Protein AF-A0AAD3CU92-F1 (afdb_monomer_lite)

Radius of gyration: 39.39 Å; chains: 1; bounding box: 89×106×114 Å

Organism: NCBI:txid426638

Sequence (1275 aa):
MVRAFITTKISAARTSFDIESFVHPNLTSLEHQRGTRLGIDSWADTNCAGKHAYVEEFVVDKFVTAGGFSASLGTIPDLPIANGLYAYDNDEGKIYIIECNNSIYLGDRMDDSLVNPIQAEESDVRVDVRPKRYYSDPHAQTITFPCGTVLPGEYDGALPFIPIRRPTADEIHSCQRLVLSAKFPWDPSIPGGNFSQPRSVFSTSSSILDLVQDDPVGSSLMSLHLLSAVQSNSILYPYEDSFKSLHAMNSYKSKESISPEEMARLLKIGLKTAQRTLQATTSKFIRTTGALTRRFKTDKAQLRYKQLSRIFGKFYCDYLKVKATSIRGYKGGVVYTTGLGFYKFIQCKHETSETTGPTLRYFLHVIGLPYSLHSDNHGNFKDGLFKRLMRKFGIYQTFTELHSPWQNRAEPAIGEVKKYARKIMISTDTPIRLWCFCYEYTADLLSLLATGRFDLQGRTPYEMIMHYTPDISEYVSFGWFQWCYYFNEDSKSKKICCWLAPAHEVGQSFCHWVLLSNGSFIARSSVIPIPEHELESEDLKHLHDAFDDPIEDDEPQLPYGEEVHKAELENVDDRYLEALDNYINAEVILPEKDGTAVLTKVKGRKRDAEGNPVGKANENPILDTRVYQLQFPDGRVEEYAVNMIAENLFEQADENSWDSGIIEEFLDIRKDDSVAVPKEQGMYFNAAGVERNVVTTKGWEVQVKWRDKSTSWISLKDAKEGDPLGLAELAVALKSNVIRKGKTKFGIQIPGTWKEAVGIDDTNGNRLWQDAIEKEMANAKCALKLLARGDRPPPGYNEILCHLVFDVKLDMTRKARDVAGGHLTDVPANMTYSSVVSRDTVRIGFLVAALNDLDILAGDIQNAFLSAPTEEKIFFYAGDEWGADKDRVVVVVRALYGLKSSALQFRNHLAATLGNKLGFKSCLADPDLWYKACIDADGNEYYAYILVYVDDLLIIDKNPKRFMEKIQGDFTVKKESIGPPDRYLGADIRKVEDDGSKPFWTMSSNSYLDKAIKNLKAKLKESGLEYNKKLSDPNYSPKQPFTTASYKPELDTSEECTDDQVTLFQNLIGIMRWAVELGRIDIGYEVSVLSRYLVSPRTGHLLQAIHMFKFLDIHKDKELAFKPDVPNLAFNYDKIKEQTEYMKKAYPDAVEVLPPNAPTPRGKSLSMYVFVDSDHAGDTVTRRSQTGITGIILYLNSAPIIWYSKRQATVESSTFGSEFVALRVASELIISMRYKLHMMGVPIEGPTHIFCDNEAVYKNSSIAHSTLKKKHNSI

Structure (mmCIF, N/CA/C/O backbone):
data_AF-A0AAD3CU92-F1
#
_entry.id   AF-A0AAD3CU92-F1
#
loop_
_atom_site.group_PDB
_atom_site.id
_atom_site.type_symbol
_atom_site.label_atom_id
_atom_site.label_alt_id
_atom_site.label_comp_id
_atom_site.label_asym_id
_atom_site.label_entity_id
_atom_site.label_seq_id
_atom_site.pdbx_PDB_ins_code
_atom_site.Cartn_x
_atom_site.Cartn_y
_atom_site.Cartn_z
_atom_site.occupancy
_atom_site.B_iso_or_equiv
_atom_site.auth_seq_id
_atom_site.auth_comp_id
_atom_site.auth_asym_id
_atom_site.auth_atom_id
_atom_site.pdbx_PDB_model_num
ATOM 1 N N . MET A 1 1 ? -7.627 -44.357 -1.612 1.00 27.89 1 MET A N 1
ATOM 2 C CA . MET A 1 1 ? -6.721 -43.364 -0.997 1.00 27.89 1 MET A CA 1
ATOM 3 C C . MET A 1 1 ? -7.530 -42.442 -0.109 1.00 27.89 1 MET A C 1
ATOM 5 O O . MET A 1 1 ? -8.157 -41.506 -0.594 1.00 27.89 1 MET A O 1
ATOM 9 N N . VAL A 1 2 ? -7.583 -42.767 1.179 1.00 27.73 2 VAL A N 1
ATOM 10 C CA . VAL A 1 2 ? -8.158 -41.900 2.207 1.00 27.73 2 VAL A CA 1
ATOM 11 C C . VAL A 1 2 ? -7.201 -40.715 2.355 1.00 27.73 2 VAL A C 1
ATOM 13 O O . VAL A 1 2 ? -6.120 -40.869 2.905 1.00 27.73 2 VAL A O 1
ATOM 16 N N . ARG A 1 3 ? -7.548 -39.551 1.790 1.00 30.45 3 ARG A N 1
ATOM 17 C CA . ARG A 1 3 ? -6.869 -38.288 2.118 1.00 30.45 3 ARG A CA 1
ATOM 18 C C . ARG A 1 3 ? -7.320 -37.907 3.524 1.00 30.45 3 ARG A C 1
ATOM 20 O O . ARG A 1 3 ? -8.475 -37.518 3.704 1.00 30.45 3 ARG A O 1
ATOM 27 N N . ALA A 1 4 ? -6.461 -38.109 4.512 1.00 32.16 4 ALA A N 1
ATOM 28 C CA . ALA A 1 4 ? -6.776 -37.852 5.907 1.00 32.16 4 ALA A CA 1
ATOM 29 C C . ALA A 1 4 ? -6.288 -36.444 6.283 1.00 32.16 4 ALA A C 1
ATOM 31 O O . ALA A 1 4 ? -5.093 -36.217 6.406 1.00 32.16 4 ALA A O 1
ATOM 32 N N . PHE A 1 5 ? -7.217 -35.500 6.442 1.00 35.94 5 PHE A N 1
ATOM 33 C CA . PHE A 1 5 ? -6.979 -34.296 7.243 1.00 35.94 5 PHE A CA 1
ATOM 34 C C . PHE A 1 5 ? -7.468 -34.620 8.649 1.00 35.94 5 PHE A C 1
ATOM 36 O O . PHE A 1 5 ? -8.660 -34.519 8.942 1.00 35.94 5 PHE A O 1
ATOM 43 N N . ILE A 1 6 ? -6.563 -35.108 9.487 1.00 43.69 6 ILE A N 1
ATOM 44 C CA . ILE A 1 6 ? -6.894 -35.602 10.817 1.00 43.69 6 ILE A CA 1
ATOM 45 C C . ILE A 1 6 ? -6.916 -34.399 11.763 1.00 43.69 6 ILE A C 1
ATOM 47 O O . ILE A 1 6 ? -5.920 -34.079 12.396 1.00 43.69 6 ILE A O 1
ATOM 51 N N . THR A 1 7 ? -8.071 -33.749 11.931 1.00 39.31 7 THR A N 1
ATOM 52 C CA . THR A 1 7 ? -8.259 -32.839 13.075 1.00 39.31 7 THR A CA 1
ATOM 53 C C . THR A 1 7 ? -8.231 -33.645 14.369 1.00 39.31 7 THR A C 1
ATOM 55 O O . THR A 1 7 ? -9.253 -34.207 14.765 1.00 39.31 7 THR A O 1
ATOM 58 N N . THR A 1 8 ? -7.075 -33.704 15.021 1.00 43.81 8 THR A N 1
ATOM 59 C CA . THR A 1 8 ? -6.883 -34.399 16.292 1.00 43.81 8 THR A CA 1
ATOM 60 C C . THR A 1 8 ? -7.364 -33.572 17.482 1.00 43.81 8 THR A C 1
ATOM 62 O O . THR A 1 8 ? -6.830 -32.509 17.782 1.00 43.81 8 THR A O 1
ATOM 65 N N . LYS A 1 9 ? -8.353 -34.092 18.219 1.00 44.22 9 LYS A N 1
ATOM 66 C CA . LYS A 1 9 ? -8.610 -33.715 19.620 1.00 44.22 9 LYS A CA 1
ATOM 67 C C . LYS A 1 9 ? -8.158 -34.861 20.523 1.00 44.22 9 LYS A C 1
ATOM 69 O O . LYS A 1 9 ? -8.536 -36.007 20.276 1.00 44.22 9 LYS A O 1
ATOM 74 N N . ILE A 1 10 ? -7.370 -34.548 21.551 1.00 46.06 10 ILE A N 1
ATOM 75 C CA . ILE A 1 10 ? -7.034 -35.482 22.633 1.00 46.06 10 ILE A CA 1
ATOM 76 C C . ILE A 1 10 ? -8.208 -35.474 23.616 1.00 46.06 10 ILE A C 1
ATOM 78 O O . ILE A 1 10 ? -8.567 -34.414 24.129 1.00 46.06 10 ILE A O 1
ATOM 82 N N . SER A 1 11 ? -8.822 -36.629 23.875 1.00 41.38 11 SER A N 1
ATOM 83 C CA . SER A 1 11 ? -9.765 -36.779 24.988 1.00 41.38 11 SER A CA 1
ATOM 84 C C . SER A 1 11 ? -9.027 -37.332 26.203 1.00 41.38 11 SER A C 1
ATOM 86 O O . SER A 1 11 ? -8.422 -38.400 26.126 1.00 41.38 11 SER A O 1
ATOM 88 N N . ALA A 1 12 ? -9.098 -36.636 27.336 1.00 40.44 12 ALA A N 1
ATOM 89 C CA . ALA A 1 12 ? -8.699 -37.218 28.609 1.00 40.44 12 ALA A CA 1
ATOM 90 C C . ALA A 1 12 ? -9.769 -38.227 29.064 1.00 40.44 12 ALA A C 1
ATOM 92 O O . ALA A 1 12 ? -10.957 -37.918 29.018 1.00 40.44 12 ALA A O 1
ATOM 93 N N . ALA A 1 13 ? -9.308 -39.380 29.556 1.00 38.03 13 ALA A N 1
ATOM 94 C CA . ALA A 1 13 ? -10.048 -40.444 30.245 1.00 38.03 13 ALA A CA 1
ATOM 95 C C . ALA A 1 13 ? -10.568 -41.624 29.399 1.00 38.03 13 ALA A C 1
ATOM 97 O O . ALA A 1 13 ? -11.724 -41.665 28.991 1.00 38.03 13 ALA A O 1
ATOM 98 N N . ARG A 1 14 ? -9.748 -42.683 29.337 1.00 41.59 14 ARG A N 1
ATOM 99 C CA . ARG A 1 14 ? -10.146 -44.043 29.744 1.00 41.59 14 ARG A CA 1
ATOM 100 C C . ARG A 1 14 ? -8.946 -44.744 30.379 1.00 41.59 14 ARG A C 1
ATOM 102 O O . ARG A 1 14 ? -7.929 -44.951 29.732 1.00 41.59 14 ARG A O 1
ATOM 109 N N . THR A 1 15 ? -9.076 -45.104 31.649 1.00 42.38 15 THR A N 1
ATOM 110 C CA . THR A 1 15 ? -8.205 -46.076 32.309 1.00 42.38 15 THR A CA 1
ATOM 111 C C . THR A 1 15 ? -8.498 -47.459 31.721 1.00 42.38 15 THR A C 1
ATOM 113 O O . THR A 1 15 ? -9.656 -47.863 31.656 1.00 42.38 15 THR A O 1
ATOM 116 N N . SER A 1 16 ? -7.451 -48.178 31.312 1.00 43.00 16 SER A N 1
ATOM 117 C CA . SER A 1 16 ? -7.437 -49.523 30.702 1.00 43.00 16 SER A CA 1
ATOM 118 C C . SER A 1 16 ? -7.755 -49.604 29.198 1.00 43.00 16 SER A C 1
ATOM 120 O O . SER A 1 16 ? -8.862 -49.919 28.771 1.00 43.00 16 SER A O 1
ATOM 122 N N . PHE A 1 17 ? -6.723 -49.396 28.377 1.00 46.34 17 PHE A N 1
ATOM 123 C CA . PHE A 1 17 ? -6.555 -50.226 27.185 1.00 46.34 17 PHE A CA 1
ATOM 124 C C . PHE A 1 17 ? -5.794 -51.467 27.642 1.00 46.34 17 PHE A C 1
ATOM 126 O O . PHE A 1 17 ? -4.715 -51.344 28.223 1.00 46.34 17 PHE A O 1
ATOM 133 N N . ASP A 1 18 ? -6.383 -52.643 27.464 1.00 48.31 18 ASP A N 1
ATOM 134 C CA . ASP A 1 18 ? -5.761 -53.896 27.872 1.00 48.31 18 ASP A CA 1
ATOM 135 C C . ASP A 1 18 ? -4.665 -54.243 26.857 1.00 48.31 18 ASP A C 1
ATOM 137 O O . ASP A 1 18 ? -4.935 -54.841 25.813 1.00 48.31 18 ASP A O 1
ATOM 141 N N . ILE A 1 19 ? -3.437 -53.773 27.113 1.00 51.12 19 ILE A N 1
ATOM 142 C CA . ILE A 1 19 ? -2.257 -53.998 26.258 1.00 51.12 19 ILE A CA 1
ATOM 143 C C . ILE A 1 19 ? -2.047 -55.506 26.019 1.00 51.12 19 ILE A C 1
ATOM 145 O O . ILE A 1 19 ? -1.578 -55.891 24.950 1.00 51.12 19 ILE A O 1
ATOM 149 N N . GLU A 1 20 ? -2.483 -56.362 26.952 1.00 47.62 20 GLU A N 1
ATOM 150 C CA . GLU A 1 20 ? -2.418 -57.825 26.835 1.00 47.62 20 GLU A CA 1
ATOM 151 C C . GLU A 1 20 ? -3.402 -58.412 25.799 1.00 47.62 20 GLU A C 1
ATOM 153 O O . GLU A 1 20 ? -3.230 -59.550 25.365 1.00 47.62 20 GLU A O 1
ATOM 158 N N . SER A 1 21 ? -4.402 -57.645 25.343 1.00 51.72 21 SER A N 1
ATOM 159 C CA . SER A 1 21 ? -5.395 -58.072 24.339 1.00 51.72 21 SER A CA 1
ATOM 160 C C . SER A 1 21 ? -5.028 -57.720 22.891 1.00 51.72 21 SER A C 1
ATOM 162 O O . SER A 1 21 ? -5.742 -58.097 21.955 1.00 51.72 21 SER A O 1
ATOM 164 N N . PHE A 1 22 ? -3.930 -56.989 22.675 1.00 63.09 22 PHE A N 1
ATOM 165 C CA . PHE A 1 22 ? -3.538 -56.553 21.340 1.00 63.09 22 PHE A CA 1
ATOM 166 C C . PHE A 1 22 ? -2.944 -57.705 20.519 1.00 63.09 22 PHE A C 1
ATOM 168 O O . PHE A 1 22 ? -1.905 -58.269 20.856 1.00 63.09 22 PHE A O 1
ATOM 175 N N . VAL A 1 23 ? -3.578 -58.011 19.386 1.00 65.06 23 VAL A N 1
ATOM 176 C CA . VAL A 1 23 ? -3.080 -58.973 18.396 1.00 65.06 23 VAL A CA 1
ATOM 177 C C . VAL A 1 23 ? -2.854 -58.233 17.081 1.00 65.06 23 VAL A C 1
ATOM 179 O O . VAL A 1 23 ? -3.755 -57.548 16.590 1.00 65.06 23 VAL A O 1
ATOM 182 N N . HIS A 1 24 ? -1.659 -58.362 16.493 1.00 76.56 24 HIS A N 1
ATOM 183 C CA . HIS A 1 24 ? -1.393 -57.798 15.169 1.00 76.56 24 HIS A CA 1
ATOM 184 C C . HIS A 1 24 ? -2.391 -58.349 14.139 1.00 76.56 24 HIS A C 1
ATOM 186 O O . HIS A 1 24 ? -2.691 -59.545 14.168 1.00 76.56 24 HIS A O 1
ATOM 192 N N . PRO A 1 25 ? -2.847 -57.533 13.173 1.00 79.50 25 PRO A N 1
ATOM 193 C CA . PRO A 1 25 ? -3.727 -58.014 12.120 1.00 79.50 25 PRO A CA 1
ATOM 194 C C . PRO A 1 25 ? -3.157 -59.231 11.392 1.00 79.50 25 PRO A C 1
ATOM 196 O O . PRO A 1 25 ? -1.985 -59.216 11.003 1.00 79.50 25 PRO A O 1
ATOM 199 N N . ASN A 1 26 ? -3.975 -60.262 11.172 1.00 76.25 26 ASN A N 1
ATOM 200 C CA . ASN A 1 26 ? -3.569 -61.437 10.401 1.00 76.25 26 ASN A CA 1
ATOM 201 C C . ASN A 1 26 ? -3.368 -61.038 8.931 1.00 76.25 26 ASN A C 1
ATOM 203 O O . ASN A 1 26 ? -4.324 -60.694 8.234 1.00 76.25 26 ASN A O 1
ATOM 207 N N . LEU A 1 27 ? -2.120 -61.080 8.466 1.00 77.94 27 LEU A N 1
ATOM 208 C CA . LEU A 1 27 ? -1.781 -60.910 7.055 1.00 77.94 27 LEU A CA 1
ATOM 209 C C . LEU A 1 27 ? -1.840 -62.275 6.365 1.00 77.94 27 LEU A C 1
ATOM 211 O O . LEU A 1 27 ? -1.345 -63.278 6.883 1.00 77.94 27 LEU A O 1
ATOM 215 N N . THR A 1 28 ? -2.434 -62.324 5.180 1.00 77.06 28 THR A N 1
ATOM 216 C CA . THR A 1 28 ? -2.375 -63.500 4.308 1.00 77.06 28 THR A CA 1
ATOM 217 C C . THR A 1 28 ? -0.936 -63.751 3.844 1.00 77.06 28 THR A C 1
ATOM 219 O O . THR A 1 28 ? -0.116 -62.835 3.787 1.00 77.06 28 THR A O 1
ATOM 222 N N . SER A 1 29 ? -0.611 -64.988 3.450 1.00 68.56 29 SER A N 1
ATOM 223 C CA . SER A 1 29 ? 0.724 -65.326 2.923 1.00 68.56 29 SER A CA 1
ATOM 224 C C . SER A 1 29 ? 1.118 -64.473 1.707 1.00 68.56 29 SER A C 1
ATOM 226 O O . SER A 1 29 ? 2.299 -64.208 1.505 1.00 68.56 29 SER A O 1
ATOM 228 N N . LEU A 1 30 ? 0.129 -64.007 0.932 1.00 70.81 30 LEU A N 1
ATOM 229 C CA . LEU A 1 30 ? 0.326 -63.100 -0.198 1.00 70.81 30 LEU A CA 1
ATOM 230 C C . LEU A 1 30 ? 0.649 -61.665 0.259 1.00 70.81 30 LEU A C 1
ATOM 232 O O . LEU A 1 30 ? 1.543 -61.042 -0.303 1.00 70.81 30 LEU A O 1
ATOM 236 N N . GLU A 1 31 ? -0.037 -61.142 1.281 1.00 73.62 31 GLU A N 1
ATOM 237 C CA . GLU A 1 31 ? 0.234 -59.807 1.849 1.00 73.62 31 GLU A CA 1
ATOM 238 C C . GLU A 1 31 ? 1.604 -59.752 2.543 1.00 73.62 31 GLU A C 1
ATOM 240 O O . GLU A 1 31 ? 2.329 -58.769 2.409 1.00 73.62 31 GLU A O 1
ATOM 245 N N . HIS A 1 32 ? 2.010 -60.841 3.206 1.00 70.06 32 HIS A N 1
ATOM 246 C CA . HIS A 1 32 ? 3.349 -60.959 3.787 1.00 70.06 32 HIS A CA 1
ATOM 247 C C . HIS A 1 32 ? 4.471 -60.917 2.737 1.00 70.06 32 HIS A C 1
ATOM 249 O O . HIS A 1 32 ? 5.540 -60.388 3.027 1.00 70.06 32 HIS A O 1
ATOM 255 N N . GLN A 1 33 ? 4.232 -61.460 1.537 1.00 64.00 33 GLN A N 1
ATOM 256 C CA . GLN A 1 33 ? 5.211 -61.479 0.443 1.00 64.00 33 GLN A CA 1
ATOM 257 C C . GLN A 1 33 ? 5.202 -60.204 -0.406 1.00 64.00 33 GLN A C 1
ATOM 259 O O . GLN A 1 33 ? 6.247 -59.805 -0.906 1.00 64.00 33 GLN A O 1
ATOM 264 N N . ARG A 1 34 ? 4.034 -59.583 -0.609 1.00 70.25 34 ARG A N 1
ATOM 265 C CA . ARG A 1 34 ? 3.880 -58.438 -1.518 1.00 70.25 34 ARG A CA 1
ATOM 266 C C . ARG A 1 34 ? 4.260 -57.101 -0.878 1.00 70.25 34 ARG A C 1
ATOM 268 O O . ARG A 1 34 ? 4.662 -56.197 -1.604 1.00 70.25 34 ARG A O 1
ATOM 275 N N . GLY A 1 35 ? 4.115 -56.976 0.442 1.00 71.25 35 GLY A N 1
ATOM 276 C CA . GLY A 1 35 ? 4.260 -55.694 1.126 1.00 71.25 35 GLY A CA 1
ATOM 277 C C . GLY A 1 35 ? 3.175 -54.676 0.742 1.00 71.25 35 GLY A C 1
ATOM 278 O O . GLY A 1 35 ? 2.265 -54.951 -0.042 1.00 71.25 35 GLY A O 1
ATOM 279 N N . THR A 1 36 ? 3.279 -53.490 1.328 1.00 84.06 36 THR A N 1
ATOM 280 C CA . THR A 1 36 ? 2.447 -52.306 1.104 1.00 84.06 36 THR A CA 1
ATOM 281 C C . THR A 1 36 ? 3.337 -51.084 0.856 1.00 84.06 36 THR A C 1
ATOM 283 O O . THR A 1 36 ? 4.536 -51.211 0.606 1.00 84.06 36 THR A O 1
ATOM 286 N N . ARG A 1 37 ? 2.766 -49.882 0.908 1.00 87.44 37 ARG A N 1
ATOM 287 C CA . ARG A 1 37 ? 3.469 -48.627 0.645 1.00 87.44 37 ARG A CA 1
ATOM 288 C C . ARG A 1 37 ? 3.615 -47.794 1.910 1.00 87.44 37 ARG A C 1
ATOM 290 O O . ARG A 1 37 ? 2.684 -47.695 2.706 1.00 87.44 37 ARG A O 1
ATOM 297 N N . LEU A 1 38 ? 4.773 -47.157 2.052 1.00 88.38 38 LEU A N 1
ATOM 298 C CA . LEU A 1 38 ? 5.010 -46.072 2.995 1.00 88.38 38 LEU A CA 1
ATOM 299 C C . LEU A 1 38 ? 5.005 -44.762 2.205 1.00 88.38 38 LEU A C 1
ATOM 301 O O . LEU A 1 38 ? 6.012 -44.388 1.605 1.00 88.38 38 LEU A O 1
ATOM 305 N N . GLY A 1 39 ? 3.840 -44.122 2.119 1.00 86.75 39 GLY A N 1
ATOM 306 C CA . GLY A 1 39 ? 3.636 -42.905 1.337 1.00 86.75 39 GLY A CA 1
ATOM 307 C C . GLY A 1 39 ? 4.205 -41.672 2.030 1.00 86.75 39 GLY A C 1
ATOM 308 O O . GLY A 1 39 ? 4.017 -41.488 3.229 1.00 86.75 39 GLY A O 1
ATOM 309 N N . ILE A 1 40 ? 4.875 -40.813 1.270 1.00 84.69 40 ILE A N 1
ATOM 310 C CA . ILE A 1 40 ? 5.434 -39.550 1.752 1.00 84.69 40 ILE A CA 1
ATOM 311 C C . ILE A 1 40 ? 4.419 -38.444 1.440 1.00 84.69 40 ILE A C 1
ATOM 313 O O . ILE A 1 40 ? 4.217 -38.098 0.274 1.00 84.69 40 ILE A O 1
ATOM 317 N N . ASP A 1 41 ? 3.777 -37.891 2.471 1.00 79.19 41 ASP A N 1
ATOM 318 C CA . ASP A 1 41 ? 2.731 -36.874 2.321 1.00 79.19 41 ASP A CA 1
ATOM 319 C C . ASP A 1 41 ? 3.038 -35.638 3.174 1.00 79.19 41 ASP A C 1
ATOM 321 O O . ASP A 1 41 ? 2.924 -35.652 4.398 1.00 79.19 41 ASP A O 1
ATOM 325 N N . SER A 1 42 ? 3.423 -34.542 2.516 1.00 69.69 42 SER A N 1
ATOM 326 C CA . SER A 1 42 ? 3.711 -33.261 3.174 1.00 69.69 42 SER A CA 1
ATOM 327 C C . SER A 1 42 ? 2.468 -32.539 3.694 1.00 69.69 42 SER A C 1
ATOM 329 O O . SER A 1 42 ? 2.602 -31.523 4.371 1.00 69.69 42 SER A O 1
ATOM 331 N N . TRP A 1 43 ? 1.270 -33.027 3.364 1.00 65.06 43 TRP A N 1
ATOM 332 C CA . TRP A 1 43 ? 0.000 -32.480 3.839 1.00 65.06 43 TRP A CA 1
ATOM 333 C C . TRP A 1 43 ? -0.604 -33.299 4.985 1.00 65.06 43 TRP A C 1
ATOM 335 O O . TRP A 1 43 ? -1.618 -32.883 5.543 1.00 65.06 43 TRP A O 1
ATOM 345 N N . ALA A 1 44 ? -0.008 -34.438 5.348 1.00 67.94 44 ALA A N 1
ATOM 346 C CA . ALA A 1 44 ? -0.414 -35.184 6.530 1.00 67.94 44 ALA A CA 1
ATOM 347 C C . ALA A 1 44 ? 0.031 -34.446 7.801 1.00 67.94 44 ALA A C 1
ATOM 349 O O . ALA A 1 44 ? 1.186 -34.046 7.912 1.00 67.94 44 ALA A O 1
ATOM 350 N N . ASP A 1 45 ? -0.858 -34.314 8.789 1.00 66.31 45 ASP A N 1
ATOM 351 C CA . ASP A 1 45 ? -0.520 -33.681 10.073 1.00 66.31 45 ASP A CA 1
ATOM 352 C C . ASP A 1 45 ? 0.503 -34.515 10.875 1.00 66.31 45 ASP A C 1
ATOM 354 O O . ASP A 1 45 ? 1.300 -33.965 11.636 1.00 66.31 45 ASP A O 1
ATOM 358 N N . THR A 1 46 ? 0.517 -35.844 10.693 1.00 77.06 46 THR A N 1
ATOM 359 C CA . THR A 1 46 ? 1.416 -36.782 11.389 1.00 77.06 46 THR A CA 1
ATOM 360 C C . THR A 1 46 ? 1.552 -38.129 10.668 1.00 77.06 46 THR A C 1
ATOM 362 O O . THR A 1 46 ? 0.766 -38.454 9.773 1.00 77.06 46 THR A O 1
ATOM 365 N N . ASN A 1 47 ? 2.515 -38.943 11.098 1.00 85.94 47 ASN A N 1
ATOM 366 C CA . ASN A 1 47 ? 2.710 -40.322 10.669 1.00 85.94 47 ASN A CA 1
ATOM 367 C C . ASN A 1 47 ? 1.484 -41.188 10.997 1.00 85.94 47 ASN A C 1
ATOM 369 O O . ASN A 1 47 ? 0.945 -41.156 12.107 1.00 85.94 47 ASN A O 1
ATOM 373 N N . CYS A 1 48 ? 1.073 -42.019 10.043 1.00 87.12 48 CYS A N 1
ATOM 374 C CA . CYS A 1 48 ? -0.054 -42.938 10.189 1.00 87.12 48 CYS A CA 1
ATOM 375 C C . CYS A 1 48 ? 0.404 -44.371 9.910 1.00 87.12 48 CYS A C 1
ATOM 377 O O . CYS A 1 48 ? 0.966 -44.659 8.852 1.00 87.12 48 CYS A O 1
ATOM 379 N N . ALA A 1 49 ? 0.148 -45.274 10.855 1.00 88.44 49 ALA A N 1
ATOM 380 C CA . ALA A 1 49 ? 0.532 -46.675 10.773 1.00 88.44 49 ALA A CA 1
ATOM 381 C C . ALA A 1 49 ? -0.657 -47.550 10.357 1.00 88.44 49 ALA A C 1
ATOM 383 O O . ALA A 1 49 ? -1.637 -47.689 11.097 1.00 88.44 49 ALA A O 1
ATOM 384 N N . GLY A 1 50 ? -0.554 -48.141 9.168 1.00 87.00 50 GLY A N 1
ATOM 385 C CA . GLY A 1 50 ? -1.528 -49.080 8.623 1.00 87.00 50 GLY A CA 1
ATOM 386 C C . GLY A 1 50 ? -1.295 -50.533 9.046 1.00 87.00 50 GLY A C 1
ATOM 387 O O . GLY A 1 50 ? -0.453 -50.849 9.892 1.00 87.00 50 GLY A O 1
ATOM 388 N N . LYS A 1 51 ? -2.027 -51.448 8.407 1.00 85.94 51 LYS A N 1
ATOM 389 C CA . LYS A 1 51 ? -2.077 -52.890 8.691 1.00 85.94 51 LYS A CA 1
ATOM 390 C C . LYS A 1 51 ? -0.706 -53.575 8.677 1.00 85.94 51 LYS A C 1
ATOM 392 O O . LYS A 1 51 ? -0.504 -54.548 9.398 1.00 85.94 51 LYS A O 1
ATOM 397 N N . HIS A 1 52 ? 0.249 -53.093 7.883 1.00 86.88 52 HIS A N 1
ATOM 398 C CA . HIS A 1 52 ? 1.566 -53.726 7.721 1.00 86.88 52 HIS A CA 1
ATOM 399 C C . HIS A 1 52 ? 2.606 -53.280 8.759 1.00 86.88 52 HIS A C 1
ATOM 401 O O . HIS A 1 52 ? 3.700 -53.840 8.788 1.00 86.88 52 HIS A O 1
ATOM 407 N N . ALA A 1 53 ? 2.273 -52.329 9.634 1.00 87.75 53 ALA A N 1
ATOM 408 C CA . ALA A 1 53 ? 3.144 -51.941 10.735 1.00 87.75 53 ALA A CA 1
ATOM 409 C C . ALA A 1 53 ? 3.262 -53.075 11.764 1.00 87.75 53 ALA A C 1
ATOM 411 O O . ALA A 1 53 ? 2.257 -53.645 12.201 1.00 87.75 53 ALA A O 1
ATOM 412 N N . TYR A 1 54 ? 4.486 -53.384 12.185 1.00 88.62 54 TYR A N 1
ATOM 413 C CA . TYR A 1 54 ? 4.712 -54.129 13.418 1.00 88.62 54 TYR A CA 1
ATOM 414 C C . TYR A 1 54 ? 4.759 -53.126 14.570 1.00 88.62 54 TYR A C 1
ATOM 416 O O . TYR A 1 54 ? 5.680 -52.321 14.660 1.00 88.62 54 TYR A O 1
ATOM 424 N N . VAL A 1 55 ? 3.739 -53.129 15.422 1.00 87.19 55 VAL A N 1
ATOM 425 C CA . VAL A 1 55 ? 3.698 -52.262 16.605 1.00 87.19 55 VAL A CA 1
ATOM 426 C C . VAL A 1 55 ? 4.640 -52.817 17.672 1.00 87.19 55 VAL A C 1
ATOM 428 O O . VAL A 1 55 ? 4.381 -53.884 18.218 1.00 87.19 55 VAL A O 1
ATOM 431 N N . GLU A 1 56 ? 5.727 -52.102 17.954 1.00 81.88 56 GLU A N 1
ATOM 432 C CA . GLU A 1 56 ? 6.677 -52.470 19.013 1.00 81.88 56 GLU A CA 1
ATOM 433 C C . GLU A 1 56 ? 6.140 -52.072 20.394 1.00 81.88 56 GLU A C 1
ATOM 435 O O . GLU A 1 56 ? 6.223 -52.846 21.343 1.00 81.88 56 GLU A O 1
ATOM 440 N N . GLU A 1 57 ? 5.551 -50.878 20.496 1.00 81.88 57 GLU A N 1
ATOM 441 C CA . GLU A 1 57 ? 5.030 -50.325 21.746 1.00 81.88 57 GLU A CA 1
ATOM 442 C C . GLU A 1 57 ? 3.886 -49.338 21.465 1.00 81.88 57 GLU A C 1
ATOM 444 O O . GLU A 1 57 ? 3.942 -48.563 20.503 1.00 81.88 57 GLU A O 1
ATOM 449 N N . PHE A 1 58 ? 2.858 -49.342 22.317 1.00 81.06 58 PHE A N 1
ATOM 450 C CA . PHE A 1 58 ? 1.838 -48.292 22.350 1.00 81.06 58 PHE A CA 1
ATOM 451 C C . PHE A 1 58 ? 2.244 -47.179 23.310 1.00 81.06 58 PHE A C 1
ATOM 453 O O . PHE A 1 58 ? 2.679 -47.438 24.430 1.00 81.06 58 PHE A O 1
ATOM 460 N N . VAL A 1 59 ? 2.043 -45.930 22.898 1.00 72.19 59 VAL A N 1
ATOM 461 C CA . VAL A 1 59 ? 2.280 -44.774 23.761 1.00 72.19 59 VAL A CA 1
ATOM 462 C C . VAL A 1 59 ? 1.122 -44.672 24.756 1.00 72.19 59 VAL A C 1
ATOM 464 O O . VAL A 1 59 ? -0.008 -44.355 24.384 1.00 72.19 59 VAL A O 1
ATOM 467 N N . VAL A 1 60 ? 1.409 -44.980 26.022 1.00 62.47 60 VAL A N 1
ATOM 468 C CA . VAL A 1 60 ? 0.426 -45.074 27.113 1.00 62.47 60 VAL A CA 1
ATOM 469 C C . VAL A 1 60 ? -0.335 -43.748 27.302 1.00 62.47 60 VAL A C 1
ATOM 471 O O . VAL A 1 60 ? 0.242 -42.666 27.185 1.00 62.47 60 VAL A O 1
ATOM 474 N N . ASP A 1 61 ? -1.639 -43.844 27.587 1.00 60.91 61 ASP A N 1
ATOM 475 C CA . ASP A 1 61 ? -2.557 -42.734 27.903 1.00 60.91 61 ASP A CA 1
ATOM 476 C C . ASP A 1 61 ? -2.763 -41.662 26.809 1.00 60.91 61 ASP A C 1
ATOM 478 O O . ASP A 1 61 ? -3.244 -40.563 27.099 1.00 60.91 61 ASP A O 1
ATOM 482 N N . LYS A 1 62 ? -2.467 -41.963 25.534 1.00 65.25 62 LYS A N 1
ATOM 483 C CA . LYS A 1 62 ? -2.711 -41.039 24.410 1.00 65.25 62 LYS A CA 1
ATOM 484 C C . LYS A 1 62 ? -3.616 -41.629 23.326 1.00 65.25 62 LYS A C 1
ATOM 486 O O . LYS A 1 62 ? -3.209 -42.507 22.567 1.00 65.25 62 LYS A O 1
ATOM 491 N N . PHE A 1 63 ? -4.815 -41.058 23.204 1.00 72.50 63 PHE A N 1
ATOM 492 C CA . PHE A 1 63 ? -5.783 -41.354 22.146 1.00 72.50 63 PHE A CA 1
ATOM 493 C C . PHE A 1 63 ? -6.126 -40.101 21.348 1.00 72.50 63 PHE A C 1
ATOM 495 O O . PHE A 1 63 ? -6.178 -38.995 21.894 1.00 72.50 63 PHE A O 1
ATOM 502 N N . VAL A 1 64 ? -6.384 -40.281 20.055 1.00 72.50 64 VAL A N 1
ATOM 503 C CA . VAL A 1 64 ? -6.721 -39.193 19.139 1.00 72.50 64 VAL A CA 1
ATOM 504 C C . VAL A 1 64 ? -7.980 -39.492 18.339 1.00 72.50 64 VAL A C 1
ATOM 506 O O . VAL A 1 64 ? -8.214 -40.613 17.900 1.00 72.50 64 VAL A O 1
ATOM 509 N N . THR A 1 65 ? -8.795 -38.464 18.117 1.00 72.12 65 THR A N 1
ATOM 510 C CA . THR A 1 65 ? -9.911 -38.535 17.165 1.00 72.12 65 THR A CA 1
ATOM 511 C C . THR A 1 65 ? -9.449 -38.053 15.794 1.00 72.12 65 THR A C 1
ATOM 513 O O . THR A 1 65 ? -8.953 -36.940 15.696 1.00 72.12 65 THR A O 1
ATOM 516 N N . ALA A 1 66 ? -9.622 -38.849 14.739 1.00 68.75 66 ALA A N 1
ATOM 517 C CA . ALA A 1 66 ? -9.271 -38.488 13.366 1.00 68.75 66 ALA A CA 1
ATOM 518 C C . ALA A 1 66 ? -10.491 -38.045 12.549 1.00 68.75 66 ALA A C 1
ATOM 520 O O . ALA A 1 66 ? -11.483 -38.764 12.488 1.00 68.75 66 ALA A O 1
ATOM 521 N N . GLY A 1 67 ? -10.424 -36.887 11.889 1.00 61.06 67 GLY A N 1
ATOM 522 C CA . GLY A 1 67 ? -11.424 -36.452 10.903 1.00 61.06 67 GLY A CA 1
ATOM 523 C C . GLY A 1 67 ? -11.076 -36.884 9.474 1.00 61.06 67 GLY A C 1
ATOM 524 O O . GLY A 1 67 ? -9.906 -37.026 9.129 1.00 61.06 67 GLY A O 1
ATOM 525 N N . GLY A 1 68 ? -12.085 -37.107 8.627 1.00 57.47 68 GLY A N 1
ATOM 526 C CA . GLY A 1 68 ? -11.895 -37.219 7.176 1.00 57.47 68 GLY A CA 1
ATOM 527 C C . GLY A 1 68 ? -11.859 -35.848 6.479 1.00 57.47 68 GLY A C 1
ATOM 528 O O . GLY A 1 68 ? -12.454 -34.889 6.962 1.00 57.47 68 GLY A O 1
ATOM 529 N N . PHE A 1 69 ? -11.210 -35.750 5.308 1.00 53.50 69 PHE A N 1
ATOM 530 C CA . PHE A 1 69 ? -11.071 -34.495 4.535 1.00 53.50 69 PHE A CA 1
ATOM 531 C C . PHE A 1 69 ? -12.398 -33.814 4.155 1.00 53.50 69 PHE A C 1
ATOM 533 O O . PHE A 1 69 ? -12.451 -32.599 3.979 1.00 53.50 69 PHE A O 1
ATOM 540 N N . SER A 1 70 ? -13.479 -34.580 4.025 1.00 49.78 70 SER A N 1
ATOM 541 C CA . SER A 1 70 ? -14.825 -34.048 3.837 1.00 49.78 70 SER A CA 1
ATOM 542 C C . SER A 1 70 ? -15.708 -34.437 5.014 1.00 49.78 70 SER A C 1
ATOM 544 O O . SER A 1 70 ? -15.614 -35.550 5.525 1.00 49.78 70 SER A O 1
ATOM 546 N N . ALA A 1 71 ? -16.641 -33.557 5.387 1.00 52.31 71 ALA A N 1
ATOM 547 C CA . ALA A 1 71 ? -17.618 -33.829 6.447 1.00 52.31 71 ALA A CA 1
ATOM 548 C C . ALA A 1 71 ? -18.433 -35.121 6.205 1.00 52.31 71 ALA A C 1
ATOM 550 O O . ALA A 1 71 ? -18.930 -35.728 7.146 1.00 52.31 71 ALA A O 1
ATOM 551 N N . SER A 1 72 ? -18.529 -35.574 4.948 1.00 45.81 72 SER A N 1
ATOM 552 C CA . SER A 1 72 ? -19.170 -36.834 4.555 1.00 45.81 72 SER A CA 1
ATOM 553 C C . SER A 1 72 ? -18.387 -38.105 4.916 1.00 45.81 72 SER A C 1
ATOM 555 O O . SER A 1 72 ? -18.977 -39.180 4.901 1.00 45.81 72 SER A O 1
ATOM 557 N N . LEU A 1 73 ? -17.085 -38.009 5.215 1.00 55.28 73 LEU A N 1
ATOM 558 C CA . LEU A 1 73 ? -16.224 -39.153 5.554 1.00 55.28 73 LEU A CA 1
ATOM 559 C C . LEU A 1 73 ? -16.233 -39.495 7.056 1.00 55.28 73 LEU A C 1
ATOM 561 O O . LEU A 1 73 ? -15.660 -40.509 7.446 1.00 55.28 73 LEU A O 1
ATOM 565 N N . GLY A 1 74 ? -16.916 -38.692 7.879 1.00 62.78 74 GLY A N 1
ATOM 566 C CA . GLY A 1 74 ? -17.075 -38.926 9.315 1.00 62.78 74 GLY A CA 1
ATOM 567 C C . GLY A 1 74 ? -15.813 -38.662 10.146 1.00 62.78 74 GLY A C 1
ATOM 568 O O . GLY A 1 74 ? -14.776 -38.224 9.642 1.00 62.78 74 GLY A O 1
ATOM 569 N N . THR A 1 75 ? -15.925 -38.910 11.451 1.00 70.50 75 THR A N 1
ATOM 570 C CA . THR A 1 75 ? -14.828 -38.856 12.424 1.00 70.50 75 THR A CA 1
ATOM 571 C C . THR A 1 75 ? -14.632 -40.231 13.057 1.00 70.50 75 THR A C 1
ATOM 573 O O . THR A 1 75 ? -15.593 -40.948 13.334 1.00 70.50 75 THR A O 1
ATOM 576 N N . ILE A 1 76 ? -13.377 -40.604 13.285 1.00 71.44 76 ILE A N 1
ATOM 577 C CA . ILE A 1 76 ? -12.974 -41.849 13.931 1.00 71.44 76 ILE A CA 1
ATOM 578 C C . ILE A 1 76 ? -12.40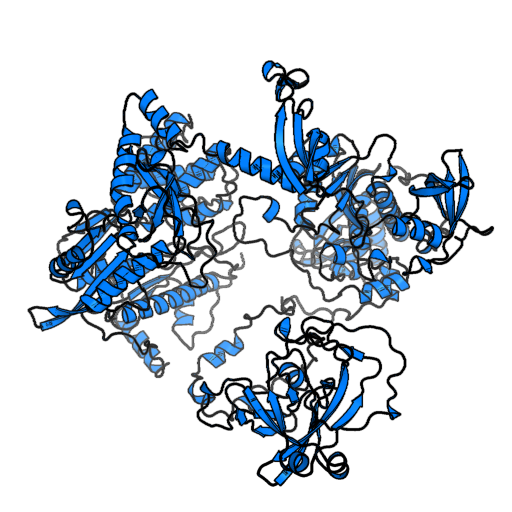5 -41.492 15.309 1.00 71.44 76 ILE A C 1
ATOM 580 O O . ILE A 1 76 ? -11.265 -41.031 15.381 1.00 71.44 76 ILE A O 1
ATOM 584 N N . PRO A 1 77 ? -13.174 -41.651 16.397 1.00 71.62 77 PRO A N 1
ATOM 585 C CA . PRO A 1 77 ? -12.679 -41.405 17.746 1.00 71.62 77 PRO A CA 1
ATOM 586 C C . PRO A 1 77 ? -11.742 -42.522 18.231 1.00 71.62 77 PRO A C 1
ATOM 588 O O . PRO A 1 77 ? -11.723 -43.623 17.674 1.00 71.62 77 PRO A O 1
ATOM 591 N N . ASP A 1 78 ? -10.996 -42.221 19.295 1.00 70.31 78 ASP A N 1
ATOM 592 C CA . ASP A 1 78 ? -10.244 -43.177 20.119 1.00 70.31 78 ASP A CA 1
ATOM 593 C C . ASP A 1 78 ? -9.157 -43.999 19.395 1.00 70.31 78 ASP A C 1
ATOM 595 O O . ASP A 1 78 ? -8.974 -45.187 19.665 1.00 70.31 78 ASP A O 1
ATOM 599 N N . LEU A 1 79 ? -8.403 -43.389 18.476 1.00 78.38 79 LEU A N 1
ATOM 600 C CA . LEU A 1 79 ? -7.256 -44.044 17.839 1.00 78.38 79 LEU A CA 1
ATOM 601 C C . LEU A 1 79 ? -6.016 -43.999 18.748 1.00 78.38 79 LEU A C 1
ATOM 603 O O . LEU A 1 79 ? -5.652 -42.914 19.210 1.00 78.38 79 LEU A O 1
ATOM 607 N N . PRO A 1 80 ? -5.342 -45.136 18.993 1.00 80.19 80 PRO A N 1
ATOM 608 C CA . PRO A 1 80 ? -4.132 -45.175 19.805 1.00 80.19 80 PRO A CA 1
ATOM 609 C C . PRO A 1 80 ? -2.907 -44.671 19.029 1.00 80.19 80 PRO A C 1
ATOM 611 O O . PRO A 1 80 ? -2.830 -44.782 17.802 1.00 80.19 80 PRO A O 1
ATOM 614 N N . ILE A 1 81 ? -1.919 -44.155 19.760 1.00 83.12 81 ILE A N 1
ATOM 615 C CA . ILE A 1 81 ? -0.604 -43.786 19.219 1.00 83.12 81 ILE A CA 1
ATOM 616 C C . ILE A 1 81 ? 0.381 -44.937 19.462 1.00 83.12 81 ILE A C 1
ATOM 618 O O . ILE A 1 81 ? 0.435 -45.490 20.560 1.00 83.12 81 ILE A O 1
ATOM 622 N N . ALA A 1 82 ? 1.170 -45.297 18.450 1.00 85.69 82 ALA A N 1
ATOM 623 C CA . ALA A 1 82 ? 2.091 -46.428 18.496 1.00 85.69 82 ALA A CA 1
ATOM 624 C C . ALA A 1 82 ? 3.442 -46.138 17.828 1.00 85.69 82 ALA A C 1
ATOM 626 O O . ALA A 1 82 ? 3.550 -45.303 16.926 1.00 85.69 82 ALA A O 1
ATOM 627 N N . ASN A 1 83 ? 4.461 -46.892 18.237 1.00 87.62 83 ASN A N 1
ATOM 628 C CA . ASN A 1 83 ? 5.750 -46.971 17.560 1.00 87.62 83 ASN A CA 1
ATOM 629 C C . ASN A 1 83 ? 5.717 -48.153 16.582 1.00 87.62 83 ASN A C 1
ATOM 631 O O . ASN A 1 83 ? 5.620 -49.313 16.991 1.00 87.62 83 ASN A O 1
ATOM 635 N N . GLY A 1 84 ? 5.723 -47.848 15.283 1.00 89.06 84 GLY A N 1
ATOM 636 C CA . GLY A 1 84 ? 5.602 -48.831 14.208 1.00 89.06 84 GLY A CA 1
ATOM 637 C C . GLY A 1 84 ? 6.944 -49.141 13.549 1.00 89.06 84 GLY A C 1
ATOM 638 O O . GLY A 1 84 ? 7.698 -48.231 13.212 1.00 89.06 84 GLY A O 1
ATOM 639 N N . LEU A 1 85 ? 7.210 -50.425 13.320 1.00 91.00 85 LEU A N 1
ATOM 640 C CA . LEU A 1 85 ? 8.366 -50.935 12.589 1.00 91.00 85 LEU A CA 1
ATOM 641 C C . LEU A 1 85 ? 7.946 -51.499 11.228 1.00 91.00 85 LEU A C 1
ATOM 643 O O . LEU A 1 85 ? 6.929 -52.192 11.111 1.00 91.00 85 LEU A O 1
ATOM 647 N N . TYR A 1 86 ? 8.775 -51.255 10.217 1.00 91.94 86 TYR A N 1
ATOM 648 C CA . TYR A 1 86 ? 8.597 -51.734 8.846 1.00 91.94 86 TYR A CA 1
ATOM 649 C C . TYR A 1 86 ? 9.897 -52.347 8.327 1.00 91.94 86 TYR A C 1
ATOM 651 O O . TYR A 1 86 ? 10.967 -51.836 8.633 1.00 91.94 86 TYR A O 1
ATOM 659 N N . ALA A 1 87 ? 9.830 -53.408 7.527 1.00 90.44 87 ALA A N 1
ATOM 660 C CA . ALA A 1 87 ? 10.980 -53.909 6.777 1.00 90.44 87 ALA A CA 1
ATOM 661 C C . ALA A 1 87 ? 11.003 -53.291 5.375 1.00 90.44 87 ALA A C 1
ATOM 663 O O . ALA A 1 87 ? 9.978 -53.265 4.689 1.00 90.44 87 ALA A O 1
ATOM 664 N N . TYR A 1 88 ? 12.178 -52.826 4.966 1.00 90.12 88 TYR A N 1
ATOM 665 C CA . TYR A 1 88 ? 12.503 -52.399 3.612 1.00 90.12 88 TYR A CA 1
ATOM 666 C C . TYR A 1 88 ? 13.551 -53.345 3.031 1.00 90.12 88 TYR A C 1
ATOM 668 O O . TYR A 1 88 ? 14.637 -53.494 3.600 1.00 90.12 88 TYR A O 1
ATOM 676 N N . ASP A 1 89 ? 13.222 -53.968 1.904 1.00 87.75 89 ASP A N 1
ATOM 677 C CA . ASP A 1 89 ? 14.131 -54.833 1.162 1.00 87.75 89 ASP A CA 1
ATOM 678 C C . ASP A 1 89 ? 14.798 -53.999 0.065 1.00 87.75 89 ASP A C 1
ATOM 680 O O . ASP A 1 89 ? 14.127 -53.522 -0.847 1.00 87.75 89 ASP A O 1
ATOM 684 N N . ASN A 1 90 ? 16.112 -53.794 0.163 1.00 81.31 90 ASN A N 1
ATOM 685 C CA . ASN A 1 90 ? 16.867 -53.121 -0.890 1.00 81.31 90 ASN A CA 1
ATOM 686 C C . ASN A 1 90 ? 17.083 -54.066 -2.087 1.00 81.31 90 ASN A C 1
ATOM 688 O O . ASN A 1 90 ? 17.205 -55.280 -1.903 1.00 81.31 90 ASN A O 1
ATOM 692 N N . ASP A 1 91 ? 17.259 -53.509 -3.286 1.00 71.25 91 ASP A N 1
ATOM 693 C CA . ASP A 1 91 ? 17.507 -54.255 -4.531 1.00 71.25 91 ASP A CA 1
ATOM 694 C C . ASP A 1 91 ? 18.776 -55.133 -4.473 1.00 71.25 91 ASP A C 1
ATOM 696 O O . ASP A 1 91 ? 18.906 -56.121 -5.195 1.00 71.25 91 ASP A O 1
ATOM 700 N N . GLU A 1 92 ? 19.704 -54.823 -3.561 1.00 75.00 92 GLU A N 1
ATOM 701 C CA . GLU A 1 92 ? 20.927 -55.596 -3.290 1.00 75.00 92 GLU A CA 1
ATOM 702 C C . GLU A 1 92 ? 20.723 -56.771 -2.305 1.00 75.00 92 GLU A C 1
ATOM 704 O O . GLU A 1 92 ? 21.683 -57.439 -1.919 1.00 75.00 92 GLU A O 1
ATOM 709 N N . GLY A 1 93 ? 19.486 -57.032 -1.865 1.00 75.12 93 GLY A N 1
ATOM 710 C CA . GLY A 1 93 ? 19.139 -58.130 -0.953 1.00 75.12 93 GLY A CA 1
ATOM 711 C C . GLY A 1 93 ? 19.410 -57.852 0.531 1.00 75.12 93 GLY A C 1
ATOM 712 O O . GLY A 1 93 ? 19.358 -58.770 1.351 1.00 75.12 93 GLY A O 1
ATOM 713 N N . LYS A 1 94 ? 19.706 -56.598 0.897 1.00 84.94 94 LYS A N 1
ATOM 714 C CA . LYS A 1 94 ? 19.892 -56.165 2.290 1.00 84.94 94 LYS A CA 1
ATOM 715 C C . LYS A 1 94 ? 18.583 -55.624 2.868 1.00 84.94 94 LYS A C 1
ATOM 717 O O . LYS A 1 94 ? 17.938 -54.781 2.251 1.00 84.94 94 LYS A O 1
ATOM 722 N N . ILE A 1 95 ? 18.236 -56.078 4.070 1.00 89.31 95 ILE A N 1
ATOM 723 C CA . ILE A 1 95 ? 16.982 -55.739 4.752 1.00 89.31 95 ILE A CA 1
ATOM 724 C C . ILE A 1 95 ? 17.255 -54.691 5.835 1.00 89.31 95 ILE A C 1
ATOM 726 O O . ILE A 1 95 ? 18.143 -54.870 6.676 1.00 89.31 95 ILE A O 1
ATOM 730 N N . TYR A 1 96 ? 16.481 -53.610 5.819 1.00 91.19 96 TYR A N 1
ATOM 731 C CA . TYR A 1 96 ? 16.525 -52.531 6.805 1.00 91.19 96 TYR A CA 1
ATOM 732 C C . TYR A 1 96 ? 15.204 -52.443 7.566 1.00 91.19 96 TYR A C 1
ATOM 734 O O . TYR A 1 96 ? 14.138 -52.608 6.980 1.00 91.19 96 TYR A O 1
ATOM 742 N N . ILE A 1 97 ? 15.264 -52.143 8.863 1.00 92.69 97 ILE A N 1
ATOM 743 C CA . ILE A 1 97 ? 14.070 -51.917 9.683 1.00 92.69 97 ILE A CA 1
ATOM 744 C C . ILE A 1 97 ? 13.847 -50.416 9.831 1.00 92.69 97 ILE A C 1
ATOM 746 O O . ILE A 1 97 ? 14.629 -49.746 10.494 1.00 92.69 97 ILE A O 1
ATOM 750 N N . ILE A 1 98 ? 12.789 -49.880 9.234 1.00 91.75 98 ILE A N 1
ATOM 751 C CA . ILE A 1 98 ? 12.391 -48.477 9.362 1.00 91.75 98 ILE A CA 1
ATOM 752 C C . ILE A 1 98 ? 11.524 -48.324 10.613 1.00 91.75 98 ILE A C 1
ATOM 754 O O . ILE A 1 98 ? 10.481 -48.967 10.736 1.00 91.75 98 ILE A O 1
ATOM 758 N N . GLU A 1 99 ? 11.939 -47.453 11.528 1.00 90.94 99 GLU A N 1
ATOM 759 C CA . GLU A 1 99 ? 11.252 -47.188 12.793 1.00 90.94 99 GLU A CA 1
ATOM 760 C C . GLU A 1 99 ? 10.527 -45.834 12.747 1.00 90.94 99 GLU A C 1
ATOM 762 O O . GLU A 1 99 ? 11.157 -44.777 12.686 1.00 90.94 99 GLU A O 1
ATOM 767 N N . CYS A 1 100 ? 9.192 -45.867 12.782 1.00 89.88 100 CYS A N 1
ATOM 768 C CA . CYS A 1 100 ? 8.314 -44.696 12.813 1.00 89.88 100 CYS A CA 1
ATOM 769 C C . CYS A 1 100 ? 7.639 -44.579 14.186 1.00 89.88 100 CYS A C 1
ATOM 771 O O . CYS A 1 100 ? 6.606 -45.197 14.463 1.00 89.88 100 CYS A O 1
ATOM 773 N N . ASN A 1 101 ? 8.219 -43.752 15.045 1.00 86.81 101 ASN A N 1
ATOM 774 C CA . ASN A 1 101 ? 7.719 -43.449 16.378 1.00 86.81 101 ASN A CA 1
ATOM 775 C C . ASN A 1 101 ? 6.571 -42.424 16.363 1.00 86.81 101 ASN A C 1
ATOM 777 O O . ASN A 1 101 ? 6.513 -41.559 15.483 1.00 86.81 101 ASN A O 1
ATOM 781 N N . ASN A 1 102 ? 5.692 -42.505 17.369 1.00 83.31 102 ASN A N 1
ATOM 782 C CA . ASN A 1 102 ? 4.534 -41.620 17.576 1.00 83.31 102 ASN A CA 1
ATOM 783 C C . ASN A 1 102 ? 3.541 -41.553 16.395 1.00 83.31 102 ASN A C 1
ATOM 785 O O . ASN A 1 102 ? 3.034 -40.481 16.064 1.00 83.31 102 ASN A O 1
ATOM 789 N N . SER A 1 103 ? 3.249 -42.691 15.766 1.00 85.12 103 SER A N 1
ATOM 790 C CA . SER A 1 103 ? 2.307 -42.771 14.643 1.00 85.12 103 SER A CA 1
ATOM 791 C C . SER A 1 103 ? 0.881 -43.046 15.123 1.00 85.12 103 SER A C 1
ATOM 793 O O . SER A 1 103 ? 0.677 -43.834 16.047 1.00 85.12 103 SER A O 1
ATOM 795 N N . ILE A 1 104 ? -0.126 -42.462 14.471 1.00 86.94 104 ILE A N 1
ATOM 796 C CA . ILE A 1 104 ? -1.530 -42.837 14.702 1.00 86.94 104 ILE A CA 1
ATOM 797 C C . ILE A 1 104 ? -1.743 -44.244 14.146 1.00 86.94 104 ILE A C 1
ATOM 799 O O . ILE A 1 104 ? -1.560 -44.470 12.949 1.00 86.94 104 ILE A O 1
ATOM 803 N N . TYR A 1 105 ? -2.128 -45.197 14.993 1.00 86.56 105 TYR A N 1
ATOM 804 C CA . TYR A 1 105 ? -2.320 -46.580 14.573 1.00 86.56 105 TYR A CA 1
ATOM 805 C C . TYR A 1 105 ? -3.751 -46.820 14.085 1.00 86.56 105 TYR A C 1
ATOM 807 O O . TYR A 1 105 ? -4.715 -46.756 14.847 1.00 86.56 105 TYR A O 1
ATOM 815 N N . LEU A 1 106 ? -3.879 -47.118 12.792 1.00 83.81 106 LEU A N 1
ATOM 816 C CA . LEU A 1 106 ? -5.150 -47.374 12.112 1.00 83.81 106 LEU A CA 1
ATOM 817 C C . LEU A 1 106 ? -5.393 -48.871 11.857 1.00 83.81 106 LEU A C 1
ATOM 819 O O . LEU A 1 106 ? -6.539 -49.266 11.633 1.00 83.81 106 LEU A O 1
ATOM 823 N N . GLY A 1 107 ? -4.354 -49.713 11.936 1.00 83.00 107 GLY A N 1
ATOM 824 C CA . GLY A 1 107 ? -4.462 -51.170 11.794 1.00 83.00 107 GLY A CA 1
ATOM 825 C C . GLY A 1 107 ? -5.184 -51.587 10.507 1.00 83.00 107 GLY A C 1
ATOM 826 O O . GLY A 1 107 ? -4.892 -51.061 9.438 1.00 83.00 107 GLY A O 1
ATOM 827 N N . ASP A 1 108 ? -6.173 -52.483 10.609 1.00 79.44 108 ASP A N 1
ATOM 828 C CA . ASP A 1 108 ? -6.991 -52.964 9.475 1.00 79.44 108 ASP A CA 1
ATOM 829 C C . ASP A 1 108 ? -7.814 -51.877 8.761 1.00 79.44 108 ASP A C 1
ATOM 831 O O . ASP A 1 108 ? -8.403 -52.129 7.712 1.00 79.44 108 ASP A O 1
ATOM 835 N N . ARG A 1 109 ? -7.891 -50.662 9.317 1.00 78.19 109 ARG A N 1
ATOM 836 C CA . ARG A 1 109 ? -8.626 -49.547 8.700 1.00 78.19 109 ARG A CA 1
ATOM 837 C C . ARG A 1 109 ? -7.823 -48.858 7.595 1.00 78.19 109 ARG A C 1
ATOM 839 O O . ARG A 1 109 ? -8.393 -48.041 6.872 1.00 78.19 109 ARG A O 1
ATOM 846 N N . MET A 1 110 ? -6.523 -49.142 7.477 1.00 81.44 110 MET A N 1
ATOM 847 C CA . MET A 1 110 ? -5.637 -48.507 6.505 1.00 81.44 110 MET A CA 1
ATOM 848 C C . MET A 1 110 ? -4.569 -49.488 6.002 1.00 81.44 110 MET A C 1
ATOM 850 O O . MET A 1 110 ? -3.779 -49.998 6.789 1.00 81.44 110 MET A O 1
ATOM 854 N N . ASP A 1 111 ? -4.529 -49.744 4.693 1.00 78.94 111 ASP A N 1
ATOM 855 C CA . ASP A 1 111 ? -3.579 -50.703 4.103 1.00 78.94 111 ASP A CA 1
ATOM 856 C C . ASP A 1 111 ? -2.167 -50.123 3.911 1.00 78.94 111 ASP A C 1
ATOM 858 O O . ASP A 1 111 ? -1.179 -50.791 4.237 1.00 78.94 111 ASP A O 1
ATOM 862 N N . ASP A 1 112 ? -2.076 -48.893 3.395 1.00 84.81 112 ASP A N 1
ATOM 863 C CA . ASP A 1 112 ? -0.829 -48.134 3.215 1.00 84.81 112 ASP A CA 1
ATOM 864 C C . ASP A 1 112 ? -0.483 -47.376 4.505 1.00 84.81 112 ASP A C 1
ATOM 866 O O . ASP A 1 112 ? -1.375 -46.898 5.198 1.00 84.81 112 ASP A O 1
ATOM 870 N N . SER A 1 113 ? 0.797 -47.210 4.824 1.00 88.44 113 SER A N 1
ATOM 871 C CA . SER A 1 113 ? 1.233 -46.304 5.897 1.00 88.44 113 SER A CA 1
ATOM 872 C C . SER A 1 113 ? 1.634 -44.949 5.312 1.00 88.44 113 SER A C 1
ATOM 874 O O . SER A 1 113 ? 2.025 -44.863 4.149 1.00 88.44 113 SER A O 1
ATOM 876 N N . LEU A 1 114 ? 1.564 -43.882 6.111 1.00 87.94 114 LEU A N 1
ATOM 877 C CA . LEU A 1 114 ? 1.986 -42.538 5.703 1.00 87.94 114 LEU A CA 1
ATOM 878 C C . LEU A 1 114 ? 3.063 -41.986 6.626 1.00 87.94 114 LEU A C 1
ATOM 880 O O . LEU A 1 114 ? 3.011 -42.168 7.843 1.00 87.94 114 LEU A O 1
ATOM 884 N N . VAL A 1 115 ? 3.991 -41.257 6.018 1.00 86.44 115 VAL A N 1
ATOM 885 C CA . VAL A 1 115 ? 5.050 -40.507 6.678 1.00 86.44 115 VAL A CA 1
ATOM 886 C C . VAL A 1 115 ? 4.867 -39.025 6.399 1.00 86.44 115 VAL A C 1
ATOM 888 O O . VAL A 1 115 ? 4.760 -38.611 5.242 1.00 86.44 115 VAL A O 1
ATOM 891 N N . ASN A 1 116 ? 4.898 -38.236 7.468 1.00 84.50 116 ASN A N 1
ATOM 892 C CA . ASN A 1 116 ? 5.044 -36.794 7.409 1.00 84.50 116 ASN A CA 1
ATOM 893 C C . ASN A 1 116 ? 6.549 -36.448 7.296 1.00 84.50 116 ASN A C 1
ATOM 895 O O . ASN A 1 116 ? 7.311 -36.741 8.224 1.00 84.50 116 ASN A O 1
ATOM 899 N N . PRO A 1 117 ? 6.996 -35.799 6.201 1.00 82.25 117 PRO A N 1
ATOM 900 C CA . PRO A 1 117 ? 8.386 -35.374 6.012 1.00 82.25 117 PRO A CA 1
ATOM 901 C C . PRO A 1 117 ? 8.946 -34.521 7.155 1.00 82.25 117 PRO A C 1
ATOM 903 O O . PRO A 1 117 ? 10.118 -34.649 7.488 1.00 82.25 117 PRO A O 1
ATOM 906 N N . ILE A 1 118 ? 8.116 -33.693 7.794 1.00 76.56 118 ILE A N 1
ATOM 907 C CA . ILE A 1 118 ? 8.539 -32.797 8.878 1.00 76.56 118 ILE A CA 1
ATOM 908 C C . ILE A 1 118 ? 8.999 -33.614 10.095 1.00 76.56 118 ILE A C 1
ATOM 910 O O . ILE A 1 118 ? 10.043 -33.328 10.674 1.00 76.56 118 ILE A O 1
ATOM 914 N N . GLN A 1 119 ? 8.274 -34.684 10.443 1.00 76.75 119 GLN A N 1
ATOM 915 C CA . GLN A 1 119 ? 8.660 -35.581 11.543 1.00 76.75 119 GLN A CA 1
ATOM 916 C C . GLN A 1 119 ? 9.934 -36.378 11.241 1.00 76.75 119 GLN A C 1
ATOM 918 O O . GLN A 1 119 ? 10.635 -36.791 12.171 1.00 76.75 119 GLN A O 1
ATOM 923 N N . ALA A 1 120 ? 10.224 -36.605 9.957 1.00 80.88 120 ALA A N 1
ATOM 924 C CA . ALA A 1 120 ? 11.464 -37.233 9.527 1.00 80.88 120 ALA A CA 1
ATOM 925 C C . ALA A 1 120 ? 12.658 -36.275 9.660 1.00 80.88 120 ALA A C 1
ATOM 927 O O . ALA A 1 120 ? 13.682 -36.630 10.248 1.00 80.88 120 ALA A O 1
ATOM 928 N N . GLU A 1 121 ? 12.492 -35.030 9.211 1.00 77.56 121 GLU A N 1
ATOM 929 C CA . GLU A 1 121 ? 13.529 -33.997 9.288 1.00 77.56 121 GLU A CA 1
ATOM 930 C C . GLU A 1 121 ? 13.943 -33.670 10.733 1.00 77.56 121 GLU A C 1
ATOM 932 O O . GLU A 1 121 ? 15.125 -33.449 10.988 1.00 77.56 121 GLU A O 1
ATOM 937 N N . GLU A 1 122 ? 13.033 -33.746 11.714 1.00 72.19 122 GLU A N 1
ATOM 938 C CA . GLU A 1 122 ? 13.378 -33.597 13.143 1.00 72.19 122 GLU A CA 1
ATOM 939 C C . GLU A 1 122 ? 14.331 -34.676 13.683 1.00 72.19 122 GLU A C 1
ATOM 941 O O . GLU A 1 122 ? 14.982 -34.493 14.719 1.00 72.19 122 GLU A O 1
ATOM 946 N N . SER A 1 123 ? 14.407 -35.814 12.994 1.00 72.88 123 SER A N 1
ATOM 947 C CA . SER A 1 123 ? 15.318 -36.914 13.320 1.00 72.88 123 SER A CA 1
ATOM 948 C C . SER A 1 123 ? 16.603 -36.866 12.486 1.00 72.88 123 SER A C 1
ATOM 950 O O . SER A 1 123 ? 17.305 -37.872 12.393 1.00 72.88 123 SER A O 1
ATOM 952 N N . ASP A 1 124 ? 16.900 -35.710 11.877 1.00 76.06 124 ASP A N 1
ATOM 953 C CA . ASP A 1 124 ? 17.979 -35.487 10.907 1.00 76.06 124 ASP A CA 1
ATOM 954 C C . ASP A 1 124 ? 17.871 -36.381 9.651 1.00 76.06 124 ASP A C 1
ATOM 956 O O . ASP A 1 124 ? 18.843 -36.568 8.914 1.00 76.06 124 ASP A O 1
ATOM 960 N N . VAL A 1 125 ? 16.682 -36.930 9.370 1.00 82.12 125 VAL A N 1
ATOM 961 C CA . VAL A 1 125 ? 16.413 -37.719 8.163 1.00 82.12 125 VAL A CA 1
ATOM 962 C C . VAL A 1 125 ? 15.939 -36.783 7.061 1.00 82.12 125 VAL A C 1
ATOM 964 O O . VAL A 1 125 ? 14.905 -36.131 7.175 1.00 82.12 125 VAL A O 1
ATOM 967 N N . ARG A 1 126 ? 16.686 -36.714 5.960 1.00 81.75 126 ARG A N 1
ATOM 968 C CA . ARG A 1 126 ? 16.335 -35.853 4.826 1.00 81.75 126 ARG A CA 1
ATOM 969 C C . ARG A 1 126 ? 15.381 -36.578 3.895 1.00 81.75 126 ARG A C 1
ATOM 971 O O . ARG A 1 126 ? 15.705 -37.662 3.417 1.00 81.75 126 ARG A O 1
ATOM 978 N N . VAL A 1 127 ? 14.245 -35.957 3.598 1.00 82.00 127 VAL A N 1
ATOM 979 C CA . VAL A 1 127 ? 13.226 -36.508 2.701 1.00 82.00 127 VAL A CA 1
ATOM 980 C C . VAL A 1 127 ? 13.080 -35.601 1.488 1.00 82.00 127 VAL A C 1
ATOM 982 O O . VAL A 1 127 ? 12.781 -34.416 1.617 1.00 82.00 127 VAL A O 1
ATOM 985 N N . ASP A 1 128 ? 13.268 -36.142 0.288 1.00 76.94 128 ASP A N 1
ATOM 986 C CA . ASP A 1 128 ? 13.077 -35.361 -0.930 1.00 76.94 128 ASP A CA 1
ATOM 987 C C . ASP A 1 128 ? 11.588 -35.240 -1.288 1.00 76.94 128 ASP A C 1
ATOM 989 O O . ASP A 1 128 ? 10.968 -36.190 -1.752 1.00 76.94 128 ASP A O 1
ATOM 993 N N . VAL A 1 129 ? 10.981 -34.071 -1.077 1.00 71.25 129 VAL A N 1
ATOM 994 C CA . VAL A 1 129 ? 9.535 -33.845 -1.297 1.00 71.25 129 VAL A CA 1
ATOM 995 C C . VAL A 1 129 ? 9.191 -33.285 -2.687 1.00 71.25 129 VAL A C 1
ATOM 997 O O . VAL A 1 129 ? 8.051 -32.878 -2.934 1.00 71.25 129 VAL A O 1
ATOM 1000 N N . ARG A 1 130 ? 10.154 -33.203 -3.616 1.00 69.19 130 ARG A N 1
ATOM 1001 C CA . ARG A 1 130 ? 9.926 -32.571 -4.927 1.00 69.19 130 ARG A CA 1
ATOM 1002 C C . ARG A 1 130 ? 9.027 -33.444 -5.831 1.00 69.19 130 ARG A C 1
ATOM 1004 O O . ARG A 1 130 ? 9.189 -34.664 -5.896 1.00 69.19 130 ARG A O 1
ATOM 1011 N N . PRO A 1 131 ? 8.084 -32.843 -6.590 1.00 65.56 131 PRO A N 1
ATOM 1012 C CA . PRO A 1 131 ? 7.236 -33.597 -7.514 1.00 65.56 131 PRO A CA 1
ATOM 1013 C C . PRO A 1 131 ? 8.023 -34.240 -8.663 1.00 65.56 131 PRO A C 1
ATOM 1015 O O . PRO A 1 131 ? 8.925 -33.611 -9.218 1.00 65.56 131 PRO A O 1
ATOM 1018 N N . LYS A 1 132 ? 7.570 -35.414 -9.131 1.00 63.56 132 LYS A N 1
ATOM 1019 C CA . LYS A 1 132 ? 8.176 -36.183 -10.239 1.00 63.56 132 LYS A CA 1
ATOM 1020 C C . LYS A 1 132 ? 8.543 -35.355 -11.479 1.00 63.56 132 LYS A C 1
ATOM 1022 O O . LYS A 1 132 ? 9.528 -35.652 -12.137 1.00 63.56 132 LYS A O 1
ATOM 1027 N N . ARG A 1 133 ? 7.791 -34.290 -11.799 1.00 65.25 133 ARG A N 1
ATOM 1028 C CA . ARG A 1 133 ? 8.037 -33.428 -12.979 1.00 65.25 133 ARG A CA 1
ATOM 1029 C C . ARG A 1 133 ? 9.426 -32.775 -13.016 1.00 65.25 133 ARG A C 1
ATOM 1031 O O . ARG A 1 133 ? 9.805 -32.254 -14.058 1.00 65.25 133 ARG A O 1
ATOM 1038 N N . TYR A 1 134 ? 10.121 -32.728 -11.881 1.00 64.88 134 TYR A N 1
ATOM 1039 C CA . TYR A 1 134 ? 11.454 -32.145 -11.757 1.00 64.88 134 TYR A CA 1
ATOM 1040 C C . TYR A 1 134 ? 12.586 -33.165 -11.933 1.00 64.88 134 TYR A C 1
ATOM 1042 O O . TYR A 1 134 ? 13.745 -32.759 -11.943 1.00 64.88 134 TYR A O 1
ATOM 1050 N N . TYR A 1 135 ? 12.267 -34.450 -12.124 1.00 64.12 135 TYR A N 1
ATOM 1051 C CA . TYR A 1 135 ? 13.245 -35.512 -12.335 1.00 64.12 135 TYR A CA 1
ATOM 1052 C C . TYR A 1 135 ? 13.032 -36.222 -13.664 1.00 64.12 135 TYR A C 1
ATOM 1054 O O . TYR A 1 135 ? 11.908 -36.522 -14.063 1.00 64.12 135 TYR A O 1
ATOM 1062 N N . SER A 1 136 ? 14.138 -36.523 -14.336 1.00 60.03 136 SER A N 1
ATOM 1063 C CA . SER A 1 136 ? 14.164 -37.420 -15.491 1.00 60.03 136 SER A CA 1
ATOM 1064 C C . SER A 1 136 ? 14.196 -38.898 -15.087 1.00 60.03 136 SER A C 1
ATOM 1066 O O . SER A 1 136 ? 13.773 -39.742 -15.872 1.00 60.03 136 SER A O 1
ATOM 1068 N N . ASP A 1 137 ? 14.685 -39.204 -13.881 1.00 66.56 137 ASP A N 1
ATOM 1069 C CA . ASP A 1 137 ? 14.844 -40.560 -13.347 1.00 66.56 137 ASP A CA 1
ATOM 1070 C C . ASP A 1 137 ? 13.662 -40.934 -12.417 1.00 66.56 137 ASP A C 1
ATOM 1072 O O . ASP A 1 137 ? 13.333 -40.159 -11.512 1.00 66.56 137 ASP A O 1
ATOM 1076 N N . PRO A 1 138 ? 12.988 -42.085 -12.631 1.00 56.16 138 PRO A N 1
ATOM 1077 C CA . PRO A 1 138 ? 11.900 -42.564 -11.776 1.00 56.16 138 PRO A CA 1
ATOM 1078 C C . PRO A 1 138 ? 12.290 -42.887 -10.321 1.00 56.16 138 PRO A C 1
ATOM 1080 O O . PRO A 1 138 ? 11.375 -42.919 -9.500 1.00 56.16 138 PRO A O 1
ATOM 1083 N N . HIS A 1 139 ? 13.578 -43.064 -9.999 1.00 60.12 139 HIS A N 1
ATOM 1084 C CA . HIS A 1 139 ? 14.086 -43.351 -8.643 1.00 60.12 139 HIS A CA 1
ATOM 1085 C C . HIS A 1 139 ? 14.790 -42.155 -7.980 1.00 60.12 139 HIS A C 1
ATOM 1087 O O . HIS A 1 139 ? 15.488 -42.302 -6.981 1.00 60.12 139 HIS A O 1
ATOM 1093 N N . ALA A 1 140 ? 14.632 -40.950 -8.534 1.00 63.19 140 ALA A N 1
ATOM 1094 C CA . ALA A 1 140 ? 15.366 -39.771 -8.077 1.00 63.19 140 ALA A CA 1
ATOM 1095 C C . ALA A 1 140 ? 14.955 -39.252 -6.690 1.00 63.19 140 ALA A C 1
ATOM 1097 O O . ALA A 1 140 ? 15.640 -38.404 -6.118 1.00 63.19 140 ALA A O 1
ATOM 1098 N N . GLN A 1 141 ? 13.826 -39.719 -6.164 1.00 74.25 141 GLN A N 1
ATOM 1099 C CA . GLN A 1 141 ? 13.390 -39.356 -4.831 1.00 74.25 141 GLN A CA 1
ATOM 1100 C C . GLN A 1 141 ? 14.076 -40.246 -3.800 1.00 74.25 141 GLN A C 1
ATOM 1102 O O . GLN A 1 141 ? 14.152 -41.456 -3.987 1.00 74.25 141 GLN A O 1
ATOM 1107 N N . THR A 1 142 ? 14.549 -39.673 -2.697 1.00 83.50 142 THR A N 1
ATOM 1108 C CA . THR A 1 142 ? 15.274 -40.433 -1.679 1.00 83.50 142 THR A CA 1
ATOM 1109 C C . THR A 1 142 ? 14.889 -40.030 -0.258 1.00 83.50 142 THR A C 1
ATOM 1111 O O . THR A 1 142 ? 14.519 -38.882 0.009 1.00 83.50 142 THR A O 1
ATOM 1114 N N . ILE A 1 143 ? 14.985 -40.995 0.662 1.00 86.19 143 ILE A N 1
ATOM 1115 C CA . ILE A 1 143 ? 15.059 -40.755 2.105 1.00 86.19 143 ILE A CA 1
ATOM 1116 C C . ILE A 1 143 ? 16.488 -41.051 2.555 1.00 86.19 143 ILE A C 1
ATOM 1118 O O . ILE A 1 143 ? 16.949 -42.190 2.476 1.00 86.19 143 ILE A O 1
ATOM 1122 N N . THR A 1 144 ? 17.182 -40.031 3.047 1.00 86.88 144 THR A N 1
ATOM 1123 C CA . THR A 1 144 ? 18.586 -40.111 3.457 1.00 86.88 144 THR A CA 1
ATOM 1124 C C . THR A 1 144 ? 18.696 -40.020 4.970 1.00 86.88 144 THR A C 1
ATOM 1126 O O . THR A 1 144 ? 18.353 -39.002 5.571 1.00 86.88 144 THR A O 1
ATOM 1129 N N . PHE A 1 145 ? 19.211 -41.078 5.590 1.00 86.81 145 PHE A N 1
ATOM 1130 C CA . PHE A 1 145 ? 19.400 -41.166 7.035 1.00 86.81 145 PHE A CA 1
ATOM 1131 C C . PHE A 1 145 ? 20.773 -40.618 7.465 1.00 86.81 145 PHE A C 1
ATOM 1133 O O . PHE A 1 145 ? 21.739 -40.730 6.704 1.00 86.81 145 PHE A O 1
ATOM 1140 N N . PRO A 1 146 ? 20.927 -40.136 8.717 1.00 79.94 146 PRO A N 1
ATOM 1141 C CA . PRO A 1 146 ? 22.205 -39.638 9.251 1.00 79.94 146 PRO A CA 1
ATOM 1142 C C . PRO A 1 146 ? 23.376 -40.627 9.168 1.00 79.94 146 PRO A C 1
ATOM 1144 O O . PRO A 1 146 ? 24.534 -40.228 9.122 1.00 79.94 146 PRO A O 1
ATOM 1147 N N . CYS A 1 147 ? 23.087 -41.931 9.136 1.00 78.31 147 CYS A N 1
ATOM 1148 C CA . CYS A 1 147 ? 24.091 -42.984 8.981 1.00 78.31 147 CYS A CA 1
ATOM 1149 C C . CYS A 1 147 ? 24.624 -43.138 7.541 1.00 78.31 147 CYS A C 1
ATOM 1151 O O . CYS A 1 147 ? 25.387 -44.066 7.279 1.00 78.31 147 CYS A O 1
ATOM 1153 N N . GLY A 1 148 ? 24.200 -42.279 6.607 1.00 78.94 148 GLY A N 1
ATOM 1154 C CA . GLY A 1 148 ? 24.587 -42.318 5.195 1.00 78.94 148 GLY A CA 1
ATOM 1155 C C . GLY A 1 148 ? 23.808 -43.330 4.350 1.00 78.94 148 GLY A C 1
ATOM 1156 O O . GLY A 1 148 ? 24.078 -43.461 3.162 1.00 78.94 148 GLY A O 1
ATOM 1157 N N . THR A 1 149 ? 22.840 -44.049 4.933 1.00 84.50 149 THR A N 1
ATOM 1158 C CA . THR A 1 149 ? 21.962 -44.951 4.170 1.00 84.50 149 THR A CA 1
ATOM 1159 C C . THR A 1 149 ? 20.906 -44.138 3.426 1.00 84.50 149 THR A C 1
ATOM 1161 O O . THR A 1 149 ? 20.231 -43.304 4.032 1.00 84.50 149 THR A O 1
ATOM 1164 N N . VAL A 1 150 ? 20.756 -44.403 2.129 1.00 85.12 150 VAL A N 1
ATOM 1165 C CA . VAL A 1 150 ? 19.802 -43.732 1.239 1.00 85.12 150 VAL A CA 1
ATOM 1166 C C . VAL A 1 150 ? 18.798 -44.765 0.745 1.00 85.12 150 VAL A C 1
ATOM 1168 O O . VAL A 1 150 ? 19.197 -45.782 0.183 1.00 85.12 150 VAL A O 1
ATOM 1171 N N . LEU A 1 151 ? 17.508 -44.516 0.965 1.00 86.75 151 LEU A N 1
ATOM 1172 C CA . LEU A 1 151 ? 16.428 -45.364 0.468 1.00 86.75 151 LEU A CA 1
ATOM 1173 C C . LEU A 1 151 ? 15.783 -44.698 -0.757 1.00 86.75 151 LEU A C 1
ATOM 1175 O O . LEU A 1 151 ? 15.262 -43.586 -0.611 1.00 86.75 151 LEU A O 1
ATOM 1179 N N . PRO A 1 152 ? 15.820 -45.323 -1.947 1.00 83.44 152 PRO A N 1
ATOM 1180 C CA . PRO A 1 152 ? 15.159 -44.792 -3.133 1.00 83.44 152 PRO A CA 1
ATOM 1181 C C . PRO A 1 152 ? 13.632 -44.918 -3.024 1.00 83.44 152 PRO A C 1
ATOM 1183 O O . PRO A 1 152 ? 13.099 -45.937 -2.584 1.00 83.44 152 PRO A O 1
ATOM 1186 N N . GLY A 1 153 ? 12.933 -43.859 -3.423 1.00 78.62 153 GLY A N 1
ATOM 1187 C CA . GLY A 1 153 ? 11.479 -43.775 -3.491 1.00 78.62 153 GLY A CA 1
ATOM 1188 C C . GLY A 1 153 ? 10.949 -44.022 -4.901 1.00 78.62 153 GLY A C 1
ATOM 1189 O O . GLY A 1 153 ? 11.595 -43.706 -5.901 1.00 78.62 153 GLY A O 1
ATOM 1190 N N . GLU A 1 154 ? 9.742 -44.570 -4.971 1.00 80.19 154 GLU A N 1
ATOM 1191 C CA . GLU A 1 154 ? 8.962 -44.768 -6.188 1.00 80.19 154 GLU A CA 1
ATOM 1192 C C . GLU A 1 154 ? 7.759 -43.813 -6.228 1.00 80.19 154 GLU A C 1
ATOM 1194 O O . GLU A 1 154 ? 7.355 -43.225 -5.225 1.00 80.19 154 GLU A O 1
ATOM 1199 N N . TYR A 1 155 ? 7.142 -43.664 -7.402 1.00 74.12 155 TYR A N 1
ATOM 1200 C CA . TYR A 1 155 ? 5.961 -42.816 -7.581 1.00 74.12 155 TYR A CA 1
ATOM 1201 C C . TYR A 1 155 ? 4.744 -43.628 -8.012 1.00 74.12 155 TYR A C 1
ATOM 1203 O O . TYR A 1 155 ? 4.788 -44.314 -9.035 1.00 74.12 155 TYR A O 1
ATOM 1211 N N . ASP A 1 156 ? 3.621 -43.434 -7.317 1.00 65.62 156 ASP A N 1
ATOM 1212 C CA . ASP A 1 156 ? 2.293 -43.819 -7.799 1.00 65.62 156 ASP A CA 1
ATOM 1213 C C . ASP A 1 156 ? 1.426 -42.562 -7.977 1.00 65.62 156 ASP A C 1
ATOM 1215 O O . ASP A 1 156 ? 1.019 -41.888 -7.027 1.00 65.62 156 ASP A O 1
ATOM 1219 N N . GLY A 1 157 ? 1.193 -42.187 -9.236 1.00 70.56 157 GLY A N 1
ATOM 1220 C CA . GLY A 1 157 ? 0.570 -40.914 -9.583 1.00 70.56 157 GLY A CA 1
ATOM 1221 C C . GLY A 1 157 ? 1.441 -39.715 -9.185 1.00 70.56 157 GLY A C 1
ATOM 1222 O O . GLY A 1 157 ? 2.541 -39.536 -9.707 1.00 70.56 157 GLY A O 1
ATOM 1223 N N . ALA A 1 158 ? 0.915 -38.857 -8.307 1.00 63.75 158 ALA A N 1
ATOM 1224 C CA . ALA A 1 158 ? 1.604 -37.659 -7.817 1.00 63.75 158 ALA A CA 1
ATOM 1225 C C . ALA A 1 158 ? 2.241 -37.846 -6.432 1.00 63.75 158 ALA A C 1
ATOM 1227 O O . ALA A 1 158 ? 2.971 -36.957 -5.997 1.00 63.75 158 ALA A O 1
ATOM 1228 N N . LEU A 1 159 ? 1.945 -38.960 -5.749 1.00 66.31 159 LEU A N 1
ATOM 1229 C CA . LEU A 1 159 ? 2.429 -39.219 -4.400 1.00 66.31 159 LEU A CA 1
ATOM 1230 C C . LEU A 1 159 ? 3.642 -40.154 -4.442 1.00 66.31 159 LEU A C 1
ATOM 1232 O O . LEU A 1 159 ? 3.577 -41.224 -5.057 1.00 66.31 159 LEU A O 1
ATOM 1236 N N . PRO A 1 160 ? 4.743 -39.750 -3.804 1.00 80.69 160 PRO A N 1
ATOM 1237 C CA . PRO A 1 160 ? 5.884 -40.619 -3.632 1.00 80.69 160 PRO A CA 1
ATOM 1238 C C . PRO A 1 160 ? 5.693 -41.650 -2.512 1.00 80.69 160 PRO A C 1
ATOM 1240 O O . PRO A 1 160 ? 4.999 -41.376 -1.532 1.00 80.69 160 PRO A O 1
ATOM 1243 N N . PHE A 1 161 ? 6.336 -42.813 -2.619 1.00 85.69 161 PHE A N 1
ATOM 1244 C CA . PHE A 1 161 ? 6.312 -43.850 -1.587 1.00 85.69 161 PHE A CA 1
ATOM 1245 C C . PHE A 1 161 ? 7.570 -44.730 -1.597 1.00 85.69 161 PHE A C 1
ATOM 1247 O O . PHE A 1 161 ? 8.294 -44.785 -2.585 1.00 85.69 161 PHE A O 1
ATOM 1254 N N . ILE A 1 162 ? 7.795 -45.469 -0.509 1.00 88.06 162 ILE A N 1
ATOM 1255 C CA . ILE A 1 162 ? 8.782 -46.557 -0.442 1.00 88.06 162 ILE A CA 1
ATOM 1256 C C . ILE A 1 162 ? 8.044 -47.890 -0.223 1.00 88.06 162 ILE A C 1
ATOM 1258 O O . ILE A 1 162 ? 7.121 -47.929 0.602 1.00 88.06 162 ILE A O 1
ATOM 1262 N N . PRO A 1 163 ? 8.389 -48.976 -0.941 1.00 86.88 163 PRO A N 1
ATOM 1263 C CA . PRO A 1 163 ? 7.792 -50.290 -0.708 1.00 86.88 163 PRO A CA 1
ATOM 1264 C C . PRO A 1 163 ? 8.224 -50.844 0.654 1.00 86.88 163 PRO A C 1
ATOM 1266 O O . PRO A 1 163 ? 9.405 -50.890 0.967 1.00 86.88 163 PRO A O 1
ATOM 1269 N N . ILE A 1 164 ? 7.274 -51.272 1.480 1.00 89.75 164 ILE A N 1
ATOM 1270 C CA . ILE A 1 164 ? 7.535 -51.786 2.832 1.00 89.75 164 ILE A CA 1
ATOM 1271 C C . ILE A 1 164 ? 6.777 -53.083 3.081 1.00 89.75 164 ILE A C 1
ATOM 1273 O O . ILE A 1 164 ? 5.711 -53.307 2.522 1.00 89.75 164 ILE A O 1
ATOM 1277 N N . ARG A 1 165 ? 7.252 -53.925 3.994 1.00 90.00 165 ARG A N 1
ATOM 1278 C CA . ARG A 1 165 ? 6.497 -55.088 4.489 1.00 90.00 165 ARG A CA 1
ATOM 1279 C C . ARG A 1 165 ? 6.579 -55.197 6.005 1.00 90.00 165 ARG A C 1
ATOM 1281 O O . ARG A 1 165 ? 7.377 -54.515 6.649 1.00 90.00 165 ARG A O 1
ATOM 1288 N N . ARG A 1 166 ? 5.760 -56.072 6.592 1.00 88.19 166 ARG A N 1
ATOM 1289 C CA . ARG A 1 166 ? 5.843 -56.349 8.030 1.00 88.19 166 ARG A CA 1
ATOM 1290 C C . ARG A 1 166 ? 7.139 -57.126 8.327 1.00 88.19 166 ARG A C 1
ATOM 1292 O O . ARG A 1 166 ? 7.347 -58.166 7.695 1.00 88.19 166 ARG A O 1
ATOM 1299 N N . PRO A 1 167 ? 7.988 -56.660 9.259 1.00 88.38 167 PRO A N 1
ATOM 1300 C CA . PRO A 1 167 ? 9.204 -57.372 9.633 1.00 88.38 167 PRO A CA 1
ATOM 1301 C C . PRO A 1 167 ? 8.891 -58.639 10.440 1.00 88.38 167 PRO A C 1
ATOM 1303 O O . PRO A 1 167 ? 7.890 -58.709 11.157 1.00 88.38 167 PRO A O 1
ATOM 1306 N N . THR A 1 168 ? 9.750 -59.649 10.326 1.00 85.00 168 THR A N 1
ATOM 1307 C CA . THR A 1 168 ? 9.702 -60.867 11.151 1.00 85.00 168 THR A CA 1
ATOM 1308 C C . THR A 1 168 ? 10.426 -60.663 12.483 1.00 85.00 168 THR A C 1
ATOM 1310 O O . THR A 1 168 ? 11.288 -59.794 12.608 1.00 85.00 168 THR A O 1
ATOM 1313 N N . ALA A 1 169 ? 10.101 -61.477 13.494 1.00 80.00 169 ALA A N 1
ATOM 1314 C CA . ALA A 1 169 ? 10.726 -61.377 14.816 1.00 80.00 169 ALA A CA 1
ATOM 1315 C C . ALA A 1 169 ? 12.261 -61.497 14.754 1.00 80.00 169 ALA A C 1
ATOM 1317 O O . ALA A 1 169 ? 12.955 -60.761 15.451 1.00 80.00 169 ALA A O 1
ATOM 1318 N N . ASP A 1 170 ? 12.794 -62.355 13.881 1.00 81.56 170 ASP A N 1
ATOM 1319 C CA . ASP A 1 170 ? 14.240 -62.519 13.705 1.00 81.56 170 ASP A CA 1
ATOM 1320 C C . ASP A 1 170 ? 14.880 -61.289 13.036 1.00 81.56 170 ASP A C 1
ATOM 1322 O O . ASP A 1 170 ? 15.951 -60.842 13.453 1.00 81.56 170 ASP A O 1
ATOM 1326 N N . GLU A 1 171 ? 14.216 -60.676 12.049 1.00 86.31 171 GLU A N 1
ATOM 1327 C CA . GLU A 1 171 ? 14.690 -59.455 11.370 1.00 86.31 171 GLU A CA 1
ATOM 1328 C C . GLU A 1 171 ? 14.718 -58.243 12.313 1.00 86.31 171 GLU A C 1
ATOM 1330 O O . GLU A 1 171 ? 15.669 -57.467 12.286 1.00 86.31 171 GLU A O 1
ATOM 1335 N N . ILE A 1 172 ? 13.729 -58.101 13.204 1.00 85.25 172 ILE A N 1
ATOM 1336 C CA . ILE A 1 172 ? 13.663 -56.996 14.182 1.00 85.25 172 ILE A CA 1
ATOM 1337 C C . ILE A 1 172 ? 14.894 -56.966 15.108 1.00 85.25 172 ILE A C 1
ATOM 1339 O O . ILE A 1 172 ? 15.292 -55.889 15.570 1.00 85.25 172 ILE A O 1
ATOM 1343 N N . HIS A 1 173 ? 15.485 -58.134 15.382 1.00 80.50 173 HIS A N 1
ATOM 1344 C CA . HIS A 1 173 ? 16.656 -58.281 16.250 1.00 80.50 173 HIS A CA 1
ATOM 1345 C C . HIS A 1 173 ? 17.985 -58.325 15.484 1.00 80.50 173 HIS A C 1
ATOM 1347 O O . HIS A 1 173 ? 19.011 -57.941 16.042 1.00 80.50 173 HIS A O 1
ATOM 1353 N N . SER A 1 174 ? 17.991 -58.807 14.237 1.00 80.38 174 SER A N 1
ATOM 1354 C CA . SER A 1 174 ? 19.222 -59.045 13.465 1.00 80.38 174 SER A CA 1
ATOM 1355 C C . SER A 1 174 ? 19.539 -57.971 12.419 1.00 80.38 174 SER A C 1
ATOM 1357 O O . SER A 1 174 ? 20.709 -57.790 12.078 1.00 80.38 174 SER A O 1
ATOM 1359 N N . CYS A 1 175 ? 18.536 -57.245 11.916 1.00 85.94 175 CYS A N 1
ATOM 1360 C CA . CYS A 1 175 ? 18.703 -56.238 10.869 1.00 85.94 175 CYS A CA 1
ATOM 1361 C C . CYS A 1 175 ? 18.957 -54.832 11.437 1.00 85.94 175 CYS A C 1
ATOM 1363 O O . CYS A 1 175 ? 18.566 -54.486 12.552 1.00 85.94 175 CYS A O 1
ATOM 1365 N N . GLN A 1 176 ? 19.613 -53.987 10.637 1.00 87.38 176 GLN A N 1
ATOM 1366 C CA . GLN A 1 176 ? 19.919 -52.608 11.015 1.00 87.38 176 GLN A CA 1
ATOM 1367 C C . GLN A 1 176 ? 18.637 -51.766 11.087 1.00 87.38 176 GLN A C 1
ATOM 1369 O O . GLN A 1 176 ? 17.881 -51.700 10.115 1.00 87.38 176 GLN A O 1
ATOM 1374 N N . ARG A 1 177 ? 18.428 -51.080 12.218 1.00 89.19 177 ARG A N 1
ATOM 1375 C CA . ARG A 1 177 ? 17.312 -50.146 12.416 1.00 89.19 177 ARG A CA 1
ATOM 1376 C C . ARG A 1 177 ? 17.660 -48.741 11.919 1.00 89.19 177 ARG A C 1
ATOM 1378 O O . ARG A 1 177 ? 18.717 -48.202 12.246 1.00 89.19 177 ARG A O 1
ATOM 1385 N N . LEU A 1 178 ? 16.758 -48.157 11.142 1.00 89.69 178 LEU A N 1
ATOM 1386 C CA . LEU A 1 178 ? 16.795 -46.803 10.611 1.00 89.69 178 LEU A CA 1
ATOM 1387 C C . LEU A 1 178 ? 15.664 -46.007 11.268 1.00 89.69 178 LEU A C 1
ATOM 1389 O O . LEU A 1 178 ? 14.488 -46.203 10.963 1.00 89.69 178 LEU A O 1
ATOM 1393 N N . VAL A 1 179 ? 16.024 -45.132 12.205 1.00 88.12 179 VAL A N 1
ATOM 1394 C CA . VAL A 1 179 ? 15.058 -44.309 12.941 1.00 88.12 179 VAL A CA 1
ATOM 1395 C C . VAL A 1 179 ? 14.570 -43.194 12.029 1.00 88.12 179 VAL A C 1
ATOM 1397 O O . VAL A 1 179 ? 15.350 -42.317 11.667 1.00 88.12 179 VAL A O 1
ATOM 1400 N N . LEU A 1 180 ? 13.297 -43.255 11.641 1.00 86.25 180 LEU A N 1
ATOM 1401 C CA . LEU A 1 180 ? 12.673 -42.274 10.761 1.00 86.25 180 LEU A CA 1
ATOM 1402 C C . LEU A 1 180 ? 12.091 -41.110 11.557 1.00 86.25 180 LEU A C 1
ATOM 1404 O O . LEU A 1 180 ? 12.282 -39.975 11.155 1.00 86.25 180 LEU A O 1
ATOM 1408 N N . SER A 1 181 ? 11.430 -41.361 12.690 1.00 84.19 181 SER A N 1
ATOM 1409 C CA . SER A 1 181 ? 10.904 -40.302 13.565 1.00 84.19 181 SER A CA 1
ATOM 1410 C C . SER A 1 181 ? 11.323 -40.491 15.023 1.00 84.19 181 SER A C 1
ATOM 1412 O O . SER A 1 181 ? 11.562 -41.609 15.489 1.00 84.19 181 SER A O 1
ATOM 1414 N N . ALA A 1 182 ? 11.417 -39.391 15.770 1.00 76.81 182 ALA A N 1
ATOM 1415 C CA . ALA A 1 182 ? 11.938 -39.396 17.129 1.00 76.81 182 ALA A CA 1
ATOM 1416 C C . ALA A 1 182 ? 10.928 -39.953 18.151 1.00 76.81 182 ALA A C 1
ATOM 1418 O O . ALA A 1 182 ? 9.716 -39.784 18.016 1.00 76.81 182 ALA A O 1
ATOM 1419 N N . LYS A 1 183 ? 11.437 -40.558 19.235 1.00 71.38 183 LYS A N 1
ATOM 1420 C CA . LYS A 1 183 ? 10.623 -41.078 20.356 1.00 71.38 183 LYS A CA 1
ATOM 1421 C C . LYS A 1 183 ? 10.054 -39.998 21.289 1.00 71.38 183 LYS A C 1
ATOM 1423 O O . LYS A 1 183 ? 9.342 -40.338 22.229 1.00 71.38 183 LYS A O 1
ATOM 1428 N N . PHE A 1 184 ? 10.352 -38.711 21.081 1.00 65.69 184 PHE A N 1
ATOM 1429 C CA . PHE A 1 184 ? 9.829 -37.654 21.959 1.00 65.69 184 PHE A CA 1
ATOM 1430 C C . PHE A 1 184 ? 8.303 -37.564 21.870 1.00 65.69 184 PHE A C 1
ATOM 1432 O O . PHE A 1 184 ? 7.762 -37.763 20.786 1.00 65.69 184 PHE A O 1
ATOM 1439 N N . PRO A 1 185 ? 7.592 -37.247 22.967 1.00 56.81 185 PRO A N 1
ATOM 1440 C CA . PRO A 1 185 ? 6.138 -37.206 22.951 1.00 56.81 185 PRO A CA 1
ATOM 1441 C C . PRO A 1 185 ? 5.635 -36.128 21.981 1.00 56.81 185 PRO A C 1
ATOM 1443 O O . PRO A 1 185 ? 5.741 -34.930 22.248 1.00 56.81 185 PRO A O 1
ATOM 1446 N N . TRP A 1 186 ? 5.043 -36.561 20.871 1.00 60.84 186 TRP A N 1
ATOM 1447 C CA . TRP A 1 186 ? 4.297 -35.676 19.984 1.00 60.84 186 TRP A CA 1
ATOM 1448 C C . TRP A 1 186 ? 2.950 -35.313 20.637 1.00 60.84 186 TRP A C 1
ATOM 1450 O O . TRP A 1 186 ? 2.312 -36.161 21.279 1.00 60.84 186 TRP A O 1
ATOM 1460 N N . ASP A 1 187 ? 2.552 -34.041 20.538 1.00 59.19 187 ASP A N 1
ATOM 1461 C CA . ASP A 1 187 ? 1.256 -33.537 21.004 1.00 59.19 187 ASP A CA 1
ATOM 1462 C C . ASP A 1 187 ? 0.410 -33.062 19.803 1.00 59.19 187 ASP A C 1
ATOM 1464 O O . ASP A 1 187 ? 0.622 -31.956 19.298 1.00 59.19 187 ASP A O 1
ATOM 1468 N N . PRO A 1 188 ? -0.542 -33.892 19.336 1.00 50.97 188 PRO A N 1
ATOM 1469 C CA . PRO A 1 188 ? -1.453 -33.558 18.241 1.00 50.97 188 PRO A CA 1
ATOM 1470 C C . PRO A 1 188 ? -2.404 -32.383 18.506 1.00 50.97 188 PRO A C 1
ATOM 1472 O O . PRO A 1 188 ? -3.086 -31.941 17.582 1.00 50.97 188 PRO A O 1
ATOM 1475 N N . SER A 1 189 ? -2.560 -31.951 19.764 1.00 46.97 189 SER A N 1
ATOM 1476 C CA . SER A 1 189 ? -3.511 -30.892 20.131 1.00 46.97 189 SER A CA 1
ATOM 1477 C C . SER A 1 189 ? -2.987 -29.486 19.828 1.00 46.97 189 SER A C 1
ATOM 1479 O O . SER A 1 189 ? -3.753 -28.519 19.831 1.00 46.97 189 SER A O 1
ATOM 1481 N N . ILE A 1 190 ? -1.693 -29.375 19.524 1.00 52.41 190 ILE A N 1
ATOM 1482 C CA . ILE A 1 190 ? -1.032 -28.133 19.139 1.00 52.41 190 ILE A CA 1
ATOM 1483 C C . ILE A 1 190 ? -1.101 -28.012 17.609 1.00 52.41 190 ILE A C 1
ATOM 1485 O O . ILE A 1 190 ? -0.602 -28.898 16.911 1.00 52.41 190 ILE A O 1
ATOM 1489 N N . PRO A 1 191 ? -1.695 -26.938 17.050 1.00 41.88 191 PRO A N 1
ATOM 1490 C CA . PRO A 1 191 ? -1.685 -26.702 15.609 1.00 41.88 191 PRO A CA 1
ATOM 1491 C C . PRO A 1 191 ? -0.239 -26.615 15.100 1.00 41.88 191 PRO A C 1
ATOM 1493 O O . PRO A 1 191 ? 0.473 -25.670 15.435 1.00 41.88 191 PRO A O 1
ATOM 1496 N N . GLY A 1 192 ? 0.193 -27.607 14.314 1.00 47.31 192 GLY A N 1
ATOM 1497 C CA . GLY A 1 192 ? 1.583 -27.743 13.865 1.00 47.31 192 GLY A CA 1
ATOM 1498 C C . GLY A 1 192 ? 2.497 -28.558 14.791 1.00 47.31 192 GLY A C 1
ATOM 1499 O O . GLY A 1 192 ? 3.706 -28.460 14.634 1.00 47.31 192 GLY A O 1
ATOM 1500 N N . GLY A 1 193 ? 1.957 -29.346 15.732 1.00 50.69 193 GLY A N 1
ATOM 1501 C CA . GLY A 1 193 ? 2.711 -30.216 16.645 1.00 50.69 193 GLY A CA 1
ATOM 1502 C C . GLY A 1 193 ? 3.629 -29.474 17.628 1.00 50.69 193 GLY A C 1
ATOM 1503 O O . GLY A 1 193 ? 3.719 -28.250 17.634 1.00 50.69 193 GLY A O 1
ATOM 1504 N N . ASN A 1 194 ? 4.380 -30.221 18.445 1.00 49.78 194 ASN A N 1
ATOM 1505 C CA . ASN A 1 194 ? 5.486 -29.688 19.266 1.00 49.78 194 ASN A CA 1
ATOM 1506 C C . ASN A 1 194 ? 6.708 -29.234 18.420 1.00 49.78 194 ASN A C 1
ATOM 1508 O O . ASN A 1 194 ? 7.799 -29.063 18.964 1.00 49.78 194 ASN A O 1
ATOM 1512 N N . PHE A 1 195 ? 6.548 -29.033 17.106 1.00 49.72 195 PHE A N 1
ATOM 1513 C CA . PHE A 1 195 ? 7.620 -28.888 16.108 1.00 49.72 195 PHE A CA 1
ATOM 1514 C C . PHE A 1 195 ? 8.313 -27.507 16.112 1.00 49.72 195 PHE A C 1
ATOM 1516 O O . PHE A 1 195 ? 8.843 -27.046 15.104 1.00 49.72 195 PHE A O 1
ATOM 1523 N N . SER A 1 196 ? 8.307 -26.802 17.249 1.00 36.62 196 SER A N 1
ATOM 1524 C CA . SER A 1 196 ? 8.818 -25.430 17.385 1.00 36.62 196 SER A CA 1
ATOM 1525 C C . SER A 1 196 ? 10.023 -25.285 18.323 1.00 36.62 196 SER A C 1
ATOM 1527 O O . SER A 1 196 ? 10.359 -24.165 18.710 1.00 36.62 196 SER A O 1
ATOM 1529 N N . GLN A 1 197 ? 10.698 -26.378 18.697 1.00 32.75 197 GLN A N 1
ATOM 1530 C CA . GLN A 1 197 ? 11.984 -26.302 19.401 1.00 32.75 197 GLN A CA 1
ATOM 1531 C C . GLN A 1 197 ? 13.128 -26.774 18.492 1.00 32.75 197 GLN A C 1
ATOM 1533 O O . GLN A 1 197 ? 13.327 -27.979 18.353 1.00 32.75 197 GLN A O 1
ATOM 1538 N N . PRO A 1 198 ? 13.918 -25.869 17.883 1.00 31.80 198 PRO A N 1
ATOM 1539 C CA . PRO A 1 198 ? 15.120 -26.283 17.174 1.00 31.80 198 PRO A CA 1
ATOM 1540 C C . PRO A 1 198 ? 16.098 -26.924 18.167 1.00 31.80 198 PRO A C 1
ATOM 1542 O O . PRO A 1 198 ? 16.558 -26.280 19.114 1.00 31.80 198 PRO A O 1
ATOM 1545 N N . ARG A 1 199 ? 16.440 -28.199 17.947 1.00 28.91 199 ARG A N 1
ATOM 1546 C CA . ARG A 1 199 ? 17.610 -28.820 18.577 1.00 28.91 199 ARG A CA 1
ATOM 1547 C C . ARG A 1 199 ? 18.838 -27.994 18.205 1.00 28.91 199 ARG A C 1
ATOM 1549 O O . ARG A 1 199 ? 19.120 -27.766 17.033 1.00 28.91 199 ARG A O 1
ATOM 1556 N N . SER A 1 200 ? 19.567 -27.532 19.214 1.00 28.11 200 SER A N 1
ATOM 1557 C CA . SER A 1 200 ? 20.798 -26.768 19.048 1.00 28.11 200 SER A CA 1
ATOM 1558 C C . SER A 1 200 ? 21.894 -27.635 18.417 1.00 28.11 200 SER A C 1
ATOM 1560 O O . SER A 1 200 ? 22.684 -28.256 19.127 1.00 28.11 200 SER A O 1
ATOM 1562 N N . VAL A 1 201 ? 21.982 -27.664 17.090 1.00 27.92 201 VAL A N 1
ATOM 1563 C CA . VAL A 1 201 ? 23.159 -28.181 16.379 1.00 27.92 201 VAL A CA 1
ATOM 1564 C C . VAL A 1 201 ? 24.041 -26.994 15.997 1.00 27.92 201 VAL A C 1
ATOM 1566 O O . VAL A 1 201 ? 24.175 -26.619 14.839 1.00 27.92 201 VAL A O 1
ATOM 1569 N N . PHE A 1 202 ? 24.639 -26.363 17.008 1.00 26.38 202 PHE A N 1
ATOM 1570 C CA . PHE A 1 202 ? 25.800 -25.500 16.812 1.00 26.38 202 PHE A CA 1
ATOM 1571 C C . PHE A 1 202 ? 27.037 -26.259 17.265 1.00 26.38 202 PHE A C 1
ATOM 1573 O O . PHE A 1 202 ? 27.398 -26.258 18.438 1.00 26.38 202 PHE A O 1
ATOM 1580 N N . SER A 1 203 ? 27.694 -26.912 16.313 1.00 27.33 203 SER A N 1
ATOM 1581 C CA . SER A 1 203 ? 29.075 -27.348 16.464 1.00 27.33 203 SER A CA 1
ATOM 1582 C C . SER A 1 203 ? 29.685 -27.587 15.085 1.00 27.33 203 SER A C 1
ATOM 1584 O O . SER A 1 203 ? 29.323 -28.528 14.389 1.00 27.33 203 SER A O 1
ATOM 1586 N N . THR A 1 204 ? 30.667 -26.746 14.759 1.00 28.33 204 THR A N 1
ATOM 1587 C CA . THR A 1 204 ? 31.642 -26.814 13.655 1.00 28.33 204 THR A CA 1
ATOM 1588 C C . THR A 1 204 ? 31.193 -26.372 12.255 1.00 28.33 204 THR A C 1
ATOM 1590 O O . THR A 1 204 ? 30.312 -26.920 11.608 1.00 28.33 204 THR A O 1
ATOM 1593 N N . SER A 1 205 ? 31.883 -25.333 11.788 1.00 30.33 205 SER A N 1
ATOM 1594 C CA . SER A 1 205 ? 31.728 -24.565 10.552 1.00 30.33 205 SER A CA 1
ATOM 1595 C C . SER A 1 205 ? 32.210 -25.285 9.280 1.00 30.33 205 SER A C 1
ATOM 1597 O O . SER A 1 205 ? 32.709 -24.632 8.368 1.00 30.33 205 SER A O 1
ATOM 1599 N N . SER A 1 206 ? 32.113 -26.614 9.214 1.00 29.47 206 SER A N 1
ATOM 1600 C CA . SER A 1 206 ? 32.714 -27.421 8.137 1.00 29.47 206 SER A CA 1
ATOM 1601 C C . SER A 1 206 ? 31.725 -28.232 7.289 1.00 29.47 206 SER A C 1
ATOM 1603 O O . SER A 1 206 ? 32.100 -28.668 6.211 1.00 29.47 206 SER A O 1
ATOM 1605 N N . SER A 1 207 ? 30.456 -28.384 7.679 1.00 36.09 207 SER A N 1
ATOM 1606 C CA . SER A 1 207 ? 29.535 -29.338 7.027 1.00 36.09 207 SER A CA 1
ATOM 1607 C C . SER A 1 207 ? 28.791 -28.836 5.778 1.00 36.09 207 SER A C 1
ATOM 1609 O O . SER A 1 207 ? 28.137 -29.627 5.105 1.00 36.09 207 SER A O 1
ATOM 1611 N N . ILE A 1 208 ? 28.874 -27.547 5.429 1.00 33.09 208 ILE A N 1
ATOM 1612 C CA . ILE A 1 208 ? 28.188 -27.006 4.235 1.00 33.09 208 ILE A CA 1
ATOM 1613 C C . ILE A 1 208 ? 29.010 -27.229 2.955 1.00 33.09 208 ILE A C 1
ATOM 1615 O O . ILE A 1 208 ? 28.430 -27.362 1.882 1.00 33.09 208 ILE A O 1
ATOM 1619 N N . LEU A 1 209 ? 30.344 -27.311 3.052 1.00 33.56 209 LEU A N 1
ATOM 1620 C CA . LEU A 1 209 ? 31.205 -27.543 1.884 1.00 33.56 209 LEU A CA 1
ATOM 1621 C C . LEU A 1 209 ? 31.113 -28.984 1.360 1.00 33.56 209 LEU A C 1
ATOM 1623 O O . LEU A 1 209 ? 31.120 -29.180 0.147 1.00 33.56 209 LEU A O 1
ATOM 1627 N N . ASP A 1 210 ? 30.970 -29.963 2.254 1.00 37.56 210 ASP A N 1
ATOM 1628 C CA . ASP A 1 210 ? 30.912 -31.385 1.884 1.00 37.56 210 ASP A CA 1
ATOM 1629 C C . ASP A 1 210 ? 29.577 -31.763 1.220 1.00 37.56 210 ASP A C 1
ATOM 1631 O O . ASP A 1 210 ? 29.502 -32.719 0.459 1.00 37.56 210 ASP A O 1
ATOM 1635 N N . LEU A 1 211 ? 28.521 -30.970 1.434 1.00 38.03 211 LEU A N 1
ATOM 1636 C CA . LEU A 1 211 ? 27.192 -31.194 0.852 1.00 38.03 211 LEU A CA 1
ATOM 1637 C C . LEU A 1 211 ? 27.052 -30.766 -0.616 1.00 38.03 211 LEU A C 1
ATOM 1639 O O . LEU A 1 211 ? 26.032 -31.061 -1.233 1.00 38.03 211 LEU A O 1
ATOM 1643 N N . VAL A 1 212 ? 28.033 -30.042 -1.162 1.00 37.03 212 VAL A N 1
ATOM 1644 C CA . VAL A 1 212 ? 27.945 -29.404 -2.490 1.00 37.03 212 VAL A CA 1
ATOM 1645 C C . VAL A 1 212 ? 28.895 -30.049 -3.508 1.00 37.03 212 VAL A C 1
ATOM 1647 O O . VAL A 1 212 ? 28.776 -29.794 -4.704 1.00 37.03 212 VAL A O 1
ATOM 1650 N N . GLN A 1 213 ? 29.817 -30.913 -3.072 1.00 37.62 213 GLN A N 1
ATOM 1651 C CA . GLN A 1 213 ? 30.799 -31.540 -3.967 1.00 37.62 213 GLN A CA 1
ATOM 1652 C C . GLN A 1 213 ? 30.242 -32.694 -4.817 1.00 37.62 213 GLN A C 1
ATOM 1654 O O . GLN A 1 213 ? 30.797 -32.954 -5.882 1.00 37.62 213 GLN A O 1
ATOM 1659 N N . ASP A 1 214 ? 29.126 -33.313 -4.421 1.00 38.25 214 ASP A N 1
ATOM 1660 C CA . ASP A 1 214 ? 28.580 -34.505 -5.094 1.00 38.25 214 ASP A CA 1
ATOM 1661 C C . ASP A 1 214 ? 27.405 -34.220 -6.059 1.00 38.25 214 ASP A C 1
ATOM 1663 O O . ASP A 1 214 ? 26.792 -35.154 -6.574 1.00 38.25 214 ASP A O 1
ATOM 1667 N N . ASP A 1 215 ? 27.094 -32.948 -6.354 1.00 39.50 215 ASP A N 1
ATOM 1668 C CA . ASP A 1 215 ? 26.037 -32.548 -7.304 1.00 39.50 215 ASP A CA 1
ATOM 1669 C C . ASP A 1 215 ? 26.625 -31.969 -8.617 1.00 39.50 215 ASP A C 1
ATOM 1671 O O . ASP A 1 215 ? 27.056 -30.806 -8.659 1.00 39.50 215 ASP A O 1
ATOM 1675 N N . PRO A 1 216 ? 26.610 -32.729 -9.733 1.00 36.66 216 PRO A N 1
ATOM 1676 C CA . PRO A 1 216 ? 27.127 -32.271 -11.024 1.00 36.66 216 PRO A CA 1
ATOM 1677 C C . PRO A 1 216 ? 26.328 -31.110 -11.637 1.00 36.66 216 PRO A C 1
ATOM 1679 O O . PRO A 1 216 ? 26.846 -30.387 -12.489 1.00 36.66 216 PRO A O 1
ATOM 1682 N N . VAL A 1 217 ? 25.069 -30.912 -11.232 1.00 37.50 217 VAL A N 1
ATOM 1683 C CA . VAL A 1 217 ? 24.189 -29.863 -11.773 1.00 37.50 217 VAL A CA 1
ATOM 1684 C C . VAL A 1 217 ? 24.286 -28.590 -10.927 1.00 37.50 217 VAL A C 1
ATOM 1686 O O . VAL A 1 217 ? 24.318 -27.485 -11.477 1.00 37.50 217 VAL A O 1
ATOM 1689 N N . GLY A 1 218 ? 24.444 -28.733 -9.607 1.00 38.03 218 GLY A N 1
ATOM 1690 C CA . GLY A 1 218 ? 24.724 -27.633 -8.678 1.00 38.03 218 GLY A CA 1
ATOM 1691 C C . GLY A 1 218 ? 26.037 -26.902 -8.984 1.00 38.03 218 GLY A C 1
ATOM 1692 O O . GLY A 1 218 ? 26.092 -25.671 -8.928 1.00 38.03 218 GLY A O 1
ATOM 1693 N N . SER A 1 219 ? 27.063 -27.635 -9.427 1.00 37.25 219 SER A N 1
ATOM 1694 C CA . SER A 1 219 ? 28.343 -27.065 -9.872 1.00 37.25 219 SER A CA 1
ATOM 1695 C C . SER A 1 219 ? 28.215 -26.148 -11.098 1.00 37.25 219 SER A C 1
ATOM 1697 O O . SER A 1 219 ? 28.965 -25.177 -11.203 1.00 37.25 219 SER A O 1
ATOM 1699 N N . SER A 1 220 ? 27.279 -26.416 -12.016 1.00 35.22 220 SER A N 1
ATOM 1700 C CA . SER A 1 220 ? 27.172 -25.668 -13.277 1.00 35.22 220 SER A CA 1
ATOM 1701 C C . SER A 1 220 ? 26.294 -24.415 -13.178 1.00 35.22 220 SER A C 1
ATOM 1703 O O . SER A 1 220 ? 26.384 -23.544 -14.044 1.00 35.22 220 SER A O 1
ATOM 1705 N N . LEU A 1 221 ? 25.449 -24.307 -12.147 1.00 35.94 221 LEU A N 1
ATOM 1706 C CA . LEU A 1 221 ? 24.572 -23.148 -11.924 1.00 35.94 221 LEU A CA 1
ATOM 1707 C C . LEU A 1 221 ? 25.188 -22.088 -10.995 1.00 35.94 221 LEU A C 1
ATOM 1709 O O . LEU A 1 221 ? 24.693 -20.961 -10.936 1.00 35.94 221 LEU A O 1
ATOM 1713 N N . MET A 1 222 ? 26.286 -22.406 -10.304 1.00 30.83 222 MET A N 1
ATOM 1714 C CA . MET A 1 222 ? 26.965 -21.491 -9.386 1.00 30.83 222 MET A CA 1
ATOM 1715 C C . MET A 1 222 ? 28.192 -20.833 -10.037 1.00 30.83 222 MET A C 1
ATOM 1717 O O . MET A 1 222 ? 29.341 -21.190 -9.796 1.00 30.83 222 MET A O 1
ATOM 1721 N N . SER A 1 223 ? 27.954 -19.806 -10.853 1.00 33.84 223 SER A N 1
ATOM 1722 C CA . SER A 1 223 ? 29.020 -18.859 -11.203 1.00 33.84 223 SER A CA 1
ATOM 1723 C C . SER A 1 223 ? 29.451 -18.053 -9.962 1.00 33.84 223 SER A C 1
ATOM 1725 O O . SER A 1 223 ? 28.633 -17.725 -9.098 1.00 33.84 223 SER A O 1
ATOM 1727 N N . LEU A 1 224 ? 30.746 -17.725 -9.901 1.00 30.80 224 LEU A N 1
ATOM 1728 C CA . LEU A 1 224 ? 31.539 -17.049 -8.854 1.00 30.80 224 LEU A CA 1
ATOM 1729 C C . LEU A 1 224 ? 30.903 -15.898 -8.033 1.00 30.80 224 LEU A C 1
ATOM 1731 O O . LEU A 1 224 ? 31.474 -15.497 -7.021 1.00 30.80 224 LEU A O 1
ATOM 1735 N N . HIS A 1 225 ? 29.744 -15.358 -8.413 1.00 30.61 225 HIS A N 1
ATOM 1736 C CA . HIS A 1 225 ? 29.063 -14.261 -7.711 1.00 30.61 225 HIS A CA 1
ATOM 1737 C C . HIS A 1 225 ? 28.361 -14.664 -6.408 1.00 30.61 225 HIS A C 1
ATOM 1739 O O . HIS A 1 225 ? 28.114 -13.819 -5.547 1.00 30.61 225 HIS A O 1
ATOM 1745 N N . LEU A 1 226 ? 28.039 -15.944 -6.228 1.00 30.77 226 LEU A N 1
ATOM 1746 C CA . LEU A 1 226 ? 27.275 -16.390 -5.061 1.00 30.77 226 LEU A CA 1
ATOM 1747 C C . LEU A 1 226 ? 28.178 -16.700 -3.846 1.00 30.77 226 LEU A C 1
ATOM 1749 O O . LEU A 1 226 ? 27.735 -16.573 -2.708 1.00 30.77 226 LEU A O 1
ATOM 1753 N N . LEU A 1 227 ? 29.477 -16.951 -4.059 1.00 30.97 227 LEU A N 1
ATOM 1754 C CA . LEU A 1 227 ? 30.473 -17.076 -2.982 1.00 30.97 227 LEU A CA 1
ATOM 1755 C C . LEU A 1 227 ? 30.656 -15.769 -2.186 1.00 30.97 227 LEU A C 1
ATOM 1757 O O . LEU A 1 227 ? 30.849 -15.819 -0.973 1.00 30.97 227 LEU A O 1
ATOM 1761 N N . SER A 1 228 ? 30.529 -14.595 -2.823 1.00 31.11 228 SER A N 1
ATOM 1762 C CA . SER A 1 228 ? 30.576 -13.311 -2.101 1.00 31.11 228 SER A CA 1
ATOM 1763 C C . SER A 1 228 ? 29.233 -12.940 -1.463 1.00 31.11 228 SER A C 1
ATOM 1765 O O . SER A 1 228 ? 29.196 -12.221 -0.462 1.00 31.11 228 SER A O 1
ATOM 1767 N N . ALA A 1 229 ? 28.121 -13.440 -2.012 1.00 29.64 229 ALA A N 1
ATOM 1768 C CA . ALA A 1 229 ? 26.781 -13.229 -1.468 1.00 29.64 229 ALA A CA 1
ATOM 1769 C C . ALA A 1 229 ? 26.542 -14.037 -0.178 1.00 29.64 229 ALA A C 1
ATOM 1771 O O . ALA A 1 229 ? 25.894 -13.538 0.742 1.00 29.64 229 ALA A O 1
ATOM 1772 N N . VAL A 1 230 ? 27.132 -15.234 -0.058 1.00 34.00 230 VAL A N 1
ATOM 1773 C CA . VAL A 1 230 ? 27.052 -16.065 1.161 1.00 34.00 230 VAL A CA 1
ATOM 1774 C C . VAL A 1 230 ? 27.794 -15.429 2.345 1.00 34.00 230 VAL A C 1
ATOM 1776 O O . VAL A 1 230 ? 27.388 -15.605 3.488 1.00 34.00 230 VAL A O 1
ATOM 1779 N N . GLN A 1 231 ? 28.814 -14.601 2.097 1.00 31.30 231 GLN A N 1
ATOM 1780 C CA . GLN A 1 231 ? 29.444 -13.802 3.157 1.00 31.30 231 GLN A CA 1
ATOM 1781 C C . GLN A 1 231 ? 28.633 -12.560 3.571 1.00 31.30 231 GLN A C 1
ATOM 1783 O O . GLN A 1 231 ? 28.969 -11.949 4.584 1.00 31.30 231 GLN A O 1
ATOM 1788 N N . SER A 1 232 ? 27.606 -12.148 2.813 1.00 31.52 232 SER A N 1
ATOM 1789 C CA . SER A 1 232 ? 27.026 -10.801 2.952 1.00 31.52 232 SER A CA 1
ATOM 1790 C C . SER A 1 232 ? 25.507 -10.695 3.121 1.00 31.52 232 SER A C 1
ATOM 1792 O O . SER A 1 232 ? 25.053 -9.604 3.454 1.00 31.52 232 SER A O 1
ATOM 1794 N N . ASN A 1 233 ? 24.717 -11.768 3.001 1.00 27.69 233 ASN A N 1
ATOM 1795 C CA . ASN A 1 233 ? 23.269 -11.701 3.243 1.00 27.69 233 ASN A CA 1
ATOM 1796 C C . ASN A 1 233 ? 22.786 -12.723 4.281 1.00 27.69 233 ASN A C 1
ATOM 1798 O O . ASN A 1 233 ? 22.361 -13.829 3.961 1.00 27.69 233 ASN A O 1
ATOM 1802 N N . SER A 1 234 ? 22.736 -12.275 5.535 1.00 29.33 234 SER A N 1
ATOM 1803 C CA . SER A 1 234 ? 21.533 -12.469 6.342 1.00 29.33 234 SER A CA 1
ATOM 1804 C C . SER A 1 234 ? 20.386 -11.652 5.718 1.00 29.33 234 SER A C 1
ATOM 1806 O O . SER A 1 234 ? 20.641 -10.659 5.044 1.00 29.33 234 SER A O 1
ATOM 1808 N N . ILE A 1 235 ? 19.129 -12.028 5.984 1.00 34.75 235 ILE A N 1
ATOM 1809 C CA . ILE A 1 235 ? 17.863 -11.371 5.575 1.00 34.75 235 ILE A CA 1
ATOM 1810 C C . ILE A 1 235 ? 17.149 -12.063 4.399 1.00 34.75 235 ILE A C 1
ATOM 1812 O O . ILE A 1 235 ? 17.146 -11.573 3.273 1.00 34.75 235 ILE A O 1
ATOM 1816 N N . LEU A 1 236 ? 16.449 -13.162 4.712 1.00 24.98 236 LEU A N 1
ATOM 1817 C CA . LEU A 1 236 ? 15.093 -13.466 4.218 1.00 24.98 236 LEU A CA 1
ATOM 1818 C C . LEU A 1 236 ? 14.532 -14.701 4.952 1.00 24.98 236 LEU A C 1
ATOM 1820 O O . LEU A 1 236 ? 14.565 -15.787 4.409 1.00 24.98 236 LEU A O 1
ATOM 1824 N N . TYR A 1 237 ? 14.095 -14.527 6.205 1.00 24.95 237 TYR A N 1
ATOM 1825 C CA . TYR A 1 237 ? 12.943 -15.152 6.896 1.00 24.95 237 TYR A CA 1
ATOM 1826 C C . TYR A 1 237 ? 12.886 -14.541 8.318 1.00 24.95 237 TYR A C 1
ATOM 1828 O O . TYR A 1 237 ? 13.942 -14.251 8.887 1.00 24.95 237 TYR A O 1
ATOM 1836 N N . PRO A 1 238 ? 11.702 -14.244 8.887 1.00 30.25 238 PRO A N 1
ATOM 1837 C CA . PRO A 1 238 ? 11.591 -13.595 10.188 1.00 30.25 238 PRO A CA 1
ATOM 1838 C C . PRO A 1 238 ? 11.748 -14.650 11.291 1.00 30.25 238 PRO A C 1
ATOM 1840 O O . PRO A 1 238 ? 10.785 -15.324 11.636 1.00 30.25 238 PRO A O 1
ATOM 1843 N N . TYR A 1 239 ? 12.962 -14.806 11.817 1.00 27.89 239 TYR A N 1
ATOM 1844 C CA . TYR A 1 239 ? 13.239 -15.606 13.013 1.00 27.89 239 TYR A CA 1
ATOM 1845 C C . TYR A 1 239 ? 14.096 -14.803 14.002 1.00 27.89 239 TYR A C 1
ATOM 1847 O O . TYR A 1 239 ? 14.909 -13.964 13.613 1.00 27.89 239 TYR A O 1
ATOM 1855 N N . GLU A 1 240 ? 13.839 -15.038 15.284 1.00 27.47 240 GLU A N 1
ATOM 1856 C CA . GLU A 1 240 ? 13.993 -14.139 16.437 1.00 27.47 240 GLU A CA 1
ATOM 1857 C C . GLU A 1 240 ? 15.428 -13.843 16.935 1.00 27.47 240 GLU A C 1
ATOM 1859 O O . GLU A 1 240 ? 15.575 -13.213 17.978 1.00 27.47 240 GLU A O 1
ATOM 1864 N N . ASP A 1 241 ? 16.500 -14.207 16.224 1.00 27.22 241 ASP A N 1
ATOM 1865 C CA . ASP A 1 241 ? 17.854 -14.239 16.824 1.00 27.22 241 ASP A CA 1
ATOM 1866 C C . ASP A 1 241 ? 18.816 -13.081 16.479 1.00 27.22 241 ASP A C 1
ATOM 1868 O O . ASP A 1 241 ? 19.950 -13.042 16.959 1.00 27.22 241 ASP A O 1
ATOM 1872 N N . SER A 1 242 ? 18.410 -12.067 15.711 1.00 24.47 242 SER A N 1
ATOM 1873 C CA . SER A 1 242 ? 19.327 -10.990 15.286 1.00 24.47 242 SER A CA 1
ATOM 1874 C C . SER A 1 242 ? 19.221 -9.686 16.094 1.00 24.47 242 SER A C 1
ATOM 1876 O O . SER A 1 242 ? 19.162 -8.604 15.509 1.00 24.47 242 SER A O 1
ATOM 1878 N N . PHE A 1 243 ? 19.227 -9.761 17.431 1.00 24.31 243 PHE A N 1
ATOM 1879 C CA . PHE A 1 243 ? 19.454 -8.589 18.306 1.00 24.31 243 PHE A CA 1
ATOM 1880 C C . PHE A 1 243 ? 20.785 -8.615 19.077 1.00 24.31 243 PHE A C 1
ATOM 1882 O O . PHE A 1 243 ? 21.057 -7.712 19.866 1.00 24.31 243 PHE A O 1
ATOM 1889 N N . LYS A 1 244 ? 21.670 -9.582 18.809 1.00 29.36 244 LYS A N 1
ATOM 1890 C CA . LYS A 1 244 ? 23.012 -9.639 19.411 1.00 29.36 244 LYS A CA 1
ATOM 1891 C C . LYS A 1 244 ? 24.126 -9.397 18.391 1.00 29.36 244 LYS A C 1
ATOM 1893 O O . LYS A 1 244 ? 24.918 -10.288 18.130 1.00 29.36 244 LYS A O 1
ATOM 1898 N N . SER A 1 245 ? 24.236 -8.181 17.854 1.00 25.27 245 SER A N 1
ATOM 1899 C CA . SER A 1 245 ? 25.547 -7.654 17.422 1.00 25.27 245 SER A CA 1
ATOM 1900 C C . SER A 1 245 ? 25.496 -6.156 17.106 1.00 25.27 245 SER A C 1
ATOM 1902 O O . SER A 1 245 ? 25.543 -5.735 15.951 1.00 25.27 245 SER A O 1
ATOM 1904 N N . LEU A 1 246 ? 25.468 -5.335 18.150 1.00 24.20 246 LEU A N 1
ATOM 1905 C CA . LEU A 1 246 ? 26.124 -4.031 18.121 1.00 24.20 246 LEU A CA 1
ATOM 1906 C C . LEU A 1 246 ? 27.362 -4.171 19.005 1.00 24.20 246 LEU A C 1
ATOM 1908 O O . LEU A 1 246 ? 27.252 -4.436 20.198 1.00 24.20 246 LEU A O 1
ATOM 1912 N N . HIS A 1 247 ? 28.543 -4.088 18.392 1.00 24.67 247 HIS A N 1
ATOM 1913 C CA . HIS A 1 247 ? 29.818 -4.083 19.102 1.00 24.67 247 HIS A CA 1
ATOM 1914 C C . HIS A 1 247 ? 29.879 -2.869 20.040 1.00 24.67 247 HIS A C 1
ATOM 1916 O O . HIS A 1 247 ? 30.189 -1.759 19.613 1.00 24.67 247 HIS A O 1
ATOM 1922 N N . ALA A 1 248 ? 29.627 -3.106 21.325 1.00 25.00 248 ALA A N 1
ATOM 1923 C CA . ALA A 1 248 ? 30.155 -2.307 22.416 1.00 25.00 248 ALA A CA 1
ATOM 1924 C C . ALA A 1 248 ? 31.174 -3.173 23.173 1.00 25.00 248 ALA A C 1
ATOM 1926 O O . ALA A 1 248 ? 30.908 -4.324 23.499 1.00 25.00 248 ALA A O 1
ATOM 1927 N N . MET A 1 249 ? 32.365 -2.600 23.337 1.00 23.50 249 MET A N 1
ATOM 1928 C CA . MET A 1 249 ? 33.547 -3.030 24.090 1.00 23.50 249 MET A CA 1
ATOM 1929 C C . MET A 1 249 ? 33.431 -4.279 24.987 1.00 23.50 249 MET A C 1
ATOM 1931 O O . MET A 1 249 ? 32.585 -4.354 25.873 1.00 23.50 249 MET A O 1
ATOM 1935 N N . ASN A 1 250 ? 34.407 -5.186 24.832 1.00 30.28 250 ASN A N 1
ATOM 1936 C CA . ASN A 1 250 ? 34.756 -6.251 25.778 1.00 30.28 250 ASN A CA 1
ATOM 1937 C C . ASN A 1 250 ? 34.637 -5.785 27.243 1.00 30.28 250 ASN A C 1
ATOM 1939 O O . ASN A 1 250 ? 35.536 -5.120 27.754 1.00 30.28 250 ASN A O 1
ATOM 1943 N N . SER A 1 251 ? 33.564 -6.173 27.935 1.00 27.34 251 SER A N 1
ATOM 1944 C CA . SER A 1 251 ? 33.519 -6.215 29.399 1.00 27.34 251 SER A CA 1
ATOM 1945 C C . SER A 1 251 ? 32.377 -7.120 29.878 1.00 27.34 251 SER A C 1
ATOM 1947 O O . SER A 1 251 ? 31.212 -6.825 29.662 1.00 27.34 251 SER A O 1
ATOM 1949 N N . TYR A 1 252 ? 32.778 -8.220 30.524 1.00 29.22 252 TYR A N 1
ATOM 1950 C CA . TYR A 1 252 ? 32.008 -9.195 31.311 1.00 29.22 252 TYR A CA 1
ATOM 1951 C C . TYR A 1 252 ? 30.889 -10.001 30.614 1.00 29.22 252 TYR A C 1
ATOM 1953 O O . TYR A 1 252 ? 29.900 -9.474 30.119 1.00 29.22 252 TYR A O 1
ATOM 1961 N N . LYS A 1 253 ? 31.042 -11.337 30.640 1.00 27.05 253 LYS A N 1
ATOM 1962 C CA . LYS A 1 253 ? 29.996 -12.320 30.303 1.00 27.05 253 LYS A CA 1
ATOM 1963 C C . LYS A 1 253 ? 28.722 -12.006 31.107 1.00 27.05 253 LYS A C 1
ATOM 1965 O O . LYS A 1 253 ? 28.780 -11.983 32.334 1.00 27.05 253 LYS A O 1
ATOM 1970 N N . SER A 1 254 ? 27.589 -11.778 30.440 1.00 34.09 254 SER A N 1
ATOM 1971 C CA . SER A 1 254 ? 26.291 -11.604 31.110 1.00 34.09 254 SER A CA 1
ATOM 1972 C C . SER A 1 254 ? 25.876 -12.899 31.820 1.00 34.09 254 SER A C 1
ATOM 1974 O O . SER A 1 254 ? 26.022 -13.968 31.229 1.00 34.09 254 SER A O 1
ATOM 1976 N N . LYS A 1 255 ? 25.337 -12.811 33.047 1.00 41.25 255 LYS A N 1
ATOM 1977 C CA . LYS A 1 255 ? 24.752 -13.949 33.786 1.00 41.25 255 LYS A CA 1
ATOM 1978 C C . LYS A 1 255 ? 23.695 -14.655 32.919 1.00 41.25 255 LYS A C 1
ATOM 1980 O O . LYS A 1 255 ? 22.650 -14.082 32.624 1.00 41.25 255 LYS A O 1
ATOM 1985 N N . GLU A 1 256 ? 23.962 -15.893 32.521 1.00 47.53 256 GLU A N 1
ATOM 1986 C CA . GLU A 1 256 ? 22.972 -16.789 31.924 1.00 47.53 256 GLU A CA 1
ATOM 1987 C C . GLU A 1 256 ? 22.097 -17.359 33.059 1.00 47.53 256 GLU A C 1
ATOM 1989 O O . GLU A 1 256 ? 22.556 -18.188 33.837 1.00 47.53 256 GLU A O 1
ATOM 1994 N N . SER A 1 257 ? 20.845 -16.889 33.152 1.00 57.62 257 SER A N 1
ATOM 1995 C CA . SER A 1 257 ? 19.762 -17.283 34.086 1.00 57.62 257 SER A CA 1
ATOM 1996 C C . SER A 1 257 ? 19.859 -16.816 35.559 1.00 57.62 257 SER A C 1
ATOM 1998 O O . SER A 1 257 ? 20.854 -17.033 36.243 1.00 57.62 257 SER A O 1
ATOM 2000 N N . ILE A 1 258 ? 18.791 -16.160 36.045 1.00 77.69 258 ILE A N 1
ATOM 2001 C CA . ILE A 1 258 ? 18.559 -15.782 37.456 1.00 77.69 258 ILE A CA 1
ATOM 2002 C C . ILE A 1 258 ? 17.837 -16.928 38.182 1.00 77.69 258 ILE A C 1
ATOM 2004 O O . ILE A 1 258 ? 16.908 -17.514 37.621 1.00 77.69 258 ILE A O 1
ATOM 2008 N N . SER A 1 259 ? 18.230 -17.256 39.418 1.00 84.50 259 SER A N 1
ATOM 2009 C CA . SER A 1 259 ? 17.544 -18.311 40.185 1.00 84.50 259 SER A CA 1
ATOM 2010 C C . SER A 1 259 ? 16.193 -17.823 40.748 1.00 84.50 259 SER A C 1
ATOM 2012 O O . SER A 1 259 ? 16.031 -16.622 40.996 1.00 84.50 259 SER A O 1
ATOM 2014 N N . PRO A 1 260 ? 15.207 -18.709 41.004 1.00 84.38 260 PRO A N 1
ATOM 2015 C CA . PRO A 1 260 ? 13.956 -18.319 41.660 1.00 84.38 260 PRO A CA 1
ATOM 2016 C C . PRO A 1 260 ? 14.161 -17.640 43.024 1.00 84.38 260 PRO A C 1
ATOM 2018 O O . PRO A 1 260 ? 13.419 -16.724 43.374 1.00 84.38 260 PRO A O 1
ATOM 2021 N N . GLU A 1 261 ? 15.179 -18.047 43.787 1.00 84.88 261 GLU A N 1
ATOM 2022 C CA . GLU A 1 261 ? 15.548 -17.455 45.079 1.00 84.88 261 GLU A CA 1
ATOM 2023 C C . GLU A 1 261 ? 16.161 -16.060 44.910 1.00 84.88 261 GLU A C 1
ATOM 2025 O O . GLU A 1 261 ? 15.830 -15.141 45.665 1.00 84.88 261 GLU A O 1
ATOM 2030 N N . GLU A 1 262 ? 17.036 -15.887 43.911 1.00 82.06 262 GLU A N 1
ATOM 2031 C CA . GLU A 1 262 ? 17.603 -14.584 43.554 1.00 82.06 262 GLU A CA 1
ATOM 2032 C C . GLU A 1 262 ? 16.495 -13.616 43.110 1.00 82.06 262 GLU A C 1
ATOM 2034 O O . GLU A 1 262 ? 16.429 -12.491 43.608 1.00 82.06 262 GLU A O 1
ATOM 2039 N N . MET A 1 263 ? 15.566 -14.068 42.259 1.00 85.06 263 MET A N 1
ATOM 2040 C CA . MET A 1 263 ? 14.408 -13.284 41.820 1.00 85.06 263 MET A CA 1
ATOM 2041 C C . MET A 1 263 ? 13.484 -12.917 42.988 1.00 85.06 263 MET A C 1
ATOM 2043 O O . MET A 1 263 ? 13.077 -11.760 43.109 1.00 85.06 263 MET A O 1
ATOM 2047 N N . ALA A 1 264 ? 13.165 -13.873 43.866 1.00 84.75 264 ALA A N 1
ATOM 2048 C CA . ALA A 1 264 ? 12.332 -13.630 45.042 1.00 84.75 264 ALA A CA 1
ATOM 2049 C C . ALA A 1 264 ? 12.941 -12.550 45.952 1.00 84.75 264 ALA A C 1
ATOM 2051 O O . ALA A 1 264 ? 12.235 -11.650 46.419 1.00 84.75 264 ALA A O 1
ATOM 2052 N N . ARG A 1 265 ? 14.268 -12.581 46.144 1.00 82.69 265 ARG A N 1
ATOM 2053 C CA . ARG A 1 265 ? 15.007 -11.588 46.938 1.00 82.69 265 ARG A CA 1
ATOM 2054 C C . ARG A 1 265 ? 15.071 -10.215 46.266 1.00 82.69 265 ARG A C 1
ATOM 2056 O O . ARG A 1 265 ? 14.929 -9.210 46.971 1.00 82.69 265 ARG A O 1
ATOM 2063 N N . LEU A 1 266 ? 15.299 -10.181 44.951 1.00 83.38 266 LEU A N 1
ATOM 2064 C CA . LEU A 1 266 ? 15.449 -8.961 44.152 1.00 83.38 266 LEU A CA 1
ATOM 2065 C C . LEU A 1 266 ? 14.116 -8.219 44.023 1.00 83.38 266 LEU A C 1
ATOM 2067 O O . LEU A 1 266 ? 14.043 -7.027 44.311 1.00 83.38 266 LEU A O 1
ATOM 2071 N N . LEU A 1 267 ? 13.046 -8.935 43.673 1.00 84.06 267 LEU A N 1
ATOM 2072 C CA . LEU A 1 267 ? 11.721 -8.351 43.457 1.00 84.06 267 LEU A CA 1
ATOM 2073 C C . LEU A 1 267 ? 10.880 -8.250 44.737 1.00 84.06 267 LEU A C 1
ATOM 2075 O O . LEU A 1 267 ? 9.870 -7.558 44.717 1.00 84.06 267 LEU A O 1
ATOM 2079 N N . LYS A 1 268 ? 11.287 -8.885 45.849 1.00 82.50 268 LYS A N 1
ATOM 2080 C CA . LYS A 1 268 ? 10.544 -8.967 47.130 1.00 82.50 268 LYS A CA 1
ATOM 2081 C C . LYS A 1 268 ? 9.206 -9.721 47.032 1.00 82.50 268 LYS A C 1
ATOM 2083 O O . LYS A 1 268 ? 8.231 -9.362 47.708 1.00 82.50 268 LYS A O 1
ATOM 2088 N N . ILE A 1 269 ? 9.187 -10.793 46.240 1.00 83.44 269 ILE A N 1
ATOM 2089 C CA . ILE A 1 269 ? 8.029 -11.673 45.989 1.00 83.44 269 ILE A CA 1
ATOM 2090 C C . ILE A 1 269 ? 8.200 -13.052 46.644 1.00 83.44 269 ILE A C 1
ATOM 2092 O O . ILE A 1 269 ? 9.307 -13.437 47.011 1.00 83.44 269 ILE A O 1
ATOM 2096 N N . GLY A 1 270 ? 7.108 -13.809 46.782 1.00 80.00 270 GLY A N 1
ATOM 2097 C CA . GLY A 1 270 ? 7.150 -15.183 47.293 1.00 80.00 270 GLY A CA 1
ATOM 2098 C C . GLY A 1 270 ? 7.858 -16.152 46.337 1.00 80.00 270 GLY A C 1
ATOM 2099 O O . GLY A 1 270 ? 7.753 -16.021 45.115 1.00 80.00 270 GLY A O 1
ATOM 2100 N N . LEU A 1 271 ? 8.536 -17.169 46.884 1.00 82.00 271 LEU A N 1
ATOM 2101 C CA . LEU A 1 271 ? 9.319 -18.140 46.102 1.00 82.00 271 LEU A CA 1
ATOM 2102 C C . LEU A 1 271 ? 8.471 -18.877 45.050 1.00 82.00 271 LEU A C 1
ATOM 2104 O O . LEU A 1 271 ? 8.886 -19.017 43.903 1.00 82.00 271 LEU A O 1
ATOM 2108 N N . LYS A 1 272 ? 7.246 -19.285 45.406 1.00 79.56 272 LYS A N 1
ATOM 2109 C CA . LYS A 1 272 ? 6.314 -19.944 44.470 1.00 79.56 272 LYS A CA 1
ATOM 2110 C C . LYS A 1 272 ? 5.891 -19.028 43.321 1.00 79.56 272 LYS A C 1
ATOM 2112 O O . LYS A 1 272 ? 5.622 -19.499 42.219 1.00 79.56 272 LYS A O 1
ATOM 2117 N N . THR A 1 273 ? 5.778 -17.728 43.575 1.00 82.25 273 THR A N 1
ATOM 2118 C CA . THR A 1 273 ? 5.418 -16.727 42.561 1.00 82.25 273 THR A CA 1
ATOM 2119 C C . THR A 1 273 ? 6.607 -16.449 41.646 1.00 82.25 273 THR A C 1
ATOM 2121 O O . THR A 1 273 ? 6.425 -16.379 40.434 1.00 82.25 273 THR A O 1
ATOM 2124 N N . ALA A 1 274 ? 7.830 -16.409 42.183 1.00 84.88 274 ALA A N 1
ATOM 2125 C CA . ALA A 1 274 ? 9.056 -16.330 41.386 1.00 84.88 274 ALA A CA 1
ATOM 2126 C C . ALA A 1 274 ? 9.225 -17.549 40.458 1.00 84.88 274 ALA A C 1
ATOM 2128 O O . ALA A 1 274 ? 9.465 -17.382 39.266 1.00 84.88 274 ALA A O 1
ATOM 2129 N N . GLN A 1 275 ? 9.011 -18.769 40.971 1.00 84.06 275 GLN A N 1
ATOM 2130 C CA . GLN A 1 275 ? 9.061 -20.003 40.172 1.00 84.06 275 GLN A CA 1
ATOM 2131 C C . GLN A 1 275 ? 8.042 -19.994 39.025 1.00 84.06 275 GLN A C 1
ATOM 2133 O O . GLN A 1 275 ? 8.406 -20.240 37.878 1.00 84.06 275 GLN A O 1
ATOM 2138 N N . ARG A 1 276 ? 6.777 -19.658 39.319 1.00 84.62 276 ARG A N 1
ATOM 2139 C CA . ARG A 1 276 ? 5.718 -19.543 38.301 1.00 84.62 276 ARG A CA 1
ATOM 2140 C C . ARG A 1 276 ? 6.037 -18.463 37.269 1.00 84.62 276 ARG A C 1
ATOM 2142 O O . ARG A 1 276 ? 5.843 -18.675 36.079 1.00 84.62 276 ARG A O 1
ATOM 2149 N N . THR A 1 277 ? 6.568 -17.324 37.710 1.00 87.81 277 THR A N 1
ATOM 2150 C CA . THR A 1 277 ? 6.912 -16.210 36.815 1.00 87.81 277 THR A CA 1
ATOM 2151 C C . THR A 1 277 ? 8.046 -16.595 35.868 1.00 87.81 277 THR A C 1
ATOM 2153 O O . THR A 1 277 ? 7.921 -16.362 34.673 1.00 87.81 277 THR A O 1
ATOM 2156 N N . LEU A 1 278 ? 9.102 -17.261 36.349 1.00 86.38 278 LEU A N 1
ATOM 2157 C CA . LEU A 1 278 ? 10.179 -17.783 35.493 1.00 86.38 278 LEU A CA 1
ATOM 2158 C C . LEU A 1 278 ? 9.700 -18.821 34.467 1.00 86.38 278 LEU A C 1
ATOM 2160 O O . LEU A 1 278 ? 10.272 -18.904 33.387 1.00 86.38 278 LEU A O 1
ATOM 2164 N N . GLN A 1 279 ? 8.658 -19.597 34.781 1.00 84.31 279 GLN A N 1
ATOM 2165 C CA . GLN A 1 279 ? 8.039 -20.530 33.830 1.00 84.31 279 GLN A CA 1
ATOM 2166 C C . GLN A 1 279 ? 7.148 -19.821 32.797 1.00 84.31 279 GLN A C 1
ATOM 2168 O O . GLN A 1 279 ? 7.068 -20.261 31.653 1.00 84.31 279 GLN A O 1
ATOM 2173 N N . ALA A 1 280 ? 6.476 -18.738 33.194 1.00 83.88 280 ALA A N 1
ATOM 2174 C CA . ALA A 1 280 ? 5.509 -18.013 32.369 1.00 83.88 280 ALA A CA 1
ATOM 2175 C C . ALA A 1 280 ? 6.113 -16.851 31.554 1.00 83.88 280 ALA A C 1
ATOM 2177 O O . ALA A 1 280 ? 5.391 -16.218 30.790 1.00 83.88 280 ALA A O 1
ATOM 2178 N N . THR A 1 281 ? 7.400 -16.526 31.718 1.00 86.69 281 THR A N 1
ATOM 2179 C CA . THR A 1 281 ? 8.049 -15.348 31.101 1.00 86.69 281 THR A CA 1
ATOM 2180 C C . THR A 1 281 ? 9.412 -15.687 30.501 1.00 86.69 281 THR A C 1
ATOM 2182 O O . THR A 1 281 ? 10.000 -16.722 30.811 1.00 86.69 281 THR A O 1
ATOM 2185 N N . THR A 1 282 ? 9.941 -14.820 29.633 1.00 80.44 282 THR A N 1
ATOM 2186 C CA . THR A 1 282 ? 11.295 -14.972 29.075 1.00 80.44 282 THR A CA 1
ATOM 2187 C C . THR A 1 282 ? 12.308 -14.045 29.749 1.00 80.44 282 THR A C 1
ATOM 2189 O O . THR A 1 282 ? 11.970 -12.982 30.256 1.00 80.44 282 THR A O 1
ATOM 2192 N N . SER A 1 283 ? 13.580 -14.449 29.756 1.00 66.38 283 SER A N 1
ATOM 2193 C CA . SER A 1 283 ? 14.727 -13.614 30.170 1.00 66.38 283 SER A CA 1
ATOM 2194 C C . SER A 1 283 ? 15.751 -13.500 29.035 1.00 66.38 283 SER A C 1
ATOM 2196 O O . SER A 1 283 ? 16.959 -13.630 29.242 1.00 66.38 283 SER A O 1
ATOM 2198 N N . LYS A 1 284 ? 15.266 -13.377 27.795 1.00 63.00 284 LYS A N 1
ATOM 2199 C CA . LYS A 1 284 ? 16.076 -13.467 26.572 1.00 63.00 284 LYS A CA 1
ATOM 2200 C C . LYS A 1 284 ? 16.599 -12.105 26.107 1.00 63.00 284 LYS A C 1
ATOM 2202 O O . LYS A 1 284 ? 17.273 -12.047 25.081 1.00 63.00 284 LYS A O 1
ATOM 2207 N N . PHE A 1 285 ? 16.332 -11.029 26.852 1.00 62.31 285 PHE A N 1
ATOM 2208 C CA . PHE A 1 285 ? 16.622 -9.650 26.450 1.00 62.31 285 PHE A CA 1
ATOM 2209 C C . PHE A 1 285 ? 15.910 -9.247 25.144 1.00 62.31 285 PHE A C 1
ATOM 2211 O O . PHE A 1 285 ? 16.423 -8.444 24.360 1.00 62.31 285 PHE A O 1
ATOM 2218 N N . ILE A 1 286 ? 14.722 -9.808 24.894 1.00 45.78 286 ILE A N 1
ATOM 2219 C CA . ILE A 1 286 ? 13.934 -9.530 23.690 1.00 45.78 286 ILE A CA 1
ATOM 2220 C C . ILE A 1 286 ? 12.904 -8.456 24.024 1.00 45.78 286 ILE A C 1
ATOM 2222 O O . ILE A 1 286 ? 11.920 -8.706 24.715 1.00 45.78 286 ILE A O 1
ATOM 2226 N N . ARG A 1 287 ? 13.091 -7.246 23.486 1.00 43.19 287 ARG A N 1
ATOM 2227 C CA . ARG A 1 287 ? 12.021 -6.248 23.470 1.00 43.19 287 ARG A CA 1
ATOM 2228 C C . ARG A 1 287 ? 11.165 -6.487 22.236 1.00 43.19 287 ARG A C 1
ATOM 2230 O O . ARG A 1 287 ? 11.580 -6.155 21.126 1.00 43.19 287 ARG A O 1
ATOM 2237 N N . THR A 1 288 ? 9.951 -6.996 22.416 1.00 41.00 288 THR A N 1
ATOM 2238 C CA . THR A 1 288 ? 8.945 -6.970 21.351 1.00 41.00 288 THR A CA 1
ATOM 2239 C C . THR A 1 288 ? 8.563 -5.508 21.139 1.00 41.00 288 THR A C 1
ATOM 2241 O O . THR A 1 288 ? 7.720 -4.960 21.848 1.00 41.00 288 THR A O 1
ATOM 2244 N N . THR A 1 289 ? 9.235 -4.811 20.217 1.00 35.91 289 THR A N 1
ATOM 2245 C CA . THR A 1 289 ? 8.790 -3.480 19.794 1.00 35.91 289 THR A CA 1
ATOM 2246 C C . THR A 1 289 ? 7.332 -3.618 19.376 1.00 35.91 289 THR A C 1
ATOM 2248 O O . THR A 1 289 ? 7.032 -4.462 18.529 1.00 35.91 289 THR A O 1
ATOM 2251 N N . GLY A 1 290 ? 6.442 -2.852 20.016 1.00 38.62 290 GLY A N 1
ATOM 2252 C CA . GLY A 1 290 ? 4.999 -2.919 19.796 1.00 38.62 290 GLY A CA 1
ATOM 2253 C C . GLY A 1 290 ? 4.645 -3.021 18.313 1.00 38.62 290 GLY A C 1
ATOM 2254 O O . GLY A 1 290 ? 5.360 -2.487 17.465 1.00 38.62 290 GLY A O 1
ATOM 2255 N N . ALA A 1 291 ? 3.564 -3.753 18.028 1.00 33.12 291 ALA A N 1
ATOM 2256 C CA . ALA A 1 291 ? 3.127 -4.154 16.692 1.00 33.12 291 ALA A CA 1
ATOM 2257 C C . ALA A 1 291 ? 3.518 -3.155 15.589 1.00 33.12 291 ALA A C 1
ATOM 2259 O O . ALA A 1 291 ? 3.185 -1.970 15.678 1.00 33.12 291 ALA A O 1
ATOM 2260 N N . LEU A 1 292 ? 4.185 -3.660 14.538 1.00 30.50 292 LEU A N 1
ATOM 2261 C CA . LEU A 1 292 ? 4.449 -2.958 13.279 1.00 30.50 292 LEU A CA 1
ATOM 2262 C C . LEU A 1 292 ? 3.257 -2.063 12.933 1.00 30.50 292 LEU A C 1
ATOM 2264 O O . LEU A 1 292 ? 2.189 -2.547 12.548 1.00 30.50 292 LEU A O 1
ATOM 2268 N N . THR A 1 293 ? 3.426 -0.750 13.092 1.00 33.84 293 THR A N 1
ATOM 2269 C CA . THR A 1 293 ? 2.377 0.194 12.715 1.00 33.84 293 THR A CA 1
ATOM 2270 C C . THR A 1 293 ? 2.050 -0.034 11.243 1.00 33.84 293 THR A C 1
ATOM 2272 O O . THR A 1 293 ? 2.925 -0.031 10.369 1.00 33.84 293 THR A O 1
ATOM 2275 N N . ARG A 1 294 ? 0.770 -0.302 10.962 1.00 37.53 294 ARG A N 1
ATOM 2276 C CA . ARG A 1 294 ? 0.271 -0.513 9.600 1.00 37.53 294 ARG A CA 1
ATOM 2277 C C . ARG A 1 294 ? 0.700 0.674 8.732 1.00 37.53 294 ARG A C 1
ATOM 2279 O O . ARG A 1 294 ? 0.331 1.812 9.004 1.00 37.53 294 ARG A O 1
ATOM 2286 N N . ARG A 1 295 ? 1.443 0.402 7.652 1.00 34.25 295 ARG A N 1
ATOM 2287 C CA . ARG A 1 295 ? 1.956 1.407 6.694 1.00 34.25 295 ARG A CA 1
ATOM 2288 C C . ARG A 1 295 ? 0.866 2.056 5.820 1.00 34.25 295 ARG A C 1
ATOM 2290 O O . ARG A 1 295 ? 1.184 2.896 4.982 1.00 34.25 295 ARG A O 1
ATOM 2297 N N . PHE A 1 296 ? -0.404 1.686 6.003 1.00 35.19 296 PHE A N 1
ATOM 2298 C CA . PHE A 1 296 ? -1.532 2.144 5.190 1.00 35.19 296 PHE A CA 1
ATOM 2299 C C . PHE A 1 296 ? -2.493 3.025 5.990 1.00 35.19 296 PHE A C 1
ATOM 2301 O O . PHE A 1 296 ? -2.862 2.717 7.124 1.00 35.19 296 PHE A O 1
ATOM 2308 N N . LYS A 1 297 ? -2.911 4.137 5.375 1.00 35.00 297 LYS A N 1
ATOM 2309 C CA . LYS A 1 297 ? -3.842 5.105 5.957 1.00 35.00 297 LYS A CA 1
ATOM 2310 C C . LYS A 1 297 ? -5.247 4.501 5.967 1.00 35.00 297 LYS A C 1
ATOM 2312 O O . LYS A 1 297 ? -5.805 4.195 4.922 1.00 35.00 297 LYS A O 1
ATOM 2317 N N . THR A 1 298 ? -5.802 4.367 7.161 1.00 44.59 298 THR A N 1
ATOM 2318 C CA . THR A 1 298 ? -7.203 4.030 7.413 1.00 44.59 298 THR A CA 1
ATOM 2319 C C . THR A 1 298 ? -7.926 5.290 7.886 1.00 44.59 298 THR A C 1
ATOM 2321 O O . THR A 1 298 ? -7.416 6.031 8.735 1.00 44.59 298 THR A O 1
ATOM 2324 N N . ASP A 1 299 ? -9.093 5.551 7.310 1.00 50.34 299 ASP A N 1
ATOM 2325 C CA . ASP A 1 299 ? -10.042 6.590 7.724 1.00 50.34 299 ASP A CA 1
ATOM 2326 C C . ASP A 1 299 ? -10.578 6.329 9.143 1.00 50.34 299 ASP A C 1
ATOM 2328 O O . ASP A 1 299 ? -10.771 7.255 9.932 1.00 50.34 299 ASP A O 1
ATOM 2332 N N . LYS A 1 300 ? -10.705 5.054 9.523 1.00 62.28 300 LYS A N 1
ATOM 2333 C CA . LYS A 1 300 ? -11.077 4.628 10.874 1.00 62.28 300 LYS A CA 1
ATOM 2334 C C . LYS A 1 300 ? -9.901 4.805 11.839 1.00 62.28 300 LYS A C 1
ATOM 2336 O O . LYS A 1 300 ? -8.979 3.990 11.855 1.00 62.28 300 LYS A O 1
ATOM 2341 N N . ALA A 1 301 ? -9.955 5.841 12.682 1.00 66.38 301 ALA A N 1
ATOM 2342 C CA . ALA A 1 301 ? -8.930 6.160 13.689 1.00 66.38 301 ALA A CA 1
ATOM 2343 C C . ALA A 1 301 ? -8.620 4.993 14.651 1.00 66.38 301 ALA A C 1
ATOM 2345 O O . ALA A 1 301 ? -7.486 4.848 15.099 1.00 66.38 301 ALA A O 1
ATOM 2346 N N . GLN A 1 302 ? -9.614 4.142 14.905 1.00 71.00 302 GLN A N 1
ATOM 2347 C CA . GLN A 1 302 ? -9.522 2.922 15.710 1.00 71.00 302 GLN A CA 1
ATOM 2348 C C . GLN A 1 302 ? -8.576 1.852 15.134 1.00 71.00 302 GLN A C 1
ATOM 2350 O O . GLN A 1 302 ? -7.907 1.157 15.883 1.00 71.00 302 GLN A O 1
ATOM 2355 N N . LEU A 1 303 ? -8.427 1.760 13.809 1.00 68.50 303 LEU A N 1
ATOM 2356 C CA . LEU A 1 303 ? -7.558 0.759 13.172 1.00 68.50 303 LEU A CA 1
ATOM 2357 C C . LEU A 1 303 ? -6.054 1.102 13.271 1.00 68.50 303 LEU A C 1
ATOM 2359 O O . LEU A 1 303 ? -5.221 0.381 12.723 1.00 68.50 303 LEU A O 1
ATOM 2363 N N . ARG A 1 304 ? -5.705 2.214 13.938 1.00 66.50 304 ARG A N 1
ATOM 2364 C CA . ARG A 1 304 ? -4.318 2.647 14.198 1.00 66.50 304 ARG A CA 1
ATOM 2365 C C . ARG A 1 304 ? -3.717 2.035 15.459 1.00 66.50 304 ARG A C 1
ATOM 2367 O O . ARG A 1 304 ? -2.503 2.081 15.617 1.00 66.50 304 ARG A O 1
ATOM 2374 N N . TYR A 1 305 ? -4.557 1.519 16.346 1.00 73.31 305 TYR A N 1
ATOM 2375 C CA . TYR A 1 305 ? -4.155 0.963 17.629 1.00 73.31 305 TYR A CA 1
ATOM 2376 C C . TYR A 1 305 ? -4.537 -0.514 17.669 1.00 73.31 305 TYR A C 1
ATOM 2378 O O . TYR A 1 305 ? -5.481 -0.937 16.998 1.00 73.31 305 TYR A O 1
ATOM 2386 N N . LYS A 1 306 ? -3.801 -1.303 18.454 1.00 76.75 306 LYS A N 1
ATOM 2387 C CA . LYS A 1 306 ? -4.150 -2.699 18.725 1.00 76.75 306 LYS A CA 1
ATOM 2388 C C . LYS A 1 306 ? -5.540 -2.744 19.359 1.00 76.75 306 LYS A C 1
ATOM 2390 O O . LYS A 1 306 ? -5.773 -2.027 20.324 1.00 76.75 306 LYS A O 1
ATOM 2395 N N . GLN A 1 307 ? -6.458 -3.546 18.827 1.00 82.38 307 GLN A N 1
ATOM 2396 C CA . GLN A 1 307 ? -7.753 -3.764 19.472 1.00 82.38 307 GLN A CA 1
ATOM 2397 C C . GLN A 1 307 ? -7.611 -4.885 20.494 1.00 82.38 307 GLN A C 1
ATOM 2399 O O . GLN A 1 307 ? -7.134 -5.968 20.156 1.00 82.38 307 GLN A O 1
ATOM 2404 N N . LEU A 1 308 ? -7.978 -4.605 21.741 1.00 83.31 308 LEU A N 1
ATOM 2405 C CA . LEU A 1 308 ? -7.966 -5.604 22.802 1.00 83.31 308 LEU A CA 1
ATOM 2406 C C . LEU A 1 308 ? -9.209 -6.492 22.678 1.00 83.31 308 LEU A C 1
ATOM 2408 O O . LEU A 1 308 ? -10.264 -6.041 22.227 1.00 83.31 308 LEU A O 1
ATOM 2412 N N . SER A 1 309 ? -9.071 -7.768 23.040 1.00 74.06 309 SER A N 1
ATOM 2413 C CA . SER A 1 309 ? -10.144 -8.755 22.893 1.00 74.06 309 SER A CA 1
ATOM 2414 C C . SER A 1 309 ? -11.382 -8.367 23.709 1.00 74.06 309 SER A C 1
ATOM 2416 O O . SER A 1 309 ? -11.287 -7.711 24.743 1.00 74.06 309 SER A O 1
ATOM 2418 N N . ARG A 1 310 ? -12.572 -8.802 23.283 1.00 72.31 310 ARG A N 1
ATOM 2419 C CA . ARG A 1 310 ? -13.816 -8.556 24.037 1.00 72.31 310 ARG A CA 1
ATOM 2420 C C . ARG A 1 310 ? -13.809 -9.227 25.419 1.00 72.31 310 ARG A C 1
ATOM 2422 O O . ARG A 1 310 ? -14.440 -8.718 26.337 1.00 72.31 310 ARG A O 1
ATOM 2429 N N . ILE A 1 311 ? -13.080 -10.337 25.553 1.00 70.56 311 ILE A N 1
ATOM 2430 C CA . ILE A 1 311 ? -13.009 -11.155 26.770 1.00 70.56 311 ILE A CA 1
ATOM 2431 C C . ILE A 1 311 ? -12.112 -10.488 27.826 1.00 70.56 311 ILE A C 1
ATOM 2433 O O . ILE A 1 311 ? -12.515 -10.358 28.977 1.00 70.56 311 ILE A O 1
ATOM 2437 N N . PHE A 1 312 ? -10.926 -10.004 27.436 1.00 75.06 312 PHE A N 1
ATOM 2438 C CA . PHE A 1 312 ? -9.929 -9.457 28.373 1.00 75.06 312 PHE A CA 1
ATOM 2439 C C . PHE A 1 312 ? -9.775 -7.928 28.301 1.00 75.06 312 PHE A C 1
ATOM 2441 O O . PHE A 1 312 ? -9.090 -7.324 29.122 1.00 75.06 312 PHE A O 1
ATOM 2448 N N . GLY A 1 313 ? -10.429 -7.278 27.337 1.00 77.69 313 GLY A N 1
ATOM 2449 C CA . GLY A 1 313 ? -10.318 -5.847 27.046 1.00 77.69 313 GLY A CA 1
ATOM 2450 C C . GLY A 1 313 ? -11.283 -4.939 27.811 1.00 77.69 313 GLY A C 1
ATOM 2451 O O . GLY A 1 313 ? -11.443 -3.782 27.414 1.00 77.69 313 GLY A O 1
ATOM 2452 N N . LYS A 1 314 ? -11.942 -5.422 28.874 1.00 88.94 314 LYS A N 1
ATOM 2453 C CA . LYS A 1 314 ? -12.734 -4.582 29.788 1.00 88.94 314 LYS A CA 1
ATOM 2454 C C . LYS A 1 314 ? -11.823 -3.990 30.861 1.00 88.94 314 LYS A C 1
ATOM 2456 O O . LYS A 1 314 ? -11.342 -4.704 31.740 1.00 88.94 314 LYS A O 1
ATOM 2461 N N . PHE A 1 315 ? -11.615 -2.680 30.783 1.00 93.12 315 PHE A N 1
ATOM 2462 C CA . PHE A 1 315 ? -10.764 -1.936 31.703 1.00 93.12 315 PHE A CA 1
ATOM 2463 C C . PHE A 1 315 ? -11.582 -1.106 32.687 1.00 93.12 315 PHE A C 1
ATOM 2465 O O . PHE A 1 315 ? -12.685 -0.653 32.387 1.00 93.12 315 PHE A O 1
ATOM 2472 N N . TYR A 1 316 ? -10.991 -0.875 33.848 1.00 92.62 316 TYR A N 1
ATOM 2473 C CA . TYR A 1 316 ? -11.455 0.004 34.906 1.00 92.62 316 TYR A CA 1
ATOM 2474 C C . TYR A 1 316 ? -10.389 1.072 35.120 1.00 92.62 316 TYR A C 1
ATOM 2476 O O . TYR A 1 316 ? -9.197 0.763 35.040 1.00 92.62 316 TYR A O 1
ATOM 2484 N N . CYS A 1 317 ? -10.783 2.313 35.374 1.00 92.44 317 CYS A N 1
ATOM 2485 C CA . CYS A 1 317 ? -9.834 3.360 35.711 1.00 92.44 317 CYS A CA 1
ATOM 2486 C C . CYS A 1 317 ? -10.319 4.268 36.831 1.00 92.44 317 CYS A C 1
ATOM 2488 O O . CYS A 1 317 ? -11.514 4.533 36.967 1.00 92.44 317 CYS A O 1
ATOM 2490 N N . ASP A 1 318 ? -9.358 4.763 37.603 1.00 91.12 318 ASP A N 1
ATOM 2491 C CA . ASP A 1 318 ? -9.594 5.725 38.671 1.00 91.12 318 ASP A CA 1
ATOM 2492 C C . ASP A 1 318 ? -8.345 6.587 38.921 1.00 91.12 318 ASP A C 1
ATOM 2494 O O . ASP A 1 318 ? -7.227 6.241 38.511 1.00 91.12 318 ASP A O 1
ATOM 2498 N N . TYR A 1 319 ? -8.543 7.749 39.538 1.00 89.38 319 TYR A N 1
ATOM 2499 C CA . TYR A 1 319 ? -7.490 8.705 39.838 1.00 89.38 319 TYR A CA 1
ATOM 2500 C C . TYR A 1 319 ? -6.839 8.406 41.193 1.00 89.38 319 TYR A C 1
ATOM 2502 O O . TYR A 1 319 ? -7.432 8.517 42.262 1.00 89.38 319 TYR A O 1
ATOM 2510 N N . LEU A 1 320 ? -5.545 8.103 41.161 1.00 88.31 320 LEU A N 1
ATOM 2511 C CA . LEU A 1 320 ? -4.715 7.933 42.340 1.00 88.31 320 LEU A CA 1
ATOM 2512 C C . LEU A 1 320 ? -4.107 9.282 42.741 1.00 88.31 320 LEU A C 1
ATOM 2514 O O . LEU A 1 320 ? -3.184 9.790 42.100 1.00 88.31 320 LEU A O 1
ATOM 2518 N N . LYS A 1 321 ? -4.580 9.834 43.861 1.00 85.25 321 LYS A N 1
ATOM 2519 C CA . LYS A 1 321 ? -4.028 11.047 44.482 1.00 85.25 321 LYS A CA 1
ATOM 2520 C C . LYS A 1 321 ? -2.920 10.732 45.490 1.00 85.25 321 LYS A C 1
ATOM 2522 O O . LYS A 1 321 ? -3.065 9.816 46.303 1.00 85.25 321 LYS A O 1
ATOM 2527 N N . VAL A 1 322 ? -1.849 11.531 45.473 1.00 82.31 322 VAL A N 1
ATOM 2528 C CA . VAL A 1 322 ? -0.731 11.461 46.430 1.00 82.31 322 VAL A CA 1
ATOM 2529 C C . VAL A 1 322 ? -0.559 12.818 47.113 1.00 82.31 322 VAL A C 1
ATOM 2531 O O . VAL A 1 322 ? -0.643 13.858 46.462 1.00 82.31 322 VAL A O 1
ATOM 2534 N N . LYS A 1 323 ? -0.352 12.822 48.438 1.00 78.06 323 LYS A N 1
ATOM 2535 C CA . LYS A 1 323 ? -0.199 14.060 49.226 1.00 78.06 323 LYS A CA 1
ATOM 2536 C C . LYS A 1 323 ? 1.109 14.796 48.901 1.00 78.06 323 LYS A C 1
ATOM 2538 O O . LYS A 1 323 ? 1.098 16.014 48.749 1.00 78.06 323 LYS A O 1
ATOM 2543 N N . ALA A 1 324 ? 2.208 14.055 48.756 1.00 78.00 324 ALA A N 1
ATOM 2544 C CA . ALA A 1 324 ? 3.522 14.592 48.413 1.00 78.00 324 ALA A CA 1
ATOM 2545 C C . ALA A 1 324 ? 3.652 14.870 46.906 1.00 78.00 324 ALA A C 1
ATOM 2547 O O . ALA A 1 324 ? 3.253 14.056 46.068 1.00 78.00 324 ALA A O 1
ATOM 2548 N N . THR A 1 325 ? 4.259 16.002 46.544 1.00 83.38 325 THR A N 1
ATOM 2549 C CA . THR A 1 325 ? 4.577 16.303 45.140 1.00 83.38 325 THR A CA 1
ATOM 2550 C C . THR A 1 325 ? 5.830 15.528 44.737 1.00 83.38 325 THR A C 1
ATOM 2552 O O . THR A 1 325 ? 6.842 15.582 45.427 1.00 83.38 325 THR A O 1
ATOM 2555 N N . SER A 1 326 ? 5.759 14.779 43.636 1.00 85.56 326 SER A N 1
ATOM 2556 C CA . SER A 1 326 ? 6.912 14.014 43.140 1.00 85.56 326 SER A CA 1
ATOM 2557 C C . SER A 1 326 ? 8.049 14.914 42.647 1.00 85.56 326 SER A C 1
ATOM 2559 O O . SER A 1 326 ? 7.814 16.060 42.260 1.00 85.56 326 SER A O 1
ATOM 2561 N N . ILE A 1 327 ? 9.253 14.353 42.510 1.00 83.19 327 ILE A N 1
ATOM 2562 C CA . ILE A 1 327 ? 10.412 15.035 41.907 1.00 83.19 327 ILE A CA 1
ATOM 2563 C C . ILE A 1 327 ? 10.162 15.493 40.456 1.00 83.19 327 ILE A C 1
ATOM 2565 O O . ILE A 1 327 ? 10.782 16.433 39.971 1.00 83.19 327 ILE A O 1
ATOM 2569 N N . ARG A 1 328 ? 9.201 14.863 39.762 1.00 84.06 328 ARG A N 1
ATOM 2570 C CA . ARG A 1 328 ? 8.759 15.223 38.402 1.00 84.06 328 ARG A CA 1
ATOM 2571 C C . ARG A 1 328 ? 7.629 16.267 38.380 1.00 84.06 328 ARG A C 1
ATOM 2573 O O . ARG A 1 328 ? 7.106 16.586 37.312 1.00 84.06 328 ARG A O 1
ATOM 2580 N N . GLY A 1 329 ? 7.218 16.788 39.538 1.00 84.31 329 GLY A N 1
ATOM 2581 C CA . GLY A 1 329 ? 6.166 17.802 39.666 1.00 84.31 329 GLY A CA 1
ATOM 2582 C C . GLY A 1 329 ? 4.728 17.274 39.550 1.00 84.31 329 GLY A C 1
ATOM 2583 O O . GLY A 1 329 ? 3.799 18.061 39.375 1.00 84.31 329 GLY A O 1
ATOM 2584 N N . TYR A 1 330 ? 4.516 15.957 39.620 1.00 88.00 330 TYR A N 1
ATOM 2585 C CA . TYR A 1 330 ? 3.182 15.338 39.636 1.00 88.00 330 TYR A CA 1
ATOM 2586 C C . TYR A 1 330 ? 2.592 15.235 41.050 1.00 88.00 330 TYR A C 1
ATOM 2588 O O . TYR A 1 330 ? 3.341 15.057 42.013 1.00 88.00 330 TYR A O 1
ATOM 2596 N N . LYS A 1 331 ? 1.253 15.293 41.155 1.00 86.12 331 LYS A N 1
ATOM 2597 C CA . LYS A 1 331 ? 0.472 15.116 42.403 1.00 86.12 331 LYS A CA 1
ATOM 2598 C C . LYS A 1 331 ? -0.437 13.872 42.394 1.00 86.12 331 LYS A C 1
ATOM 2600 O O . LYS A 1 331 ? -1.210 13.648 43.324 1.00 86.12 331 LYS A O 1
ATOM 2605 N N . GLY A 1 332 ? -0.390 13.079 41.327 1.00 88.81 332 GLY A N 1
ATOM 2606 C CA . GLY A 1 332 ? -1.179 11.859 41.181 1.00 88.81 332 GLY A CA 1
ATOM 2607 C C . GLY A 1 332 ? -1.012 11.217 39.807 1.00 88.81 332 GLY A C 1
ATOM 2608 O O . GLY A 1 332 ? -0.079 11.538 39.069 1.00 88.81 332 GLY A O 1
ATOM 2609 N N . GLY A 1 333 ? -1.914 10.308 39.463 1.00 91.25 333 GLY A N 1
ATOM 2610 C CA . GLY A 1 333 ? -1.949 9.612 38.177 1.00 91.25 333 GLY A CA 1
ATOM 2611 C C . GLY A 1 333 ? -3.229 8.804 38.013 1.00 91.25 333 GLY A C 1
ATOM 2612 O O . GLY A 1 333 ? -3.980 8.643 38.967 1.00 91.25 333 GLY A O 1
ATOM 2613 N N . VAL A 1 334 ? -3.478 8.286 36.816 1.00 92.81 334 VAL A N 1
ATOM 2614 C CA . VAL A 1 334 ? -4.606 7.386 36.545 1.00 92.81 334 VAL A CA 1
ATOM 2615 C C . VAL A 1 334 ? -4.097 5.947 36.547 1.00 92.81 334 VAL A C 1
ATOM 2617 O O . VAL A 1 334 ? -3.107 5.641 35.877 1.00 92.81 334 VAL A O 1
ATOM 2620 N N . VAL A 1 335 ? -4.768 5.070 37.293 1.00 92.75 335 VAL A N 1
ATOM 2621 C CA . VAL A 1 335 ? -4.545 3.618 37.236 1.00 92.75 335 VAL A CA 1
ATOM 2622 C C . VAL A 1 335 ? -5.559 3.015 36.276 1.00 92.75 335 VAL A C 1
ATOM 2624 O O . VAL A 1 335 ? -6.753 3.247 36.425 1.00 92.75 335 VAL A O 1
ATOM 2627 N N . TYR A 1 336 ? -5.086 2.231 35.311 1.00 93.69 336 TYR A N 1
ATOM 2628 C CA . TYR A 1 336 ? -5.900 1.401 34.428 1.00 93.69 336 TYR A CA 1
ATOM 2629 C C . TYR A 1 336 ? -5.718 -0.061 34.828 1.00 93.69 336 TYR A C 1
ATOM 2631 O O . TYR A 1 336 ? -4.586 -0.534 34.925 1.00 93.69 336 TYR A O 1
ATOM 2639 N N . THR A 1 337 ? -6.812 -0.784 35.049 1.00 92.06 337 THR A N 1
ATOM 2640 C CA . THR A 1 337 ? -6.768 -2.183 35.486 1.00 92.06 337 THR A CA 1
ATOM 2641 C C . THR A 1 337 ? -7.831 -3.045 34.816 1.00 92.06 337 THR A C 1
ATOM 2643 O O . THR A 1 337 ? -8.813 -2.526 34.288 1.00 92.06 337 THR A O 1
ATOM 2646 N N . THR A 1 338 ? -7.653 -4.363 34.831 1.00 89.50 338 THR A N 1
ATOM 2647 C CA . THR A 1 338 ? -8.659 -5.337 34.381 1.00 89.50 338 THR A CA 1
ATOM 2648 C C . THR A 1 338 ? -9.084 -6.243 35.531 1.00 89.50 338 THR A C 1
ATOM 2650 O O . THR A 1 338 ? -8.424 -6.326 36.564 1.00 89.50 338 THR A O 1
ATOM 2653 N N . GLY A 1 339 ? -10.174 -6.992 35.339 1.00 79.50 339 GLY A N 1
ATOM 2654 C CA . GLY A 1 339 ? -10.611 -7.995 36.314 1.00 79.50 339 GLY A CA 1
ATOM 2655 C C . GLY A 1 339 ? -9.607 -9.129 36.574 1.00 79.50 339 GLY A C 1
ATOM 2656 O O . GLY A 1 339 ? -9.765 -9.824 37.572 1.00 79.50 339 GLY A O 1
ATOM 2657 N N . LEU A 1 340 ? -8.590 -9.271 35.714 1.00 79.81 340 LEU A N 1
ATOM 2658 C CA . LEU A 1 340 ? -7.558 -10.313 35.748 1.00 79.81 340 LEU A CA 1
ATOM 2659 C C . LEU A 1 340 ? -6.289 -9.915 36.526 1.00 79.81 340 LEU A C 1
ATOM 2661 O O . LEU A 1 340 ? -5.341 -10.692 36.584 1.00 79.81 340 LEU A O 1
ATOM 2665 N N . GLY A 1 341 ? -6.234 -8.704 37.090 1.00 80.44 341 GLY A N 1
ATOM 2666 C CA . GLY A 1 341 ? -5.045 -8.225 37.804 1.00 80.44 341 GLY A CA 1
ATOM 2667 C C . GLY A 1 341 ? -3.944 -7.684 36.887 1.00 80.44 341 GLY A C 1
ATOM 2668 O O . GLY A 1 341 ? -2.763 -7.825 37.179 1.00 80.44 341 GLY A O 1
ATOM 2669 N N . PHE A 1 342 ? -4.311 -7.076 35.757 1.00 90.38 342 PHE A N 1
ATOM 2670 C CA . PHE A 1 342 ? -3.396 -6.208 35.012 1.00 90.38 342 PHE A CA 1
ATOM 2671 C C . PHE A 1 342 ? -3.452 -4.794 35.581 1.00 90.38 342 PHE A C 1
ATOM 2673 O O . PHE A 1 342 ? -4.539 -4.307 35.892 1.00 90.38 342 PHE A O 1
ATOM 2680 N N . TYR A 1 343 ? -2.317 -4.110 35.656 1.00 91.50 343 TYR A N 1
ATOM 2681 C CA . TYR A 1 343 ? -2.187 -2.761 36.195 1.00 91.50 343 TYR A CA 1
ATOM 2682 C C . TYR A 1 343 ? -1.301 -1.910 35.288 1.00 91.50 343 TYR A C 1
ATOM 2684 O O . TYR A 1 343 ? -0.194 -2.292 34.923 1.00 91.50 343 TYR A O 1
ATOM 2692 N N . LYS A 1 344 ? -1.763 -0.704 34.964 1.00 92.81 344 LYS A N 1
ATOM 2693 C CA . LYS A 1 344 ? -0.940 0.318 34.319 1.00 92.81 344 LYS A CA 1
ATOM 2694 C C . LYS A 1 344 ? -1.160 1.651 35.010 1.00 92.81 344 LYS A C 1
ATOM 2696 O O . LYS A 1 344 ? -2.277 2.163 35.020 1.00 92.81 344 LYS A O 1
ATOM 2701 N N . PHE A 1 345 ? -0.102 2.212 35.583 1.00 92.62 345 PHE A N 1
ATOM 2702 C CA . PHE A 1 345 ? -0.136 3.529 36.211 1.00 92.62 345 PHE A CA 1
ATOM 2703 C C . PHE A 1 345 ? 0.450 4.579 35.269 1.00 92.62 345 PHE A C 1
ATOM 2705 O O . PHE A 1 345 ? 1.528 4.381 34.717 1.00 92.62 345 PHE A O 1
ATOM 2712 N N . ILE A 1 346 ? -0.265 5.691 35.076 1.00 91.62 346 ILE A N 1
ATOM 2713 C CA . ILE A 1 346 ? 0.198 6.812 34.252 1.00 91.62 346 ILE A CA 1
ATOM 2714 C C . ILE A 1 346 ? 0.028 8.114 35.036 1.00 91.62 346 ILE A C 1
ATOM 2716 O O . ILE A 1 346 ? -1.078 8.544 35.360 1.00 91.62 346 ILE A O 1
ATOM 2720 N N . GLN A 1 347 ? 1.152 8.751 35.327 1.00 89.19 347 GLN A N 1
ATOM 2721 C CA . GLN A 1 347 ? 1.307 9.965 36.113 1.00 89.19 347 GLN A CA 1
ATOM 2722 C C . GLN A 1 347 ? 0.703 11.212 35.438 1.00 89.19 347 GLN A C 1
ATOM 2724 O O . GLN A 1 347 ? 0.790 11.405 34.225 1.00 89.19 347 GLN A O 1
ATOM 2729 N N . CYS A 1 348 ? 0.112 12.108 36.235 1.00 87.94 348 CYS A N 1
ATOM 2730 C CA . CYS A 1 348 ? -0.428 13.386 35.767 1.00 87.94 348 CYS A CA 1
ATOM 2731 C C . CYS A 1 348 ? -0.336 14.495 36.832 1.00 87.94 348 CYS A C 1
ATOM 2733 O O . CYS A 1 348 ? -0.269 14.249 38.035 1.00 87.94 348 CYS A O 1
ATOM 2735 N N . LYS A 1 349 ? -0.298 15.762 36.392 1.00 83.31 349 LYS A N 1
ATOM 2736 C CA . LYS A 1 349 ? -0.010 16.904 37.285 1.00 83.31 349 LYS A CA 1
ATOM 2737 C C . LYS A 1 349 ? -1.141 17.213 38.269 1.00 83.31 349 LYS A C 1
ATOM 2739 O O . LYS A 1 349 ? -0.872 17.472 39.438 1.00 83.31 349 LYS A O 1
ATOM 2744 N N . HIS A 1 350 ? -2.385 17.174 37.795 1.00 80.56 350 HIS A N 1
ATOM 2745 C CA . HIS A 1 350 ? -3.582 17.514 38.564 1.00 80.56 350 HIS A CA 1
ATOM 2746 C C . HIS A 1 350 ? -4.733 16.559 38.236 1.00 80.56 350 HIS A C 1
ATOM 2748 O O . HIS A 1 350 ? -4.722 15.901 37.196 1.00 80.56 350 HIS A O 1
ATOM 2754 N N . GLU A 1 351 ? -5.744 16.535 39.098 1.00 83.31 351 GLU A N 1
ATOM 2755 C CA . GLU A 1 351 ? -6.984 15.772 38.937 1.00 83.31 351 GLU A CA 1
ATOM 2756 C C . GLU A 1 351 ? -8.000 16.554 38.086 1.00 83.31 351 GLU A C 1
ATOM 2758 O O . GLU A 1 351 ? -9.053 16.971 38.558 1.00 83.31 351 GLU A O 1
ATOM 2763 N N . THR A 1 352 ? -7.659 16.833 36.824 1.00 81.19 352 THR A N 1
ATOM 2764 C CA . THR A 1 352 ? -8.542 17.551 35.889 1.00 81.19 352 THR A CA 1
ATOM 2765 C C . THR A 1 352 ? -8.711 16.783 34.581 1.00 81.19 352 THR A C 1
ATOM 2767 O O . THR A 1 352 ? -7.911 15.917 34.219 1.00 81.19 352 THR A O 1
ATOM 2770 N N . SER A 1 353 ? -9.777 17.075 33.835 1.00 71.81 353 SER A N 1
ATOM 2771 C CA . SER A 1 353 ? -10.063 16.404 32.556 1.00 71.81 353 SER A CA 1
ATOM 2772 C C . SER A 1 353 ? -9.057 16.737 31.443 1.00 71.81 353 SER A C 1
ATOM 2774 O O . SER A 1 353 ? -8.910 15.984 30.474 1.00 71.81 353 SER A O 1
ATOM 2776 N N . GLU A 1 354 ? -8.332 17.851 31.573 1.00 79.00 354 GLU A N 1
ATOM 2777 C CA . GLU A 1 354 ? -7.266 18.258 30.652 1.00 79.00 354 GLU A CA 1
ATOM 2778 C C . GLU A 1 354 ? -5.967 17.482 30.877 1.00 79.00 354 GLU A C 1
ATOM 2780 O O . GLU A 1 354 ? -5.269 17.173 29.915 1.00 79.00 354 GLU A O 1
ATOM 2785 N N . THR A 1 355 ? -5.656 17.127 32.126 1.00 82.81 355 THR A N 1
ATOM 2786 C CA . THR A 1 355 ? -4.427 16.411 32.505 1.00 82.81 355 THR A CA 1
ATOM 2787 C C . THR A 1 355 ? -4.597 14.895 32.539 1.00 82.81 355 THR A C 1
ATOM 2789 O O . THR A 1 355 ? -3.615 14.181 32.343 1.00 82.81 355 THR A O 1
ATOM 2792 N N . THR A 1 356 ? -5.817 14.388 32.733 1.00 86.06 356 THR A N 1
ATOM 2793 C CA . THR A 1 356 ? -6.130 12.950 32.638 1.00 86.06 356 THR A CA 1
ATOM 2794 C C . THR A 1 356 ? -6.297 12.484 31.188 1.00 86.06 356 THR A C 1
ATOM 2796 O O . THR A 1 356 ? -5.901 11.369 30.858 1.00 86.06 356 THR A O 1
ATOM 2799 N N . GLY A 1 357 ? -6.790 13.323 30.270 1.00 86.75 357 GLY A N 1
ATOM 2800 C CA . GLY A 1 357 ? -6.918 12.979 28.843 1.00 86.75 357 GLY A CA 1
ATOM 2801 C C . GLY A 1 357 ? -5.622 12.491 28.160 1.00 86.75 357 GLY A C 1
ATOM 2802 O O . GLY A 1 357 ? -5.667 11.491 27.439 1.00 86.75 357 GLY A O 1
ATOM 2803 N N . PRO A 1 358 ? -4.453 13.126 28.380 1.00 88.81 358 PRO A N 1
ATOM 2804 C CA . PRO A 1 358 ? -3.168 12.643 27.880 1.00 88.81 358 PRO A CA 1
ATOM 2805 C C . PRO A 1 358 ? -2.803 11.250 28.403 1.00 88.81 358 PRO A C 1
ATOM 2807 O O . PRO A 1 358 ? -2.217 10.476 27.651 1.00 88.81 358 PRO A O 1
ATOM 2810 N N . THR A 1 359 ? -3.209 10.898 29.632 1.00 90.81 359 THR A N 1
ATOM 2811 C CA . THR A 1 359 ? -2.973 9.553 30.186 1.00 90.81 359 THR A CA 1
ATOM 2812 C C . THR A 1 359 ? -3.710 8.487 29.378 1.00 90.81 359 THR A C 1
ATOM 2814 O O . THR A 1 359 ? -3.116 7.479 29.013 1.00 90.81 359 THR A O 1
ATOM 2817 N N . LEU A 1 360 ? -4.962 8.744 28.977 1.00 90.81 360 LEU A N 1
ATOM 2818 C CA . LEU A 1 360 ? -5.712 7.827 28.117 1.00 90.81 360 LEU A CA 1
ATOM 2819 C C . LEU A 1 360 ? -5.054 7.713 26.745 1.00 90.81 360 LEU A C 1
ATOM 2821 O O . LEU A 1 360 ? -4.891 6.618 26.222 1.00 90.81 360 LEU A O 1
ATOM 2825 N N . ARG A 1 361 ? -4.628 8.835 26.154 1.00 87.19 361 ARG A N 1
ATOM 2826 C CA . ARG A 1 361 ? -3.924 8.812 24.862 1.00 87.19 361 ARG A CA 1
ATOM 2827 C C . ARG A 1 361 ? -2.660 7.951 24.922 1.00 87.19 361 ARG A C 1
ATOM 2829 O O . ARG A 1 361 ? -2.385 7.233 23.963 1.00 87.19 361 ARG A O 1
ATOM 2836 N N . TYR A 1 362 ? -1.920 8.037 26.024 1.00 86.94 362 TYR A N 1
ATOM 2837 C CA . TYR A 1 362 ? -0.742 7.218 26.269 1.00 86.94 362 TYR A CA 1
ATOM 2838 C C . TYR A 1 362 ? -1.104 5.737 26.422 1.00 86.94 362 TYR A C 1
ATOM 2840 O O . TYR A 1 362 ? -0.555 4.897 25.713 1.00 86.94 362 TYR A O 1
ATOM 2848 N N . PHE A 1 363 ? -2.101 5.430 27.255 1.00 90.38 363 PHE A N 1
ATOM 2849 C CA . PHE A 1 363 ? -2.622 4.077 27.440 1.00 90.38 363 PHE A CA 1
ATOM 2850 C C . PHE A 1 363 ? -3.017 3.424 26.105 1.00 90.38 363 PHE A C 1
ATOM 2852 O O . PHE A 1 363 ? -2.595 2.307 25.806 1.00 90.38 363 PHE A O 1
ATOM 2859 N N . LEU A 1 364 ? -3.740 4.156 25.250 1.00 88.44 364 LEU A N 1
ATOM 2860 C CA . LEU A 1 364 ? -4.138 3.682 23.923 1.00 88.44 364 LEU A CA 1
ATOM 2861 C C . LEU A 1 364 ? -2.945 3.383 23.012 1.00 88.44 364 LEU A C 1
ATOM 2863 O O . LEU A 1 364 ? -3.016 2.464 22.200 1.00 88.44 364 LEU A O 1
ATOM 2867 N N . HIS A 1 365 ? -1.867 4.162 23.123 1.00 82.38 365 HIS A N 1
ATOM 2868 C CA . HIS A 1 365 ? -0.672 3.993 22.303 1.00 82.38 365 HIS A CA 1
ATOM 2869 C C . HIS A 1 365 ? 0.166 2.784 22.725 1.00 82.38 365 HIS A C 1
ATOM 2871 O O . HIS A 1 365 ? 0.641 2.058 21.855 1.00 82.38 365 HIS A O 1
ATOM 2877 N N . VAL A 1 366 ? 0.333 2.580 24.034 1.00 78.75 366 VAL A N 1
ATOM 2878 C CA . VAL A 1 366 ? 1.214 1.540 24.584 1.00 78.75 366 VAL A CA 1
ATOM 2879 C C . VAL A 1 366 ? 0.509 0.188 24.694 1.00 78.75 366 VAL A C 1
ATOM 2881 O O . VAL A 1 366 ? 1.088 -0.827 24.319 1.00 78.75 366 VAL A O 1
ATOM 2884 N N . ILE A 1 367 ? -0.734 0.165 25.183 1.00 85.50 367 ILE A N 1
ATOM 2885 C CA . ILE A 1 367 ? -1.482 -1.077 25.435 1.00 85.50 367 ILE A CA 1
ATOM 2886 C C . ILE A 1 367 ? -2.427 -1.392 24.272 1.00 85.50 367 ILE A C 1
ATOM 2888 O O . ILE A 1 367 ? -2.401 -2.493 23.720 1.00 85.50 367 ILE A O 1
ATOM 2892 N N . GLY A 1 368 ? -3.236 -0.415 23.860 1.00 85.06 368 GLY A N 1
ATOM 2893 C CA . GLY A 1 368 ? -4.217 -0.569 22.786 1.00 85.06 368 GLY A CA 1
ATOM 2894 C C . GLY A 1 368 ? -5.598 -0.030 23.149 1.00 85.06 368 GLY A C 1
ATOM 2895 O O . GLY A 1 368 ? -5.809 0.548 24.213 1.00 85.06 368 GLY A O 1
ATOM 2896 N N . LEU A 1 369 ? -6.552 -0.205 22.238 1.00 88.25 369 LEU A N 1
ATOM 2897 C CA . LEU A 1 369 ? -7.949 0.183 22.405 1.00 88.25 369 LEU A CA 1
ATOM 2898 C C . LEU A 1 369 ? -8.696 -0.835 23.272 1.00 88.25 369 LEU A C 1
ATOM 2900 O O . LEU A 1 369 ? -8.867 -1.973 22.824 1.00 88.25 369 LEU A O 1
ATOM 2904 N N . PRO A 1 370 ? -9.171 -0.443 24.470 1.00 89.81 370 PRO A N 1
ATOM 2905 C CA . PRO A 1 370 ? -10.008 -1.304 25.287 1.00 89.81 370 PRO A CA 1
ATOM 2906 C C . PRO A 1 370 ? -11.389 -1.464 24.644 1.00 89.81 370 PRO A C 1
ATOM 2908 O O . PRO A 1 370 ? -11.886 -0.557 23.974 1.00 89.81 370 PRO A O 1
ATOM 2911 N N . TYR A 1 371 ? -12.019 -2.613 24.882 1.00 86.25 371 TYR A N 1
ATOM 2912 C CA . TYR A 1 371 ? -13.393 -2.880 24.459 1.00 86.25 371 TYR A CA 1
ATOM 2913 C C . TYR A 1 371 ? -14.376 -1.954 25.188 1.00 86.25 371 TYR A C 1
ATOM 2915 O O . TYR A 1 371 ? -15.248 -1.333 24.579 1.00 86.25 371 TYR A O 1
ATOM 2923 N N . SER A 1 372 ? -14.188 -1.807 26.499 1.00 90.19 372 SER A N 1
ATOM 2924 C CA . SER A 1 372 ? -14.943 -0.871 27.328 1.00 90.19 372 SER A CA 1
ATOM 2925 C C . SER A 1 372 ? -14.086 -0.349 28.472 1.00 90.19 372 SER A C 1
ATOM 2927 O O . SER A 1 372 ? -13.242 -1.085 28.988 1.00 90.19 372 SER A O 1
ATOM 2929 N N . LEU A 1 373 ? -14.346 0.884 28.899 1.00 92.19 373 LEU A N 1
ATOM 2930 C CA . LEU A 1 373 ? -13.692 1.512 30.043 1.00 92.19 373 LEU A CA 1
ATOM 2931 C C . LEU A 1 373 ? -14.739 1.910 31.088 1.00 92.19 373 LEU A C 1
ATOM 2933 O O . LEU A 1 373 ? -15.677 2.649 30.789 1.00 92.19 373 LEU A O 1
ATOM 2937 N N . HIS A 1 374 ? -14.582 1.424 32.311 1.00 90.50 374 HIS A N 1
ATOM 2938 C CA . HIS A 1 374 ? -15.413 1.792 33.449 1.00 90.50 374 HIS A CA 1
ATOM 2939 C C . HIS A 1 374 ? -14.663 2.789 34.334 1.00 90.50 374 HIS A C 1
ATOM 2941 O O . HIS A 1 374 ? -13.514 2.541 34.687 1.00 90.50 374 HIS A O 1
ATOM 2947 N N . SER A 1 375 ? -15.284 3.915 34.670 1.00 89.88 375 SER A N 1
ATOM 2948 C CA . SER A 1 375 ? -14.699 4.934 35.550 1.00 89.88 375 SER A CA 1
ATOM 2949 C C . SER A 1 375 ? -15.715 5.398 36.585 1.00 89.88 375 SER A C 1
ATOM 2951 O O . SER A 1 375 ? -16.912 5.151 36.438 1.00 89.88 375 SER A O 1
ATOM 2953 N N . ASP A 1 376 ? -15.272 6.134 37.596 1.00 83.69 376 ASP A N 1
ATOM 2954 C CA . ASP A 1 376 ? -16.200 6.853 38.462 1.00 83.69 376 ASP A CA 1
ATOM 2955 C C . ASP A 1 376 ? -16.914 7.990 37.691 1.00 83.69 376 ASP A C 1
ATOM 2957 O O . ASP A 1 376 ? -16.558 8.357 36.563 1.00 83.69 376 ASP A O 1
ATOM 2961 N N . ASN A 1 377 ? -17.976 8.543 38.282 1.00 81.44 377 ASN A N 1
ATOM 2962 C CA . ASN A 1 377 ? -18.771 9.621 37.677 1.00 81.44 377 ASN A CA 1
ATOM 2963 C C . ASN A 1 377 ? -18.143 11.016 37.904 1.00 81.44 377 ASN A C 1
ATOM 2965 O O . ASN A 1 377 ? -18.852 12.028 37.877 1.00 81.44 377 ASN A O 1
ATOM 2969 N N . HIS A 1 378 ? -16.831 11.085 38.155 1.00 81.56 378 HIS A N 1
ATOM 2970 C CA . HIS A 1 378 ? -16.126 12.325 38.457 1.00 81.56 378 HIS A CA 1
ATOM 2971 C C . HIS A 1 378 ? -15.781 13.124 37.181 1.00 81.56 378 HIS A C 1
ATOM 2973 O O . HIS A 1 378 ? -15.663 12.601 36.066 1.00 81.56 378 HIS A O 1
ATOM 2979 N N . GLY A 1 379 ? -15.669 14.452 37.315 1.00 75.31 379 GLY A N 1
ATOM 2980 C CA . GLY A 1 379 ? -15.567 15.385 36.179 1.00 75.31 379 GLY A CA 1
ATOM 2981 C C . GLY A 1 379 ? -14.302 15.225 35.320 1.00 75.31 379 GLY A C 1
ATOM 2982 O O . GLY A 1 379 ? -14.292 15.589 34.143 1.00 75.31 379 GLY A O 1
ATOM 2983 N N . ASN A 1 380 ? -13.240 14.643 35.880 1.00 82.50 380 ASN A N 1
ATOM 2984 C CA . ASN A 1 380 ? -11.986 14.321 35.189 1.00 82.50 380 ASN A CA 1
ATOM 2985 C C . ASN A 1 380 ? -12.175 13.283 34.062 1.00 82.50 380 ASN A C 1
ATOM 2987 O O . ASN A 1 380 ? -11.608 13.466 32.986 1.00 82.50 380 ASN A O 1
ATOM 2991 N N . PHE A 1 381 ? -13.015 12.263 34.251 1.00 85.75 381 PHE A N 1
ATOM 2992 C CA . PHE A 1 381 ? -13.293 11.240 33.229 1.00 85.75 381 PHE A CA 1
ATOM 2993 C C . PHE A 1 381 ? -14.556 11.525 32.411 1.00 85.75 381 PHE A C 1
ATOM 2995 O O . PHE A 1 381 ? -14.739 10.977 31.318 1.00 85.75 381 PHE A O 1
ATOM 3002 N N . LYS A 1 382 ? -15.430 12.399 32.924 1.00 80.62 382 LYS A N 1
ATOM 3003 C CA . LYS A 1 382 ? -16.724 12.723 32.317 1.00 80.62 382 LYS A CA 1
ATOM 3004 C C . LYS A 1 382 ? -16.667 13.809 31.250 1.00 80.62 382 LYS A C 1
ATOM 3006 O O . LYS A 1 382 ? -17.590 13.858 30.438 1.00 80.62 382 LYS A O 1
ATOM 3011 N N . ASP A 1 383 ? -15.634 14.651 31.214 1.00 78.56 383 ASP A N 1
ATOM 3012 C CA . ASP A 1 383 ? -15.570 15.831 30.338 1.00 78.56 383 ASP A CA 1
ATOM 3013 C C . ASP A 1 383 ? -14.191 16.030 29.667 1.00 78.56 383 ASP A C 1
ATOM 3015 O O . ASP A 1 383 ? -13.323 15.156 29.680 1.00 78.56 383 ASP A O 1
ATOM 3019 N N . GLY A 1 384 ? -14.007 17.161 28.975 1.00 82.88 384 GLY A N 1
ATOM 3020 C CA . GLY A 1 384 ? -12.705 17.615 28.472 1.00 82.88 384 GLY A CA 1
ATOM 3021 C C . GLY A 1 384 ? -12.073 16.764 27.362 1.00 82.88 384 GLY A C 1
ATOM 3022 O O . GLY A 1 384 ? -12.706 16.402 26.365 1.00 82.88 384 GLY A O 1
ATOM 3023 N N . LEU A 1 385 ? -10.761 16.526 27.466 1.00 83.25 385 LEU A N 1
ATOM 3024 C CA . LEU A 1 385 ? -9.999 15.757 26.475 1.00 83.25 385 LEU A CA 1
ATOM 3025 C C . LEU A 1 385 ? -10.292 14.251 26.568 1.00 83.25 385 LEU A C 1
ATOM 3027 O O . LEU A 1 385 ? -10.384 13.598 25.529 1.00 83.25 385 LEU A O 1
ATOM 3031 N N . PHE A 1 386 ? -10.510 13.726 27.776 1.00 87.19 386 PHE A N 1
ATOM 3032 C CA . PHE A 1 386 ? -10.755 12.303 28.024 1.00 87.19 386 PHE A CA 1
ATOM 3033 C C . PHE A 1 386 ? -11.972 11.787 27.238 1.00 87.19 386 PHE A C 1
ATOM 3035 O O . PHE A 1 386 ? -11.853 10.907 26.385 1.00 87.19 386 PHE A O 1
ATOM 3042 N N . LYS A 1 387 ? -13.130 12.440 27.392 1.00 86.00 387 LYS A N 1
ATOM 3043 C CA . LYS A 1 387 ? -14.364 12.091 26.664 1.00 86.00 387 LYS A CA 1
ATOM 3044 C C . LYS A 1 387 ? -14.270 12.280 25.153 1.00 86.00 387 LYS A C 1
ATOM 3046 O O . LYS A 1 387 ? -14.877 11.524 24.393 1.00 86.00 387 LYS A O 1
ATOM 3051 N N . ARG A 1 388 ? -13.518 13.287 24.691 1.00 86.19 388 ARG A N 1
ATOM 3052 C CA . ARG A 1 388 ? -13.262 13.483 23.254 1.00 86.19 388 ARG A CA 1
ATOM 3053 C C . ARG A 1 388 ? -12.485 12.303 22.672 1.00 86.19 388 ARG A C 1
ATOM 3055 O O . ARG A 1 388 ? -12.837 11.848 21.588 1.00 86.19 388 ARG A O 1
ATOM 3062 N N . LEU A 1 389 ? -11.483 11.790 23.390 1.00 86.69 389 LEU A N 1
ATOM 3063 C CA . LEU A 1 389 ? -10.718 10.609 22.976 1.00 86.69 389 LEU A CA 1
ATOM 3064 C C . LEU A 1 389 ? -11.588 9.344 22.976 1.00 86.69 389 LEU A C 1
ATOM 3066 O O . LEU A 1 389 ? -11.590 8.634 21.973 1.00 86.69 389 LEU A O 1
ATOM 3070 N N . MET A 1 390 ? -12.398 9.128 24.017 1.00 87.44 390 MET A N 1
ATOM 3071 C CA . MET A 1 390 ? -13.344 8.002 24.087 1.00 87.44 390 MET A CA 1
ATOM 3072 C C . MET A 1 390 ? -14.297 7.975 22.883 1.00 87.44 390 MET A C 1
ATOM 3074 O O . MET A 1 390 ? -14.409 6.961 22.196 1.00 87.44 390 MET A O 1
ATOM 3078 N N . ARG A 1 391 ? -14.908 9.122 22.543 1.00 85.81 391 ARG A N 1
ATOM 3079 C CA . ARG A 1 391 ? -15.787 9.249 21.363 1.00 85.81 391 ARG A CA 1
ATOM 3080 C C . ARG A 1 391 ? -15.045 9.063 20.046 1.00 85.81 391 ARG A C 1
ATOM 3082 O O . ARG A 1 391 ? -15.554 8.393 19.155 1.00 85.81 391 ARG A O 1
ATOM 3089 N N . LYS A 1 392 ? -13.858 9.666 19.909 1.00 83.69 392 LYS A N 1
ATOM 3090 C CA . LYS A 1 392 ? -13.052 9.605 18.680 1.00 83.69 392 LYS A CA 1
ATOM 3091 C C . LYS A 1 392 ? -12.685 8.170 18.310 1.00 83.69 392 LYS A C 1
ATOM 3093 O O . LYS A 1 392 ? -12.615 7.850 17.126 1.00 83.69 392 LYS A O 1
ATOM 3098 N N . PHE A 1 393 ? -12.432 7.334 19.312 1.00 84.50 393 PHE A N 1
ATOM 3099 C CA . PHE A 1 393 ? -12.028 5.949 19.113 1.00 84.50 393 PHE A CA 1
ATOM 3100 C C . PHE A 1 393 ? -13.152 4.926 19.299 1.00 84.50 393 PHE A C 1
ATOM 3102 O O . PHE A 1 393 ? -12.902 3.742 19.108 1.00 84.50 393 PHE A O 1
ATOM 3109 N N . GLY A 1 394 ? -14.377 5.366 19.606 1.00 84.56 394 GLY A N 1
ATOM 3110 C CA . GLY A 1 394 ? -15.532 4.479 19.756 1.00 84.56 394 GLY A CA 1
ATOM 3111 C C . GLY A 1 394 ? -15.463 3.570 20.985 1.00 84.56 394 GLY A C 1
ATOM 3112 O O . GLY A 1 394 ? -16.045 2.493 20.965 1.00 84.56 394 GLY A O 1
ATOM 3113 N N . ILE A 1 395 ? -14.752 3.981 22.039 1.00 88.44 395 ILE A N 1
ATOM 3114 C CA . ILE A 1 395 ? -14.613 3.185 23.262 1.00 88.44 395 ILE A CA 1
ATOM 3115 C C . ILE A 1 395 ? -15.881 3.353 24.101 1.00 88.44 395 ILE A C 1
ATOM 3117 O O . ILE A 1 395 ? -16.267 4.479 24.434 1.00 88.44 395 ILE A O 1
ATOM 3121 N N . TYR A 1 396 ? -16.521 2.240 24.458 1.00 87.69 396 TYR A N 1
ATOM 3122 C CA . TYR A 1 396 ? -17.714 2.251 25.300 1.00 87.69 396 TYR A CA 1
ATOM 3123 C C . TYR A 1 396 ? -17.343 2.609 26.747 1.00 87.69 396 TYR A C 1
ATOM 3125 O O . TYR A 1 396 ? -16.552 1.905 27.375 1.00 87.69 396 TYR A O 1
ATOM 3133 N N . GLN A 1 397 ? -17.884 3.717 27.264 1.00 89.25 397 GLN A N 1
ATOM 3134 C CA . GLN A 1 397 ? -17.645 4.173 28.635 1.00 89.25 397 GLN A CA 1
ATOM 3135 C C . GLN A 1 397 ? -18.858 3.879 29.516 1.00 89.25 397 GLN A C 1
ATOM 3137 O O . GLN A 1 397 ? -19.976 4.264 29.176 1.00 89.25 397 GLN A O 1
ATOM 3142 N N . THR A 1 398 ? -18.614 3.260 30.665 1.00 88.19 398 THR A N 1
ATOM 3143 C CA . THR A 1 398 ? -19.609 3.055 31.730 1.00 88.19 398 THR A CA 1
ATOM 3144 C C . THR A 1 398 ? -19.172 3.786 32.991 1.00 88.19 398 THR A C 1
ATOM 3146 O O . THR A 1 398 ? -17.973 3.965 33.199 1.00 88.19 398 THR A O 1
ATOM 3149 N N . PHE A 1 399 ? -20.130 4.192 33.819 1.00 88.44 399 PHE A N 1
ATOM 3150 C CA . PHE A 1 399 ? -19.862 4.910 35.062 1.00 88.44 399 PHE A CA 1
ATOM 3151 C C . PHE A 1 399 ? -20.353 4.113 36.265 1.00 88.44 399 PHE A C 1
ATOM 3153 O O . PHE A 1 399 ? -21.372 3.433 36.156 1.00 88.44 399 PHE A O 1
ATOM 3160 N N . THR A 1 400 ? -19.657 4.235 37.392 1.00 84.62 400 THR A N 1
ATOM 3161 C CA . THR A 1 400 ? -20.127 3.732 38.688 1.00 84.62 400 THR A CA 1
ATOM 3162 C C . THR A 1 400 ? -21.465 4.380 39.055 1.00 84.62 400 THR A C 1
ATOM 3164 O O . THR A 1 400 ? -21.605 5.609 38.995 1.00 84.62 400 THR A O 1
ATOM 3167 N N . GLU A 1 401 ? -22.448 3.572 39.444 1.00 75.94 401 GLU A N 1
ATOM 3168 C CA . GLU A 1 401 ? -23.741 4.057 39.934 1.00 75.94 401 GLU A CA 1
ATOM 3169 C C . GLU A 1 401 ? -23.617 4.717 41.316 1.00 75.94 401 GLU A C 1
ATOM 3171 O O . GLU A 1 401 ? -22.728 4.395 42.112 1.00 75.94 401 GLU A O 1
ATOM 3176 N N . LEU A 1 402 ? -24.519 5.658 41.626 1.00 62.97 402 LEU A N 1
ATOM 3177 C CA . LEU A 1 402 ? -24.558 6.255 42.963 1.00 62.97 402 LEU A CA 1
ATOM 3178 C C . LEU A 1 402 ? -24.811 5.162 44.014 1.00 62.97 402 LEU A C 1
ATOM 3180 O O . LEU A 1 402 ? -25.725 4.361 43.859 1.00 62.97 402 LEU A O 1
ATOM 3184 N N . HIS A 1 403 ? -24.027 5.186 45.097 1.00 64.38 403 HIS A N 1
ATOM 3185 C CA . HIS A 1 403 ? -24.056 4.227 46.214 1.00 64.38 403 HIS A CA 1
ATOM 3186 C C . HIS A 1 403 ? -23.523 2.809 45.921 1.00 64.38 403 HIS A C 1
ATOM 3188 O O . HIS A 1 403 ? -23.601 1.963 46.811 1.00 64.38 403 HIS A O 1
ATOM 3194 N N . SER A 1 404 ? -22.887 2.578 44.761 1.00 73.25 404 SER A N 1
ATOM 3195 C CA . SER A 1 404 ? -22.309 1.274 44.377 1.00 73.25 404 SER A CA 1
ATOM 3196 C C . SER A 1 404 ? -20.796 1.310 44.060 1.00 73.25 404 SER A C 1
ATOM 3198 O O . SER A 1 404 ? -20.389 0.876 42.980 1.00 73.25 404 SER A O 1
ATOM 3200 N N . PRO A 1 405 ? -19.921 1.806 44.965 1.00 62.84 405 PRO A N 1
ATOM 3201 C CA . PRO A 1 405 ? -18.493 2.021 44.679 1.00 62.84 405 PRO A CA 1
ATOM 3202 C C . PRO A 1 405 ? -17.727 0.743 44.292 1.00 62.84 405 PRO A C 1
ATOM 3204 O O . PRO A 1 405 ? -16.813 0.798 43.472 1.00 62.84 405 PRO A O 1
ATOM 3207 N N . TRP A 1 406 ? -18.163 -0.426 44.775 1.00 66.25 406 TRP A N 1
ATOM 3208 C CA . TRP A 1 406 ? -17.556 -1.730 44.464 1.00 66.25 406 TRP A CA 1
ATOM 3209 C C . TRP A 1 406 ? -17.609 -2.117 42.974 1.00 66.25 406 TRP A C 1
ATOM 3211 O O . TRP A 1 406 ? -16.903 -3.036 42.559 1.00 66.25 406 TRP A O 1
ATOM 3221 N N . GLN A 1 407 ? -18.428 -1.444 42.150 1.00 75.19 407 GLN A N 1
ATOM 3222 C CA . GLN A 1 407 ? -18.461 -1.663 40.697 1.00 75.19 407 GLN A CA 1
ATOM 3223 C C . GLN A 1 407 ? -17.135 -1.263 40.023 1.00 75.19 407 GLN A C 1
ATOM 3225 O O . GLN A 1 407 ? -16.766 -1.855 39.002 1.00 75.19 407 GLN A O 1
ATOM 3230 N N . ASN A 1 408 ? -16.390 -0.302 40.594 1.00 82.75 408 ASN A N 1
ATOM 3231 C CA . ASN A 1 408 ? -15.115 0.139 40.042 1.00 82.75 408 ASN A CA 1
ATOM 3232 C C . ASN A 1 408 ? -13.938 -0.662 40.614 1.00 82.75 408 ASN A C 1
ATOM 3234 O O . ASN A 1 408 ? -13.411 -0.368 41.685 1.00 82.75 408 ASN A O 1
ATOM 3238 N N . ARG A 1 409 ? -13.453 -1.644 39.846 1.00 82.50 409 ARG A N 1
ATOM 3239 C CA . ARG A 1 409 ? -12.302 -2.476 40.242 1.00 82.50 409 ARG A CA 1
ATOM 3240 C C . ARG A 1 409 ? -10.971 -1.712 40.321 1.00 82.50 409 ARG A C 1
ATOM 3242 O O . ARG A 1 409 ? -9.995 -2.261 40.826 1.00 82.50 409 ARG A O 1
ATOM 3249 N N . ALA A 1 410 ? -10.916 -0.465 39.848 1.00 85.00 410 ALA A N 1
ATOM 3250 C CA . ALA A 1 410 ? -9.717 0.364 39.934 1.00 85.00 410 ALA A CA 1
ATOM 3251 C C . ALA A 1 410 ? -9.373 0.806 41.366 1.00 85.00 410 ALA A C 1
ATOM 3253 O O . ALA A 1 410 ? -8.194 0.964 41.673 1.00 85.00 410 ALA A O 1
ATOM 3254 N N . GLU A 1 411 ? -10.354 0.940 42.261 1.00 80.81 411 GLU A N 1
ATOM 3255 C CA . GLU A 1 411 ? -10.109 1.349 43.650 1.00 80.81 411 GLU A CA 1
ATOM 3256 C C . GLU A 1 411 ? -9.341 0.269 44.455 1.00 80.81 411 GLU A C 1
ATOM 3258 O O . GLU A 1 411 ? -8.276 0.584 45.002 1.00 80.81 411 GLU A O 1
ATOM 3263 N N . PRO A 1 412 ? -9.752 -1.020 44.453 1.00 79.31 412 PRO A N 1
ATOM 3264 C CA . PRO A 1 412 ? -8.944 -2.104 45.023 1.00 79.31 412 PRO A CA 1
ATOM 3265 C C . PRO A 1 412 ? -7.546 -2.211 44.398 1.00 79.31 412 PRO A C 1
ATOM 3267 O O . PRO A 1 412 ? -6.554 -2.364 45.111 1.00 79.31 412 PRO A O 1
ATOM 3270 N N . ALA A 1 413 ? -7.449 -2.053 43.074 1.00 82.81 413 ALA A N 1
ATOM 3271 C CA . ALA A 1 413 ? -6.184 -2.084 42.343 1.00 82.81 413 ALA A CA 1
ATOM 3272 C C . ALA A 1 413 ? -5.213 -0.973 42.785 1.00 82.81 413 ALA A C 1
ATOM 3274 O O . ALA A 1 413 ? -4.018 -1.214 42.965 1.00 82.81 413 ALA A O 1
ATOM 3275 N N . ILE A 1 414 ? -5.721 0.242 43.021 1.00 83.88 414 ILE A N 1
ATOM 3276 C CA . ILE A 1 414 ? -4.944 1.346 43.600 1.00 83.88 414 ILE A CA 1
ATOM 3277 C C . ILE A 1 414 ? -4.402 0.957 44.982 1.00 83.88 414 ILE A C 1
ATOM 3279 O O . ILE A 1 414 ? -3.249 1.268 45.299 1.00 83.88 414 ILE A O 1
ATOM 3283 N N . GLY A 1 415 ? -5.210 0.279 45.801 1.00 80.75 415 GLY A N 1
ATOM 3284 C CA . GLY A 1 415 ? -4.796 -0.239 47.106 1.00 80.75 415 GLY A CA 1
ATOM 3285 C C . GLY A 1 415 ? -3.613 -1.207 47.013 1.00 80.75 415 GLY A C 1
ATOM 3286 O O . GLY A 1 415 ? -2.645 -1.071 47.765 1.00 80.75 415 GLY A O 1
ATOM 3287 N N . GLU A 1 416 ? -3.645 -2.135 46.056 1.00 80.00 416 GLU A N 1
ATOM 3288 C CA . GLU A 1 416 ? -2.580 -3.124 45.843 1.00 80.00 416 GLU A CA 1
ATOM 3289 C C . GLU A 1 416 ? -1.267 -2.490 45.374 1.00 80.00 416 GLU A C 1
ATOM 3291 O O . GLU A 1 416 ? -0.220 -2.718 45.989 1.00 80.00 416 GLU A O 1
ATOM 3296 N N . VAL A 1 417 ? -1.324 -1.630 44.350 1.00 83.56 417 VAL A N 1
ATOM 3297 C CA . VAL A 1 417 ? -0.149 -0.902 43.837 1.00 83.56 417 VAL A CA 1
ATOM 3298 C C . VAL A 1 417 ? 0.498 -0.079 44.955 1.00 83.56 417 VAL A C 1
ATOM 3300 O O . VAL A 1 417 ? 1.720 -0.108 45.123 1.00 83.56 417 VAL A O 1
ATOM 3303 N N . LYS A 1 418 ? -0.314 0.598 45.784 1.00 83.88 418 LYS A N 1
ATOM 3304 C CA . LYS A 1 418 ? 0.164 1.358 46.951 1.00 83.88 418 LYS A CA 1
ATOM 3305 C C . LYS A 1 418 ? 0.811 0.467 48.005 1.00 83.88 418 LYS A C 1
ATOM 3307 O O . LYS A 1 418 ? 1.862 0.834 48.531 1.00 83.88 418 LYS A O 1
ATOM 3312 N N . LYS A 1 419 ? 0.200 -0.674 48.339 1.00 82.44 419 LYS A N 1
ATOM 3313 C CA . LYS A 1 419 ? 0.720 -1.610 49.349 1.00 82.44 419 LYS A CA 1
ATOM 3314 C C . LYS A 1 419 ? 2.075 -2.174 48.926 1.00 82.44 419 LYS A C 1
ATOM 3316 O O . LYS A 1 419 ? 3.007 -2.190 49.729 1.00 82.44 419 LYS A O 1
ATOM 3321 N N . TYR A 1 420 ? 2.198 -2.581 47.665 1.00 83.00 420 TYR A N 1
ATOM 3322 C CA . TYR A 1 420 ? 3.433 -3.153 47.138 1.00 83.00 420 TYR A CA 1
ATOM 3323 C C . TYR A 1 420 ? 4.555 -2.112 47.023 1.00 83.00 420 TYR A C 1
ATOM 3325 O O . TYR A 1 420 ? 5.671 -2.346 47.482 1.00 83.00 420 TYR A O 1
ATOM 3333 N N . ALA A 1 421 ? 4.245 -0.919 46.509 1.00 84.81 421 ALA A N 1
ATOM 3334 C CA . ALA A 1 421 ? 5.202 0.185 46.461 1.00 84.81 421 ALA A CA 1
ATOM 3335 C C . ALA A 1 421 ? 5.670 0.613 47.856 1.00 84.81 421 ALA A C 1
ATOM 3337 O O . ALA A 1 421 ? 6.860 0.834 48.056 1.00 84.81 421 ALA A O 1
ATOM 3338 N N . ARG A 1 422 ? 4.769 0.644 48.849 1.00 80.88 422 ARG A N 1
ATOM 3339 C CA . ARG A 1 422 ? 5.135 0.912 50.247 1.00 80.88 422 ARG A CA 1
ATOM 3340 C C . ARG A 1 422 ? 6.136 -0.119 50.771 1.00 80.88 422 ARG A C 1
ATOM 3342 O O . ARG A 1 422 ? 7.128 0.265 51.380 1.00 80.88 422 ARG A O 1
ATOM 3349 N N . LYS A 1 423 ? 5.890 -1.411 50.519 1.00 81.69 423 LYS A N 1
ATOM 3350 C CA . LYS A 1 423 ? 6.789 -2.501 50.929 1.00 81.69 423 LYS A CA 1
ATOM 3351 C C . LYS A 1 423 ? 8.195 -2.296 50.367 1.00 81.69 423 LYS A C 1
ATOM 3353 O O . LYS A 1 423 ? 9.162 -2.402 51.114 1.00 81.69 423 LYS A O 1
ATOM 3358 N N . ILE A 1 424 ? 8.296 -1.989 49.074 1.00 82.06 424 ILE A N 1
ATOM 3359 C CA . ILE A 1 424 ? 9.584 -1.798 48.409 1.00 82.06 424 ILE A CA 1
ATOM 3360 C C . ILE A 1 424 ? 10.285 -0.536 48.925 1.00 82.06 424 ILE A C 1
ATOM 3362 O O . ILE A 1 424 ? 11.406 -0.657 49.406 1.00 82.06 424 ILE A O 1
ATOM 3366 N N . MET A 1 425 ? 9.616 0.624 48.926 1.00 82.31 425 MET A N 1
ATOM 3367 C CA . MET A 1 425 ? 10.223 1.900 49.339 1.00 82.31 425 MET A CA 1
ATOM 3368 C C . MET A 1 425 ? 10.731 1.884 50.786 1.00 82.31 425 MET A C 1
ATOM 3370 O O . MET A 1 425 ? 11.807 2.410 51.038 1.00 82.31 425 MET A O 1
ATOM 3374 N N . ILE A 1 426 ? 10.002 1.252 51.719 1.00 78.88 426 ILE A N 1
ATOM 3375 C CA . ILE A 1 426 ? 10.454 1.098 53.115 1.00 78.88 426 ILE A CA 1
ATOM 3376 C C . ILE A 1 426 ? 11.653 0.147 53.199 1.00 78.88 426 ILE A C 1
ATOM 3378 O O . ILE A 1 426 ? 12.557 0.360 53.998 1.00 78.88 426 ILE A O 1
ATOM 3382 N N . SER A 1 427 ? 11.668 -0.922 52.398 1.00 76.44 427 SER A N 1
ATOM 3383 C CA . SER A 1 427 ? 12.758 -1.904 52.439 1.00 76.44 427 SER A CA 1
ATOM 3384 C C . SER A 1 427 ? 14.082 -1.384 51.876 1.00 76.44 427 SER A C 1
ATOM 3386 O O . SER A 1 427 ? 15.127 -1.935 52.209 1.00 76.44 427 SER A O 1
ATOM 3388 N N . THR A 1 428 ? 14.031 -0.358 51.025 1.00 78.06 428 THR A N 1
ATOM 3389 C CA . THR A 1 428 ? 15.186 0.244 50.342 1.00 78.06 428 THR A CA 1
ATOM 3390 C C . THR A 1 428 ? 15.470 1.674 50.795 1.00 78.06 428 THR A C 1
ATOM 3392 O O . THR A 1 428 ? 16.224 2.364 50.119 1.00 78.06 428 THR A O 1
ATOM 3395 N N . ASP A 1 429 ? 14.827 2.121 51.878 1.00 75.44 429 ASP A N 1
ATOM 3396 C CA . ASP A 1 429 ? 14.947 3.467 52.454 1.00 75.44 429 ASP A CA 1
ATOM 3397 C C . ASP A 1 429 ? 14.873 4.598 51.408 1.00 75.44 429 ASP A C 1
ATOM 3399 O O . ASP A 1 429 ? 15.703 5.497 51.330 1.00 75.44 429 ASP A O 1
ATOM 3403 N N . THR A 1 430 ? 13.899 4.499 50.497 1.00 80.12 430 THR A N 1
ATOM 3404 C CA . THR A 1 430 ? 13.803 5.404 49.344 1.00 80.12 430 THR A CA 1
ATOM 3405 C C . THR A 1 430 ? 13.060 6.703 49.694 1.00 80.12 430 THR A C 1
ATOM 3407 O O . THR A 1 430 ? 11.934 6.621 50.198 1.00 80.12 430 THR A O 1
ATOM 3410 N N . PRO A 1 431 ? 13.577 7.890 49.307 1.00 79.56 431 PRO A N 1
ATOM 3411 C CA . PRO A 1 431 ? 12.909 9.172 49.536 1.00 79.56 431 PRO A CA 1
ATOM 3412 C C . PRO A 1 431 ? 11.500 9.263 48.942 1.00 79.56 431 PRO A C 1
ATOM 3414 O O . PRO A 1 431 ? 11.226 8.799 47.825 1.00 79.56 431 PRO A O 1
ATOM 3417 N N . ILE A 1 432 ? 10.590 9.941 49.648 1.00 79.31 432 ILE A N 1
ATOM 3418 C CA . ILE A 1 432 ? 9.163 9.903 49.308 1.00 79.31 432 ILE A CA 1
ATOM 3419 C C . ILE A 1 432 ? 8.850 10.583 47.974 1.00 79.31 432 ILE A C 1
ATOM 3421 O O . ILE A 1 432 ? 7.946 10.159 47.250 1.00 79.31 432 ILE A O 1
ATOM 3425 N N . ARG A 1 433 ? 9.628 11.604 47.591 1.00 82.06 433 ARG A N 1
ATOM 3426 C CA . ARG A 1 433 ? 9.470 12.348 46.328 1.00 82.06 433 ARG A CA 1
ATOM 3427 C C . ARG A 1 433 ? 9.660 11.478 45.077 1.00 82.06 433 ARG A C 1
ATOM 3429 O O . ARG A 1 433 ? 9.222 11.875 43.992 1.00 82.06 433 ARG A O 1
ATOM 3436 N N . LEU A 1 434 ? 10.245 10.285 45.205 1.00 85.88 434 LEU A N 1
ATOM 3437 C CA . LEU A 1 434 ? 10.431 9.322 44.112 1.00 85.88 434 LEU A CA 1
ATOM 3438 C C . LEU A 1 434 ? 9.214 8.410 43.876 1.00 85.88 434 LEU A C 1
ATOM 3440 O O . LEU A 1 434 ? 9.244 7.585 42.959 1.00 85.88 434 LEU A O 1
ATOM 3444 N N . TRP A 1 435 ? 8.114 8.593 44.621 1.00 86.94 435 TRP A N 1
ATOM 3445 C CA . TRP A 1 435 ? 6.910 7.753 44.537 1.00 86.94 435 TRP A CA 1
ATOM 3446 C C . TRP A 1 435 ? 6.386 7.544 43.107 1.00 86.94 435 TRP A C 1
ATOM 3448 O O . TRP A 1 435 ? 5.867 6.475 42.795 1.00 86.94 435 TRP A O 1
ATOM 3458 N N . CYS A 1 436 ? 6.526 8.540 42.221 1.00 87.50 436 CYS A N 1
ATOM 3459 C CA . CYS A 1 436 ? 6.004 8.462 40.854 1.00 87.50 436 CYS A CA 1
ATOM 3460 C C . CYS A 1 436 ? 6.696 7.386 40.006 1.00 87.50 436 CYS A C 1
ATOM 3462 O O . CYS A 1 436 ? 6.014 6.695 39.256 1.00 87.50 436 CYS A O 1
ATOM 3464 N N . PHE A 1 437 ? 8.010 7.203 40.172 1.00 89.56 437 PHE A N 1
ATOM 3465 C CA . PHE A 1 437 ? 8.754 6.121 39.528 1.00 89.56 437 PHE A CA 1
ATOM 3466 C C . PHE A 1 437 ? 8.407 4.774 40.161 1.00 89.56 437 PHE A C 1
ATOM 3468 O O . PHE A 1 437 ? 8.293 3.778 39.455 1.00 89.56 437 PHE A O 1
ATOM 3475 N N . CYS A 1 438 ? 8.187 4.752 41.481 1.00 89.12 438 CYS A N 1
ATOM 3476 C CA . CYS A 1 438 ? 7.866 3.519 42.191 1.00 89.12 438 CYS A CA 1
ATOM 3477 C C . CYS A 1 438 ? 6.501 2.978 41.770 1.00 89.12 438 CYS A C 1
ATOM 3479 O O . CYS A 1 438 ? 6.390 1.800 41.472 1.00 89.12 438 CYS A O 1
ATOM 3481 N N . TYR A 1 439 ? 5.473 3.825 41.666 1.00 91.00 439 TYR A N 1
ATOM 3482 C CA . TYR A 1 439 ? 4.143 3.388 41.224 1.00 91.00 439 TYR A CA 1
ATOM 3483 C C . TYR A 1 439 ? 4.109 2.941 39.761 1.00 91.00 439 TYR A C 1
ATOM 3485 O O . TYR A 1 439 ? 3.360 2.027 39.428 1.00 91.00 439 TYR A O 1
ATOM 3493 N N . GLU A 1 440 ? 4.918 3.557 38.896 1.00 90.12 440 GLU A N 1
ATOM 3494 C CA . GLU A 1 440 ? 5.096 3.110 37.509 1.00 90.12 440 GLU A CA 1
ATOM 3495 C C . GLU A 1 440 ? 5.752 1.720 37.475 1.00 90.12 440 GLU A C 1
ATOM 3497 O O . GLU A 1 440 ? 5.199 0.789 36.889 1.00 90.12 440 GLU A O 1
ATOM 3502 N N . TYR A 1 441 ? 6.857 1.552 38.211 1.00 90.56 441 TYR A N 1
ATOM 3503 C CA . TYR A 1 441 ? 7.566 0.281 38.352 1.00 90.56 441 TYR A CA 1
ATOM 3504 C C . TYR A 1 441 ? 6.682 -0.828 38.937 1.00 90.56 441 TYR A C 1
ATOM 3506 O O . TYR A 1 441 ? 6.644 -1.929 38.394 1.00 90.56 441 TYR A O 1
ATOM 3514 N N . THR A 1 442 ? 5.945 -0.562 40.019 1.00 89.12 442 THR A N 1
ATOM 3515 C CA . THR A 1 442 ? 5.143 -1.591 40.691 1.00 89.12 442 THR A CA 1
ATOM 3516 C C . THR A 1 442 ? 3.900 -1.984 39.913 1.00 89.12 442 THR A C 1
ATOM 3518 O O . THR A 1 442 ? 3.567 -3.166 39.902 1.00 89.12 442 THR A O 1
ATOM 3521 N N . ALA A 1 443 ? 3.224 -1.046 39.244 1.00 90.81 443 ALA A N 1
ATOM 3522 C CA . ALA A 1 443 ? 2.080 -1.376 38.397 1.00 90.81 443 ALA A CA 1
ATOM 3523 C C . ALA A 1 443 ? 2.498 -2.283 37.228 1.00 90.81 443 ALA A C 1
ATOM 3525 O O . ALA A 1 443 ? 1.861 -3.310 36.979 1.00 90.81 443 ALA A O 1
ATOM 3526 N N . ASP A 1 444 ? 3.603 -1.948 36.558 1.00 89.44 444 ASP A N 1
ATOM 3527 C CA . ASP A 1 444 ? 4.109 -2.769 35.460 1.00 89.44 444 ASP A CA 1
ATOM 3528 C C . ASP A 1 444 ? 4.612 -4.128 35.962 1.00 89.44 444 ASP A C 1
ATOM 3530 O O . ASP A 1 444 ? 4.249 -5.158 35.395 1.00 89.44 444 ASP A O 1
ATOM 3534 N N . LEU A 1 445 ? 5.356 -4.155 37.074 1.00 89.00 445 LEU A N 1
ATOM 3535 C CA . LEU A 1 445 ? 5.853 -5.395 37.666 1.00 89.00 445 LEU A CA 1
ATOM 3536 C C . LEU A 1 445 ? 4.710 -6.342 38.050 1.00 89.00 445 LEU A C 1
ATOM 3538 O O . LEU A 1 445 ? 4.750 -7.507 37.674 1.00 89.00 445 LEU A O 1
ATOM 3542 N N . LEU A 1 446 ? 3.671 -5.863 38.744 1.00 88.94 446 LEU A N 1
ATOM 3543 C CA . LEU A 1 446 ? 2.531 -6.700 39.145 1.00 88.94 446 LEU A CA 1
ATOM 3544 C C . LEU A 1 446 ? 1.825 -7.342 37.942 1.00 88.94 446 LEU A C 1
ATOM 3546 O O . LEU A 1 446 ? 1.371 -8.479 38.041 1.00 88.94 446 LEU A O 1
ATOM 3550 N N . SER A 1 447 ? 1.790 -6.657 36.798 1.00 90.50 447 SER A N 1
ATOM 3551 C CA . SER A 1 447 ? 1.229 -7.204 35.555 1.00 90.50 447 SER A CA 1
ATOM 3552 C C . SER A 1 447 ? 2.081 -8.319 34.942 1.00 90.50 447 SER A C 1
ATOM 3554 O O . SER A 1 447 ? 1.557 -9.140 34.188 1.00 90.50 447 SER A O 1
ATOM 3556 N N . LEU A 1 448 ? 3.381 -8.340 35.240 1.00 89.69 448 LEU A N 1
ATOM 3557 C CA . LEU A 1 448 ? 4.356 -9.313 34.741 1.00 89.69 448 LEU A CA 1
ATOM 3558 C C . LEU A 1 448 ? 4.514 -10.530 35.666 1.00 89.69 448 LEU A C 1
ATOM 3560 O O . LEU A 1 448 ? 5.110 -11.523 35.259 1.00 89.69 448 LEU A O 1
ATOM 3564 N N . LEU A 1 449 ? 3.994 -10.482 36.897 1.00 88.69 449 LEU A N 1
ATOM 3565 C CA . LEU A 1 449 ? 4.095 -11.584 37.854 1.00 88.69 449 LEU A CA 1
ATOM 3566 C C . LEU A 1 449 ? 2.999 -12.635 37.632 1.00 88.69 449 LEU A C 1
ATOM 3568 O O . LEU A 1 449 ? 1.813 -12.322 37.530 1.00 88.69 449 LEU A O 1
ATOM 3572 N N . ALA A 1 450 ? 3.384 -13.912 37.655 1.00 86.38 450 ALA A N 1
ATOM 3573 C CA . ALA A 1 450 ? 2.448 -15.033 37.648 1.00 86.38 450 ALA A CA 1
ATOM 3574 C C . ALA A 1 450 ? 2.011 -15.364 39.087 1.00 86.38 450 ALA A C 1
ATOM 3576 O O . ALA A 1 450 ? 2.528 -16.282 39.729 1.00 86.38 450 ALA A O 1
ATOM 3577 N N . THR A 1 451 ? 1.033 -14.614 39.605 1.00 71.38 451 THR A N 1
ATOM 3578 C CA . THR A 1 451 ? 0.472 -14.776 40.967 1.00 71.38 451 THR A CA 1
ATOM 3579 C C . THR A 1 451 ? -0.331 -16.076 41.146 1.00 71.38 451 THR A C 1
ATOM 3581 O O . THR A 1 451 ? -0.714 -16.437 42.256 1.00 71.38 451 THR A O 1
ATOM 3584 N N . GLY A 1 452 ? -0.533 -16.823 40.052 1.00 64.38 452 GLY A N 1
ATOM 3585 C CA . GLY A 1 452 ? -1.225 -18.111 39.985 1.00 64.38 452 GLY A CA 1
ATOM 3586 C C . GLY A 1 452 ? -2.673 -18.057 40.441 1.00 64.38 452 GLY A C 1
ATOM 3587 O O . GLY A 1 452 ? -3.175 -18.998 41.054 1.00 64.38 452 GLY A O 1
ATOM 3588 N N . ARG A 1 453 ? -3.332 -16.950 40.104 1.00 68.44 453 ARG A N 1
ATOM 3589 C CA . ARG A 1 453 ? -4.784 -16.884 40.073 1.00 68.44 453 ARG A CA 1
ATOM 3590 C C . ARG A 1 453 ? -5.320 -17.886 39.047 1.00 68.44 453 ARG A C 1
ATOM 3592 O O . ARG A 1 453 ? -4.713 -18.094 37.994 1.00 68.44 453 ARG A O 1
ATOM 3599 N N . PHE A 1 454 ? -6.449 -18.506 39.370 1.00 66.75 454 PHE A N 1
ATOM 3600 C CA . PHE A 1 454 ? -7.036 -19.569 38.554 1.00 66.75 454 PHE A CA 1
ATOM 3601 C C . PHE A 1 454 ? -7.472 -19.073 37.164 1.00 66.75 454 PHE A C 1
ATOM 3603 O O . PHE A 1 454 ? -7.223 -19.735 36.162 1.00 66.75 454 PHE A O 1
ATOM 3610 N N . ASP A 1 455 ? -8.023 -17.859 37.098 1.00 69.31 455 ASP A N 1
ATOM 3611 C CA . ASP A 1 455 ? -8.436 -17.155 35.875 1.00 69.31 455 ASP A CA 1
ATOM 3612 C C . ASP A 1 455 ? -7.288 -16.896 34.884 1.00 69.31 455 ASP A C 1
ATOM 3614 O O . ASP A 1 455 ? -7.543 -16.668 33.702 1.00 69.31 455 ASP A O 1
ATOM 3618 N N . LEU A 1 456 ? -6.032 -16.966 35.334 1.00 76.81 456 LEU A N 1
ATOM 3619 C CA . LEU A 1 456 ? -4.849 -16.804 34.487 1.00 76.81 456 LEU A CA 1
ATOM 3620 C C . LEU A 1 456 ? -4.256 -18.134 33.999 1.00 76.81 456 LEU A C 1
ATOM 3622 O O . LEU A 1 456 ? -3.338 -18.109 33.186 1.00 76.81 456 LEU A O 1
ATOM 3626 N N . GLN A 1 457 ? -4.717 -19.286 34.506 1.00 78.69 457 GLN A N 1
ATOM 3627 C CA . GLN A 1 457 ? -4.193 -20.619 34.151 1.00 78.69 457 GLN A CA 1
ATOM 3628 C C . GLN A 1 457 ? -2.652 -20.722 34.232 1.00 78.69 457 GLN A C 1
ATOM 3630 O O . GLN A 1 457 ? -1.999 -21.351 33.402 1.00 78.69 457 GLN A O 1
ATOM 3635 N N . GLY A 1 458 ? -2.046 -20.059 35.224 1.00 77.62 458 GLY A N 1
ATOM 3636 C CA . GLY A 1 458 ? -0.588 -20.033 35.411 1.00 77.62 458 GLY A CA 1
ATOM 3637 C C . GLY A 1 458 ? 0.179 -19.052 34.511 1.00 77.62 458 GLY A C 1
ATOM 3638 O O . GLY A 1 458 ? 1.400 -18.981 34.622 1.00 77.62 458 GLY A O 1
ATOM 3639 N N . ARG A 1 459 ? -0.507 -18.273 33.666 1.00 85.25 459 ARG A N 1
ATOM 3640 C CA . ARG A 1 459 ? 0.072 -17.204 32.831 1.00 85.25 459 ARG A CA 1
ATOM 3641 C C . ARG A 1 459 ? 0.122 -15.860 33.561 1.00 85.25 459 ARG A C 1
ATOM 3643 O O . ARG A 1 459 ? -0.418 -15.704 34.658 1.00 85.25 459 ARG A O 1
ATOM 3650 N N . THR A 1 460 ? 0.783 -14.874 32.957 1.00 89.12 460 THR A N 1
ATOM 3651 C CA . THR A 1 460 ? 0.824 -13.501 33.496 1.00 89.12 460 THR A CA 1
ATOM 3652 C C . THR A 1 460 ? -0.385 -12.679 33.020 1.00 89.12 460 THR A C 1
ATOM 3654 O O . THR A 1 460 ? -0.852 -12.875 31.892 1.00 89.12 460 THR A O 1
ATOM 3657 N N . PRO A 1 461 ? -0.891 -11.712 33.813 1.00 88.62 461 PRO A N 1
ATOM 3658 C CA . PRO A 1 461 ? -1.935 -10.788 33.357 1.00 88.62 461 PRO A CA 1
ATOM 3659 C C . PRO A 1 461 ? -1.562 -10.047 32.065 1.00 88.62 461 PRO A C 1
ATOM 3661 O O . PRO A 1 461 ? -2.410 -9.812 31.200 1.00 88.62 461 PRO A O 1
ATOM 3664 N N . TYR A 1 462 ? -0.280 -9.697 31.919 1.00 88.38 462 TYR A N 1
ATOM 3665 C CA . TYR A 1 462 ? 0.251 -9.049 30.727 1.00 88.38 462 TYR A CA 1
ATOM 3666 C C . TYR A 1 462 ? 0.128 -9.940 29.484 1.00 88.38 462 TYR A C 1
ATOM 3668 O O . TYR A 1 462 ? -0.353 -9.474 28.452 1.00 88.38 462 TYR A O 1
ATOM 3676 N N . GLU A 1 463 ? 0.488 -11.223 29.580 1.00 86.56 463 GLU A N 1
ATOM 3677 C CA . GLU A 1 463 ? 0.362 -12.199 28.488 1.00 86.56 463 GLU A CA 1
ATOM 3678 C C . GLU A 1 463 ? -1.094 -12.388 28.049 1.00 86.56 463 GLU A C 1
ATOM 3680 O O . GLU A 1 463 ? -1.378 -12.405 26.852 1.00 86.56 463 GLU A O 1
ATOM 3685 N N . MET A 1 464 ? -2.036 -12.433 28.996 1.00 85.06 464 MET A N 1
ATOM 3686 C CA . MET A 1 464 ? -3.465 -12.608 28.699 1.00 85.06 464 MET A CA 1
ATOM 3687 C C . MET A 1 464 ? -4.058 -11.447 27.889 1.00 85.06 464 MET A C 1
ATOM 3689 O O . MET A 1 464 ? -4.895 -11.657 27.010 1.00 85.06 464 MET A O 1
ATOM 3693 N N . ILE A 1 465 ? -3.617 -10.216 28.157 1.00 84.38 465 ILE A N 1
ATOM 3694 C CA . ILE A 1 465 ? -4.082 -9.017 27.439 1.00 84.38 465 ILE A CA 1
ATOM 3695 C C . ILE A 1 465 ? -3.302 -8.811 26.143 1.00 84.38 465 ILE A C 1
ATOM 3697 O O . ILE A 1 465 ? -3.859 -8.371 25.132 1.00 84.38 465 ILE A O 1
ATOM 3701 N N . MET A 1 466 ? -1.999 -9.093 26.165 1.00 80.50 466 MET A N 1
ATOM 3702 C CA . MET A 1 466 ? -1.118 -8.791 25.049 1.00 80.50 466 MET A CA 1
ATOM 3703 C C . MET A 1 466 ? -0.981 -9.935 24.038 1.00 80.50 466 MET A C 1
ATOM 3705 O O . MET A 1 466 ? -0.600 -9.659 22.898 1.00 80.50 466 MET A O 1
ATOM 3709 N N . HIS A 1 467 ? -1.387 -11.154 24.388 1.00 78.44 467 HIS A N 1
ATOM 3710 C CA . HIS A 1 467 ? -1.303 -12.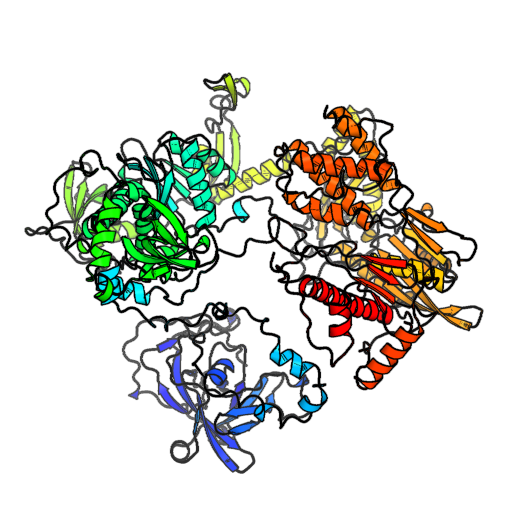363 23.562 1.00 78.44 467 HIS A CA 1
ATOM 3711 C C . HIS A 1 467 ? 0.125 -12.705 23.100 1.00 78.44 467 HIS A C 1
ATOM 3713 O O . HIS A 1 467 ? 0.314 -13.281 22.032 1.00 78.44 467 HIS A O 1
ATOM 3719 N N . TYR A 1 468 ? 1.133 -12.330 23.888 1.00 80.25 468 TYR A N 1
ATOM 3720 C CA . TYR A 1 468 ? 2.514 -12.784 23.734 1.00 80.25 468 TYR A CA 1
ATOM 3721 C C . TYR A 1 468 ? 3.170 -12.913 25.107 1.00 80.25 468 TYR A C 1
ATOM 3723 O O . TYR A 1 468 ? 2.826 -12.176 26.034 1.00 80.25 468 TYR A O 1
ATOM 3731 N N . THR A 1 469 ? 4.123 -13.833 25.224 1.00 80.12 469 THR A N 1
ATOM 3732 C CA . THR A 1 469 ? 4.884 -14.066 26.453 1.00 80.12 469 THR A CA 1
ATOM 3733 C C . THR A 1 469 ? 5.795 -12.864 26.742 1.00 80.12 469 THR A C 1
ATOM 3735 O O . THR A 1 469 ? 6.590 -12.495 25.874 1.00 80.12 469 THR A O 1
ATOM 3738 N N . PRO A 1 470 ? 5.675 -12.201 27.907 1.00 81.44 470 PRO A N 1
ATOM 3739 C CA . PRO A 1 470 ? 6.487 -11.033 28.214 1.00 81.44 470 PRO A CA 1
ATOM 3740 C C . PRO A 1 470 ? 7.919 -11.413 28.604 1.00 81.44 470 PRO A C 1
ATOM 3742 O O . PRO A 1 470 ? 8.160 -12.462 29.205 1.00 81.44 470 PRO A O 1
ATOM 3745 N N . ASP A 1 471 ? 8.854 -10.510 28.306 1.00 81.69 471 ASP A N 1
ATOM 3746 C CA . ASP A 1 471 ? 10.249 -10.612 28.723 1.00 81.69 471 ASP A CA 1
ATOM 3747 C C . ASP A 1 471 ? 10.500 -9.734 29.954 1.00 81.69 471 ASP A C 1
ATOM 3749 O O . ASP A 1 471 ? 10.148 -8.552 29.972 1.00 81.69 471 ASP A O 1
ATOM 3753 N N . ILE A 1 472 ? 11.093 -10.316 30.994 1.00 86.12 472 ILE A N 1
ATOM 3754 C CA . ILE A 1 472 ? 11.318 -9.658 32.285 1.00 86.12 472 ILE A CA 1
ATOM 3755 C C . ILE A 1 472 ? 12.768 -9.204 32.485 1.00 86.12 472 ILE A C 1
ATOM 3757 O O . ILE A 1 472 ? 13.084 -8.695 33.562 1.00 86.12 472 ILE A O 1
ATOM 3761 N N . SER A 1 473 ? 13.650 -9.329 31.478 1.00 82.19 473 SER A N 1
ATOM 3762 C CA . SER A 1 473 ? 15.074 -8.968 31.589 1.00 82.19 473 SER A CA 1
ATOM 3763 C C . SER A 1 473 ? 15.285 -7.543 32.120 1.00 82.19 473 SER A C 1
ATOM 3765 O O . SER A 1 473 ? 16.167 -7.334 32.950 1.00 82.19 473 SER A O 1
ATOM 3767 N N . GLU A 1 474 ? 14.456 -6.572 31.717 1.00 79.69 474 GLU A N 1
ATOM 3768 C CA . GLU A 1 474 ? 14.537 -5.171 32.181 1.00 79.69 474 GLU A CA 1
ATOM 3769 C C . GLU A 1 474 ? 14.241 -5.003 33.687 1.00 79.69 474 GLU A C 1
ATOM 3771 O O . GLU A 1 474 ? 14.769 -4.087 34.315 1.00 79.69 474 GLU A O 1
ATOM 3776 N N . TYR A 1 475 ? 13.437 -5.895 34.276 1.00 85.50 475 TYR A N 1
ATOM 3777 C CA . TYR A 1 475 ? 13.012 -5.837 35.682 1.00 85.50 475 TYR A CA 1
ATOM 3778 C C . TYR A 1 475 ? 13.861 -6.717 36.604 1.00 85.50 475 TYR A C 1
ATOM 3780 O O . TYR A 1 475 ? 13.906 -6.472 37.804 1.00 85.50 475 TYR A O 1
ATOM 3788 N N . VAL A 1 476 ? 14.537 -7.739 36.067 1.00 85.06 476 VAL A N 1
ATOM 3789 C CA . VAL A 1 476 ? 15.413 -8.632 36.851 1.00 85.06 476 VAL A CA 1
ATOM 3790 C C . VAL A 1 476 ? 16.890 -8.248 36.788 1.00 85.06 476 VAL A C 1
ATOM 3792 O O . VAL A 1 476 ? 17.691 -8.801 37.536 1.00 85.06 476 VAL A O 1
ATOM 3795 N N . SER A 1 477 ? 17.263 -7.313 35.906 1.00 80.00 477 SER A N 1
ATOM 3796 C CA . SER A 1 477 ? 18.651 -6.842 35.782 1.00 80.00 477 SER A CA 1
ATOM 3797 C C . SER A 1 477 ? 19.104 -6.018 36.990 1.00 80.00 477 SER A C 1
ATOM 3799 O O . SER A 1 477 ? 20.280 -6.063 37.350 1.00 80.00 477 SER A O 1
ATOM 3801 N N . PHE A 1 478 ? 18.181 -5.279 37.612 1.00 85.25 478 PHE A N 1
ATOM 3802 C CA . PHE A 1 478 ? 18.454 -4.377 38.729 1.00 85.25 478 PHE A CA 1
ATOM 3803 C C . PHE A 1 478 ? 17.326 -4.452 39.761 1.00 85.25 478 PHE A C 1
ATOM 3805 O O . PHE A 1 478 ? 16.156 -4.571 39.406 1.00 85.25 478 PHE A O 1
ATOM 3812 N N . GLY A 1 479 ? 17.671 -4.360 41.042 1.00 84.12 479 GLY A N 1
ATOM 3813 C CA . GLY A 1 479 ? 16.707 -4.142 42.114 1.00 84.12 479 GLY A CA 1
ATOM 3814 C C . GLY A 1 479 ? 16.238 -2.687 42.165 1.00 84.12 479 GLY A C 1
ATOM 3815 O O . GLY A 1 479 ? 16.955 -1.769 41.760 1.00 84.12 479 GLY A O 1
ATOM 3816 N N . TRP A 1 480 ? 15.040 -2.463 42.711 1.00 87.31 480 TRP A N 1
ATOM 3817 C CA . TRP A 1 480 ? 14.551 -1.110 42.982 1.00 87.31 480 TRP A CA 1
ATOM 3818 C C . TRP A 1 480 ? 15.540 -0.344 43.872 1.00 87.31 480 TRP A C 1
ATOM 3820 O O . TRP A 1 480 ? 15.966 -0.864 44.902 1.00 87.31 480 TRP A O 1
ATOM 3830 N N . PHE A 1 481 ? 15.877 0.889 43.479 1.00 86.25 481 PHE A N 1
ATOM 3831 C CA . PHE A 1 481 ? 16.806 1.770 44.197 1.00 86.25 481 PHE A CA 1
ATOM 3832 C C . PHE A 1 481 ? 18.204 1.158 44.422 1.00 86.25 481 PHE A C 1
ATOM 3834 O O . PHE A 1 481 ? 18.868 1.436 45.415 1.00 86.25 481 PHE A O 1
ATOM 3841 N N . GLN A 1 482 ? 18.668 0.313 43.493 1.00 85.75 482 GLN A N 1
ATOM 3842 C CA . GLN A 1 482 ? 19.996 -0.301 43.558 1.00 85.75 482 GLN A CA 1
ATOM 3843 C C . GLN A 1 482 ? 21.099 0.652 43.071 1.00 85.75 482 GLN A C 1
ATOM 3845 O O . GLN A 1 482 ? 20.990 1.277 42.012 1.00 85.75 482 GLN A O 1
ATOM 3850 N N . TRP A 1 483 ? 22.212 0.690 43.802 1.00 84.50 483 TRP A N 1
ATOM 3851 C CA . TRP A 1 483 ? 23.411 1.444 43.440 1.00 84.50 483 TRP A CA 1
ATOM 3852 C C . TRP A 1 483 ? 24.113 0.866 42.207 1.00 84.50 483 TRP A C 1
ATOM 3854 O O . TRP A 1 483 ? 24.427 -0.327 42.136 1.00 84.50 483 TRP A O 1
ATOM 3864 N N . CYS A 1 484 ? 24.364 1.729 41.225 1.00 87.25 484 CYS A N 1
ATOM 3865 C CA . CYS A 1 484 ? 24.926 1.376 39.927 1.00 87.25 484 CYS A CA 1
ATOM 3866 C C . CYS A 1 484 ? 25.962 2.410 39.463 1.00 87.25 484 CYS A C 1
ATOM 3868 O O . CYS A 1 484 ? 25.888 3.594 39.794 1.00 87.25 484 CYS A O 1
ATOM 3870 N N . TYR A 1 485 ? 26.887 1.994 38.605 1.00 85.31 485 TYR A N 1
ATOM 3871 C CA . TYR A 1 485 ? 27.667 2.906 37.777 1.00 85.31 485 TYR A CA 1
ATOM 3872 C C . TYR A 1 485 ? 26.928 3.197 36.473 1.00 85.31 485 TYR A C 1
ATOM 3874 O O . TYR A 1 485 ? 26.454 2.277 35.807 1.00 85.31 485 TYR A O 1
ATOM 3882 N N . TYR A 1 486 ? 26.913 4.457 36.048 1.00 87.12 486 TYR A N 1
ATOM 3883 C CA . TYR A 1 486 ? 26.576 4.831 34.678 1.00 87.12 486 TYR A CA 1
ATOM 3884 C C . TYR A 1 486 ? 27.775 5.484 33.993 1.00 87.12 486 TYR A C 1
ATOM 3886 O O . TYR A 1 486 ? 28.623 6.122 34.625 1.00 87.12 486 TYR A O 1
ATOM 3894 N N . PHE A 1 487 ? 27.859 5.319 32.676 1.00 80.44 487 PHE A N 1
ATOM 3895 C CA . PHE A 1 487 ? 28.891 5.972 31.880 1.00 80.44 487 PHE A CA 1
ATOM 3896 C C . PHE A 1 487 ? 28.453 7.391 31.502 1.00 80.44 487 PHE A C 1
ATOM 3898 O O . PHE A 1 487 ? 27.420 7.577 30.853 1.00 80.44 487 PHE A O 1
ATOM 3905 N N . ASN A 1 488 ? 29.228 8.398 31.910 1.00 77.31 488 ASN A N 1
ATOM 3906 C CA . ASN A 1 488 ? 28.998 9.778 31.500 1.00 77.31 488 ASN A CA 1
ATOM 3907 C C . ASN A 1 488 ? 29.766 10.074 30.206 1.00 77.31 488 ASN A C 1
ATOM 3909 O O . ASN A 1 488 ? 30.997 10.089 30.210 1.00 77.31 488 ASN A O 1
ATOM 3913 N N . GLU A 1 489 ? 29.046 10.331 29.115 1.00 68.56 489 GLU A N 1
ATOM 3914 C CA . GLU A 1 489 ? 29.635 10.586 27.794 1.00 68.56 489 GLU A CA 1
ATOM 3915 C C . GLU A 1 489 ? 30.491 11.861 27.771 1.00 68.56 489 GLU A C 1
ATOM 3917 O O . GLU A 1 489 ? 31.567 11.859 27.172 1.00 68.56 489 GLU A O 1
ATOM 3922 N N . ASP A 1 490 ? 30.082 12.903 28.505 1.00 68.25 490 ASP A N 1
ATOM 3923 C CA . ASP A 1 490 ? 30.771 14.200 28.522 1.00 68.25 490 ASP A CA 1
ATOM 3924 C C . ASP A 1 490 ? 32.145 14.129 29.204 1.00 68.25 490 ASP A C 1
ATOM 3926 O O . ASP A 1 490 ? 33.109 14.748 28.756 1.00 68.25 490 ASP A O 1
ATOM 3930 N N . SER A 1 491 ? 32.255 13.356 30.291 1.00 66.62 491 SER A N 1
ATOM 3931 C CA . SER A 1 491 ? 33.508 13.193 31.044 1.00 66.62 491 SER A CA 1
ATOM 3932 C C . SER A 1 491 ? 34.271 11.913 30.703 1.00 66.62 491 SER A C 1
ATOM 3934 O O . SER A 1 491 ? 35.361 11.707 31.231 1.00 66.62 491 SER A O 1
ATOM 3936 N N . LYS A 1 492 ? 33.703 11.044 29.853 1.00 70.56 492 LYS A N 1
ATOM 3937 C CA . LYS A 1 492 ? 34.216 9.703 29.513 1.00 70.56 492 LYS A CA 1
ATOM 3938 C C . LYS A 1 492 ? 34.611 8.870 30.740 1.00 70.56 492 LYS A C 1
ATOM 3940 O O . LYS A 1 492 ? 35.580 8.114 30.701 1.00 70.56 492 LYS A O 1
ATOM 3945 N N . SER A 1 493 ? 33.873 9.013 31.839 1.00 76.56 493 SER A N 1
ATOM 3946 C CA . SER A 1 493 ? 34.161 8.353 33.116 1.00 76.56 493 SER A CA 1
ATOM 3947 C C . SER A 1 493 ? 32.915 7.691 33.702 1.00 76.56 493 SER A C 1
ATOM 3949 O O . SER A 1 493 ? 31.784 8.104 33.429 1.00 76.56 493 SER A O 1
ATOM 3951 N N . LYS A 1 494 ? 33.126 6.639 34.502 1.00 80.19 494 LYS A N 1
ATOM 3952 C CA . LYS A 1 494 ? 32.061 5.995 35.280 1.00 80.19 494 LYS A CA 1
ATOM 3953 C C . LYS A 1 494 ? 31.709 6.885 36.472 1.00 80.19 494 LYS A C 1
ATOM 3955 O O . LYS A 1 494 ? 32.607 7.349 37.171 1.00 80.19 494 LYS A O 1
ATOM 3960 N N . LYS A 1 495 ? 30.419 7.122 36.694 1.00 82.62 495 LYS A N 1
ATOM 3961 C CA . LYS A 1 495 ? 29.884 7.861 37.845 1.00 82.62 495 LYS A CA 1
ATOM 3962 C C . LYS A 1 495 ? 28.826 7.020 38.552 1.00 82.62 495 LYS A C 1
ATOM 3964 O O . LYS A 1 495 ? 28.194 6.179 37.919 1.00 82.62 495 LYS A O 1
ATOM 3969 N N . ILE A 1 496 ? 28.643 7.248 39.847 1.00 84.44 496 ILE A N 1
ATOM 3970 C CA . ILE A 1 496 ? 27.650 6.540 40.666 1.00 84.44 496 ILE A CA 1
ATOM 3971 C C . ILE A 1 496 ? 26.256 7.126 40.420 1.00 84.44 496 ILE A C 1
ATOM 3973 O O . ILE A 1 496 ? 26.101 8.329 40.191 1.00 84.44 496 ILE A O 1
ATOM 3977 N N . CYS A 1 497 ? 25.251 6.259 40.451 1.00 87.31 497 CYS A N 1
ATOM 3978 C CA . CYS A 1 497 ? 23.834 6.586 40.381 1.00 87.31 497 CYS A CA 1
ATOM 3979 C C . CYS A 1 497 ? 22.993 5.527 41.111 1.00 87.31 497 CYS A C 1
ATOM 3981 O O . CYS A 1 497 ? 23.476 4.422 41.363 1.00 87.31 497 CYS A O 1
ATOM 3983 N N . CYS A 1 498 ? 21.723 5.834 41.375 1.00 86.75 498 CYS A N 1
ATOM 3984 C CA . CYS A 1 498 ? 20.738 4.843 41.823 1.00 86.75 498 CYS A CA 1
ATOM 3985 C C . CYS A 1 498 ? 19.789 4.491 40.678 1.00 86.75 498 CYS A C 1
ATOM 3987 O O . CYS A 1 498 ? 19.254 5.379 40.011 1.00 86.75 498 CYS A O 1
ATOM 3989 N N . TRP A 1 499 ? 19.558 3.202 40.449 1.00 90.62 499 TRP A N 1
ATOM 3990 C CA . TRP A 1 499 ? 18.598 2.728 39.457 1.00 90.62 499 TRP A CA 1
ATOM 3991 C C . TRP A 1 499 ? 17.161 2.893 39.966 1.00 90.62 499 TRP A C 1
ATOM 3993 O O . TRP A 1 499 ? 16.858 2.524 41.100 1.00 90.62 499 TRP A O 1
ATOM 4003 N N . LEU A 1 500 ? 16.269 3.448 39.139 1.00 88.50 500 LEU A N 1
ATOM 4004 C CA . LEU A 1 500 ? 14.869 3.690 39.504 1.00 88.50 500 LEU A CA 1
ATOM 4005 C C . LEU A 1 500 ? 13.913 2.744 38.773 1.00 88.50 500 LEU A C 1
ATOM 4007 O O . LEU A 1 500 ? 13.231 1.951 39.408 1.00 88.50 500 LEU A O 1
ATOM 4011 N N . ALA A 1 501 ? 13.819 2.844 37.448 1.00 87.00 501 ALA A N 1
ATOM 4012 C CA . ALA A 1 501 ? 12.859 2.074 36.658 1.00 87.00 501 ALA A CA 1
ATOM 4013 C C . ALA A 1 501 ? 13.292 1.979 35.185 1.00 87.00 501 ALA A C 1
ATOM 4015 O O . ALA A 1 501 ? 14.070 2.823 34.724 1.00 87.00 501 ALA A O 1
ATOM 4016 N N . PRO A 1 502 ? 12.759 1.024 34.402 1.00 85.88 502 PRO A N 1
ATOM 4017 C CA . PRO A 1 502 ? 12.918 1.021 32.950 1.00 85.88 502 PRO A CA 1
ATOM 4018 C C . PRO A 1 502 ? 12.374 2.313 32.313 1.00 85.88 502 PRO A C 1
ATOM 4020 O O . PRO A 1 502 ? 11.331 2.832 32.706 1.00 85.88 502 PRO A O 1
ATOM 4023 N N . ALA A 1 503 ? 13.078 2.850 31.316 1.00 83.44 503 ALA A N 1
ATOM 4024 C CA . ALA A 1 503 ? 12.695 4.058 30.585 1.00 83.44 503 ALA A CA 1
ATOM 4025 C C . ALA A 1 503 ? 12.216 3.692 29.174 1.00 83.44 503 ALA A C 1
ATOM 4027 O O . ALA A 1 503 ? 12.920 3.883 28.183 1.00 83.44 503 ALA A O 1
ATOM 4028 N N . HIS A 1 504 ? 10.990 3.174 29.066 1.00 72.50 504 HIS A N 1
ATOM 4029 C CA . HIS A 1 504 ? 10.463 2.638 27.807 1.00 72.50 504 HIS A CA 1
ATOM 4030 C C . HIS A 1 504 ? 10.340 3.664 26.655 1.00 72.50 504 HIS A C 1
ATOM 4032 O O . HIS A 1 504 ? 10.226 3.253 25.497 1.00 72.50 504 HIS A O 1
ATOM 4038 N N . GLU A 1 505 ? 10.364 4.970 26.935 1.00 61.66 505 GLU A N 1
ATOM 4039 C CA . GLU A 1 505 ? 10.085 6.047 25.966 1.00 61.66 505 GLU A CA 1
ATOM 4040 C C . GLU A 1 505 ? 11.312 6.810 25.454 1.00 61.66 505 GLU A C 1
ATOM 4042 O O . GLU A 1 505 ? 11.190 7.608 24.524 1.00 61.66 505 GLU A O 1
ATOM 4047 N N . VAL A 1 506 ? 12.485 6.617 26.060 1.00 62.44 506 VAL A N 1
ATOM 4048 C CA . VAL A 1 506 ? 13.654 7.470 25.818 1.00 62.44 506 VAL A CA 1
ATOM 4049 C C . VAL A 1 506 ? 14.810 6.628 25.298 1.00 62.44 506 VAL A C 1
ATOM 4051 O O . VAL A 1 506 ? 15.242 5.709 25.977 1.00 62.44 506 VAL A O 1
ATOM 4054 N N . GLY A 1 507 ? 15.354 6.982 24.131 1.00 55.06 507 GLY A N 1
ATOM 4055 C CA . GLY A 1 507 ? 16.603 6.411 23.618 1.00 55.06 507 GLY A CA 1
ATOM 4056 C C . GLY A 1 507 ? 16.461 5.072 22.882 1.00 55.06 507 GLY A C 1
ATOM 4057 O O . GLY A 1 507 ? 15.470 4.818 22.197 1.00 55.06 507 GLY A O 1
ATOM 4058 N N . GLN A 1 508 ? 17.520 4.261 22.951 1.00 53.31 508 GLN A N 1
ATOM 4059 C CA . GLN A 1 508 ? 17.603 2.924 22.350 1.00 53.31 508 GLN A CA 1
ATOM 4060 C C . GLN A 1 508 ? 16.910 1.878 23.250 1.00 53.31 508 GLN A C 1
ATOM 4062 O O . GLN A 1 508 ? 16.460 2.184 24.352 1.00 53.31 508 GLN A O 1
ATOM 4067 N N . SER A 1 509 ? 16.795 0.630 22.791 1.00 54.09 509 SER A N 1
ATOM 4068 C CA . SER A 1 509 ? 16.346 -0.482 23.647 1.00 54.09 509 SER A CA 1
ATOM 4069 C C . SER A 1 509 ? 17.238 -0.596 24.900 1.00 54.09 509 SER A C 1
ATOM 4071 O O . SER A 1 509 ? 18.442 -0.382 24.784 1.00 54.09 509 SER A O 1
ATOM 4073 N N . PHE A 1 510 ? 16.664 -0.930 26.068 1.00 67.69 510 PHE A N 1
ATOM 4074 C CA . PHE A 1 510 ? 17.352 -0.989 27.377 1.00 67.69 510 PHE A CA 1
ATOM 4075 C C . PHE A 1 510 ? 17.839 0.354 27.953 1.00 67.69 510 PHE A C 1
ATOM 4077 O O . PHE A 1 510 ? 18.927 0.445 28.520 1.00 67.69 510 PHE A O 1
ATOM 4084 N N . CYS A 1 511 ? 17.040 1.416 27.847 1.00 80.44 511 CYS A N 1
ATOM 4085 C CA . CYS A 1 511 ? 17.265 2.629 28.636 1.00 80.44 511 CYS A CA 1
ATOM 4086 C C . CYS A 1 511 ? 16.593 2.537 30.014 1.00 80.44 511 CYS A C 1
ATOM 4088 O O . CYS A 1 511 ? 15.485 2.023 30.143 1.00 80.44 511 CYS A O 1
ATOM 4090 N N . HIS A 1 512 ? 17.247 3.091 31.034 1.00 85.81 512 HIS A N 1
ATOM 4091 C CA . HIS A 1 512 ? 16.793 3.086 32.425 1.00 85.81 512 HIS A CA 1
ATOM 4092 C C . HIS A 1 512 ? 16.808 4.502 32.997 1.00 85.81 512 HIS A C 1
ATOM 4094 O O . HIS A 1 512 ? 17.688 5.301 32.665 1.00 85.81 512 HIS A O 1
ATOM 4100 N N . TRP A 1 513 ? 15.856 4.805 33.875 1.00 89.38 513 TRP A N 1
ATOM 4101 C CA . TRP A 1 513 ? 15.880 6.000 34.709 1.00 89.38 513 TRP A CA 1
ATOM 4102 C C . TRP A 1 513 ? 16.874 5.804 35.849 1.00 89.38 513 TRP A C 1
ATOM 4104 O O . TRP A 1 513 ? 16.738 4.869 36.639 1.00 89.38 513 TRP A O 1
ATOM 4114 N N . VAL A 1 514 ? 17.854 6.701 35.940 1.00 89.50 514 VAL A N 1
ATOM 4115 C CA . VAL A 1 514 ? 18.855 6.711 37.010 1.00 89.50 514 VAL A CA 1
ATOM 4116 C C . VAL A 1 514 ? 18.868 8.057 37.731 1.00 89.50 514 VAL A C 1
ATOM 4118 O O . VAL A 1 514 ? 18.732 9.109 37.099 1.00 89.50 514 VAL A O 1
ATOM 4121 N N . LEU A 1 515 ? 19.024 8.017 39.053 1.00 87.62 515 LEU A N 1
ATOM 4122 C CA . LEU A 1 515 ? 19.162 9.174 39.936 1.00 87.62 515 LEU A CA 1
ATOM 4123 C C . LEU A 1 515 ? 20.642 9.517 40.126 1.00 87.62 515 LEU A C 1
ATOM 4125 O O . LEU A 1 515 ? 21.455 8.636 40.402 1.00 87.62 515 LEU A O 1
ATOM 4129 N N . LEU A 1 516 ? 20.989 10.791 39.986 1.00 85.81 516 LEU A N 1
ATOM 4130 C CA . LEU A 1 516 ? 22.339 11.317 40.165 1.00 85.81 516 LEU A CA 1
ATOM 4131 C C . LEU A 1 516 ? 22.535 11.890 41.572 1.00 85.81 516 LEU A C 1
ATOM 4133 O O . LEU A 1 516 ? 21.573 12.282 42.226 1.00 85.81 516 LEU A O 1
ATOM 4137 N N . SER A 1 517 ? 23.796 12.033 41.986 1.00 74.31 517 SER A N 1
ATOM 4138 C CA . SER A 1 517 ? 24.178 12.547 43.313 1.00 74.31 517 SER A CA 1
ATOM 4139 C C . SER A 1 517 ? 23.723 13.978 43.600 1.00 74.31 517 SER A C 1
ATOM 4141 O O . SER A 1 517 ? 23.691 14.401 44.741 1.00 74.31 517 SER A O 1
ATOM 4143 N N . ASN A 1 518 ? 23.359 14.747 42.573 1.00 73.88 518 ASN A N 1
ATOM 4144 C CA . ASN A 1 518 ? 22.817 16.099 42.717 1.00 73.88 518 ASN A CA 1
ATOM 4145 C C . ASN A 1 518 ? 21.277 16.129 42.830 1.00 73.88 518 ASN A C 1
ATOM 4147 O O . ASN A 1 518 ? 20.682 17.192 42.666 1.00 73.88 518 ASN A O 1
ATOM 4151 N N . GLY A 1 519 ? 20.622 14.972 42.986 1.00 71.62 519 GLY A N 1
ATOM 4152 C CA . GLY A 1 519 ? 19.162 14.841 43.044 1.00 71.62 519 GLY A CA 1
ATOM 4153 C C . GLY A 1 519 ? 18.444 14.925 41.689 1.00 71.62 519 GLY A C 1
ATOM 4154 O O . GLY A 1 519 ? 17.223 14.797 41.632 1.00 71.62 519 GLY A O 1
ATOM 4155 N N . SER A 1 520 ? 19.154 15.116 40.571 1.00 80.75 520 SER A N 1
ATOM 4156 C CA . SER A 1 520 ? 18.551 15.084 39.227 1.00 80.75 520 SER A CA 1
ATOM 4157 C C . SER A 1 520 ? 18.477 13.659 38.666 1.00 80.75 520 SER A C 1
ATOM 4159 O O . SER A 1 520 ? 19.245 12.787 39.062 1.00 80.75 520 SER A O 1
ATOM 4161 N N . PHE A 1 521 ? 17.563 13.401 37.729 1.00 86.44 521 PHE A N 1
ATOM 4162 C CA . PHE A 1 521 ? 17.398 12.087 37.099 1.00 86.44 521 PHE A CA 1
ATOM 4163 C C . PHE A 1 521 ? 17.595 12.170 35.581 1.00 86.44 521 PHE A C 1
ATOM 4165 O O . PHE A 1 521 ? 17.208 13.149 34.940 1.00 86.44 521 PHE A O 1
ATOM 4172 N N . ILE A 1 522 ? 18.185 11.128 34.996 1.00 88.00 522 ILE A N 1
ATOM 4173 C CA . ILE A 1 522 ? 18.479 11.029 33.559 1.00 88.00 522 ILE A CA 1
ATOM 4174 C C . ILE A 1 522 ? 18.151 9.625 33.035 1.00 88.00 522 ILE A C 1
ATOM 4176 O O . ILE A 1 522 ? 18.129 8.664 33.798 1.00 88.00 522 ILE A O 1
ATOM 4180 N N . ALA A 1 523 ? 17.916 9.493 31.727 1.00 86.81 523 ALA A N 1
ATOM 4181 C CA . ALA A 1 523 ? 17.773 8.190 31.072 1.00 86.81 523 ALA A CA 1
ATOM 4182 C C . ALA A 1 523 ? 19.122 7.727 30.491 1.00 86.81 523 ALA A C 1
ATOM 4184 O O . ALA A 1 523 ? 19.770 8.487 29.758 1.00 86.81 523 ALA A O 1
ATOM 4185 N N . ARG A 1 524 ? 19.566 6.503 30.807 1.00 83.81 524 ARG A N 1
ATOM 4186 C CA . ARG A 1 524 ? 20.841 5.930 30.330 1.00 83.81 524 ARG A CA 1
ATOM 4187 C C . ARG A 1 524 ? 20.713 4.451 29.966 1.00 83.81 524 ARG A C 1
ATOM 4189 O O . ARG A 1 524 ? 20.021 3.699 30.643 1.00 83.81 524 ARG A O 1
ATOM 4196 N N . SER A 1 525 ? 21.392 4.042 28.895 1.00 79.31 525 SER A N 1
ATOM 4197 C CA . SER A 1 525 ? 21.492 2.638 28.462 1.00 79.31 525 SER A CA 1
ATOM 4198 C C . SER A 1 525 ? 22.662 1.896 29.114 1.00 79.31 525 SER A C 1
ATOM 4200 O O . SER A 1 525 ? 22.534 0.731 29.471 1.00 79.31 525 SER A O 1
ATOM 4202 N N . SER A 1 526 ? 23.791 2.575 29.326 1.00 81.88 526 SER A N 1
ATOM 4203 C CA . SER A 1 526 ? 25.008 1.986 29.901 1.00 81.88 526 SER A CA 1
ATOM 4204 C C . SER A 1 526 ? 25.021 2.093 31.429 1.00 81.88 526 SER A C 1
ATOM 4206 O O . SER A 1 526 ? 25.646 3.006 31.978 1.00 81.88 526 SER A O 1
ATOM 4208 N N . VAL A 1 527 ? 24.321 1.174 32.100 1.00 81.06 527 VAL A N 1
ATOM 4209 C CA . VAL A 1 527 ? 24.239 1.068 33.569 1.00 81.06 527 VAL A CA 1
ATOM 4210 C C . VAL A 1 527 ? 24.776 -0.296 34.017 1.00 81.06 527 VAL A C 1
ATOM 4212 O O . VAL A 1 527 ? 24.469 -1.310 33.396 1.00 81.06 527 VAL A O 1
ATOM 4215 N N . ILE A 1 528 ? 25.600 -0.326 35.066 1.00 81.88 528 ILE A N 1
ATOM 4216 C CA . ILE A 1 528 ? 26.260 -1.535 35.588 1.00 81.88 528 ILE A CA 1
ATOM 4217 C C . ILE A 1 528 ? 26.060 -1.582 37.111 1.00 81.88 528 ILE A C 1
ATOM 4219 O O . ILE A 1 528 ? 26.346 -0.575 37.759 1.00 81.88 528 ILE A O 1
ATOM 4223 N N . PRO A 1 529 ? 25.608 -2.700 37.708 1.00 80.56 529 PRO A N 1
ATOM 4224 C CA . PRO A 1 529 ? 25.453 -2.794 39.159 1.00 80.56 529 PRO A CA 1
ATOM 4225 C C . PRO A 1 529 ? 26.816 -2.734 39.866 1.00 80.56 529 PRO A C 1
ATOM 4227 O O . PRO A 1 529 ? 27.806 -3.262 39.353 1.00 80.56 529 PRO A O 1
ATOM 4230 N N . ILE A 1 530 ? 26.873 -2.100 41.040 1.00 81.94 530 ILE A N 1
ATOM 4231 C CA . ILE A 1 530 ? 28.088 -2.083 41.869 1.00 81.94 530 ILE A CA 1
ATOM 4232 C C . ILE A 1 530 ? 28.205 -3.434 42.606 1.00 81.94 530 ILE A C 1
ATOM 4234 O O . ILE A 1 530 ? 27.221 -3.868 43.211 1.00 81.94 530 ILE A O 1
ATOM 4238 N N . PRO A 1 531 ? 29.358 -4.131 42.558 1.00 75.69 531 PRO A N 1
ATOM 4239 C CA . PRO A 1 531 ? 29.563 -5.374 43.303 1.00 75.69 531 PRO A CA 1
ATOM 4240 C C . PRO A 1 531 ? 29.452 -5.182 44.825 1.00 75.69 531 PRO A C 1
ATOM 4242 O O . PRO A 1 531 ? 29.939 -4.190 45.360 1.00 75.69 531 PRO A O 1
ATOM 4245 N N . GLU A 1 532 ? 28.899 -6.170 45.540 1.00 67.19 532 GLU A N 1
ATOM 4246 C CA . GLU A 1 532 ? 28.719 -6.120 47.008 1.00 67.19 532 GLU A CA 1
ATOM 4247 C C . GLU A 1 532 ? 30.021 -5.837 47.780 1.00 67.19 532 GLU A C 1
ATOM 4249 O O . GLU A 1 532 ? 30.001 -5.091 48.749 1.00 67.19 532 GLU A O 1
ATOM 4254 N N . HIS A 1 533 ? 31.169 -6.341 47.316 1.00 67.50 533 HIS A N 1
ATOM 4255 C CA . HIS A 1 533 ? 32.462 -6.091 47.966 1.00 67.50 533 HIS A CA 1
ATOM 4256 C C . HIS A 1 533 ? 33.000 -4.661 47.760 1.00 67.50 533 HIS A C 1
ATOM 4258 O O . HIS A 1 533 ? 33.820 -4.205 48.552 1.00 67.50 533 HIS A O 1
ATOM 4264 N N . GLU A 1 534 ? 32.569 -3.945 46.711 1.00 67.19 534 GLU A N 1
ATOM 4265 C CA . GLU A 1 534 ? 32.923 -2.529 46.515 1.00 67.19 534 GLU A CA 1
ATOM 4266 C C . GLU A 1 534 ? 32.063 -1.623 47.408 1.00 67.19 534 GLU A C 1
ATOM 4268 O O . GLU A 1 534 ? 32.566 -0.629 47.932 1.00 67.19 534 GLU A O 1
ATOM 4273 N N . LEU A 1 535 ? 30.800 -1.995 47.649 1.00 63.31 535 LEU A N 1
ATOM 4274 C CA . LEU A 1 535 ? 29.854 -1.257 48.501 1.00 63.31 535 LEU A CA 1
ATOM 4275 C C . LEU A 1 535 ? 30.327 -1.102 49.960 1.00 63.31 535 LEU A C 1
ATOM 4277 O O . LEU A 1 535 ? 29.886 -0.186 50.649 1.00 63.31 535 LEU A O 1
ATOM 4281 N N . GLU A 1 536 ? 31.243 -1.953 50.431 1.00 60.41 536 GLU A N 1
ATOM 4282 C CA . GLU A 1 536 ? 31.792 -1.892 51.793 1.00 60.41 536 GLU A CA 1
ATOM 4283 C C . GLU A 1 536 ? 32.992 -0.931 51.947 1.00 60.41 536 GLU A C 1
ATOM 4285 O O . GLU A 1 536 ? 33.406 -0.651 53.079 1.00 60.41 536 GLU A O 1
ATOM 4290 N N . SER A 1 537 ? 33.535 -0.400 50.840 1.00 69.25 537 SER A N 1
ATOM 4291 C CA . SER A 1 537 ? 34.694 0.510 50.843 1.00 69.25 537 SER A CA 1
ATOM 4292 C C . SER A 1 537 ? 34.402 1.871 51.501 1.00 69.25 537 SER A C 1
ATOM 4294 O O . SER A 1 537 ? 33.315 2.432 51.360 1.00 69.25 537 SER A O 1
ATOM 4296 N N . GLU A 1 538 ? 35.383 2.429 52.226 1.00 57.25 538 GLU A N 1
ATOM 4297 C CA . GLU A 1 538 ? 35.245 3.726 52.923 1.00 57.25 538 GLU A CA 1
ATOM 4298 C C . GLU A 1 538 ? 34.993 4.901 51.959 1.00 57.25 538 GLU A C 1
ATOM 4300 O O . GLU A 1 538 ? 34.218 5.801 52.279 1.00 57.25 538 GLU A O 1
ATOM 4305 N N . ASP A 1 539 ? 35.546 4.850 50.742 1.00 56.31 539 ASP A N 1
ATOM 4306 C CA . ASP A 1 539 ? 35.348 5.874 49.707 1.00 56.31 539 ASP A CA 1
ATOM 4307 C C . ASP A 1 539 ? 33.890 5.949 49.214 1.00 56.31 539 ASP A C 1
ATOM 4309 O O . ASP A 1 539 ? 33.378 7.035 48.934 1.00 56.31 539 ASP A O 1
ATOM 4313 N N . LEU A 1 540 ? 33.191 4.807 49.135 1.00 58.16 540 LEU A N 1
ATOM 4314 C CA . LEU A 1 540 ? 31.783 4.744 48.727 1.00 58.16 540 LEU A CA 1
ATOM 4315 C C . LEU A 1 540 ? 30.826 5.148 49.854 1.00 58.16 540 LEU A C 1
ATOM 4317 O O . LEU A 1 540 ? 29.778 5.726 49.567 1.00 58.16 540 LEU A O 1
ATOM 4321 N N . LYS A 1 541 ? 31.207 4.943 51.123 1.00 60.34 541 LYS A N 1
ATOM 4322 C CA . LYS A 1 541 ? 30.442 5.432 52.286 1.00 60.34 541 LYS A CA 1
ATOM 4323 C C . LYS A 1 541 ? 30.358 6.962 52.316 1.00 60.34 541 LYS A C 1
ATOM 4325 O O . LYS A 1 541 ? 29.283 7.493 52.549 1.00 60.34 541 LYS A O 1
ATOM 4330 N N . HIS A 1 542 ? 31.432 7.676 51.971 1.00 57.12 542 HIS A N 1
ATOM 4331 C CA . HIS A 1 542 ? 31.412 9.145 51.867 1.00 57.12 542 HIS A CA 1
ATOM 4332 C C . HIS A 1 542 ? 30.561 9.684 50.702 1.00 57.12 542 HIS A C 1
ATOM 4334 O O . HIS A 1 542 ? 30.074 10.811 50.755 1.00 57.12 542 HIS A O 1
ATOM 4340 N N . LEU A 1 543 ? 30.381 8.895 49.639 1.00 55.75 543 LEU A N 1
ATOM 4341 C CA . LEU A 1 543 ? 29.494 9.222 48.516 1.00 55.75 543 LEU A CA 1
ATOM 4342 C C . LEU A 1 543 ? 28.026 8.876 48.808 1.00 55.75 543 LEU A C 1
ATOM 4344 O O . LEU A 1 543 ? 27.152 9.420 48.136 1.00 55.75 543 LEU A O 1
ATOM 4348 N N . HIS A 1 544 ? 27.766 8.017 49.798 1.00 55.94 544 HIS A N 1
ATOM 4349 C CA . HIS A 1 544 ? 26.432 7.643 50.269 1.00 55.94 544 HIS A CA 1
ATOM 4350 C C . HIS A 1 544 ? 25.732 8.834 50.945 1.00 55.94 544 HIS A C 1
ATOM 4352 O O . HIS A 1 544 ? 24.623 9.186 50.554 1.00 55.94 544 HIS A O 1
ATOM 4358 N N . ASP A 1 545 ? 26.434 9.538 51.840 1.00 56.00 545 ASP A N 1
ATOM 4359 C CA . ASP A 1 545 ? 25.905 10.707 52.567 1.00 56.00 545 ASP A CA 1
ATOM 4360 C C . ASP A 1 545 ? 25.543 11.886 51.630 1.00 56.00 545 ASP A C 1
ATOM 4362 O O . ASP A 1 545 ? 24.658 12.686 51.923 1.00 56.00 545 ASP A O 1
ATOM 4366 N N . ALA A 1 546 ? 26.174 11.980 50.451 1.00 54.38 546 ALA A N 1
ATOM 4367 C CA . ALA A 1 546 ? 25.935 13.052 49.478 1.00 54.38 546 ALA A CA 1
ATOM 4368 C C . ALA A 1 546 ? 24.616 12.917 48.683 1.00 54.38 546 ALA A C 1
ATOM 4370 O O . ALA A 1 546 ? 24.215 13.871 48.014 1.00 54.38 546 ALA A O 1
ATOM 4371 N N . PHE A 1 547 ? 23.960 11.748 48.706 1.00 58.06 547 PHE A N 1
ATOM 4372 C CA . PHE A 1 547 ? 22.655 11.531 48.059 1.00 58.06 547 PHE A CA 1
ATOM 4373 C C . PHE A 1 547 ? 21.464 11.878 48.967 1.00 58.06 547 PHE A C 1
ATOM 4375 O O . PHE A 1 547 ? 20.369 12.089 48.437 1.00 58.06 547 PHE A O 1
ATOM 4382 N N . ASP A 1 548 ? 21.684 11.991 50.280 1.00 52.69 548 ASP A N 1
ATOM 4383 C CA . ASP A 1 548 ? 20.647 12.325 51.264 1.00 52.69 548 ASP A CA 1
ATOM 4384 C C . ASP A 1 548 ? 20.453 13.849 51.422 1.00 52.69 548 ASP A C 1
ATOM 4386 O O . ASP A 1 548 ? 19.328 14.314 51.603 1.00 52.69 548 ASP A O 1
ATOM 4390 N N . ASP A 1 549 ? 21.509 14.651 51.236 1.00 52.78 549 ASP A N 1
ATOM 4391 C CA . ASP A 1 549 ? 21.478 16.123 51.361 1.00 52.78 549 ASP A CA 1
ATOM 4392 C C . ASP A 1 549 ? 20.526 16.880 50.390 1.00 52.78 549 ASP A C 1
ATOM 4394 O O . ASP A 1 549 ? 19.895 17.854 50.806 1.00 52.78 549 ASP A O 1
ATOM 4398 N N . PRO A 1 550 ? 20.382 16.527 49.091 1.00 51.88 550 PRO A N 1
ATOM 4399 C CA . PRO A 1 550 ? 19.587 17.326 48.146 1.00 51.88 550 PRO A CA 1
ATOM 4400 C C . PRO A 1 550 ? 18.071 17.045 48.165 1.00 51.88 550 PRO A C 1
ATOM 4402 O O . PRO A 1 550 ? 17.333 17.644 47.373 1.00 51.88 550 PRO A O 1
ATOM 4405 N N . ILE A 1 551 ? 17.583 16.143 49.024 1.00 55.16 551 ILE A N 1
ATOM 4406 C CA . ILE A 1 551 ? 16.167 15.751 49.105 1.00 55.16 551 ILE A CA 1
ATOM 4407 C C . ILE A 1 551 ? 15.641 16.039 50.522 1.00 55.16 551 ILE A C 1
ATOM 4409 O O . ILE A 1 551 ? 15.289 15.131 51.262 1.00 55.16 551 ILE A O 1
ATOM 4413 N N . GLU A 1 552 ? 15.572 17.320 50.906 1.00 50.31 552 GLU A N 1
ATOM 4414 C CA . GLU A 1 552 ? 14.900 17.736 52.149 1.00 50.31 552 GLU A CA 1
ATOM 4415 C C . GLU A 1 552 ? 13.407 17.340 52.113 1.00 50.31 552 GLU A C 1
ATOM 4417 O O . GLU A 1 552 ? 12.610 17.854 51.308 1.00 50.31 552 GLU A O 1
ATOM 4422 N N . ASP A 1 553 ? 13.030 16.413 52.995 1.00 51.38 553 ASP A N 1
ATOM 4423 C CA . ASP A 1 553 ? 11.646 16.065 53.308 1.00 51.38 553 ASP A CA 1
ATOM 4424 C C . ASP A 1 553 ? 11.219 16.822 54.584 1.00 51.38 553 ASP A C 1
ATOM 4426 O O . ASP A 1 553 ? 11.688 16.535 55.685 1.00 51.38 553 ASP A O 1
ATOM 4430 N N . ASP A 1 554 ? 10.312 17.798 54.441 1.00 42.28 554 ASP A N 1
ATOM 4431 C CA . ASP A 1 554 ? 9.566 18.380 55.565 1.00 42.28 554 ASP A CA 1
ATOM 4432 C C . ASP A 1 554 ? 8.732 17.262 56.215 1.00 42.28 554 ASP A C 1
ATOM 4434 O O . ASP A 1 554 ? 7.768 16.816 55.599 1.00 42.28 554 ASP A O 1
ATOM 4438 N N . GLU A 1 555 ? 9.129 16.816 57.414 1.00 42.66 555 GLU A N 1
ATOM 4439 C CA . GLU A 1 555 ? 8.532 15.769 58.268 1.00 42.66 555 GLU A CA 1
ATOM 4440 C C . GLU A 1 555 ? 7.971 14.507 57.558 1.00 42.66 555 GLU A C 1
ATOM 4442 O O . GLU A 1 555 ? 7.009 14.576 56.790 1.00 42.66 555 GLU A O 1
ATOM 4447 N N . PRO A 1 556 ? 8.436 13.288 57.902 1.00 42.78 556 PRO A N 1
ATOM 4448 C CA . PRO A 1 556 ? 7.918 12.054 57.321 1.00 42.78 556 PRO A CA 1
ATOM 4449 C C . PRO A 1 556 ? 6.518 11.722 57.866 1.00 42.78 556 PRO A C 1
ATOM 4451 O O . PRO A 1 556 ? 6.327 10.779 58.631 1.00 42.78 556 PRO A O 1
ATOM 4454 N N . GLN A 1 557 ? 5.486 12.445 57.436 1.00 43.06 557 GLN A N 1
ATOM 4455 C CA . GLN A 1 557 ? 4.135 11.903 57.453 1.00 43.06 557 GLN A CA 1
ATOM 4456 C C . GLN A 1 557 ? 4.005 10.953 56.267 1.00 43.06 557 GLN A C 1
ATOM 4458 O O . GLN A 1 557 ? 3.690 11.354 55.142 1.00 43.06 557 GLN A O 1
ATOM 4463 N N . LEU A 1 558 ? 4.246 9.664 56.532 1.00 48.59 558 LEU A N 1
ATOM 4464 C CA . LEU A 1 558 ? 3.868 8.578 55.627 1.00 48.59 558 LEU A CA 1
ATOM 4465 C C . LEU A 1 558 ? 2.453 8.871 55.075 1.00 48.59 558 LEU A C 1
ATOM 4467 O O . LEU A 1 558 ? 1.553 9.180 55.860 1.00 48.59 558 LEU A O 1
ATOM 4471 N N . PRO A 1 559 ? 2.181 8.799 53.755 1.00 42.97 559 PRO A N 1
ATOM 4472 C CA . PRO A 1 559 ? 0.968 9.390 53.184 1.00 42.97 559 PRO A CA 1
ATOM 4473 C C . PRO A 1 559 ? -0.311 8.599 53.478 1.00 42.97 559 PRO A C 1
ATOM 4475 O O . PRO A 1 559 ? -1.333 8.834 52.831 1.00 42.97 559 PRO A O 1
ATOM 4478 N N . TYR A 1 560 ? -0.281 7.643 54.404 1.00 48.47 560 TYR A N 1
ATOM 4479 C CA . TYR A 1 560 ? -1.301 6.618 54.545 1.00 48.47 560 TYR A CA 1
ATOM 4480 C C . TYR A 1 560 ? -1.486 6.239 56.016 1.00 48.47 560 TYR A C 1
ATOM 4482 O O . TYR A 1 560 ? -0.508 5.973 56.704 1.00 48.47 560 TYR A O 1
ATOM 4490 N N . GLY A 1 561 ? -2.741 6.247 56.472 1.00 39.66 561 GLY A N 1
ATOM 4491 C CA . GLY A 1 561 ? -3.120 5.988 57.860 1.00 39.66 561 GLY A CA 1
ATOM 4492 C C . GLY A 1 561 ? -2.773 4.586 58.375 1.00 39.66 561 GLY A C 1
ATOM 4493 O O . GLY A 1 561 ? -2.664 3.642 57.591 1.00 39.66 561 GLY A O 1
ATOM 4494 N N . GLU A 1 562 ? -2.648 4.559 59.705 1.00 35.09 562 GLU A N 1
ATOM 4495 C CA . GLU A 1 562 ? -2.442 3.471 60.676 1.00 35.09 562 GLU A CA 1
ATOM 4496 C C . GLU A 1 562 ? -1.173 2.602 60.558 1.00 35.09 562 GLU A C 1
ATOM 4498 O O . GLU A 1 562 ? -0.770 2.131 59.493 1.00 35.09 562 GLU A O 1
ATOM 4503 N N . GLU A 1 563 ? -0.527 2.437 61.719 1.00 37.53 563 GLU A N 1
ATOM 4504 C CA . GLU A 1 563 ? 0.702 1.683 61.961 1.00 37.53 563 GLU A CA 1
ATOM 4505 C C . GLU A 1 563 ? 0.503 0.201 61.624 1.00 37.53 563 GLU A C 1
ATOM 4507 O O . GLU A 1 563 ? -0.254 -0.509 62.278 1.00 37.53 563 GLU A O 1
ATOM 4512 N N . VAL A 1 564 ? 1.212 -0.282 60.605 1.00 40.28 564 VAL A N 1
ATOM 4513 C CA . VAL A 1 564 ? 1.270 -1.710 60.267 1.00 40.28 564 VAL A CA 1
ATOM 4514 C C . VAL A 1 564 ? 2.561 -2.269 60.858 1.00 40.28 564 VAL A C 1
ATOM 4516 O O . VAL A 1 564 ? 3.656 -1.846 60.477 1.00 40.28 564 VAL A O 1
ATOM 4519 N N . HIS A 1 565 ? 2.448 -3.211 61.797 1.00 40.06 565 HIS A N 1
ATOM 4520 C CA . HIS A 1 565 ? 3.601 -3.866 62.416 1.00 40.06 565 HIS A CA 1
ATOM 4521 C C . HIS A 1 565 ? 4.439 -4.618 61.368 1.00 40.06 565 HIS A C 1
ATOM 4523 O O . HIS A 1 565 ? 3.912 -5.307 60.497 1.00 40.06 565 HIS A O 1
ATOM 4529 N N . LYS A 1 566 ? 5.773 -4.556 61.501 1.00 37.91 566 LYS A N 1
ATOM 4530 C CA . LYS A 1 566 ? 6.764 -5.200 60.608 1.00 37.91 566 LYS A CA 1
ATOM 4531 C C . LYS A 1 566 ? 6.534 -6.715 60.402 1.00 37.91 566 LYS A C 1
ATOM 4533 O O . LYS A 1 566 ? 6.985 -7.255 59.400 1.00 37.91 566 LYS A O 1
ATOM 4538 N N . ALA A 1 567 ? 5.802 -7.369 61.310 1.00 37.84 567 ALA A N 1
ATOM 4539 C CA . ALA A 1 567 ? 5.427 -8.785 61.256 1.00 37.84 567 ALA A CA 1
ATOM 4540 C C . ALA A 1 567 ? 4.216 -9.100 60.343 1.00 37.84 567 ALA A C 1
ATOM 4542 O O . ALA A 1 567 ? 4.067 -10.232 59.898 1.00 37.84 567 ALA A O 1
ATOM 4543 N N . GLU A 1 568 ? 3.364 -8.125 59.999 1.00 41.19 568 GLU A N 1
ATOM 4544 C CA . GLU A 1 568 ? 2.179 -8.351 59.142 1.00 41.19 568 GLU A CA 1
ATOM 4545 C C . GLU A 1 568 ? 2.505 -8.410 57.634 1.00 41.19 568 GLU A C 1
ATOM 4547 O O . GLU A 1 568 ? 1.635 -8.660 56.797 1.00 41.19 568 GLU A O 1
ATOM 4552 N N . LEU A 1 569 ? 3.769 -8.184 57.263 1.00 41.03 569 LEU A N 1
ATOM 4553 C CA . LEU A 1 569 ? 4.232 -8.100 55.874 1.00 41.03 569 LEU A CA 1
ATOM 4554 C C . LEU A 1 569 ? 4.646 -9.455 55.266 1.00 41.03 569 LEU A C 1
ATOM 4556 O O . LEU A 1 569 ? 4.904 -9.510 54.060 1.00 41.03 569 LEU A O 1
ATOM 4560 N N . GLU A 1 570 ? 4.681 -10.534 56.057 1.00 39.50 570 GLU A N 1
ATOM 4561 C CA . GLU A 1 570 ? 5.171 -11.856 55.627 1.00 39.50 570 GLU A CA 1
ATOM 4562 C C . GLU A 1 570 ? 4.097 -12.772 55.005 1.00 39.50 570 GLU A C 1
ATOM 4564 O O . GLU A 1 570 ? 4.449 -13.661 54.239 1.00 39.50 570 GLU A O 1
ATOM 4569 N N . ASN A 1 571 ? 2.797 -12.510 55.202 1.00 41.72 571 ASN A N 1
ATOM 4570 C CA . ASN A 1 571 ? 1.701 -13.370 54.710 1.00 41.72 571 ASN A CA 1
ATOM 4571 C C . ASN A 1 571 ? 0.684 -12.614 53.833 1.00 41.72 571 ASN A C 1
ATOM 4573 O O . ASN A 1 571 ? -0.510 -12.560 54.124 1.00 41.72 571 ASN A O 1
ATOM 4577 N N . VAL A 1 572 ? 1.150 -11.983 52.749 1.00 41.97 572 VAL A N 1
ATOM 4578 C CA . VAL A 1 572 ? 0.261 -11.269 51.806 1.00 41.97 572 VAL A CA 1
ATOM 4579 C C . VAL A 1 572 ? -0.354 -12.200 50.745 1.00 41.97 572 VAL A C 1
ATOM 4581 O O . VAL A 1 572 ? -1.392 -11.847 50.189 1.00 41.97 572 VAL A O 1
ATOM 4584 N N . ASP A 1 573 ? 0.216 -13.389 50.511 1.00 44.75 573 ASP A N 1
ATOM 4585 C CA . ASP A 1 573 ? -0.231 -14.308 49.445 1.00 44.75 573 ASP A CA 1
ATOM 4586 C C . ASP A 1 573 ? -1.627 -14.924 49.706 1.00 44.75 573 ASP A C 1
ATOM 4588 O O . ASP A 1 573 ? -2.394 -15.091 48.760 1.00 44.75 573 ASP A O 1
ATOM 4592 N N . ASP A 1 574 ? -2.028 -15.177 50.961 1.00 41.22 574 ASP A N 1
ATOM 4593 C CA . ASP A 1 574 ? -3.284 -15.906 51.250 1.00 41.22 574 ASP A CA 1
ATOM 4594 C C . ASP A 1 574 ? -4.538 -15.014 51.374 1.00 41.22 574 ASP A C 1
ATOM 4596 O O . ASP A 1 574 ? -5.659 -15.489 51.191 1.00 41.22 574 ASP A O 1
ATOM 4600 N N . ARG A 1 575 ? -4.394 -13.695 51.595 1.00 41.84 575 ARG A N 1
ATOM 4601 C CA . ARG A 1 575 ? -5.531 -12.738 51.553 1.00 41.84 575 ARG A CA 1
ATOM 4602 C C . ARG A 1 575 ? -5.914 -12.309 50.126 1.00 41.84 575 ARG A C 1
ATOM 4604 O O . ARG A 1 575 ? -6.906 -11.608 49.946 1.00 41.84 575 ARG A O 1
ATOM 4611 N N . TYR A 1 576 ? -5.145 -12.726 49.118 1.00 42.31 576 TYR A N 1
ATOM 4612 C CA . TYR A 1 576 ? -5.269 -12.332 47.708 1.00 42.31 576 TYR A CA 1
ATOM 4613 C C . TYR A 1 576 ? -6.509 -12.930 46.995 1.00 42.31 576 TYR A C 1
ATOM 4615 O O . TYR A 1 576 ? -6.893 -12.469 45.924 1.00 42.31 576 TYR A O 1
ATOM 4623 N N . LEU A 1 577 ? -7.168 -13.940 47.587 1.00 42.50 577 LEU A N 1
ATOM 4624 C CA . LEU A 1 577 ? -8.210 -14.757 46.938 1.00 42.50 577 LEU A CA 1
ATOM 4625 C C . LEU A 1 577 ? -9.671 -14.349 47.219 1.00 42.50 577 LEU A C 1
ATOM 4627 O O . LEU A 1 577 ? -10.563 -14.802 46.509 1.00 42.50 577 LEU A O 1
ATOM 4631 N N . GLU A 1 578 ? -9.958 -13.514 48.222 1.00 41.81 578 GLU A N 1
ATOM 4632 C CA . GLU A 1 578 ? -11.347 -13.298 48.685 1.00 41.81 578 GLU A CA 1
ATOM 4633 C C . GLU A 1 578 ? -12.061 -12.094 48.045 1.00 41.81 578 GLU A C 1
ATOM 4635 O O . GLU A 1 578 ? -13.286 -12.086 47.958 1.00 41.81 578 GLU A O 1
ATOM 4640 N N . ALA A 1 579 ? -11.327 -11.096 47.541 1.00 41.31 579 ALA A N 1
ATOM 4641 C CA . ALA A 1 579 ? -11.913 -9.895 46.925 1.00 41.31 579 ALA A CA 1
ATOM 4642 C C . ALA A 1 579 ? -12.459 -10.121 45.495 1.00 41.31 579 ALA A C 1
ATOM 4644 O O . ALA A 1 579 ? -13.021 -9.207 44.892 1.00 41.31 579 ALA A O 1
ATOM 4645 N N . LEU A 1 580 ? -12.272 -11.323 44.940 1.00 41.41 580 LEU A N 1
ATOM 4646 C CA . LEU A 1 580 ? -12.577 -11.695 43.551 1.00 41.41 580 LEU A CA 1
ATOM 4647 C C . LEU A 1 580 ? -13.470 -12.938 43.452 1.00 41.41 580 LEU A C 1
ATOM 4649 O O . LEU A 1 580 ? -13.571 -13.551 42.392 1.00 41.41 580 LEU A O 1
ATOM 4653 N N . ASP A 1 581 ? -14.107 -13.321 44.555 1.00 56.78 581 ASP A N 1
ATOM 4654 C CA . ASP A 1 581 ? -15.007 -14.463 44.598 1.00 56.78 581 ASP A CA 1
ATOM 4655 C C . ASP A 1 581 ? -16.297 -14.173 43.810 1.00 56.78 581 ASP A C 1
ATOM 4657 O O . ASP A 1 581 ? -17.084 -13.301 44.182 1.00 56.78 581 ASP A O 1
ATOM 4661 N N . ASN A 1 582 ? -16.500 -14.907 42.711 1.00 56.19 582 ASN A N 1
ATOM 4662 C CA . ASN A 1 582 ? -17.580 -14.687 41.741 1.00 56.19 582 ASN A CA 1
ATOM 4663 C C . ASN A 1 582 ? -18.996 -14.776 42.338 1.00 56.19 582 ASN A C 1
ATOM 4665 O O . ASN A 1 582 ? -19.928 -14.258 41.728 1.00 56.19 582 ASN A O 1
ATOM 4669 N N . TYR A 1 583 ? -19.166 -15.422 43.496 1.00 62.81 583 TYR A N 1
ATOM 4670 C CA . TYR A 1 583 ? -20.479 -15.599 44.118 1.00 62.81 583 TYR A CA 1
ATOM 4671 C C . TYR A 1 583 ? -20.834 -14.497 45.117 1.00 62.81 583 TYR A C 1
ATOM 4673 O O . TYR A 1 583 ? -22.009 -14.315 45.407 1.00 62.81 583 TYR A O 1
ATOM 4681 N N . ILE A 1 584 ? -19.871 -13.736 45.650 1.00 60.38 584 ILE A N 1
ATOM 4682 C CA . ILE A 1 584 ? -20.159 -12.712 46.667 1.00 60.38 584 ILE A CA 1
ATOM 4683 C C . ILE A 1 584 ? -20.897 -11.533 46.010 1.00 60.38 584 ILE A C 1
ATOM 4685 O O . ILE A 1 584 ? -20.391 -10.911 45.080 1.00 60.38 584 ILE A O 1
ATOM 4689 N N . ASN A 1 585 ? -22.081 -11.198 46.535 1.00 53.56 585 ASN A N 1
ATOM 4690 C CA . ASN A 1 585 ? -23.089 -10.278 45.987 1.00 53.56 585 ASN A CA 1
ATOM 4691 C C . ASN A 1 585 ? -23.899 -10.778 44.779 1.00 53.56 585 ASN A C 1
ATOM 4693 O O . ASN A 1 585 ? -24.677 -9.986 44.248 1.00 53.56 585 ASN A O 1
ATOM 4697 N N . ALA A 1 586 ? -23.768 -12.041 44.360 1.00 57.22 586 ALA A N 1
ATOM 4698 C CA . ALA A 1 586 ? -24.648 -12.608 43.339 1.00 57.22 586 ALA A CA 1
ATOM 4699 C C . ALA A 1 586 ? -26.101 -12.671 43.845 1.00 57.22 586 ALA A C 1
ATOM 4701 O O . ALA A 1 586 ? -26.340 -12.975 45.020 1.00 57.22 586 ALA A O 1
ATOM 4702 N N . GLU A 1 587 ? -27.053 -12.377 42.958 1.00 65.81 587 GLU A N 1
ATOM 4703 C CA . GLU A 1 587 ? -28.489 -12.516 43.203 1.00 65.81 587 GLU A CA 1
ATOM 4704 C C . GLU A 1 587 ? -28.968 -13.813 42.544 1.00 65.81 587 GLU A C 1
ATOM 4706 O O . GLU A 1 587 ? -28.786 -14.003 41.344 1.00 65.81 587 GLU A O 1
ATOM 4711 N N . VAL A 1 588 ? -29.514 -14.731 43.339 1.00 67.25 588 VAL A N 1
ATOM 4712 C CA . VAL A 1 588 ? -29.892 -16.084 42.911 1.00 67.25 588 VAL A CA 1
ATOM 4713 C C . VAL A 1 588 ? -31.322 -16.357 43.346 1.00 67.25 588 VAL A C 1
ATOM 4715 O O . VAL A 1 588 ? -31.697 -16.069 44.485 1.00 67.25 588 VAL A O 1
ATOM 4718 N N . ILE A 1 589 ? -32.133 -16.901 42.443 1.00 69.75 589 ILE A N 1
ATOM 4719 C CA . ILE A 1 589 ? -33.508 -17.295 42.748 1.00 69.75 589 ILE A CA 1
ATOM 4720 C C . ILE A 1 589 ? -33.471 -18.672 43.413 1.00 69.75 589 ILE A C 1
ATOM 4722 O O . ILE A 1 589 ? -33.057 -19.643 42.784 1.00 69.75 589 ILE A O 1
ATOM 4726 N N . LEU A 1 590 ? -33.894 -18.747 44.676 1.00 72.06 590 LEU A N 1
ATOM 4727 C CA . LEU A 1 590 ? -33.955 -19.986 45.453 1.00 72.06 590 LEU A CA 1
ATOM 4728 C C . LEU A 1 590 ? -35.398 -20.285 45.892 1.00 72.06 590 LEU A C 1
ATOM 4730 O O . LEU A 1 590 ? -36.140 -19.354 46.218 1.00 72.06 590 LEU A O 1
ATOM 4734 N N . PRO A 1 591 ? -35.816 -21.562 45.920 1.00 65.81 591 PRO A N 1
ATOM 4735 C CA . PRO A 1 591 ? -37.125 -21.950 46.430 1.00 65.81 591 PRO A CA 1
ATOM 4736 C C . PRO A 1 591 ? -37.182 -21.822 47.960 1.00 65.81 591 PRO A C 1
ATOM 4738 O O . PRO A 1 591 ? -36.331 -22.339 48.682 1.00 65.81 591 PRO A O 1
ATOM 4741 N N . GLU A 1 592 ? -38.206 -21.141 48.469 1.00 66.69 592 GLU A N 1
ATOM 4742 C CA . GLU A 1 592 ? -38.507 -21.065 49.899 1.00 66.69 592 GLU A CA 1
ATOM 4743 C C . GLU A 1 592 ? -39.212 -22.349 50.388 1.00 66.69 592 GLU A C 1
ATOM 4745 O O . GLU A 1 592 ? -39.702 -23.147 49.587 1.00 66.69 592 GLU A O 1
ATOM 4750 N N . LYS A 1 593 ? -39.298 -22.564 51.711 1.00 60.16 593 LYS A N 1
ATOM 4751 C CA . LYS A 1 593 ? -39.942 -23.752 52.322 1.00 60.16 593 LYS A CA 1
ATOM 4752 C C . LYS A 1 593 ? -41.406 -23.954 51.900 1.00 60.16 593 LYS A C 1
ATOM 4754 O O . LYS A 1 593 ? -41.901 -25.076 51.984 1.00 60.16 593 LYS A O 1
ATOM 4759 N N . ASP A 1 594 ? -42.045 -22.898 51.406 1.00 52.16 594 ASP A N 1
ATOM 4760 C CA . ASP A 1 594 ? -43.435 -22.884 50.947 1.00 52.16 594 ASP A CA 1
ATOM 4761 C C . ASP A 1 594 ? -43.563 -23.114 49.421 1.00 52.16 594 ASP A C 1
ATOM 4763 O O . ASP A 1 594 ? -44.668 -23.117 48.879 1.00 52.16 594 ASP A O 1
ATOM 4767 N N . GLY A 1 595 ? -42.444 -23.332 48.713 1.00 53.81 595 GLY A N 1
ATOM 4768 C CA . GLY A 1 595 ? -42.390 -23.624 47.274 1.00 53.81 595 GLY A CA 1
ATOM 4769 C C . GLY A 1 595 ? -42.343 -22.397 46.355 1.00 53.81 595 GLY A C 1
ATOM 4770 O O . GLY A 1 595 ? -42.284 -22.548 45.136 1.00 53.81 595 GLY A O 1
ATOM 4771 N N . THR A 1 596 ? -42.353 -21.181 46.904 1.00 59.69 596 THR A N 1
ATOM 4772 C CA . THR A 1 596 ? -42.206 -19.928 46.149 1.00 59.69 596 THR A CA 1
ATOM 4773 C C . THR A 1 596 ? -40.742 -19.628 45.838 1.00 59.69 596 THR A C 1
ATOM 4775 O O . THR A 1 596 ? -39.895 -19.656 46.725 1.00 59.69 596 THR A O 1
ATOM 4778 N N . ALA A 1 597 ? -40.439 -19.322 44.576 1.00 67.56 597 ALA A N 1
ATOM 4779 C CA . ALA A 1 597 ? -39.104 -18.934 44.131 1.00 67.56 597 ALA A CA 1
ATOM 4780 C C . ALA A 1 597 ? -38.834 -17.459 44.479 1.00 67.56 597 ALA A C 1
ATOM 4782 O O . ALA A 1 597 ? -39.584 -16.574 44.061 1.00 67.56 597 ALA A O 1
ATOM 4783 N N . VAL A 1 598 ? -37.785 -17.190 45.260 1.00 70.38 598 VAL A N 1
ATOM 4784 C CA . VAL A 1 598 ? -37.477 -15.861 45.807 1.00 70.38 598 VAL A CA 1
ATOM 4785 C C . VAL A 1 598 ? -36.049 -15.457 45.447 1.00 70.38 598 VAL A C 1
ATOM 4787 O O . VAL A 1 598 ? -35.128 -16.267 45.513 1.00 70.38 598 VAL A O 1
ATOM 4790 N N . LEU A 1 599 ? -35.852 -14.190 45.074 1.00 65.12 599 LEU A N 1
ATOM 4791 C CA . LEU A 1 599 ? -34.535 -13.624 44.779 1.00 65.12 599 LEU A CA 1
ATOM 4792 C C . LEU A 1 599 ? -33.743 -13.408 46.081 1.00 65.12 599 LEU A C 1
ATOM 4794 O O . LEU A 1 599 ? -34.175 -12.668 46.963 1.00 65.12 599 LEU A O 1
ATOM 4798 N N . THR A 1 600 ? -32.579 -14.041 46.201 1.00 72.19 600 THR A N 1
ATOM 4799 C CA . THR A 1 600 ? -31.722 -14.036 47.399 1.00 72.19 600 THR A CA 1
ATOM 4800 C C . THR A 1 600 ? -30.321 -13.537 47.070 1.00 72.19 600 THR A C 1
ATOM 4802 O O . THR A 1 600 ? -29.855 -13.706 45.947 1.00 72.19 600 THR A O 1
ATOM 4805 N N . LYS A 1 601 ? -29.627 -12.918 48.034 1.00 73.12 601 LYS A N 1
ATOM 4806 C CA . LYS A 1 601 ? -28.310 -12.301 47.805 1.00 73.12 601 LYS A CA 1
ATOM 4807 C C . LYS A 1 601 ? -27.207 -12.966 48.617 1.00 73.12 601 LYS A C 1
ATOM 4809 O O . LYS A 1 601 ? -27.302 -13.066 49.835 1.00 73.12 601 LYS A O 1
ATOM 4814 N N . VAL A 1 602 ? -26.103 -13.339 47.980 1.00 74.31 602 VAL A N 1
ATOM 4815 C CA . VAL A 1 602 ? -24.939 -13.915 48.672 1.00 74.31 602 VAL A CA 1
ATOM 4816 C C . VAL A 1 602 ? -24.147 -12.820 49.407 1.00 74.31 602 VAL A C 1
ATOM 4818 O O . VAL A 1 602 ? -23.627 -11.895 48.788 1.00 74.31 602 VAL A O 1
ATOM 4821 N N . LYS A 1 603 ? -24.019 -12.919 50.734 1.00 75.00 603 LYS A N 1
ATOM 4822 C CA . LYS A 1 603 ? -23.407 -11.907 51.617 1.00 75.00 603 LYS A CA 1
ATOM 4823 C C . LYS A 1 603 ? -21.904 -12.105 51.841 1.00 75.00 603 LYS A C 1
ATOM 4825 O O . LYS A 1 603 ? -21.177 -11.126 51.990 1.00 75.00 603 LYS A O 1
ATOM 4830 N N . GLY A 1 604 ? -21.426 -13.348 51.888 1.00 74.94 604 GLY A N 1
ATOM 4831 C CA . GLY A 1 604 ? -20.009 -13.641 52.124 1.00 74.94 604 GLY A CA 1
ATOM 4832 C C . GLY A 1 604 ? -19.715 -15.121 52.361 1.00 74.94 604 GLY A C 1
ATOM 4833 O O . GLY A 1 604 ? -20.630 -15.936 52.466 1.00 74.94 604 GLY A O 1
ATOM 4834 N N . ARG A 1 605 ? -18.427 -15.472 52.441 1.00 76.44 605 ARG A N 1
ATOM 4835 C CA . ARG A 1 605 ? -17.962 -16.850 52.665 1.00 76.44 605 ARG A CA 1
ATOM 4836 C C . ARG A 1 605 ? -17.960 -17.198 54.156 1.00 76.44 605 ARG A C 1
ATOM 4838 O O . ARG A 1 605 ? -17.543 -16.383 54.981 1.00 76.44 605 ARG A O 1
ATOM 4845 N N . LYS A 1 606 ? -18.402 -18.410 54.504 1.00 81.12 606 LYS A N 1
ATOM 4846 C CA . LYS A 1 606 ? -18.400 -18.899 55.891 1.00 81.12 606 LYS A CA 1
ATOM 4847 C C . LYS A 1 606 ? -16.965 -19.129 56.379 1.00 81.12 606 LYS A C 1
ATOM 4849 O O . LYS A 1 606 ? -16.140 -19.659 55.634 1.00 81.12 606 LYS A O 1
ATOM 4854 N N . ARG A 1 607 ? -16.688 -18.769 57.636 1.00 77.69 607 ARG A N 1
ATOM 4855 C CA . ARG A 1 607 ? -15.400 -18.989 58.314 1.00 77.69 607 ARG A CA 1
ATOM 4856 C C . ARG A 1 607 ? -15.559 -19.866 59.554 1.00 77.69 607 ARG A C 1
ATOM 4858 O O . ARG A 1 607 ? -16.637 -19.882 60.150 1.00 77.69 607 ARG A O 1
ATOM 4865 N N . ASP A 1 608 ? -14.504 -20.594 59.902 1.00 74.69 608 ASP A N 1
ATOM 4866 C CA . ASP A 1 608 ? -14.383 -21.323 61.166 1.00 74.69 608 ASP A CA 1
ATOM 4867 C C . ASP A 1 608 ? -14.009 -20.388 62.336 1.00 74.69 608 ASP A C 1
ATOM 4869 O O . ASP A 1 608 ? -13.892 -19.168 62.169 1.00 74.69 608 ASP A O 1
ATOM 4873 N N . ALA A 1 609 ? -13.884 -20.948 63.544 1.00 60.66 609 ALA A N 1
ATOM 4874 C CA . ALA A 1 609 ? -13.594 -20.193 64.766 1.00 60.66 609 ALA A CA 1
ATOM 4875 C C . ALA A 1 609 ? -12.188 -19.560 64.754 1.00 60.66 609 ALA A C 1
ATOM 4877 O O . ALA A 1 609 ? -11.942 -18.577 65.451 1.00 60.66 609 ALA A O 1
ATOM 4878 N N . GLU A 1 610 ? -11.292 -20.091 63.925 1.00 55.34 610 GLU A N 1
ATOM 4879 C CA . GLU A 1 610 ? -9.918 -19.647 63.716 1.00 55.34 610 GLU A CA 1
ATOM 4880 C C . GLU A 1 610 ? -9.792 -18.610 62.579 1.00 55.34 610 GLU A C 1
ATOM 4882 O O . GLU A 1 610 ? -8.702 -18.096 62.324 1.00 55.34 610 GLU A O 1
ATOM 4887 N N . GLY A 1 611 ? -10.901 -18.258 61.917 1.00 55.66 611 GLY A N 1
ATOM 4888 C CA . GLY A 1 611 ? -10.963 -17.238 60.868 1.00 55.66 611 GLY A CA 1
ATOM 4889 C C . GLY A 1 611 ? -10.633 -17.738 59.456 1.00 55.66 611 GLY A C 1
ATOM 4890 O O . GLY A 1 611 ? -10.603 -16.933 58.515 1.00 55.66 611 GLY A O 1
ATOM 4891 N N . ASN A 1 612 ? -10.440 -19.044 59.267 1.00 64.50 612 ASN A N 1
ATOM 4892 C CA . ASN A 1 612 ? -10.184 -19.647 57.963 1.00 64.50 612 ASN A CA 1
ATOM 4893 C C . ASN A 1 612 ? -11.503 -19.925 57.221 1.00 64.50 612 ASN A C 1
ATOM 4895 O O . ASN A 1 612 ? -12.518 -20.257 57.837 1.00 64.50 612 ASN A O 1
ATOM 4899 N N . PRO A 1 613 ? -11.538 -19.784 55.886 1.00 69.62 613 PRO A N 1
ATOM 4900 C CA . PRO A 1 613 ? -12.735 -20.062 55.104 1.00 69.62 613 PRO A CA 1
ATOM 4901 C C . PRO A 1 613 ? -13.072 -21.562 55.067 1.00 69.62 613 PRO A C 1
ATOM 4903 O O . PRO A 1 613 ? -12.206 -22.406 54.843 1.00 69.62 613 PRO A O 1
ATOM 4906 N N . VAL A 1 614 ? -14.357 -21.890 55.207 1.00 75.25 614 VAL A N 1
ATOM 4907 C CA . VAL A 1 614 ? -14.858 -23.272 55.212 1.00 75.25 614 VAL A CA 1
ATOM 4908 C C . VAL A 1 614 ? -15.020 -23.793 53.774 1.00 75.25 614 VAL A C 1
ATOM 4910 O O . VAL A 1 614 ? -15.640 -23.140 52.927 1.00 75.25 614 VAL A O 1
ATOM 4913 N N . GLY A 1 615 ? -14.470 -24.982 53.503 1.00 72.75 615 GLY A N 1
ATOM 4914 C CA . GLY A 1 615 ? -14.578 -25.687 52.217 1.00 72.75 615 GLY A CA 1
ATOM 4915 C C . GLY A 1 615 ? -13.488 -25.347 51.190 1.00 72.75 615 GLY A C 1
ATOM 4916 O O . GLY A 1 615 ? -12.848 -24.296 51.257 1.00 72.75 615 GLY A O 1
ATOM 4917 N N . LYS A 1 616 ? -13.273 -26.241 50.216 1.00 65.94 616 LYS A N 1
ATOM 4918 C CA . LYS A 1 616 ? -12.277 -26.113 49.134 1.00 65.94 616 LYS A CA 1
ATOM 4919 C C . LYS A 1 616 ? -12.957 -25.936 47.773 1.00 65.94 616 LYS A C 1
ATOM 4921 O O . LYS A 1 616 ? -13.924 -26.635 47.476 1.00 65.94 616 LYS A O 1
ATOM 4926 N N . ALA A 1 617 ? -12.418 -25.023 46.964 1.00 58.47 617 ALA A N 1
ATOM 4927 C CA . ALA A 1 617 ? -12.868 -24.783 45.593 1.00 58.47 617 ALA A CA 1
ATOM 4928 C C . ALA A 1 617 ? -12.525 -25.973 44.678 1.00 58.47 617 ALA A C 1
ATOM 4930 O O . ALA A 1 617 ? -11.478 -26.600 44.856 1.00 58.47 617 ALA A O 1
ATOM 4931 N N . ASN A 1 618 ? -13.387 -26.251 43.699 1.00 65.31 618 ASN A N 1
ATOM 4932 C CA . ASN A 1 618 ? -13.195 -27.280 42.674 1.00 65.31 618 ASN A CA 1
ATOM 4933 C C . ASN A 1 618 ? -13.565 -26.706 41.294 1.00 65.31 618 ASN A C 1
ATOM 4935 O O . ASN A 1 618 ? -14.430 -25.837 41.210 1.00 65.31 618 ASN A O 1
ATOM 4939 N N . GLU A 1 619 ? -12.917 -27.174 40.223 1.00 46.59 619 GLU A N 1
ATOM 4940 C CA . GLU A 1 619 ? -13.252 -26.780 38.845 1.00 46.59 619 GLU A CA 1
ATOM 4941 C C . GLU A 1 619 ? -14.655 -27.237 38.431 1.00 46.59 619 GLU A C 1
ATOM 4943 O O . GLU A 1 619 ? -15.312 -26.563 37.642 1.00 46.59 619 GLU A O 1
ATOM 4948 N N . ASN A 1 620 ? -15.133 -28.358 38.980 1.00 52.22 620 ASN A N 1
ATOM 4949 C CA . ASN A 1 620 ? -16.505 -28.808 38.799 1.00 52.22 620 ASN A CA 1
ATOM 4950 C C . ASN A 1 620 ? -17.402 -28.177 39.886 1.00 52.22 620 ASN A C 1
ATOM 4952 O O . ASN A 1 620 ? -17.221 -28.516 41.061 1.00 52.22 620 ASN A O 1
ATOM 4956 N N . PRO A 1 621 ? -18.387 -27.323 39.529 1.00 57.66 621 PRO A N 1
ATOM 4957 C CA . PRO A 1 621 ? -19.264 -26.648 40.492 1.00 57.66 621 PRO A CA 1
ATOM 4958 C C . PRO A 1 621 ? -20.026 -27.606 41.416 1.00 57.66 621 PRO A C 1
ATOM 4960 O O . PRO A 1 621 ? -20.312 -27.263 42.559 1.00 57.66 621 PRO A O 1
ATOM 4963 N N . ILE A 1 622 ? -20.302 -28.826 40.946 1.00 56.72 622 ILE A N 1
ATOM 4964 C CA . ILE A 1 622 ? -20.992 -29.876 41.711 1.00 56.72 622 ILE A CA 1
ATOM 4965 C C . ILE A 1 622 ? -20.087 -30.439 42.822 1.00 56.72 622 ILE A C 1
ATOM 4967 O O . ILE A 1 622 ? -20.562 -30.848 43.879 1.00 56.72 622 ILE A O 1
ATOM 4971 N N . LEU A 1 623 ? -18.770 -30.441 42.600 1.00 60.03 623 LEU A N 1
ATOM 4972 C CA . LEU A 1 623 ? -17.760 -30.926 43.547 1.00 60.03 623 LEU A CA 1
ATOM 4973 C C . LEU A 1 623 ? -17.170 -29.797 44.408 1.00 60.03 623 LEU A C 1
ATOM 4975 O O . LEU A 1 623 ? -16.228 -30.028 45.172 1.00 60.03 623 LEU A O 1
ATOM 4979 N N . ASP A 1 624 ? -17.686 -28.574 44.271 1.00 70.75 624 ASP A N 1
ATOM 4980 C CA . ASP A 1 624 ? -17.253 -27.427 45.056 1.00 70.75 624 ASP A CA 1
ATOM 4981 C C . ASP A 1 624 ? -17.846 -27.496 46.469 1.00 70.75 624 ASP A C 1
ATOM 4983 O O . ASP A 1 624 ? -19.060 -27.512 46.667 1.00 70.75 624 ASP A O 1
ATOM 4987 N N . THR A 1 625 ? -16.964 -27.539 47.470 1.00 78.06 625 THR A N 1
ATOM 4988 C CA . THR A 1 625 ? -17.346 -27.706 48.883 1.00 78.06 625 THR A CA 1
ATOM 4989 C C . THR A 1 625 ? -17.375 -26.388 49.654 1.00 78.06 625 THR A C 1
ATOM 4991 O O . THR A 1 625 ? -17.521 -26.397 50.878 1.00 78.06 625 THR A O 1
ATOM 4994 N N . ARG A 1 626 ? -17.198 -25.243 48.981 1.00 83.06 626 ARG A N 1
ATOM 4995 C CA . ARG A 1 626 ? -17.262 -23.920 49.618 1.00 83.06 626 ARG A CA 1
ATOM 4996 C C . ARG A 1 626 ? -18.670 -23.627 50.144 1.00 83.06 626 ARG A C 1
ATOM 4998 O O . ARG A 1 626 ? -19.669 -23.984 49.523 1.00 83.06 626 ARG A O 1
ATOM 5005 N N . VAL A 1 627 ? -18.738 -22.931 51.279 1.00 84.81 627 VAL A N 1
ATOM 5006 C CA . VAL A 1 627 ? -20.001 -22.563 51.942 1.00 84.81 627 VAL A CA 1
ATOM 5007 C C . VAL A 1 627 ? -20.135 -21.044 52.037 1.00 84.81 627 VAL A C 1
ATOM 5009 O O . VAL A 1 627 ? -19.201 -20.354 52.460 1.00 84.81 627 VAL A O 1
ATOM 5012 N N . TYR A 1 628 ? -21.311 -20.529 51.675 1.00 85.00 628 TYR A N 1
ATOM 5013 C CA . TYR A 1 628 ? -21.643 -19.104 51.658 1.00 85.00 628 TYR A CA 1
ATOM 5014 C C . TYR A 1 628 ? -22.840 -18.794 52.553 1.00 85.00 628 TYR A C 1
ATOM 5016 O O . TYR A 1 628 ? -23.688 -19.642 52.815 1.00 85.00 628 TYR A O 1
ATOM 5024 N N . GLN A 1 629 ? -22.900 -17.548 53.012 1.00 85.19 629 GLN A N 1
ATOM 5025 C CA . GLN A 1 629 ? -24.028 -16.977 53.737 1.00 85.19 629 GLN A CA 1
ATOM 5026 C C . GLN A 1 629 ? -24.893 -16.173 52.763 1.00 85.19 629 GLN A C 1
ATOM 5028 O O . GLN A 1 629 ? -24.392 -15.230 52.151 1.00 85.19 629 GLN A O 1
ATOM 5033 N N . LEU A 1 630 ? -26.169 -16.524 52.614 1.00 83.25 630 LEU A N 1
ATOM 5034 C CA . LEU A 1 630 ? -27.141 -15.854 51.748 1.00 83.25 630 LEU A CA 1
ATOM 5035 C C . LEU A 1 630 ? -28.156 -15.099 52.590 1.00 83.25 630 LEU A C 1
ATOM 5037 O O . LEU A 1 630 ? -28.618 -15.608 53.603 1.00 83.25 630 LEU A O 1
ATOM 5041 N N . GLN A 1 631 ? -28.507 -13.896 52.159 1.00 81.06 631 GLN A N 1
ATOM 5042 C CA . GLN A 1 631 ? -29.527 -13.055 52.755 1.00 81.06 631 GLN A CA 1
ATOM 5043 C C . GLN A 1 631 ? -30.806 -13.114 51.915 1.00 81.06 631 GLN A C 1
ATOM 5045 O O . GLN A 1 631 ? -30.795 -12.790 50.724 1.00 81.06 631 GLN A O 1
ATOM 5050 N N . PHE A 1 632 ? -31.903 -13.508 52.550 1.00 80.56 632 PHE A N 1
ATOM 5051 C CA . PHE A 1 632 ? -33.242 -13.506 51.971 1.00 80.56 632 PHE A CA 1
ATOM 5052 C C . PHE A 1 632 ? -33.883 -12.106 52.086 1.00 80.56 632 PHE A C 1
ATOM 5054 O O . PHE A 1 632 ? -33.436 -11.292 52.905 1.00 80.56 632 PHE A O 1
ATOM 5061 N N . PRO A 1 633 ? -34.924 -11.788 51.292 1.00 66.62 633 PRO A N 1
ATOM 5062 C CA . PRO A 1 633 ? -35.603 -10.485 51.342 1.00 66.62 633 PRO A CA 1
ATOM 5063 C C . PRO A 1 633 ? -36.243 -10.144 52.695 1.00 66.62 633 PRO A C 1
ATOM 5065 O O . PRO A 1 633 ? -36.435 -8.970 53.001 1.00 66.62 633 PRO A O 1
ATOM 5068 N N . ASP A 1 634 ? -36.537 -11.152 53.519 1.00 68.50 634 ASP A N 1
ATOM 5069 C CA . ASP A 1 634 ? -37.014 -11.015 54.903 1.00 68.50 634 ASP A CA 1
ATOM 5070 C C . ASP A 1 634 ? -35.899 -10.595 55.892 1.00 68.50 634 ASP A C 1
ATOM 5072 O O . ASP A 1 634 ? -36.162 -10.324 57.064 1.00 68.50 634 ASP A O 1
ATOM 5076 N N . GLY A 1 635 ? -34.648 -10.518 55.423 1.00 69.50 635 GLY A N 1
ATOM 5077 C CA . GLY A 1 635 ? -33.466 -10.187 56.211 1.00 69.50 635 GLY A CA 1
ATOM 5078 C C . GLY A 1 635 ? -32.801 -11.386 56.893 1.00 69.50 635 GLY A C 1
ATOM 5079 O O . GLY A 1 635 ? -31.755 -11.199 57.525 1.00 69.50 635 GLY A O 1
ATOM 5080 N N . ARG A 1 636 ? -33.346 -12.603 56.756 1.00 80.56 636 ARG A N 1
ATOM 5081 C CA . ARG A 1 636 ? -32.759 -13.837 57.294 1.00 80.56 636 ARG A CA 1
ATOM 5082 C C . ARG A 1 636 ? -31.473 -14.177 56.550 1.00 80.56 636 ARG A C 1
ATOM 5084 O O . ARG A 1 636 ? -31.398 -14.029 55.333 1.00 80.56 636 ARG A O 1
ATOM 5091 N N . VAL A 1 637 ? -30.462 -14.641 57.284 1.00 83.06 637 VAL A N 1
ATOM 5092 C CA . VAL A 1 637 ? -29.208 -15.133 56.703 1.00 83.06 637 VAL A CA 1
ATOM 5093 C C . VAL A 1 637 ? -29.122 -16.642 56.901 1.00 83.06 637 VAL A C 1
ATOM 5095 O O . VAL A 1 637 ? -29.172 -17.109 58.036 1.00 83.06 637 VAL A O 1
ATOM 5098 N N . GLU A 1 638 ? -28.988 -17.392 55.812 1.00 82.12 638 GLU A N 1
ATOM 5099 C CA . GLU A 1 638 ? -28.845 -18.850 55.820 1.00 82.12 638 GLU A CA 1
ATOM 5100 C C . GLU A 1 638 ? -27.577 -19.301 55.103 1.00 82.12 638 GLU A C 1
ATOM 5102 O O . GLU A 1 638 ? -26.986 -18.564 54.316 1.00 82.12 638 GLU A O 1
ATOM 5107 N N . GLU A 1 639 ? -27.143 -20.523 55.391 1.00 86.44 639 GLU A N 1
ATOM 5108 C CA . GLU A 1 639 ? -25.916 -21.093 54.849 1.00 86.44 639 GLU A CA 1
ATOM 5109 C C . GLU A 1 639 ? -26.239 -22.050 53.703 1.00 86.44 639 GLU A C 1
ATOM 5111 O O . GLU A 1 639 ? -26.971 -23.018 53.897 1.00 86.44 639 GLU A O 1
ATOM 5116 N N . TYR A 1 640 ? -25.659 -21.801 52.530 1.00 82.88 640 TYR A N 1
ATOM 5117 C CA . TYR A 1 640 ? -25.774 -22.685 51.372 1.00 82.88 640 TYR A CA 1
ATOM 5118 C C . TYR A 1 640 ? -24.385 -23.074 50.868 1.00 82.88 640 TYR A C 1
ATOM 5120 O O . TYR A 1 640 ? -23.446 -22.271 50.867 1.00 82.88 640 TYR A O 1
ATOM 5128 N N . ALA A 1 641 ? -24.252 -24.328 50.445 1.00 80.56 641 ALA A N 1
ATOM 5129 C CA . ALA A 1 641 ? -23.071 -24.807 49.740 1.00 80.56 641 ALA A CA 1
ATOM 5130 C C . ALA A 1 641 ? -23.120 -24.379 48.261 1.00 80.56 641 ALA A C 1
ATOM 5132 O O . ALA A 1 641 ? -24.201 -24.212 47.693 1.00 80.56 641 ALA A O 1
ATOM 5133 N N . VAL A 1 642 ? -21.954 -24.176 47.636 1.00 78.38 642 VAL A N 1
ATOM 5134 C CA . VAL A 1 642 ? -21.855 -23.686 46.243 1.00 78.38 642 VAL A CA 1
ATOM 5135 C C . VAL A 1 642 ? -22.566 -24.585 45.252 1.00 78.38 642 VAL A C 1
ATOM 5137 O O . VAL A 1 642 ? -23.201 -24.070 44.340 1.00 78.38 642 VAL A O 1
ATOM 5140 N N . ASN A 1 643 ? -22.483 -25.899 45.429 1.00 75.38 643 ASN A N 1
ATOM 5141 C CA . ASN A 1 643 ? -23.140 -26.862 44.554 1.00 75.38 643 ASN A CA 1
ATOM 5142 C C . ASN A 1 643 ? -24.654 -26.607 44.436 1.00 75.38 643 ASN A C 1
ATOM 5144 O O . ASN A 1 643 ? -25.162 -26.564 43.324 1.00 75.38 643 ASN A O 1
ATOM 5148 N N . MET A 1 644 ? -25.349 -26.308 45.540 1.00 72.62 644 MET A N 1
ATOM 5149 C CA . MET A 1 644 ? -26.783 -25.981 45.516 1.00 72.62 644 MET A CA 1
ATOM 5150 C C . MET A 1 644 ? -27.082 -24.656 44.803 1.00 72.62 644 MET A C 1
ATOM 5152 O O . MET A 1 644 ? -28.105 -24.515 44.135 1.00 72.62 644 MET A O 1
ATOM 5156 N N . ILE A 1 645 ? -26.198 -23.670 44.957 1.00 71.75 645 ILE A N 1
ATOM 5157 C CA . ILE A 1 645 ? -26.325 -22.362 44.301 1.00 71.75 645 ILE A CA 1
ATOM 5158 C C . ILE A 1 645 ? -26.100 -22.520 42.790 1.00 71.75 645 ILE A C 1
ATOM 5160 O O . ILE A 1 645 ? -26.855 -21.974 41.991 1.00 71.75 645 ILE A O 1
ATOM 5164 N N . ALA A 1 646 ? -25.086 -23.298 42.405 1.00 65.44 646 ALA A N 1
ATOM 5165 C CA . ALA A 1 646 ? -24.749 -23.587 41.019 1.00 65.44 646 ALA A CA 1
ATOM 5166 C C . ALA A 1 646 ? -25.836 -24.420 40.326 1.00 65.44 646 ALA A C 1
ATOM 5168 O O . ALA A 1 646 ? -26.213 -24.076 39.214 1.00 65.44 646 ALA A O 1
ATOM 5169 N N . GLU A 1 647 ? -26.382 -25.455 40.973 1.00 68.12 647 GLU A N 1
ATOM 5170 C CA . GLU A 1 647 ? -27.484 -26.266 40.427 1.00 68.12 647 GLU A CA 1
ATOM 5171 C C . GLU A 1 647 ? -28.707 -25.406 40.074 1.00 68.12 647 GLU A C 1
ATOM 5173 O O . GLU A 1 647 ? -29.189 -25.479 38.947 1.00 68.12 647 GLU A O 1
ATOM 5178 N N . ASN A 1 648 ? -29.136 -24.502 40.964 1.00 65.62 648 ASN A N 1
ATOM 5179 C CA . ASN A 1 648 ? -30.260 -23.594 40.683 1.00 65.62 648 ASN A CA 1
ATOM 5180 C C . ASN A 1 648 ? -29.962 -22.596 39.547 1.00 65.62 648 ASN A C 1
ATOM 5182 O O . ASN A 1 648 ? -30.859 -22.244 38.785 1.00 65.62 648 ASN A O 1
ATOM 5186 N N . LEU A 1 649 ? -28.710 -22.140 39.416 1.00 58.66 649 LEU A N 1
ATOM 5187 C CA . LEU A 1 649 ? -28.265 -21.288 38.304 1.00 58.66 649 LEU A CA 1
ATOM 5188 C C . LEU A 1 649 ? -28.232 -22.047 36.967 1.00 58.66 649 LEU A C 1
ATOM 5190 O O . LEU A 1 649 ? -28.572 -21.476 35.934 1.00 58.66 649 LEU A O 1
ATOM 5194 N N . PHE A 1 650 ? -27.832 -23.321 36.980 1.00 57.22 650 PHE A N 1
ATOM 5195 C CA . PHE A 1 650 ? -27.774 -24.174 35.790 1.00 57.22 650 PHE A CA 1
ATOM 5196 C C . PHE A 1 650 ? -29.160 -24.621 35.314 1.00 57.22 650 PHE A C 1
ATOM 5198 O O . PHE A 1 650 ? -29.377 -24.699 34.110 1.00 57.22 650 PHE A O 1
ATOM 5205 N N . GLU A 1 651 ? -30.110 -24.862 36.221 1.00 58.44 651 GLU A N 1
ATOM 5206 C CA . GLU A 1 651 ? -31.496 -25.209 35.866 1.00 58.44 651 GLU A CA 1
ATOM 5207 C C . GLU A 1 651 ? -32.250 -24.074 35.147 1.00 58.44 651 GLU A C 1
ATOM 5209 O O . GLU A 1 651 ? -33.268 -24.321 34.502 1.00 58.44 651 GLU A O 1
ATOM 5214 N N . GLN A 1 652 ? -31.748 -22.838 35.226 1.00 50.84 652 GLN A N 1
ATOM 5215 C CA . GLN A 1 652 ? -32.358 -21.643 34.632 1.00 50.84 652 GLN A CA 1
ATOM 5216 C C . GLN A 1 652 ? -31.729 -21.234 33.286 1.00 50.84 652 GLN A C 1
ATOM 5218 O O . GLN A 1 652 ? -32.181 -20.268 32.676 1.00 50.84 652 GLN A O 1
ATOM 5223 N N . ALA A 1 653 ? -30.709 -21.951 32.800 1.00 44.03 653 ALA A N 1
ATOM 5224 C CA . ALA A 1 653 ? -29.975 -21.625 31.576 1.00 44.03 653 ALA A CA 1
ATOM 5225 C C . ALA A 1 653 ? -30.166 -22.701 30.486 1.00 44.03 653 ALA A C 1
ATOM 5227 O O . ALA A 1 653 ? -30.150 -23.895 30.778 1.00 44.03 653 ALA A O 1
ATOM 5228 N N . ASP A 1 654 ? -30.330 -22.302 29.217 1.00 46.34 654 ASP A N 1
ATOM 5229 C CA . ASP A 1 654 ? -30.415 -23.248 28.090 1.00 46.34 654 ASP A CA 1
ATOM 5230 C C . ASP A 1 654 ? -29.037 -23.793 27.641 1.00 46.34 654 ASP A C 1
ATOM 5232 O O . ASP A 1 654 ? -27.991 -23.398 28.162 1.00 46.34 654 ASP A O 1
ATOM 5236 N N . GLU A 1 655 ? -29.011 -24.696 26.645 1.00 40.19 655 GLU A N 1
ATOM 5237 C CA . GLU A 1 655 ? -27.786 -25.332 26.104 1.00 40.19 655 GLU A CA 1
ATOM 5238 C C . GLU A 1 655 ? -26.716 -24.331 25.612 1.00 40.19 655 GLU A C 1
ATOM 5240 O O . GLU A 1 655 ? -25.563 -24.715 25.413 1.00 40.19 655 GLU A O 1
ATOM 5245 N N . ASN A 1 656 ? -27.066 -23.049 25.441 1.00 38.84 656 ASN A N 1
ATOM 5246 C CA . ASN A 1 656 ? -26.148 -21.978 25.050 1.00 38.84 656 ASN A CA 1
ATOM 5247 C C . ASN A 1 656 ? -25.956 -20.905 26.137 1.00 38.84 656 ASN A C 1
ATOM 5249 O O . ASN A 1 656 ? -25.324 -19.882 25.867 1.00 38.84 656 ASN A O 1
ATOM 5253 N N . SER A 1 657 ? -26.445 -21.146 27.357 1.00 41.25 657 SER A N 1
ATOM 5254 C CA . SER A 1 657 ? -26.310 -20.269 28.526 1.00 41.25 657 SER A CA 1
ATOM 5255 C C . SER A 1 657 ? -27.022 -18.909 28.416 1.00 41.25 657 SER A C 1
ATOM 5257 O O . SER A 1 657 ? -26.512 -17.916 28.942 1.00 41.25 657 SER A O 1
ATOM 5259 N N . TRP A 1 658 ? -28.190 -18.841 27.761 1.00 35.56 658 TRP A N 1
ATOM 5260 C CA . TRP A 1 658 ? -29.020 -17.625 27.698 1.00 35.56 658 TRP A CA 1
ATOM 5261 C C . TRP A 1 658 ? -30.410 -17.817 28.317 1.00 35.56 658 TRP A C 1
ATOM 5263 O O . TRP A 1 658 ? -30.970 -18.911 28.310 1.00 35.56 658 TRP A O 1
ATOM 5273 N N . ASP A 1 659 ? -30.965 -16.711 28.817 1.00 41.41 659 ASP A N 1
ATOM 5274 C CA . ASP A 1 659 ? -32.336 -16.604 29.322 1.00 41.41 659 ASP A CA 1
ATOM 5275 C C . ASP A 1 659 ? -33.320 -16.545 28.130 1.00 41.41 659 ASP A C 1
ATOM 5277 O O . ASP A 1 659 ? -33.092 -15.824 27.150 1.00 41.41 659 ASP A O 1
ATOM 5281 N N . SER A 1 660 ? -34.398 -17.332 28.147 1.00 33.97 660 SER A N 1
ATOM 5282 C CA . SER A 1 660 ? -35.253 -17.534 26.969 1.00 33.97 660 SER A CA 1
ATOM 5283 C C . SER A 1 660 ? -36.162 -16.330 26.669 1.00 33.97 660 SER A C 1
ATOM 5285 O O . SER A 1 660 ? -37.177 -16.123 27.331 1.00 33.97 660 SER A O 1
ATOM 5287 N N . GLY A 1 661 ? -35.853 -15.586 25.601 1.00 47.31 661 GLY A N 1
ATOM 5288 C CA . GLY A 1 661 ? -36.720 -14.544 25.035 1.00 47.31 661 GLY A CA 1
ATOM 5289 C C . GLY A 1 661 ? -36.196 -14.023 23.696 1.00 47.31 661 GLY A C 1
ATOM 5290 O O . GLY A 1 661 ? -35.621 -12.942 23.628 1.00 47.31 661 GLY A O 1
ATOM 5291 N N . ILE A 1 662 ? -36.327 -14.809 22.621 1.00 55.12 662 ILE A N 1
ATOM 5292 C CA . ILE A 1 662 ? -35.600 -14.544 21.371 1.00 55.12 662 ILE A CA 1
ATOM 5293 C C . ILE A 1 662 ? -36.475 -13.806 20.344 1.00 55.12 662 ILE A C 1
ATOM 5295 O O . ILE A 1 662 ? -37.427 -14.360 19.787 1.00 55.12 662 ILE A O 1
ATOM 5299 N N . ILE A 1 663 ? -36.105 -12.553 20.086 1.00 60.03 663 ILE A N 1
ATOM 5300 C CA . ILE A 1 663 ? -36.546 -11.712 18.965 1.00 60.03 663 ILE A CA 1
ATOM 5301 C C . ILE A 1 663 ? -36.159 -12.388 17.633 1.00 60.03 663 ILE A C 1
ATOM 5303 O O . ILE A 1 663 ? -35.036 -12.870 17.495 1.00 60.03 663 ILE A O 1
ATOM 5307 N N . GLU A 1 664 ? -37.080 -12.465 16.667 1.00 66.06 664 GLU A N 1
ATOM 5308 C CA . GLU A 1 664 ? -36.826 -13.008 15.319 1.00 66.06 664 GLU A CA 1
ATOM 5309 C C . GLU A 1 664 ? -36.354 -11.908 14.358 1.00 66.06 664 GLU A C 1
ATOM 5311 O O . GLU A 1 664 ? -35.312 -12.059 13.728 1.00 66.06 664 GLU A O 1
ATOM 5316 N N . GLU A 1 665 ? -37.099 -10.800 14.259 1.00 72.19 665 GLU A N 1
ATOM 5317 C CA . GLU A 1 665 ? -36.774 -9.666 13.378 1.00 72.19 665 GLU A CA 1
ATOM 5318 C C . GLU A 1 665 ? -37.471 -8.360 13.816 1.00 72.19 665 GLU A C 1
ATOM 5320 O O . GLU A 1 665 ? -38.553 -8.377 14.415 1.00 72.19 665 GLU A O 1
ATOM 5325 N N . PHE A 1 666 ? -36.864 -7.212 13.488 1.00 78.56 666 PHE A N 1
ATOM 5326 C CA . PHE A 1 666 ? -37.488 -5.890 13.614 1.00 78.56 666 PHE A CA 1
ATOM 5327 C C . PHE A 1 666 ? -38.179 -5.510 12.304 1.00 78.56 666 PHE A C 1
ATOM 5329 O O . PHE A 1 666 ? -37.542 -5.481 11.253 1.00 78.56 666 PHE A O 1
ATOM 5336 N N . LEU A 1 667 ? -39.472 -5.194 12.374 1.00 74.62 667 LEU A N 1
ATOM 5337 C CA . LEU A 1 667 ? -40.311 -4.983 11.193 1.00 74.62 667 LEU A CA 1
ATOM 5338 C C . LEU A 1 667 ? -40.496 -3.502 10.840 1.00 74.62 667 LEU A C 1
ATOM 5340 O O . LEU A 1 667 ? -40.393 -3.142 9.670 1.00 74.62 667 LEU A O 1
ATOM 5344 N N . ASP A 1 668 ? -40.783 -2.647 11.828 1.00 73.50 668 ASP A N 1
ATOM 5345 C CA . ASP A 1 668 ? -41.155 -1.247 11.579 1.00 73.50 668 ASP A CA 1
ATOM 5346 C C . ASP A 1 668 ? -40.874 -0.328 12.784 1.00 73.50 668 ASP A C 1
ATOM 5348 O O . ASP A 1 668 ? -40.648 -0.800 13.899 1.00 73.50 668 ASP A O 1
ATOM 5352 N N . ILE A 1 669 ? -40.894 0.992 12.579 1.00 82.12 669 ILE A N 1
ATOM 5353 C CA . ILE A 1 669 ? -40.744 2.016 13.621 1.00 82.12 669 ILE A CA 1
ATOM 5354 C C . ILE A 1 669 ? -41.877 3.044 13.539 1.00 82.12 669 ILE A C 1
ATOM 5356 O O . ILE A 1 669 ? -42.153 3.607 12.482 1.00 82.12 669 ILE A O 1
ATOM 5360 N N . ARG A 1 670 ? -42.505 3.353 14.677 1.00 77.56 670 ARG A N 1
ATOM 5361 C CA . ARG A 1 670 ? -43.555 4.375 14.770 1.00 77.56 670 ARG A CA 1
ATOM 5362 C C . ARG A 1 670 ? -43.247 5.408 15.841 1.00 77.56 670 ARG A C 1
ATOM 5364 O O . ARG A 1 670 ? -42.533 5.152 16.812 1.00 77.56 670 ARG A O 1
ATOM 5371 N N . LYS A 1 671 ? -43.814 6.592 15.644 1.00 81.12 671 LYS A N 1
ATOM 5372 C CA . LYS A 1 671 ? -43.693 7.736 16.539 1.00 81.12 671 LYS A CA 1
ATOM 5373 C C . LYS A 1 671 ? -45.075 8.074 17.086 1.00 81.12 671 LYS A C 1
ATOM 5375 O O . LYS A 1 671 ? -46.002 8.277 16.308 1.00 81.12 671 LYS A O 1
ATOM 5380 N N . ASP A 1 672 ? -45.192 8.152 18.403 1.00 78.38 672 ASP A N 1
ATOM 5381 C CA . ASP A 1 672 ? -46.365 8.693 19.079 1.00 78.38 672 ASP A CA 1
ATOM 5382 C C . ASP A 1 672 ? -46.191 10.206 19.251 1.00 78.38 672 ASP A C 1
ATOM 5384 O O . ASP A 1 672 ? -45.409 10.675 20.083 1.00 78.38 672 ASP A O 1
ATOM 5388 N N . ASP A 1 673 ? -46.912 10.979 18.440 1.00 68.62 673 ASP A N 1
ATOM 5389 C CA . ASP A 1 673 ? -46.831 12.442 18.417 1.00 68.62 673 ASP A CA 1
ATOM 5390 C C . ASP A 1 673 ? -47.344 13.117 19.701 1.00 68.62 673 ASP A C 1
ATOM 5392 O O . ASP A 1 673 ? -47.053 14.292 19.918 1.00 68.62 673 ASP A O 1
ATOM 5396 N N . SER A 1 674 ? -48.062 12.396 20.571 1.00 67.81 674 SER A N 1
ATOM 5397 C CA . SER A 1 674 ? -48.541 12.932 21.852 1.00 67.81 674 SER A CA 1
ATOM 5398 C C . SER A 1 674 ? -47.471 12.924 22.955 1.00 67.81 674 SER A C 1
ATOM 5400 O O . SER A 1 674 ? -47.522 13.743 23.873 1.00 67.81 674 SER A O 1
ATOM 5402 N N . VAL A 1 675 ? -46.478 12.030 22.848 1.00 71.50 675 VAL A N 1
ATOM 5403 C CA . VAL A 1 675 ? -45.404 11.829 23.844 1.00 71.50 675 VAL A CA 1
ATOM 5404 C C . VAL A 1 675 ? -44.032 12.237 23.299 1.00 71.50 675 VAL A C 1
ATOM 5406 O O . VAL A 1 675 ? -43.148 12.650 24.055 1.00 71.50 675 VAL A O 1
ATOM 5409 N N . ALA A 1 676 ? -43.821 12.111 21.989 1.00 71.06 676 ALA A N 1
ATOM 5410 C CA . ALA A 1 676 ? -42.552 12.422 21.354 1.00 71.06 676 ALA A CA 1
ATOM 5411 C C . ALA A 1 676 ? -42.298 13.934 21.314 1.00 71.06 676 ALA A C 1
ATOM 5413 O O . ALA A 1 676 ? -43.128 14.715 20.854 1.00 71.06 676 ALA A O 1
ATOM 5414 N N . VAL A 1 677 ? -41.100 14.346 21.736 1.00 70.75 677 VAL A N 1
ATOM 5415 C CA . VAL A 1 677 ? -40.716 15.764 21.785 1.00 70.75 677 VAL A CA 1
ATOM 5416 C C . VAL A 1 677 ? -40.752 16.378 20.371 1.00 70.75 677 VAL A C 1
ATOM 5418 O O . VAL A 1 677 ? -40.044 15.885 19.482 1.00 70.75 677 VAL A O 1
ATOM 5421 N N . PRO A 1 678 ? -41.547 17.442 20.133 1.00 64.19 678 PRO A N 1
ATOM 5422 C CA . PRO A 1 678 ? -41.602 18.133 18.848 1.00 64.19 678 PRO A CA 1
ATOM 5423 C C . PRO A 1 678 ? -40.252 18.753 18.485 1.00 64.19 678 PRO A C 1
ATOM 5425 O O . PRO A 1 678 ? -39.507 19.208 19.352 1.00 64.19 678 PRO A O 1
ATOM 5428 N N . LYS A 1 679 ? -39.948 18.837 17.185 1.00 61.53 679 LYS A N 1
ATOM 5429 C CA . LYS A 1 679 ? -38.664 19.363 16.687 1.00 61.53 679 LYS A CA 1
ATOM 5430 C C . LYS A 1 679 ? -38.392 20.804 17.145 1.00 61.53 679 LYS A C 1
ATOM 5432 O O . LYS A 1 679 ? -37.239 21.165 17.347 1.00 61.53 679 LYS A O 1
ATOM 5437 N N . GLU A 1 680 ? -39.447 21.584 17.368 1.00 60.94 680 GLU A N 1
ATOM 5438 C CA . GLU A 1 680 ? -39.402 22.961 17.883 1.00 60.94 680 GLU A CA 1
ATOM 5439 C C . GLU A 1 680 ? -38.937 23.054 19.348 1.00 60.94 680 GLU A C 1
ATOM 5441 O O . GLU A 1 680 ? -38.355 24.057 19.742 1.00 60.94 680 GLU A O 1
ATOM 5446 N N . GLN A 1 681 ? -39.142 21.997 20.143 1.00 59.78 681 GLN A N 1
ATOM 5447 C CA . GLN A 1 681 ? -38.665 21.866 21.531 1.00 59.78 681 GLN A CA 1
ATOM 5448 C C . GLN A 1 681 ? -37.399 20.997 21.626 1.00 59.78 681 GLN A C 1
ATOM 5450 O O . GLN A 1 681 ? -36.902 20.699 22.711 1.00 59.78 681 GLN A O 1
ATOM 5455 N N . GLY A 1 682 ? -36.870 20.575 20.475 1.00 58.25 682 GLY A N 1
ATOM 5456 C CA . GLY A 1 682 ? -35.706 19.709 20.355 1.00 58.25 682 GLY A CA 1
ATOM 5457 C C . GLY A 1 682 ? -34.377 20.424 20.572 1.00 58.25 682 GLY A C 1
ATOM 5458 O O . GLY A 1 682 ? -33.351 19.795 20.355 1.00 58.25 682 GLY A O 1
ATOM 5459 N N . MET A 1 683 ? -34.375 21.693 20.982 1.00 60.44 683 MET A N 1
ATOM 5460 C CA . MET A 1 683 ? -33.180 22.504 21.213 1.00 60.44 683 MET A CA 1
ATOM 5461 C C . MET A 1 683 ? -33.163 22.985 22.663 1.00 60.44 683 MET A C 1
ATOM 5463 O O . MET A 1 683 ? -34.147 23.536 23.151 1.00 60.44 683 MET A O 1
ATOM 5467 N N . TYR A 1 684 ? -32.040 22.809 23.353 1.00 67.56 684 TYR A N 1
ATOM 5468 C CA . TYR A 1 684 ? -31.797 23.464 24.634 1.00 67.56 684 TYR A CA 1
ATOM 5469 C C . TYR A 1 684 ? -30.455 24.186 24.608 1.00 67.56 684 TYR A C 1
ATOM 5471 O O . TYR A 1 684 ? -29.489 23.733 23.986 1.00 67.56 684 TYR A O 1
ATOM 5479 N N . PHE A 1 685 ? -30.391 25.312 25.309 1.00 60.28 685 PHE A N 1
ATOM 5480 C CA . PHE A 1 685 ? -29.149 26.034 25.534 1.00 60.28 685 PHE A CA 1
ATOM 5481 C C . PHE A 1 685 ? -28.476 25.454 26.771 1.00 60.28 685 PHE A C 1
ATOM 5483 O O . PHE A 1 685 ? -29.087 25.331 27.834 1.00 60.28 685 PHE A O 1
ATOM 5490 N N . ASN A 1 686 ? -27.210 25.067 26.643 1.00 53.44 686 ASN A N 1
ATOM 5491 C CA . ASN A 1 686 ? -26.423 24.756 27.829 1.00 53.44 686 ASN A CA 1
ATOM 5492 C C . ASN A 1 686 ? -26.087 26.052 28.596 1.00 53.44 686 ASN A C 1
ATOM 5494 O O . ASN A 1 686 ? -26.258 27.156 28.083 1.00 53.44 686 ASN A O 1
ATOM 5498 N N . ALA A 1 687 ? -25.542 25.929 29.808 1.00 48.72 687 ALA A N 1
ATOM 5499 C CA . ALA A 1 687 ? -25.139 27.080 30.627 1.00 48.72 687 ALA A CA 1
ATOM 5500 C C . ALA A 1 687 ? -24.098 28.014 29.959 1.00 48.72 687 ALA A C 1
ATOM 5502 O O . ALA A 1 687 ? -23.841 29.098 30.467 1.00 48.72 687 ALA A O 1
ATOM 5503 N N . ALA A 1 688 ? -23.513 27.609 28.824 1.00 50.06 688 ALA A N 1
ATOM 5504 C CA . ALA A 1 688 ? -22.577 28.391 28.019 1.00 50.06 688 ALA A CA 1
ATOM 5505 C C . ALA A 1 688 ? -23.233 29.054 26.785 1.00 50.06 688 ALA A C 1
ATOM 5507 O O . ALA A 1 688 ? -22.522 29.555 25.918 1.00 50.06 688 ALA A O 1
ATOM 5508 N N . GLY A 1 689 ? -24.568 29.030 26.669 1.00 45.75 689 GLY A N 1
ATOM 5509 C CA . GLY A 1 689 ? -25.315 29.660 25.574 1.00 45.75 689 GLY A CA 1
ATOM 5510 C C . GLY A 1 689 ? -25.221 28.935 24.227 1.00 45.75 689 GLY A C 1
ATOM 5511 O O . GLY A 1 689 ? -25.645 29.479 23.212 1.00 45.75 689 GLY A O 1
ATOM 5512 N N . VAL A 1 690 ? -24.675 27.715 24.195 1.00 52.50 690 VAL A N 1
ATOM 5513 C CA . VAL A 1 690 ? -24.539 26.924 22.965 1.00 52.50 690 VAL A CA 1
ATOM 5514 C C . VAL A 1 690 ? -25.777 26.057 22.775 1.00 52.50 690 VAL A C 1
ATOM 5516 O O . VAL A 1 690 ? -26.124 25.252 23.644 1.00 52.50 690 VAL A O 1
ATOM 5519 N N . GLU A 1 691 ? -26.404 26.207 21.614 1.00 60.16 691 GLU A N 1
ATOM 5520 C CA . GLU A 1 691 ? -27.600 25.474 21.210 1.00 60.16 691 GLU A CA 1
ATOM 5521 C C . GLU A 1 691 ? -27.271 23.995 20.931 1.00 60.16 691 GLU A C 1
ATOM 5523 O O . GLU A 1 691 ? -26.327 23.674 20.198 1.00 60.16 691 GLU A O 1
ATOM 5528 N N . ARG A 1 692 ? -28.008 23.064 21.553 1.00 57.44 692 ARG A N 1
ATOM 5529 C CA . ARG A 1 692 ? -27.851 21.617 21.337 1.00 57.44 692 ARG A CA 1
ATOM 5530 C C . ARG A 1 692 ? -29.178 20.896 21.178 1.00 57.44 692 ARG A C 1
ATOM 5532 O O . ARG A 1 692 ? -30.139 21.176 21.887 1.00 57.44 692 ARG A O 1
ATOM 5539 N N . ASN A 1 693 ? -29.156 19.868 20.330 1.00 60.53 693 ASN A N 1
ATOM 5540 C CA . ASN A 1 693 ? -30.295 18.984 20.124 1.00 60.53 693 ASN A CA 1
ATOM 5541 C C . ASN A 1 693 ? -30.547 18.086 21.350 1.00 60.53 693 ASN A C 1
ATOM 5543 O O . ASN A 1 693 ? -29.632 17.410 21.832 1.00 60.53 693 ASN A O 1
ATOM 5547 N N . VAL A 1 694 ? -31.794 18.021 21.808 1.00 61.50 694 VAL A N 1
ATOM 5548 C CA . VAL A 1 694 ? -32.279 17.056 22.800 1.00 61.50 694 VAL A CA 1
ATOM 5549 C C . VAL A 1 694 ? -32.454 15.706 22.099 1.00 61.50 694 VAL A C 1
ATOM 5551 O O . VAL A 1 694 ? -33.345 15.533 21.270 1.00 61.50 694 VAL A O 1
ATOM 5554 N N . VAL A 1 695 ? -31.593 14.733 22.406 1.00 59.19 695 VAL A N 1
ATOM 5555 C CA . VAL A 1 695 ? -31.713 13.361 21.884 1.00 59.19 695 VAL A CA 1
ATOM 5556 C C . VAL A 1 695 ? -32.569 12.547 22.850 1.00 59.19 695 VAL A C 1
ATOM 5558 O O . VAL A 1 695 ? -32.161 12.297 23.981 1.00 59.19 695 VAL A O 1
ATOM 5561 N N . THR A 1 696 ? -33.755 12.135 22.408 1.00 68.12 696 THR A N 1
ATOM 5562 C CA . THR A 1 696 ? -34.737 11.408 23.222 1.00 68.12 696 THR A CA 1
ATOM 5563 C C . THR A 1 696 ? -35.307 10.230 22.438 1.00 68.12 696 THR A C 1
ATOM 5565 O O . THR A 1 696 ? -35.640 10.366 21.265 1.00 68.12 696 THR A O 1
ATOM 5568 N N . THR A 1 697 ? -35.425 9.078 23.103 1.00 68.94 697 THR A N 1
ATOM 5569 C CA . THR A 1 697 ? -36.134 7.884 22.611 1.00 68.94 697 THR A CA 1
ATOM 5570 C C . THR A 1 697 ? -37.574 7.806 23.132 1.00 68.94 697 THR A C 1
ATOM 5572 O O . THR A 1 697 ? -38.289 6.863 22.810 1.00 68.94 697 THR A O 1
ATOM 5575 N N . LYS A 1 698 ? -38.019 8.785 23.937 1.00 70.50 698 LYS A N 1
ATOM 5576 C CA . LYS A 1 698 ? -39.389 8.843 24.467 1.00 70.50 698 LYS A CA 1
ATOM 5577 C C . LYS A 1 698 ? -40.383 9.135 23.339 1.00 70.50 698 LYS A C 1
ATOM 5579 O O . LYS A 1 698 ? -40.149 10.053 22.552 1.00 70.50 698 LYS A O 1
ATOM 5584 N N . GLY A 1 699 ? -41.469 8.362 23.289 1.00 72.62 699 GLY A N 1
ATOM 5585 C CA . GLY A 1 699 ? -42.504 8.440 22.250 1.00 72.62 699 GLY A CA 1
ATOM 5586 C C . GLY A 1 699 ? -42.166 7.699 20.950 1.00 72.62 699 GLY A C 1
ATOM 5587 O O . GLY A 1 699 ? -42.852 7.895 19.954 1.00 72.62 699 GLY A O 1
ATOM 5588 N N . TRP A 1 700 ? -41.114 6.875 20.933 1.00 79.00 700 TRP A N 1
ATOM 5589 C CA . TRP A 1 700 ? -40.748 6.045 19.781 1.00 79.00 700 TRP A CA 1
ATOM 5590 C C . TRP A 1 700 ? -40.880 4.563 20.121 1.00 79.00 700 TRP A C 1
ATOM 5592 O O . TRP A 1 700 ? -40.370 4.114 21.150 1.00 79.00 700 TRP A O 1
ATOM 5602 N N . GLU A 1 701 ? -41.519 3.807 19.234 1.00 83.75 701 GLU A N 1
ATOM 5603 C CA . GLU A 1 701 ? -41.751 2.369 19.376 1.00 83.75 701 GLU A CA 1
ATOM 5604 C C . GLU A 1 701 ? -41.308 1.622 18.117 1.00 83.75 701 GLU A C 1
ATOM 5606 O O . GLU A 1 701 ? -41.374 2.156 17.010 1.00 83.75 701 GLU A O 1
ATOM 5611 N N . VAL A 1 702 ? -40.864 0.380 18.290 1.00 82.19 702 VAL A N 1
ATOM 5612 C CA . VAL A 1 702 ? -40.398 -0.506 17.222 1.00 82.19 702 VAL A CA 1
ATOM 5613 C C . VAL A 1 702 ? -41.244 -1.771 17.241 1.00 82.19 702 VAL A C 1
ATOM 5615 O O . VAL A 1 702 ? -41.492 -2.341 18.304 1.00 82.19 702 VAL A O 1
ATOM 5618 N N . GLN A 1 703 ? -41.709 -2.197 16.072 1.00 83.31 703 GLN A N 1
ATOM 5619 C CA . GLN A 1 703 ? -42.449 -3.436 15.913 1.00 83.31 703 GLN A CA 1
ATOM 5620 C C . GLN A 1 703 ? -41.472 -4.602 15.833 1.00 83.31 703 GLN A C 1
ATOM 5622 O O . GLN A 1 703 ? -40.596 -4.638 14.967 1.00 83.31 703 GLN A O 1
ATOM 5627 N N . VAL A 1 704 ? -41.654 -5.562 16.727 1.00 80.25 704 VAL A N 1
ATOM 5628 C CA . VAL A 1 704 ? -40.831 -6.760 16.847 1.00 80.25 704 VAL A CA 1
ATOM 5629 C C . VAL A 1 704 ? -41.668 -7.973 16.513 1.00 80.25 704 VAL A C 1
ATOM 5631 O O . VAL A 1 704 ? -42.807 -8.087 16.970 1.00 80.25 704 VAL A O 1
ATOM 5634 N N . LYS A 1 705 ? -41.091 -8.884 15.737 1.00 75.44 705 LYS A N 1
ATOM 5635 C CA . LYS A 1 705 ? -41.601 -10.234 15.556 1.00 75.44 705 LYS A CA 1
ATOM 5636 C C . LYS A 1 705 ? -40.807 -11.181 16.442 1.00 75.44 705 LYS A C 1
ATOM 5638 O O . LYS A 1 705 ? -39.576 -11.188 16.414 1.00 75.44 705 LYS A O 1
ATOM 5643 N N . TRP A 1 706 ? -41.513 -11.961 17.240 1.00 75.44 706 TRP A N 1
ATOM 5644 C CA . TRP A 1 706 ? -40.939 -12.950 18.144 1.00 75.44 706 TRP A CA 1
ATOM 5645 C C . TRP A 1 706 ? -40.835 -14.302 17.439 1.00 75.44 706 TRP A C 1
ATOM 5647 O O . TRP A 1 706 ? -41.570 -14.559 16.488 1.00 75.44 706 TRP A O 1
ATOM 5657 N N . ARG A 1 707 ? -39.968 -15.204 17.918 1.00 64.38 707 ARG A N 1
ATOM 5658 C CA . ARG A 1 707 ? -39.825 -16.552 17.326 1.00 64.38 707 ARG A CA 1
ATOM 5659 C C . ARG A 1 707 ? -41.098 -17.410 17.362 1.00 64.38 707 ARG A C 1
ATOM 5661 O O . ARG A 1 707 ? -41.201 -18.369 16.600 1.00 64.38 707 ARG A O 1
ATOM 5668 N N . ASP A 1 708 ? -42.073 -17.077 18.209 1.00 61.69 708 ASP A N 1
ATOM 5669 C CA . ASP A 1 708 ? -43.410 -17.694 18.205 1.00 61.69 708 ASP A CA 1
ATOM 5670 C C . ASP A 1 708 ? -44.329 -17.149 17.087 1.00 61.69 708 ASP A C 1
ATOM 5672 O O . ASP A 1 708 ? -45.488 -17.552 16.973 1.00 61.69 708 ASP A O 1
ATOM 5676 N N . LYS A 1 709 ? -43.792 -16.265 16.232 1.00 63.06 709 LYS A N 1
ATOM 5677 C CA . LYS A 1 709 ? -44.445 -15.543 15.132 1.00 63.06 709 LYS A CA 1
ATOM 5678 C C . LYS A 1 709 ? -45.469 -14.495 15.561 1.00 63.06 709 LYS A C 1
ATOM 5680 O O . LYS A 1 709 ? -46.147 -13.933 14.698 1.00 63.06 709 LYS A O 1
ATOM 5685 N N . SER A 1 710 ? -45.584 -14.197 16.851 1.00 62.69 710 SER A N 1
ATOM 5686 C CA . SER A 1 710 ? -46.361 -13.052 17.313 1.00 62.69 710 SER A CA 1
ATOM 5687 C C . SER A 1 710 ? -45.616 -11.745 17.020 1.00 62.69 710 SER A C 1
ATOM 5689 O O . SER A 1 710 ? -44.390 -11.717 16.887 1.00 62.69 710 SER A O 1
ATOM 5691 N N . THR A 1 711 ? -46.355 -10.641 16.893 1.00 77.31 711 THR A N 1
ATOM 5692 C CA . THR A 1 711 ? -45.765 -9.306 16.727 1.00 77.31 711 THR A CA 1
ATOM 5693 C C . THR A 1 711 ? -46.251 -8.372 17.817 1.00 77.31 711 THR A C 1
ATOM 5695 O O . THR A 1 711 ? -47.461 -8.277 18.035 1.00 77.31 711 THR A O 1
ATOM 5698 N N . SER A 1 712 ? -45.347 -7.624 18.442 1.00 75.06 712 SER A N 1
ATOM 5699 C CA . SER A 1 712 ? -45.707 -6.573 19.396 1.00 75.06 712 SER A CA 1
ATOM 5700 C C . SER A 1 712 ? -44.884 -5.307 19.178 1.00 75.06 712 SER A C 1
ATOM 5702 O O . SER A 1 712 ? -43.798 -5.333 18.600 1.00 75.06 712 SER A O 1
ATOM 5704 N N . 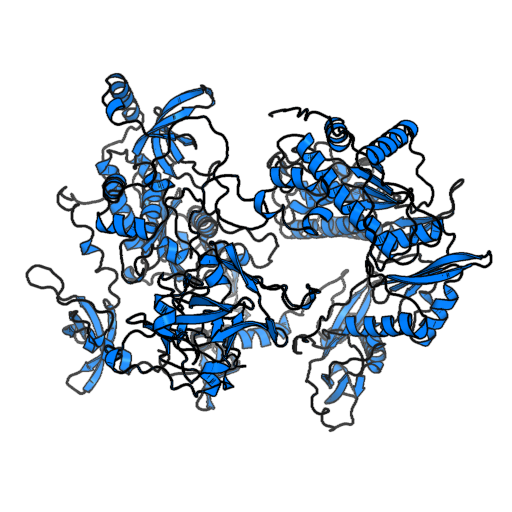TRP A 1 713 ? -45.437 -4.174 19.605 1.00 78.31 713 TRP A N 1
ATOM 5705 C CA . TRP A 1 713 ? -44.719 -2.904 19.636 1.00 78.31 713 TRP A CA 1
ATOM 5706 C C . TRP A 1 713 ? -44.033 -2.773 20.986 1.00 78.31 713 TRP A C 1
ATOM 5708 O O . TRP A 1 713 ? -44.687 -2.888 22.022 1.00 78.31 713 TRP A O 1
ATOM 5718 N N . ILE A 1 714 ? -42.728 -2.536 20.964 1.00 79.69 714 ILE A N 1
ATOM 5719 C CA . ILE A 1 714 ? -41.937 -2.285 22.166 1.00 79.69 714 ILE A CA 1
ATOM 5720 C C . ILE A 1 714 ? -41.294 -0.908 22.080 1.00 79.69 714 ILE A C 1
ATOM 5722 O O . ILE A 1 714 ? -41.078 -0.369 20.991 1.00 79.69 714 ILE A O 1
ATOM 5726 N N . SER A 1 715 ? -40.977 -0.314 23.225 1.00 76.56 715 SER A N 1
ATOM 5727 C CA . SER A 1 715 ? -40.349 1.002 23.230 1.00 76.56 715 SER A CA 1
ATOM 5728 C C . SER A 1 715 ? -38.953 0.934 22.596 1.00 76.56 715 SER A C 1
ATOM 5730 O O . SER A 1 715 ? -38.197 -0.019 22.799 1.00 76.56 715 SER A O 1
ATOM 5732 N N . LEU A 1 716 ? -38.568 1.974 21.850 1.00 76.12 716 LEU A N 1
ATOM 5733 C CA . LEU A 1 716 ? -37.236 2.067 21.238 1.00 76.12 716 LEU A CA 1
ATOM 5734 C C . LEU A 1 716 ? -36.114 2.033 22.293 1.00 76.12 716 LEU A C 1
ATOM 5736 O O . LEU A 1 716 ? -34.978 1.676 21.983 1.00 76.12 716 LEU A O 1
ATOM 5740 N N . LYS A 1 717 ? -36.420 2.422 23.539 1.00 74.62 717 LYS A N 1
ATOM 5741 C CA . LYS A 1 717 ? -35.485 2.333 24.663 1.00 74.62 717 LYS A CA 1
ATOM 5742 C C . LYS A 1 717 ? -35.132 0.872 24.959 1.00 74.62 717 LYS A C 1
ATOM 5744 O O . LYS A 1 717 ? -33.950 0.575 25.072 1.00 74.62 717 LYS A O 1
ATOM 5749 N N . ASP A 1 718 ? -36.133 0.000 25.016 1.00 69.00 718 ASP A N 1
ATOM 5750 C CA . ASP A 1 718 ? -35.965 -1.403 25.406 1.00 69.00 718 ASP A CA 1
ATOM 5751 C C . ASP A 1 718 ? -35.431 -2.239 24.226 1.00 69.00 718 ASP A C 1
ATOM 5753 O O . ASP A 1 718 ? -34.511 -3.039 24.384 1.00 69.00 718 ASP A O 1
ATOM 5757 N N . ALA A 1 719 ? -35.901 -1.962 23.001 1.00 68.69 719 ALA A N 1
ATOM 5758 C CA . ALA A 1 719 ? -35.423 -2.610 21.771 1.00 68.69 719 ALA A CA 1
ATOM 5759 C C . ALA A 1 719 ? -33.914 -2.420 21.530 1.00 68.69 719 ALA A C 1
ATOM 5761 O O . ALA A 1 719 ? -33.227 -3.313 21.036 1.00 68.69 719 ALA A O 1
ATOM 5762 N N . LYS A 1 720 ? -33.392 -1.242 21.889 1.00 61.38 720 LYS A N 1
ATOM 5763 C CA . LYS A 1 720 ? -31.979 -0.881 21.727 1.00 61.38 720 LYS A CA 1
ATOM 5764 C C . LYS A 1 720 ? -31.045 -1.700 22.625 1.00 61.38 720 LYS A C 1
ATOM 5766 O O . LYS A 1 720 ? -29.866 -1.819 22.297 1.00 61.38 720 LYS A O 1
ATOM 5771 N N . GLU A 1 721 ? -31.542 -2.212 23.747 1.00 56.34 721 GLU A N 1
ATOM 5772 C CA . GLU A 1 721 ? -30.755 -3.024 24.681 1.00 56.34 721 GLU A CA 1
ATOM 5773 C C . GLU A 1 721 ? -30.833 -4.522 24.350 1.00 56.34 721 GLU A C 1
ATOM 5775 O O . GLU A 1 721 ? -29.840 -5.219 24.546 1.00 56.34 721 GLU A O 1
ATOM 5780 N N . GLY A 1 722 ? -31.951 -4.992 23.780 1.00 55.41 722 GLY A N 1
ATOM 5781 C CA . GLY A 1 722 ? -32.174 -6.406 23.444 1.00 55.41 722 GLY A CA 1
ATOM 5782 C C . GLY A 1 722 ? -31.448 -6.911 22.188 1.00 55.41 722 GLY A C 1
ATOM 5783 O O . GLY A 1 722 ? -30.770 -7.932 22.248 1.00 55.41 722 GLY A O 1
ATOM 5784 N N . ASP A 1 723 ? -31.550 -6.205 21.055 1.00 61.84 723 ASP A N 1
ATOM 5785 C CA . ASP A 1 723 ? -30.825 -6.553 19.818 1.00 61.84 723 ASP A CA 1
ATOM 5786 C C . ASP A 1 723 ? -30.369 -5.286 19.063 1.00 61.84 723 ASP A C 1
ATOM 5788 O O . ASP A 1 723 ? -31.007 -4.814 18.115 1.00 61.84 723 ASP A O 1
ATOM 5792 N N . PRO A 1 724 ? -29.237 -4.692 19.478 1.00 60.00 724 PRO A N 1
ATOM 5793 C CA . PRO A 1 724 ? -28.705 -3.489 18.852 1.00 60.00 724 PRO A CA 1
ATOM 5794 C C . PRO A 1 724 ? -28.194 -3.718 17.422 1.00 60.00 724 PRO A C 1
ATOM 5796 O O . PRO A 1 724 ? -27.994 -2.732 16.708 1.00 60.00 724 PRO A O 1
ATOM 5799 N N . LEU A 1 725 ? -27.955 -4.969 17.003 1.00 56.03 725 LEU A N 1
ATOM 5800 C CA . LEU A 1 725 ? -27.438 -5.280 15.671 1.00 56.03 725 LEU A CA 1
ATOM 5801 C C . LEU A 1 725 ? -28.572 -5.251 14.640 1.00 56.03 725 LEU A C 1
ATOM 5803 O O . LEU A 1 725 ? -28.474 -4.488 13.679 1.00 56.03 725 LEU A O 1
ATOM 5807 N N . GLY A 1 726 ? -29.679 -5.957 14.899 1.00 64.06 726 GLY A N 1
ATOM 5808 C CA . GLY A 1 726 ? -30.873 -5.914 14.048 1.00 64.06 726 GLY A CA 1
ATOM 5809 C C . GLY A 1 726 ? -31.468 -4.505 13.949 1.00 64.06 726 GLY A C 1
ATOM 5810 O O . GLY A 1 726 ? -31.855 -4.044 12.872 1.00 64.06 726 GLY A O 1
ATOM 5811 N N . LEU A 1 727 ? -31.433 -3.741 15.047 1.00 72.31 727 LEU A N 1
ATOM 5812 C CA . LEU A 1 727 ? -31.862 -2.339 15.053 1.00 72.31 727 LEU A CA 1
ATOM 5813 C C . LEU A 1 727 ? -30.929 -1.427 14.231 1.00 72.31 727 LEU A C 1
ATOM 5815 O O . LEU A 1 727 ? -31.378 -0.465 13.601 1.00 72.31 727 LEU A O 1
ATOM 5819 N N . ALA A 1 728 ? -29.619 -1.704 14.235 1.00 63.59 728 ALA A N 1
ATOM 5820 C CA . ALA A 1 728 ? -28.642 -0.976 13.429 1.00 63.59 728 ALA A CA 1
ATOM 5821 C C . ALA A 1 728 ? -28.774 -1.307 11.939 1.00 63.59 728 ALA A C 1
ATOM 5823 O O . ALA A 1 728 ? -28.618 -0.408 11.115 1.00 63.59 728 ALA A O 1
ATOM 5824 N N . GLU A 1 729 ? -29.100 -2.550 11.591 1.00 63.94 729 GLU A N 1
ATOM 5825 C CA . GLU A 1 729 ? -29.400 -2.962 10.219 1.00 63.94 729 GLU A CA 1
ATOM 5826 C C . GLU A 1 729 ? -30.660 -2.270 9.691 1.00 63.94 729 GLU A C 1
ATOM 5828 O O . GLU A 1 729 ? -30.598 -1.647 8.628 1.00 63.94 729 GLU A O 1
ATOM 5833 N N . LEU A 1 730 ? -31.743 -2.225 10.478 1.00 66.75 730 LEU A N 1
ATOM 5834 C CA . LEU A 1 730 ? -32.935 -1.424 10.168 1.00 66.75 730 LEU A CA 1
ATOM 5835 C C . LEU A 1 730 ? -32.576 0.067 10.001 1.00 66.75 730 LEU A C 1
ATOM 5837 O O . LEU A 1 730 ? -32.989 0.720 9.042 1.00 66.75 730 LEU A O 1
ATOM 5841 N N . ALA A 1 731 ? -31.733 0.620 10.881 1.00 59.72 731 ALA A N 1
ATOM 5842 C CA . ALA A 1 731 ? -31.288 2.011 10.793 1.00 59.72 731 ALA A CA 1
ATOM 5843 C C . ALA A 1 731 ? -30.378 2.292 9.582 1.00 59.72 731 ALA A C 1
ATOM 5845 O O . ALA A 1 731 ? -30.417 3.398 9.039 1.00 59.72 731 ALA A O 1
ATOM 5846 N N . VAL A 1 732 ? -29.552 1.333 9.150 1.00 55.97 732 VAL A N 1
ATOM 5847 C CA . VAL A 1 732 ? -28.720 1.419 7.938 1.00 55.97 732 VAL A CA 1
ATOM 5848 C C . VAL A 1 732 ? -29.585 1.299 6.689 1.00 55.97 732 VAL A C 1
ATOM 5850 O O . VAL A 1 732 ? -29.396 2.095 5.766 1.00 55.97 732 VAL A O 1
ATOM 5853 N N . ALA A 1 733 ? -30.572 0.402 6.680 1.00 55.66 733 ALA A N 1
ATOM 5854 C CA . ALA A 1 733 ? -31.576 0.322 5.625 1.00 55.66 733 ALA A CA 1
ATOM 5855 C C . ALA A 1 733 ? -32.297 1.673 5.469 1.00 55.66 733 ALA A C 1
ATOM 5857 O O . ALA A 1 733 ? -32.353 2.220 4.367 1.00 55.66 733 ALA A O 1
ATOM 5858 N N . LEU A 1 734 ? -32.687 2.308 6.580 1.00 51.41 734 LEU A N 1
ATOM 5859 C CA . LEU A 1 734 ? -33.288 3.647 6.591 1.00 51.41 734 LEU A CA 1
ATOM 5860 C C . LEU A 1 734 ? -32.292 4.776 6.218 1.00 51.41 734 LEU A C 1
ATOM 5862 O O . LEU A 1 734 ? -32.670 5.725 5.530 1.00 51.41 734 LEU A O 1
ATOM 5866 N N . LYS A 1 735 ? -31.008 4.690 6.612 1.00 41.94 735 LYS A N 1
ATOM 5867 C CA . LYS A 1 735 ? -29.948 5.685 6.303 1.00 41.94 735 LYS A CA 1
ATOM 5868 C C . LYS A 1 735 ? -29.401 5.613 4.883 1.00 41.94 735 LYS A C 1
ATOM 5870 O O . LYS A 1 735 ? -28.928 6.635 4.379 1.00 41.94 735 LYS A O 1
ATOM 5875 N N . SER A 1 736 ? -29.423 4.449 4.242 1.00 38.44 736 SER A N 1
ATOM 5876 C CA . SER A 1 736 ? -28.980 4.279 2.853 1.00 38.44 736 SER A CA 1
ATOM 5877 C C . SER A 1 736 ? -29.765 5.192 1.894 1.00 38.44 736 SER A C 1
ATOM 5879 O O . SER A 1 736 ? -29.196 5.730 0.943 1.00 38.44 736 SER A O 1
ATOM 5881 N N . ASN A 1 737 ? -31.012 5.515 2.254 1.00 38.56 737 ASN A N 1
ATOM 5882 C CA . ASN A 1 737 ? -31.866 6.497 1.585 1.00 38.56 737 ASN A CA 1
ATOM 5883 C C . ASN A 1 737 ? -31.531 7.975 1.905 1.00 38.56 737 ASN A C 1
ATOM 5885 O O . ASN A 1 737 ? -31.993 8.870 1.202 1.00 38.56 737 ASN A O 1
ATOM 5889 N N . VAL A 1 738 ? -30.714 8.266 2.929 1.00 36.59 738 VAL A N 1
ATOM 5890 C CA . VAL A 1 738 ? -30.416 9.634 3.418 1.00 36.59 738 VAL A CA 1
ATOM 5891 C C . VAL A 1 738 ? -29.014 10.128 3.015 1.00 36.59 738 VAL A C 1
ATOM 5893 O O . VAL A 1 738 ? -28.839 11.313 2.742 1.00 36.59 738 VAL A O 1
ATOM 5896 N N . ILE A 1 739 ? -28.008 9.246 2.916 1.00 38.16 739 ILE A N 1
ATOM 5897 C CA . ILE A 1 739 ? -26.590 9.620 2.677 1.00 38.16 739 ILE A CA 1
ATOM 5898 C C . ILE A 1 739 ? -26.308 10.096 1.230 1.00 38.16 739 ILE A C 1
ATOM 5900 O O . ILE A 1 739 ? -25.270 10.703 0.968 1.00 38.16 739 ILE A O 1
ATOM 5904 N N . ARG A 1 740 ? -27.225 9.895 0.273 1.00 40.34 740 ARG A N 1
ATOM 5905 C CA . ARG A 1 740 ? -27.050 10.358 -1.123 1.00 40.34 740 ARG A CA 1
ATOM 5906 C C . ARG A 1 740 ? -27.403 11.836 -1.366 1.00 40.34 740 ARG A C 1
ATOM 5908 O O . ARG A 1 740 ? -27.099 12.343 -2.443 1.00 40.34 740 ARG A O 1
ATOM 5915 N N . LYS A 1 741 ? -27.971 12.553 -0.389 1.00 34.75 741 LYS A N 1
ATOM 5916 C CA . LYS A 1 741 ? -28.324 13.976 -0.540 1.00 34.75 741 LYS A CA 1
ATOM 5917 C C . LYS A 1 741 ? -27.103 14.895 -0.393 1.00 34.75 741 LYS A C 1
ATOM 5919 O O . LYS A 1 741 ? -26.563 15.028 0.700 1.00 34.75 741 LYS A O 1
ATOM 5924 N N . GLY A 1 742 ? -26.720 15.589 -1.474 1.00 51.53 742 GLY A N 1
ATOM 5925 C CA . GLY A 1 742 ? -25.966 16.853 -1.381 1.00 51.53 742 GLY A CA 1
ATOM 5926 C C . GLY A 1 742 ? -24.531 16.909 -1.928 1.00 51.53 742 GLY A C 1
ATOM 5927 O O . GLY A 1 742 ? -23.789 17.806 -1.536 1.00 51.53 742 GLY A O 1
ATOM 5928 N N . LYS A 1 743 ? -24.094 16.022 -2.834 1.00 59.69 743 LYS A N 1
ATOM 5929 C CA . LYS A 1 743 ? -22.789 16.209 -3.508 1.00 59.69 743 LYS A CA 1
ATOM 5930 C C . LYS A 1 743 ? -22.857 17.356 -4.524 1.00 59.69 743 LYS A C 1
ATOM 5932 O O . LYS A 1 743 ? -23.656 17.304 -5.450 1.00 59.69 743 LYS A O 1
ATOM 5937 N N . THR A 1 744 ? -21.974 18.346 -4.412 1.00 59.28 744 THR A N 1
ATOM 5938 C CA . THR A 1 744 ? -21.734 19.380 -5.436 1.00 59.28 744 THR A CA 1
ATOM 5939 C C . THR A 1 744 ? -20.394 19.139 -6.134 1.00 59.28 744 THR A C 1
ATOM 5941 O O . THR A 1 744 ? -19.377 18.895 -5.486 1.00 59.28 744 THR A O 1
ATOM 5944 N N . LYS A 1 745 ? -20.366 19.227 -7.469 1.00 58.28 745 LYS A N 1
ATOM 5945 C CA . LYS A 1 745 ? -19.141 19.145 -8.285 1.00 58.28 745 LYS A CA 1
ATOM 5946 C C . LYS A 1 745 ? -19.133 20.297 -9.282 1.00 58.28 745 LYS A C 1
ATOM 5948 O O . LYS A 1 745 ? -20.113 20.511 -9.984 1.00 58.28 745 LYS A O 1
ATOM 5953 N N . PHE A 1 746 ? -18.044 21.069 -9.304 1.00 59.66 746 PHE A N 1
ATOM 5954 C CA . PHE A 1 746 ? -17.930 22.313 -10.087 1.00 59.66 746 PHE A CA 1
ATOM 5955 C C . PHE A 1 746 ? -19.065 23.328 -9.825 1.00 59.66 746 PHE A C 1
ATOM 5957 O O . PHE A 1 746 ? -19.455 24.067 -10.719 1.00 59.66 746 PHE A O 1
ATOM 5964 N N . GLY A 1 747 ? -19.620 23.349 -8.607 1.00 58.22 747 GLY A N 1
ATOM 5965 C CA . GLY A 1 747 ? -20.748 24.218 -8.245 1.00 58.22 747 GLY A CA 1
ATOM 5966 C C . GLY A 1 747 ? -22.126 23.713 -8.694 1.00 58.22 747 GLY A C 1
ATOM 5967 O O . GLY A 1 747 ? -23.123 24.357 -8.394 1.00 58.22 747 GLY A O 1
ATOM 5968 N N . ILE A 1 748 ? -22.210 22.556 -9.361 1.00 71.38 748 ILE A N 1
ATOM 5969 C CA . ILE A 1 748 ? -23.472 21.924 -9.766 1.00 71.38 748 ILE A CA 1
ATOM 5970 C C . ILE A 1 748 ? -23.839 20.830 -8.762 1.00 71.38 748 ILE A C 1
ATOM 5972 O O . ILE A 1 748 ? -23.002 19.990 -8.416 1.00 71.38 748 ILE A O 1
ATOM 5976 N N . GLN A 1 749 ? -25.090 20.832 -8.302 1.00 77.50 749 GLN A N 1
ATOM 5977 C CA . GLN A 1 749 ? -25.633 19.782 -7.443 1.00 77.50 749 GLN A CA 1
ATOM 5978 C C . GLN A 1 749 ? -25.821 18.486 -8.242 1.00 77.50 749 GLN A C 1
ATOM 5980 O O . GLN A 1 749 ? -26.458 18.480 -9.295 1.00 77.50 749 GLN A O 1
ATOM 5985 N N . ILE A 1 750 ? -25.249 17.394 -7.737 1.00 82.06 750 ILE A N 1
ATOM 5986 C CA . ILE A 1 750 ? -25.364 16.051 -8.303 1.00 82.06 750 ILE A CA 1
ATOM 5987 C C . ILE A 1 750 ? -26.553 15.346 -7.629 1.00 82.06 750 ILE A C 1
ATOM 5989 O O . ILE A 1 750 ? -26.550 15.227 -6.398 1.00 82.06 750 ILE A O 1
ATOM 5993 N N . PRO A 1 751 ? -27.551 14.872 -8.395 1.00 83.81 751 PRO A N 1
ATOM 5994 C CA . PRO A 1 751 ? -28.678 14.122 -7.848 1.00 83.81 751 PRO A CA 1
ATOM 5995 C C . PRO A 1 751 ? -28.256 12.732 -7.355 1.00 83.81 751 PRO A C 1
ATOM 5997 O O . PRO A 1 751 ? -27.344 12.112 -7.905 1.00 83.81 751 PRO A O 1
ATOM 6000 N N . GLY A 1 752 ? -28.931 12.224 -6.322 1.00 76.12 752 GLY A N 1
ATOM 6001 C CA . GLY A 1 752 ? -28.736 10.866 -5.809 1.00 76.12 752 GLY A CA 1
ATOM 6002 C C . GLY A 1 752 ? -29.704 9.833 -6.394 1.00 76.12 752 GLY A C 1
ATOM 6003 O O . GLY A 1 752 ? -29.447 8.631 -6.295 1.00 76.12 752 GLY A O 1
ATOM 6004 N N . THR A 1 753 ? -30.813 10.290 -6.985 1.00 80.75 753 THR A N 1
ATOM 6005 C CA . THR A 1 753 ? -31.881 9.464 -7.572 1.00 80.75 753 THR A CA 1
ATOM 6006 C C . THR A 1 753 ? -32.465 10.123 -8.823 1.00 80.75 753 THR A C 1
ATOM 6008 O O . THR A 1 753 ? -32.315 11.328 -9.023 1.00 80.75 753 THR A O 1
ATOM 6011 N N . TRP A 1 754 ? -33.187 9.350 -9.642 1.00 82.00 754 TRP A N 1
ATOM 6012 C CA . TRP A 1 754 ? -33.930 9.877 -10.795 1.00 82.00 754 TRP A CA 1
ATOM 6013 C C . TRP A 1 754 ? -34.935 10.975 -10.393 1.00 82.00 754 TRP A C 1
ATOM 6015 O O . TRP A 1 754 ? -34.972 12.027 -11.025 1.00 82.00 754 TRP A O 1
ATOM 6025 N N . LYS A 1 755 ? -35.677 10.792 -9.288 1.00 83.94 755 LYS A N 1
ATOM 6026 C CA . LYS A 1 755 ? -36.658 11.782 -8.792 1.00 83.94 755 LYS A CA 1
ATOM 6027 C C . LYS A 1 755 ? -35.993 13.107 -8.407 1.00 83.94 755 LYS A C 1
ATOM 6029 O O . LYS A 1 755 ? -36.513 14.174 -8.715 1.00 83.94 755 LYS A O 1
ATOM 6034 N N . GLU A 1 756 ? -34.824 13.046 -7.770 1.00 82.81 756 GLU A N 1
ATOM 6035 C CA . GLU A 1 756 ? -34.043 14.247 -7.449 1.00 82.81 756 GLU A CA 1
ATOM 6036 C C . GLU A 1 756 ? -33.477 14.923 -8.702 1.00 82.81 756 GLU A C 1
ATOM 6038 O O . GLU A 1 756 ? -33.438 16.148 -8.755 1.00 82.81 756 GLU A O 1
ATOM 6043 N N . ALA A 1 757 ? -33.065 14.152 -9.713 1.00 84.25 757 ALA A N 1
ATOM 6044 C CA . ALA A 1 757 ? -32.572 14.697 -10.975 1.00 84.25 757 ALA A CA 1
ATOM 6045 C C . ALA A 1 757 ? -33.650 15.521 -11.694 1.00 84.25 757 ALA A C 1
ATOM 6047 O O . ALA A 1 757 ? -33.384 16.656 -12.084 1.00 84.25 757 ALA A O 1
ATOM 6048 N N . VAL A 1 758 ? -34.873 14.983 -11.783 1.00 84.69 758 VAL A N 1
ATOM 6049 C CA . VAL A 1 758 ? -36.039 15.689 -12.341 1.00 84.69 758 VAL A CA 1
ATOM 6050 C C . VAL A 1 758 ? -36.341 16.955 -11.534 1.00 84.69 758 VAL A C 1
ATOM 6052 O O . VAL A 1 758 ? -36.443 18.030 -12.112 1.00 84.69 758 VAL A O 1
ATOM 6055 N N . GLY A 1 759 ? -36.364 16.873 -10.198 1.00 83.38 759 GLY A N 1
ATOM 6056 C CA . GLY A 1 759 ? -36.617 18.044 -9.351 1.00 83.38 759 GLY A CA 1
ATOM 6057 C C . GLY A 1 759 ? -35.563 19.156 -9.470 1.00 83.38 759 GLY A C 1
ATOM 6058 O O . GLY A 1 759 ? -35.908 20.337 -9.408 1.00 83.38 759 GLY A O 1
ATOM 6059 N N . ILE A 1 760 ? -34.281 18.812 -9.657 1.00 83.25 760 ILE A N 1
ATOM 6060 C CA . ILE A 1 760 ? -33.200 19.791 -9.885 1.00 83.25 760 ILE A CA 1
ATOM 6061 C C . ILE A 1 760 ? -33.353 20.470 -11.250 1.00 83.25 760 ILE A C 1
ATOM 6063 O O . ILE A 1 760 ? -33.127 21.676 -11.360 1.00 83.25 760 ILE A O 1
ATOM 6067 N N . ASP A 1 761 ? -33.708 19.707 -12.279 1.00 86.00 761 ASP A N 1
ATOM 6068 C CA . ASP A 1 761 ? -33.962 20.215 -13.627 1.00 86.00 761 ASP A CA 1
ATOM 6069 C C . ASP A 1 761 ? -35.158 21.182 -13.635 1.00 86.00 761 ASP A C 1
ATOM 6071 O O . ASP A 1 761 ? -35.020 22.316 -14.101 1.00 86.00 761 ASP A O 1
ATOM 6075 N N . ASP A 1 762 ? -36.268 20.799 -12.993 1.00 85.94 762 ASP A N 1
ATOM 6076 C CA . ASP A 1 762 ? -37.469 21.630 -12.848 1.00 85.94 762 ASP A CA 1
ATOM 6077 C C . ASP A 1 762 ? -37.171 22.930 -12.082 1.00 85.94 762 ASP A C 1
ATOM 6079 O O . ASP A 1 762 ? -37.563 24.017 -12.509 1.00 85.94 762 ASP A O 1
ATOM 6083 N N . THR A 1 763 ? -36.411 22.845 -10.983 1.00 82.75 763 THR A N 1
ATOM 6084 C CA . THR A 1 763 ? -36.020 24.021 -10.180 1.00 82.75 763 THR A CA 1
ATOM 6085 C C . THR A 1 763 ? -35.126 24.981 -10.967 1.00 82.75 763 THR A C 1
ATOM 6087 O O . THR A 1 763 ? -35.233 26.197 -10.820 1.00 82.75 763 THR A O 1
ATOM 6090 N N . ASN A 1 764 ? -34.239 24.449 -11.812 1.00 80.50 764 ASN A N 1
ATOM 6091 C CA . ASN A 1 764 ? -33.319 25.244 -12.625 1.00 80.50 764 ASN A CA 1
ATOM 6092 C C . ASN A 1 764 ? -33.887 25.614 -14.009 1.00 80.50 764 ASN A C 1
ATOM 6094 O O . ASN A 1 764 ? -33.155 26.196 -14.815 1.00 80.50 764 ASN A O 1
ATOM 6098 N N . GLY A 1 765 ? -35.138 25.248 -14.313 1.00 80.94 765 GLY A N 1
ATOM 6099 C CA . GLY A 1 765 ? -35.802 25.525 -15.590 1.00 80.94 765 GLY A CA 1
ATOM 6100 C C . GLY A 1 765 ? -35.096 24.937 -16.819 1.00 80.94 765 GLY A C 1
ATOM 6101 O O . GLY A 1 765 ? -35.119 25.551 -17.884 1.00 80.94 765 GLY A O 1
ATOM 6102 N N . ASN A 1 766 ? -34.422 23.790 -16.689 1.00 88.38 766 ASN A N 1
ATOM 6103 C CA . ASN A 1 766 ? -33.735 23.112 -17.796 1.00 88.38 766 ASN A CA 1
ATOM 6104 C C . ASN A 1 766 ? -33.999 21.596 -17.774 1.00 88.38 766 ASN A C 1
ATOM 6106 O O . ASN A 1 766 ? -34.671 21.110 -16.878 1.00 88.38 766 ASN A O 1
ATOM 6110 N N . ARG A 1 767 ? -33.506 20.846 -18.770 1.00 88.69 767 ARG A N 1
ATOM 6111 C CA . ARG A 1 767 ? -33.642 19.372 -18.847 1.00 88.69 767 ARG A CA 1
ATOM 6112 C C . ARG A 1 767 ? -32.293 18.647 -18.893 1.00 88.69 767 ARG A C 1
ATOM 6114 O O . ARG A 1 767 ? -32.170 17.576 -19.474 1.00 88.69 767 ARG A O 1
ATOM 6121 N N . LEU A 1 768 ? -31.242 19.243 -18.330 1.00 87.44 768 LEU A N 1
ATOM 6122 C CA . LEU A 1 768 ? -29.871 18.776 -18.557 1.00 87.44 768 LEU A CA 1
ATOM 6123 C C . LEU A 1 768 ? -29.582 17.406 -17.927 1.00 87.44 768 LEU A C 1
ATOM 6125 O O . LEU A 1 768 ? -28.777 16.651 -18.478 1.00 87.44 768 LEU A O 1
ATOM 6129 N N . TRP A 1 769 ? -30.190 17.075 -16.784 1.00 88.50 769 TRP A N 1
ATOM 6130 C CA . TRP A 1 769 ? -30.082 15.738 -16.199 1.00 88.50 769 TRP A CA 1
ATOM 6131 C C . TRP A 1 769 ? -31.015 14.737 -16.881 1.00 88.50 769 TRP A C 1
ATOM 6133 O O . TRP A 1 769 ? -30.591 13.609 -17.127 1.00 88.50 769 TRP A O 1
ATOM 6143 N N . GLN A 1 770 ? -32.237 15.138 -17.235 1.00 86.25 770 GLN A N 1
ATOM 6144 C CA . GLN A 1 770 ? -33.191 14.299 -17.968 1.00 86.25 770 GLN A CA 1
ATOM 6145 C C . GLN A 1 770 ? -32.636 13.875 -19.337 1.00 86.25 770 GLN A C 1
ATOM 6147 O O . GLN A 1 770 ? -32.603 12.682 -19.634 1.00 86.25 770 GLN A O 1
ATOM 6152 N N . ASP A 1 771 ? -32.084 14.811 -20.113 1.00 87.19 771 ASP A N 1
ATOM 6153 C CA . ASP A 1 771 ? -31.463 14.531 -21.415 1.00 87.19 771 ASP A CA 1
ATOM 6154 C C . ASP A 1 771 ? -30.252 13.584 -21.271 1.00 87.19 771 ASP A C 1
ATOM 6156 O O . ASP A 1 771 ? -29.996 12.728 -22.123 1.00 87.19 771 ASP A O 1
ATOM 6160 N N . ALA A 1 772 ? -29.500 13.695 -20.166 1.00 86.25 772 ALA A N 1
ATOM 6161 C CA . ALA A 1 772 ? -28.382 12.800 -19.873 1.00 86.25 772 ALA A CA 1
ATOM 6162 C C . ALA A 1 772 ? -28.843 11.370 -19.539 1.00 86.25 772 ALA A C 1
ATOM 6164 O O . ALA A 1 772 ? -28.169 10.415 -19.929 1.00 86.25 772 ALA A O 1
ATOM 6165 N N . ILE A 1 773 ? -29.975 11.218 -18.843 1.00 87.31 773 ILE A N 1
ATOM 6166 C CA . ILE A 1 773 ? -30.585 9.918 -18.527 1.00 87.31 773 ILE A CA 1
ATOM 6167 C C . ILE A 1 773 ? -31.134 9.275 -19.799 1.00 87.31 773 ILE A C 1
ATOM 6169 O O . ILE A 1 773 ? -30.800 8.130 -20.084 1.00 87.31 773 ILE A O 1
ATOM 6173 N N . GLU A 1 774 ? -31.910 10.010 -20.599 1.00 85.88 774 GLU A N 1
ATOM 6174 C CA . GLU A 1 774 ? -32.477 9.506 -21.858 1.00 85.88 774 GLU A CA 1
ATOM 6175 C C . GLU A 1 774 ? -31.372 8.995 -22.800 1.00 85.88 774 GLU A C 1
ATOM 6177 O O . GLU A 1 774 ? -31.466 7.895 -23.354 1.00 85.88 774 GLU A O 1
ATOM 6182 N N . LYS A 1 775 ? -30.268 9.747 -22.912 1.00 85.44 775 LYS A N 1
ATOM 6183 C CA . LYS A 1 775 ? -29.092 9.349 -23.695 1.00 85.44 775 LYS A CA 1
ATOM 6184 C C . LYS A 1 775 ? -28.420 8.079 -23.166 1.00 85.44 775 LYS A C 1
ATOM 6186 O O . LYS A 1 775 ? -27.990 7.246 -23.964 1.00 85.44 775 LYS A O 1
ATOM 6191 N N . GLU A 1 776 ? -28.292 7.934 -21.850 1.00 86.94 776 GLU A N 1
ATOM 6192 C CA . GLU A 1 776 ? -27.680 6.749 -21.240 1.00 86.94 776 GLU A CA 1
ATOM 6193 C C . GLU A 1 776 ? -28.553 5.505 -21.428 1.00 86.94 776 GLU A C 1
ATOM 6195 O O . GLU A 1 776 ? -28.058 4.470 -21.869 1.00 86.94 776 GLU A O 1
ATOM 6200 N N . MET A 1 777 ? -29.860 5.620 -21.193 1.00 82.75 777 MET A N 1
ATOM 6201 C CA . MET A 1 777 ? -30.812 4.515 -21.342 1.00 82.75 777 MET A CA 1
ATOM 6202 C C . MET A 1 777 ? -30.877 4.013 -22.790 1.00 82.75 777 MET A C 1
ATOM 6204 O O . MET A 1 777 ? -30.926 2.805 -23.034 1.00 82.75 777 MET A O 1
ATOM 6208 N N . ALA A 1 778 ? -30.803 4.921 -23.770 1.00 82.88 778 ALA A N 1
ATOM 6209 C CA . ALA A 1 778 ? -30.723 4.558 -25.184 1.00 82.88 778 ALA A CA 1
ATOM 6210 C C . ALA A 1 778 ? -29.460 3.738 -25.509 1.00 82.88 778 ALA A C 1
ATOM 6212 O O . ALA A 1 778 ? -29.533 2.770 -26.268 1.00 82.88 778 ALA A O 1
ATOM 6213 N N . ASN A 1 779 ? -28.319 4.089 -24.908 1.00 81.62 779 ASN A N 1
ATOM 6214 C CA . ASN A 1 779 ? -27.060 3.363 -25.084 1.00 81.62 779 ASN A CA 1
ATOM 6215 C C . ASN A 1 779 ? -27.070 2.006 -24.362 1.00 81.62 779 ASN A C 1
ATOM 6217 O O . ASN A 1 779 ? -26.649 1.002 -24.939 1.00 81.62 779 ASN A O 1
ATOM 6221 N N . ALA A 1 780 ? -27.575 1.958 -23.126 1.00 81.56 780 ALA A N 1
ATOM 6222 C CA . ALA A 1 780 ? -27.626 0.756 -22.293 1.00 81.56 780 ALA A CA 1
ATOM 6223 C C . ALA A 1 780 ? -28.571 -0.322 -22.849 1.00 81.56 780 ALA A C 1
ATOM 6225 O O . ALA A 1 780 ? -28.339 -1.513 -22.646 1.00 81.56 780 ALA A O 1
ATOM 6226 N N . LYS A 1 781 ? -29.591 0.065 -23.627 1.00 81.44 781 LYS A N 1
ATOM 6227 C CA . LYS A 1 781 ? -30.586 -0.855 -24.201 1.00 81.44 781 LYS A CA 1
ATOM 6228 C C . LYS A 1 781 ? -29.981 -2.006 -25.011 1.00 81.44 781 LYS A C 1
ATOM 6230 O O . LYS A 1 781 ? -30.542 -3.095 -25.024 1.00 81.44 781 LYS A O 1
ATOM 6235 N N . CYS A 1 782 ? -28.829 -1.810 -25.658 1.00 80.12 782 CYS A N 1
ATOM 6236 C CA . CYS A 1 782 ? -28.164 -2.880 -26.414 1.00 80.12 782 CYS A CA 1
ATOM 6237 C C . CYS A 1 782 ? -27.603 -4.013 -25.532 1.00 80.12 782 CYS A C 1
ATOM 6239 O O . CYS A 1 782 ? -27.354 -5.111 -26.033 1.00 80.12 782 CYS A O 1
ATOM 6241 N N . ALA A 1 783 ? -27.419 -3.759 -24.234 1.00 79.50 783 ALA A N 1
ATOM 6242 C CA . ALA A 1 783 ? -26.926 -4.723 -23.257 1.00 79.50 783 ALA A CA 1
ATOM 6243 C C . ALA A 1 783 ? -28.039 -5.472 -22.516 1.00 79.50 783 ALA A C 1
ATOM 6245 O O . ALA A 1 783 ? -27.746 -6.349 -21.701 1.00 79.50 783 ALA A O 1
ATOM 6246 N N . LEU A 1 784 ? -29.302 -5.146 -22.797 1.00 85.62 784 LEU A N 1
ATOM 6247 C CA . LEU A 1 784 ? -30.451 -5.566 -22.010 1.00 85.62 784 LEU A CA 1
ATOM 6248 C C . LEU A 1 784 ? -31.499 -6.239 -22.896 1.00 85.62 784 LEU A C 1
ATOM 6250 O O . LEU A 1 784 ? -31.862 -5.747 -23.963 1.00 85.62 784 LEU A O 1
ATOM 6254 N N . LYS A 1 785 ? -32.014 -7.375 -22.431 1.00 87.56 785 LYS A N 1
ATOM 6255 C CA . LYS A 1 785 ? -33.109 -8.107 -23.062 1.00 87.56 785 LYS A CA 1
ATOM 6256 C C . LYS A 1 785 ? -34.342 -8.019 -22.168 1.00 87.56 785 LYS A C 1
ATOM 6258 O O . LYS A 1 785 ? -34.386 -8.649 -21.115 1.00 87.56 785 LYS A O 1
ATOM 6263 N N . LEU A 1 786 ? -35.340 -7.254 -22.605 1.00 86.38 786 LEU A N 1
ATOM 6264 C CA . LEU A 1 786 ? -36.634 -7.171 -21.930 1.00 86.38 786 LEU A CA 1
ATOM 6265 C C . LEU A 1 786 ? -37.476 -8.405 -22.277 1.00 86.38 786 LEU A C 1
ATOM 6267 O O . LEU A 1 786 ? -37.630 -8.735 -23.456 1.00 86.38 786 LEU A O 1
ATOM 6271 N N . LEU A 1 787 ? -38.013 -9.076 -21.260 1.00 87.06 787 LEU A N 1
ATOM 6272 C CA . LEU A 1 787 ? -38.986 -10.158 -21.432 1.00 87.06 787 LEU A CA 1
ATOM 6273 C C . LEU A 1 787 ? -40.413 -9.599 -21.559 1.00 87.06 787 LEU A C 1
ATOM 6275 O O . LEU A 1 787 ? -40.658 -8.417 -21.284 1.00 87.06 787 LEU A O 1
ATOM 6279 N N . ALA A 1 788 ? -41.363 -10.425 -22.011 1.00 83.75 788 ALA A N 1
ATOM 6280 C CA . ALA A 1 788 ? -42.751 -9.991 -22.107 1.00 83.75 788 ALA A CA 1
ATOM 6281 C C . ALA A 1 788 ? -43.332 -9.736 -20.704 1.00 83.75 788 ALA A C 1
ATOM 6283 O O . ALA A 1 788 ? -42.843 -10.241 -19.691 1.00 83.75 788 ALA A O 1
ATOM 6284 N N . ARG A 1 789 ? -44.385 -8.911 -20.619 1.00 79.69 789 ARG A N 1
ATOM 6285 C CA . ARG A 1 789 ? -45.024 -8.615 -19.325 1.00 79.69 789 ARG A CA 1
ATOM 6286 C C . ARG A 1 789 ? -45.611 -9.901 -18.740 1.00 79.69 789 ARG A C 1
ATOM 6288 O O . ARG A 1 789 ? -46.478 -10.501 -19.364 1.00 79.69 789 ARG A O 1
ATOM 6295 N N . GLY A 1 790 ? -45.164 -10.268 -17.539 1.00 73.56 790 GLY A N 1
ATOM 6296 C CA . GLY A 1 790 ? -45.596 -11.479 -16.834 1.00 73.56 790 GLY A CA 1
ATOM 6297 C C . GLY A 1 790 ? -44.700 -12.706 -17.039 1.00 73.56 790 GLY A C 1
ATOM 6298 O O . GLY A 1 790 ? -44.952 -13.730 -16.405 1.00 73.56 790 GLY A O 1
ATOM 6299 N N . ASP A 1 791 ? -43.654 -12.618 -17.868 1.00 82.81 791 ASP A N 1
ATOM 6300 C CA . ASP A 1 791 ? -42.673 -13.697 -18.014 1.00 82.81 791 ASP A CA 1
ATOM 6301 C C . ASP A 1 791 ? -41.823 -13.855 -16.745 1.00 82.81 791 ASP A C 1
ATOM 6303 O O . ASP A 1 791 ? -41.477 -12.883 -16.071 1.00 82.81 791 ASP A O 1
ATOM 6307 N N . ARG A 1 792 ? -41.451 -15.101 -16.436 1.00 81.62 792 ARG A N 1
ATOM 6308 C CA . ARG A 1 792 ? -40.551 -15.424 -15.320 1.00 81.62 792 ARG A CA 1
ATOM 6309 C C . ARG A 1 792 ? -39.082 -15.279 -15.739 1.00 81.62 792 ARG A C 1
ATOM 6311 O O . ARG A 1 792 ? -38.764 -15.523 -16.907 1.00 81.62 792 ARG A O 1
ATOM 6318 N N . PRO A 1 793 ? -38.173 -14.937 -14.807 1.00 85.12 793 PRO A N 1
ATOM 6319 C CA . PRO A 1 793 ? -36.743 -14.915 -15.093 1.00 85.12 793 PRO A CA 1
ATOM 6320 C C . PRO A 1 793 ? -36.232 -16.309 -15.505 1.00 85.12 793 PRO A C 1
ATOM 6322 O O . PRO A 1 793 ? -36.771 -17.323 -15.044 1.00 85.12 793 PRO A O 1
ATOM 6325 N N . PRO A 1 794 ? -35.201 -16.397 -16.369 1.00 85.44 794 PRO A N 1
ATOM 6326 C CA . PRO A 1 794 ? -34.657 -17.683 -16.790 1.00 85.44 794 PRO A CA 1
ATOM 6327 C C . PRO A 1 794 ? -34.056 -18.467 -15.603 1.00 85.44 794 PRO A C 1
ATOM 6329 O O . PRO A 1 794 ? -33.452 -17.859 -14.716 1.00 85.44 794 PRO A O 1
ATOM 6332 N N . PRO A 1 795 ? -34.159 -19.811 -15.577 1.00 82.00 795 PRO A N 1
ATOM 6333 C CA . PRO A 1 795 ? -33.612 -20.622 -14.489 1.00 82.00 795 PRO A CA 1
ATOM 6334 C C . PRO A 1 795 ? -32.100 -20.425 -14.303 1.00 82.00 795 PRO A C 1
ATOM 6336 O O . PRO A 1 795 ? -31.339 -20.446 -15.273 1.00 82.00 795 PRO A O 1
ATOM 6339 N N . GLY A 1 796 ? -31.660 -20.273 -13.050 1.00 80.50 796 GLY A N 1
ATOM 6340 C CA . GLY A 1 796 ? -30.243 -20.119 -12.696 1.00 80.50 796 GLY A CA 1
ATOM 6341 C C . GLY A 1 796 ? -29.659 -18.721 -12.935 1.00 80.50 796 GLY A C 1
ATOM 6342 O O . GLY A 1 796 ? -28.438 -18.593 -13.000 1.00 80.50 796 GLY A O 1
ATOM 6343 N N . TYR A 1 797 ? -30.506 -17.699 -13.105 1.00 87.19 797 TYR A N 1
ATOM 6344 C CA . TYR A 1 797 ? -30.100 -16.292 -13.092 1.00 87.19 797 TYR A CA 1
ATOM 6345 C C . TYR A 1 797 ? -30.305 -15.692 -11.695 1.00 87.19 797 TYR A C 1
ATOM 6347 O O . TYR A 1 797 ? -31.318 -15.965 -11.054 1.00 87.19 797 TYR A O 1
ATOM 6355 N N . ASN A 1 798 ? -29.374 -14.844 -11.256 1.00 85.50 798 ASN A N 1
ATOM 6356 C CA . ASN A 1 798 ? -29.446 -14.153 -9.967 1.00 85.50 798 ASN A CA 1
ATOM 6357 C C . ASN A 1 798 ? -30.104 -12.775 -10.113 1.00 85.50 798 ASN A C 1
ATOM 6359 O O . ASN A 1 798 ? -29.810 -12.035 -11.057 1.00 85.50 798 ASN A O 1
ATOM 6363 N N . GLU A 1 799 ? -30.978 -12.430 -9.169 1.00 87.50 799 GLU A N 1
ATOM 6364 C CA . GLU A 1 799 ? -31.606 -11.111 -9.110 1.00 87.50 799 GLU A CA 1
ATOM 6365 C C . GLU A 1 799 ? -30.617 -10.070 -8.576 1.00 87.50 799 GLU A C 1
ATOM 6367 O O . GLU A 1 799 ? -29.947 -10.292 -7.567 1.00 87.50 799 GLU A O 1
ATOM 6372 N N . ILE A 1 800 ? -30.528 -8.923 -9.247 1.00 86.31 800 ILE A N 1
ATOM 6373 C CA . ILE A 1 800 ? -29.730 -7.776 -8.811 1.00 86.31 800 ILE A CA 1
ATOM 6374 C C . ILE A 1 800 ? -30.552 -6.487 -8.868 1.00 86.31 800 ILE A C 1
ATOM 6376 O O . ILE A 1 800 ? -31.572 -6.406 -9.544 1.00 86.31 800 ILE A O 1
ATOM 6380 N N . LEU A 1 801 ? -30.072 -5.440 -8.199 1.00 82.88 801 LEU A N 1
ATOM 6381 C CA . LEU A 1 801 ? -30.616 -4.086 -8.325 1.00 82.88 801 LEU A CA 1
ATOM 6382 C C . LEU A 1 801 ? -29.831 -3.298 -9.378 1.00 82.88 801 LEU A C 1
ATOM 6384 O O . LEU A 1 801 ? -28.603 -3.328 -9.362 1.00 82.88 801 LEU A O 1
ATOM 6388 N N . CYS A 1 802 ? -30.505 -2.545 -10.247 1.00 82.19 802 CYS A N 1
ATOM 6389 C CA . CYS A 1 802 ? -29.868 -1.577 -11.147 1.00 82.19 802 CYS A CA 1
ATOM 6390 C C . CYS A 1 802 ? -30.148 -0.152 -10.655 1.00 82.19 802 CYS A C 1
ATOM 6392 O O . CYS A 1 802 ? -31.217 0.113 -10.108 1.00 82.19 802 CYS A O 1
ATOM 6394 N N . HIS A 1 803 ? -29.183 0.762 -10.773 1.00 83.69 803 HIS A N 1
ATOM 6395 C CA . HIS A 1 803 ? -29.369 2.149 -10.342 1.00 83.69 803 HIS A CA 1
ATOM 6396 C C . HIS A 1 803 ? -28.565 3.143 -11.180 1.00 83.69 803 HIS A C 1
ATOM 6398 O O . HIS A 1 803 ? -27.462 2.855 -11.642 1.00 83.69 803 HIS A O 1
ATOM 6404 N N . LEU A 1 804 ? -29.094 4.363 -11.292 1.00 84.06 804 LEU A N 1
ATOM 6405 C CA . LEU A 1 804 ? -28.429 5.463 -11.982 1.00 84.06 804 LEU A CA 1
ATOM 6406 C C . LEU A 1 804 ? -27.373 6.131 -11.093 1.00 84.06 804 LEU A C 1
ATOM 6408 O O . LEU A 1 804 ? -27.628 6.484 -9.938 1.00 84.06 804 LEU A O 1
ATOM 6412 N N . VAL A 1 805 ? -26.191 6.354 -11.663 1.00 85.19 805 VAL A N 1
ATOM 6413 C CA . VAL A 1 805 ? -25.096 7.120 -11.063 1.00 85.19 805 VAL A CA 1
ATOM 6414 C C . VAL A 1 805 ? -24.871 8.395 -11.865 1.00 85.19 805 VAL A C 1
ATOM 6416 O O . VAL A 1 805 ? -24.693 8.357 -13.082 1.00 85.19 805 VAL A O 1
ATOM 6419 N N . PHE A 1 806 ? -24.832 9.529 -11.172 1.00 85.81 806 PHE A N 1
ATOM 6420 C CA . PHE A 1 806 ? -24.715 10.851 -11.778 1.00 85.81 806 PHE A CA 1
ATOM 6421 C C . PHE A 1 806 ? -23.332 11.464 -11.556 1.00 85.81 806 PHE A C 1
ATOM 6423 O O . PHE A 1 806 ? -22.729 11.317 -10.492 1.00 85.81 806 PHE A O 1
ATOM 6430 N N . ASP A 1 807 ? -22.832 12.177 -12.561 1.00 84.31 807 ASP A N 1
ATOM 6431 C CA . ASP A 1 807 ? -21.583 12.927 -12.494 1.00 84.31 807 ASP A CA 1
ATOM 6432 C C . ASP A 1 807 ? -21.616 14.170 -13.400 1.00 84.31 807 ASP A C 1
ATOM 6434 O O . ASP A 1 807 ? -22.437 14.286 -14.310 1.00 84.31 807 ASP A O 1
ATOM 6438 N N . VAL A 1 808 ? -20.693 15.102 -13.169 1.00 78.75 808 VAL A N 1
ATOM 6439 C CA . VAL A 1 808 ? -20.491 16.298 -14.001 1.00 78.75 808 VAL A CA 1
ATOM 6440 C C . VAL A 1 808 ? -19.086 16.260 -14.599 1.00 78.75 808 VAL A C 1
ATOM 6442 O O . VAL A 1 808 ? -18.089 16.074 -13.886 1.00 78.75 808 VAL A O 1
ATOM 6445 N N . LYS A 1 809 ? -18.997 16.408 -15.924 1.00 71.50 809 LYS A N 1
ATOM 6446 C CA . LYS A 1 809 ? -17.728 16.500 -16.658 1.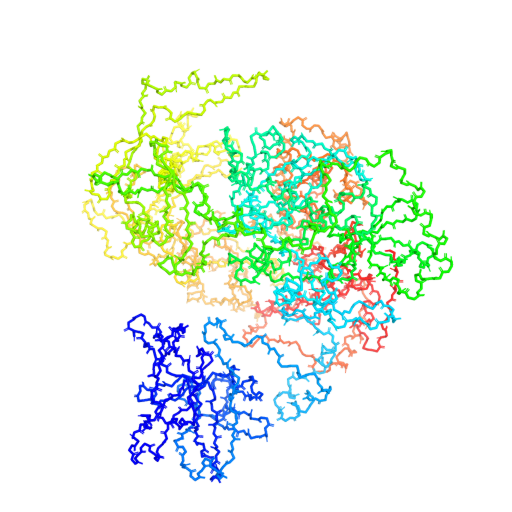00 71.50 809 LYS A CA 1
ATOM 6447 C C . LYS A 1 809 ? -17.100 17.897 -16.514 1.00 71.50 809 LYS A C 1
ATOM 6449 O O . LYS A 1 809 ? -17.740 18.848 -16.081 1.00 71.50 809 LYS A O 1
ATOM 6454 N N . LEU A 1 810 ? -15.821 18.020 -16.877 1.00 53.56 810 LEU A N 1
ATOM 6455 C CA . LEU A 1 810 ? -15.059 19.280 -16.792 1.00 53.56 810 LEU A CA 1
ATOM 6456 C C . LEU A 1 810 ? -15.600 20.403 -17.696 1.00 53.56 810 LEU A C 1
ATOM 6458 O O . LEU A 1 810 ? -15.356 21.570 -17.419 1.00 53.56 810 LEU A O 1
ATOM 6462 N N . ASP A 1 811 ? -16.300 20.054 -18.771 1.00 64.25 811 ASP A N 1
ATOM 6463 C CA . ASP A 1 811 ? -17.019 20.956 -19.681 1.00 64.25 811 ASP A CA 1
ATOM 6464 C C . ASP A 1 811 ? -18.425 21.321 -19.162 1.00 64.25 811 ASP A C 1
ATOM 6466 O O . ASP A 1 811 ? -19.218 21.910 -19.887 1.00 64.25 811 ASP A O 1
ATOM 6470 N N . MET A 1 812 ? -18.738 20.971 -17.908 1.00 72.44 812 MET A N 1
ATOM 6471 C CA . MET A 1 812 ? -20.044 21.141 -17.259 1.00 72.44 812 MET A CA 1
ATOM 6472 C C . MET A 1 812 ? -21.163 20.264 -17.844 1.00 72.44 812 MET A C 1
ATOM 6474 O O . MET A 1 812 ? -22.327 20.403 -17.456 1.00 72.44 812 MET A O 1
ATOM 6478 N N . THR A 1 813 ? -20.842 19.317 -18.728 1.00 81.06 813 THR A N 1
ATOM 6479 C CA . THR A 1 813 ? -21.821 18.369 -19.272 1.00 81.06 813 THR A CA 1
ATOM 6480 C C . THR A 1 813 ? -22.285 17.393 -18.185 1.00 81.06 813 THR A C 1
ATOM 6482 O O . THR A 1 813 ? -21.470 16.822 -17.450 1.00 81.06 813 THR A O 1
ATOM 6485 N N . ARG A 1 814 ? -23.606 17.187 -18.087 1.00 86.88 814 ARG A N 1
ATOM 6486 C CA . ARG A 1 814 ? -24.233 16.237 -17.154 1.00 86.88 814 ARG A CA 1
ATOM 6487 C C . ARG A 1 814 ? -24.041 14.824 -17.689 1.00 86.88 814 ARG A C 1
ATOM 6489 O O . ARG A 1 814 ? -24.145 14.583 -18.891 1.00 86.88 814 ARG A O 1
ATOM 6496 N N . LYS A 1 815 ? -23.715 13.890 -16.805 1.00 86.00 815 LYS A N 1
ATOM 6497 C CA . LYS A 1 815 ? -23.461 12.493 -17.146 1.00 86.00 815 LYS A CA 1
ATOM 6498 C C . LYS A 1 815 ? -24.283 11.609 -16.220 1.00 86.00 815 LYS A C 1
ATOM 6500 O O . LYS A 1 815 ? -24.125 11.691 -15.008 1.00 86.00 815 LYS A O 1
ATOM 6505 N N . ALA A 1 816 ? -25.114 10.755 -16.797 1.00 87.94 816 ALA A N 1
ATOM 6506 C CA . ALA A 1 816 ? -25.740 9.639 -16.103 1.00 87.94 816 ALA A CA 1
ATOM 6507 C C . ALA A 1 816 ? -25.054 8.336 -16.539 1.00 87.94 816 ALA A C 1
ATOM 6509 O O . ALA A 1 816 ? -24.467 8.279 -17.622 1.00 87.94 816 ALA A O 1
ATOM 6510 N N . ARG A 1 817 ? -25.077 7.321 -15.677 1.00 85.38 817 ARG A N 1
ATOM 6511 C CA . ARG A 1 817 ? -24.671 5.948 -15.985 1.00 85.38 817 ARG A CA 1
ATOM 6512 C C . ARG A 1 817 ? -25.655 4.973 -15.377 1.00 85.38 817 ARG A C 1
ATOM 6514 O O . ARG A 1 817 ? -25.947 5.115 -14.193 1.00 85.38 817 ARG A O 1
ATOM 6521 N N . ASP A 1 818 ? -26.100 3.995 -16.152 1.00 84.69 818 ASP A N 1
ATOM 6522 C CA . ASP A 1 818 ? -26.883 2.880 -15.623 1.00 84.69 818 ASP A CA 1
ATOM 6523 C C . ASP A 1 818 ? -25.936 1.792 -15.101 1.00 84.69 818 ASP A C 1
ATOM 6525 O O . ASP A 1 818 ? -25.035 1.336 -15.814 1.00 84.69 818 ASP A O 1
ATOM 6529 N N . VAL A 1 819 ? -26.059 1.457 -13.814 1.00 85.69 819 VAL A N 1
ATOM 6530 C CA . VAL A 1 819 ? -25.076 0.646 -13.087 1.00 85.69 819 VAL A CA 1
ATOM 6531 C C . VAL A 1 819 ? -25.751 -0.533 -12.397 1.00 85.69 819 VAL A C 1
ATOM 6533 O O . VAL A 1 819 ? -26.570 -0.376 -11.489 1.00 85.69 819 VAL A O 1
ATOM 6536 N N . ALA A 1 820 ? -25.319 -1.733 -12.775 1.00 84.44 820 ALA A N 1
ATOM 6537 C CA . ALA A 1 820 ? -25.684 -2.975 -12.122 1.00 84.44 820 ALA A CA 1
ATOM 6538 C C . ALA A 1 820 ? -25.144 -3.042 -10.688 1.00 84.44 820 ALA A C 1
ATOM 6540 O O . ALA A 1 820 ? -23.997 -2.695 -10.397 1.00 84.44 820 ALA A O 1
ATOM 6541 N N . GLY A 1 821 ? -25.952 -3.577 -9.781 1.00 80.50 821 GLY A N 1
ATOM 6542 C CA . GLY A 1 821 ? -25.624 -3.818 -8.384 1.00 80.50 821 GLY A CA 1
ATOM 6543 C C . GLY A 1 821 ? -24.740 -5.043 -8.185 1.00 80.50 821 GLY A C 1
ATOM 6544 O O . GLY A 1 821 ? -25.079 -5.902 -7.383 1.00 80.50 821 GLY A O 1
ATOM 6545 N N . GLY A 1 822 ? -23.583 -5.121 -8.849 1.00 71.06 822 GLY A N 1
ATOM 6546 C CA . GLY A 1 822 ? -22.662 -6.264 -8.742 1.00 71.06 822 GLY A CA 1
ATOM 6547 C C . GLY A 1 822 ? -22.075 -6.503 -7.343 1.00 71.06 822 GLY A C 1
ATOM 6548 O O . GLY A 1 822 ? -21.363 -7.474 -7.131 1.00 71.06 822 GLY A O 1
ATOM 6549 N N . HIS A 1 823 ? -22.364 -5.650 -6.356 1.00 73.75 823 HIS A N 1
ATOM 6550 C CA . HIS A 1 823 ? -22.078 -5.929 -4.944 1.00 73.75 823 HIS A CA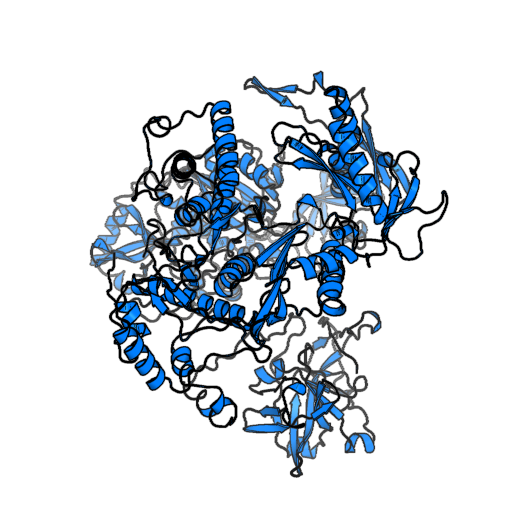 1
ATOM 6551 C C . HIS A 1 823 ? -23.015 -6.993 -4.346 1.00 73.75 823 HIS A C 1
ATOM 6553 O O . HIS A 1 823 ? -22.666 -7.577 -3.327 1.00 73.75 823 HIS A O 1
ATOM 6559 N N . LEU A 1 824 ? -24.166 -7.239 -4.982 1.00 70.88 824 LEU A N 1
ATOM 6560 C CA . LEU A 1 824 ? -25.155 -8.253 -4.603 1.00 70.88 824 LEU A CA 1
ATOM 6561 C C . LEU A 1 824 ? -24.870 -9.623 -5.229 1.00 70.88 824 LEU A C 1
ATOM 6563 O O . LEU A 1 824 ? -25.521 -10.598 -4.874 1.00 70.88 824 LEU A O 1
ATOM 6567 N N . THR A 1 825 ? -23.927 -9.709 -6.171 1.00 70.69 825 THR A N 1
ATOM 6568 C CA . THR A 1 825 ? -23.522 -10.986 -6.766 1.00 70.69 825 THR A CA 1
ATOM 6569 C C . THR A 1 825 ? -22.393 -11.614 -5.960 1.00 70.69 825 THR A C 1
ATOM 6571 O O . THR A 1 825 ? -21.583 -10.906 -5.354 1.00 70.69 825 THR A O 1
ATOM 6574 N N . ASP A 1 826 ? -22.293 -12.941 -5.972 1.00 68.00 826 ASP A N 1
ATOM 6575 C CA . ASP A 1 826 ? -21.168 -13.649 -5.359 1.00 68.00 826 ASP A CA 1
ATOM 6576 C C . ASP A 1 826 ? -19.834 -13.233 -5.992 1.00 68.00 826 ASP A C 1
ATOM 6578 O O . ASP A 1 826 ? -19.767 -12.716 -7.111 1.00 68.00 826 ASP A O 1
ATOM 6582 N N . VAL A 1 827 ? -18.734 -13.382 -5.253 1.00 61.62 827 VAL A N 1
ATOM 6583 C CA . VAL A 1 827 ? -17.400 -13.140 -5.816 1.00 61.62 827 VAL A CA 1
ATOM 6584 C C . VAL A 1 827 ? -17.096 -14.268 -6.811 1.00 61.62 827 VAL A C 1
ATOM 6586 O O . VAL A 1 827 ? -17.099 -15.428 -6.401 1.00 61.62 827 VAL A O 1
ATOM 6589 N N . PRO A 1 828 ? -16.836 -13.971 -8.100 1.00 61.34 828 PRO A N 1
ATOM 6590 C CA . PRO A 1 828 ? -16.491 -15.007 -9.065 1.00 61.34 828 PRO A CA 1
ATOM 6591 C C . PRO A 1 828 ? -15.221 -15.749 -8.636 1.00 61.34 828 PRO A C 1
ATOM 6593 O O . PRO A 1 828 ? -14.288 -15.133 -8.125 1.00 61.34 828 PRO A O 1
ATOM 6596 N N . ALA A 1 829 ? -15.155 -17.057 -8.891 1.00 53.34 829 ALA A N 1
ATOM 6597 C CA . ALA A 1 829 ? -13.971 -17.872 -8.590 1.00 53.34 829 ALA A CA 1
ATOM 6598 C C . ALA A 1 829 ? -12.725 -17.474 -9.417 1.00 53.34 829 ALA A C 1
ATOM 6600 O O . ALA A 1 829 ? -11.601 -17.799 -9.041 1.00 53.34 829 ALA A O 1
ATOM 6601 N N . ASN A 1 830 ? -12.921 -16.754 -10.529 1.00 59.31 830 ASN A N 1
ATOM 6602 C CA . ASN A 1 830 ? -11.867 -16.316 -11.445 1.00 59.31 830 ASN A CA 1
ATOM 6603 C C . ASN A 1 830 ? -11.465 -14.852 -11.197 1.00 59.31 830 ASN A C 1
ATOM 6605 O O . ASN A 1 830 ? -12.270 -14.033 -10.757 1.00 59.31 830 ASN A O 1
ATOM 6609 N N . MET A 1 831 ? -10.222 -14.505 -11.547 1.00 57.78 831 MET A N 1
ATOM 6610 C CA . MET A 1 831 ? -9.695 -13.139 -11.452 1.00 57.78 831 MET A CA 1
ATOM 6611 C C . MET A 1 831 ? -10.537 -12.175 -12.301 1.00 57.78 831 MET A C 1
ATOM 6613 O O . MET A 1 831 ? -10.586 -12.317 -13.514 1.00 57.78 831 MET A O 1
ATOM 6617 N N . THR A 1 832 ? -11.173 -11.178 -11.683 1.00 63.53 832 THR A N 1
ATOM 6618 C CA . THR A 1 832 ? -12.070 -10.224 -12.367 1.00 63.53 832 THR A CA 1
ATOM 6619 C C . THR A 1 832 ? -11.377 -8.942 -12.849 1.00 63.53 832 THR A C 1
ATOM 6621 O O . THR A 1 832 ? -12.022 -8.036 -13.377 1.00 63.53 832 THR A O 1
ATOM 6624 N N . TYR A 1 833 ? -10.062 -8.831 -12.648 1.00 64.31 833 TYR A N 1
ATOM 6625 C CA . TYR A 1 833 ? -9.295 -7.628 -12.965 1.00 64.31 833 TYR A CA 1
ATOM 6626 C C . TYR A 1 833 ? -8.926 -7.564 -14.454 1.00 64.31 833 TYR A C 1
ATOM 6628 O O . TYR A 1 833 ? -8.286 -8.470 -14.985 1.00 64.31 833 TYR A O 1
ATOM 6636 N N . SER A 1 834 ? -9.265 -6.453 -15.112 1.00 73.50 834 SER A N 1
ATOM 6637 C CA . SER A 1 834 ? -8.670 -6.075 -16.399 1.00 73.50 834 SER A CA 1
ATOM 6638 C C . SER A 1 834 ? -7.345 -5.362 -16.149 1.00 73.50 834 SER A C 1
ATOM 6640 O O . SER A 1 834 ? -7.292 -4.456 -15.314 1.00 73.50 834 SER A O 1
ATOM 6642 N N . SER A 1 835 ? -6.290 -5.729 -16.877 1.00 80.62 835 SER A N 1
ATOM 6643 C CA . SER A 1 835 ? -5.102 -4.878 -16.959 1.00 80.62 835 SER A CA 1
ATOM 6644 C C . SER A 1 835 ? -5.364 -3.689 -17.893 1.00 80.62 835 SER A C 1
ATOM 6646 O O . SER A 1 835 ? -6.421 -3.609 -18.533 1.00 80.62 835 SER A O 1
ATOM 6648 N N . VAL A 1 836 ? -4.431 -2.737 -17.890 1.00 86.00 836 VAL A N 1
ATOM 6649 C CA . VAL A 1 836 ? -4.368 -1.607 -18.821 1.00 86.00 836 VAL A CA 1
ATOM 6650 C C . VAL A 1 836 ? -2.914 -1.378 -19.215 1.00 86.00 836 VAL A C 1
ATOM 6652 O O . VAL A 1 836 ? -2.020 -1.647 -18.406 1.00 86.00 836 VAL A O 1
ATOM 6655 N N . VAL A 1 837 ? -2.681 -0.816 -20.405 1.00 90.62 837 VAL A N 1
ATOM 6656 C CA . VAL A 1 837 ? -1.321 -0.489 -20.845 1.00 90.62 837 VAL A CA 1
ATOM 6657 C C . VAL A 1 837 ? -0.647 0.488 -19.881 1.00 90.62 837 VAL A C 1
ATOM 6659 O O . VAL A 1 837 ? -1.247 1.466 -19.414 1.00 90.62 837 VAL A O 1
ATOM 6662 N N . SER A 1 838 ? 0.620 0.225 -19.569 1.00 91.75 838 SER A N 1
ATOM 6663 C CA . SER A 1 838 ? 1.401 1.067 -18.665 1.00 91.75 838 SER A CA 1
ATOM 6664 C C . SER A 1 838 ? 1.880 2.356 -19.349 1.00 91.75 838 SER A C 1
ATOM 6666 O O . SER A 1 838 ? 2.125 2.403 -20.557 1.00 91.75 838 SER A O 1
ATOM 6668 N N . ARG A 1 839 ? 1.994 3.457 -18.590 1.00 88.94 839 ARG A N 1
ATOM 6669 C CA . ARG A 1 839 ? 2.369 4.765 -19.163 1.00 88.94 839 ARG A CA 1
ATOM 6670 C C . ARG A 1 839 ? 3.787 4.787 -19.712 1.00 88.94 839 ARG A C 1
ATOM 6672 O O . ARG A 1 839 ? 4.036 5.470 -20.698 1.00 88.94 839 ARG A O 1
ATOM 6679 N N . ASP A 1 840 ? 4.715 4.077 -19.085 1.00 91.19 840 ASP A N 1
ATOM 6680 C CA . ASP A 1 840 ? 6.072 3.930 -19.600 1.00 91.19 840 ASP A CA 1
ATOM 6681 C C . ASP A 1 840 ? 6.068 3.193 -20.945 1.00 91.19 840 ASP A C 1
ATOM 6683 O O . ASP A 1 840 ? 6.735 3.657 -21.863 1.00 91.19 840 ASP A O 1
ATOM 6687 N N . THR A 1 841 ? 5.226 2.169 -21.135 1.00 94.56 841 THR A N 1
ATOM 6688 C CA . THR A 1 841 ? 5.014 1.549 -22.457 1.00 94.56 841 THR A CA 1
ATOM 6689 C C . THR A 1 841 ? 4.479 2.547 -23.488 1.00 94.56 841 THR A C 1
ATOM 6691 O O . THR A 1 841 ? 4.949 2.561 -24.622 1.00 94.56 841 THR A O 1
ATOM 6694 N N . VAL A 1 842 ? 3.553 3.435 -23.107 1.00 94.12 842 VAL A N 1
ATOM 6695 C CA . VAL A 1 842 ? 3.062 4.512 -23.991 1.00 94.12 842 VAL A CA 1
ATOM 6696 C C . VAL A 1 842 ? 4.191 5.470 -24.390 1.00 94.12 842 VAL A C 1
ATOM 6698 O O . VAL A 1 842 ? 4.334 5.795 -25.568 1.00 94.12 842 VAL A O 1
ATOM 6701 N N . ARG A 1 843 ? 5.038 5.880 -23.437 1.00 93.94 843 ARG A N 1
ATOM 6702 C CA . ARG A 1 843 ? 6.210 6.740 -23.695 1.00 93.94 843 ARG A CA 1
ATOM 6703 C C . ARG A 1 843 ? 7.225 6.063 -24.618 1.00 93.94 843 ARG A C 1
ATOM 6705 O O . ARG A 1 843 ? 7.717 6.695 -25.549 1.00 93.94 843 ARG A O 1
ATOM 6712 N N . ILE A 1 844 ? 7.496 4.774 -24.397 1.00 95.06 844 ILE A N 1
ATOM 6713 C CA . ILE A 1 844 ? 8.338 3.961 -25.284 1.00 95.06 844 ILE A CA 1
ATOM 6714 C C . ILE A 1 844 ? 7.703 3.883 -26.676 1.00 95.06 844 ILE A C 1
ATOM 6716 O O . ILE A 1 844 ? 8.409 4.035 -27.665 1.00 95.06 844 ILE A O 1
ATOM 6720 N N . GLY A 1 845 ? 6.380 3.723 -26.773 1.00 94.69 845 GLY A N 1
ATOM 6721 C CA . GLY A 1 845 ? 5.647 3.739 -28.039 1.00 94.69 845 GLY A CA 1
ATOM 6722 C C . GLY A 1 845 ? 5.876 5.024 -28.839 1.00 94.69 845 GLY A C 1
ATOM 6723 O O . GLY A 1 845 ? 6.234 4.951 -30.014 1.00 94.69 845 GLY A O 1
ATOM 6724 N N . PHE A 1 846 ? 5.761 6.195 -28.201 1.00 95.12 846 PHE A N 1
ATOM 6725 C CA . PHE A 1 846 ? 6.051 7.486 -28.842 1.00 95.12 846 PHE A CA 1
ATOM 6726 C C . PHE A 1 846 ? 7.496 7.588 -29.354 1.00 95.12 846 PHE A C 1
ATOM 6728 O O . PHE A 1 846 ? 7.720 8.058 -30.471 1.00 95.12 846 PHE A O 1
ATOM 6735 N N . LEU A 1 847 ? 8.465 7.106 -28.570 1.00 94.69 847 LEU A N 1
ATOM 6736 C CA . LEU A 1 847 ? 9.875 7.066 -28.964 1.00 94.69 847 LEU A CA 1
ATOM 6737 C C . LEU A 1 847 ? 10.120 6.107 -30.138 1.00 94.69 847 LEU A C 1
ATOM 6739 O O . LEU A 1 847 ? 10.774 6.473 -31.111 1.00 94.69 847 LEU A O 1
ATOM 6743 N N . VAL A 1 848 ? 9.589 4.885 -30.068 1.00 94.12 848 VAL A N 1
ATOM 6744 C CA . VAL A 1 848 ? 9.733 3.853 -31.108 1.00 94.12 848 VAL A CA 1
ATOM 6745 C C . VAL A 1 848 ? 9.099 4.308 -32.419 1.00 94.12 848 VAL A C 1
ATOM 6747 O O . VAL A 1 848 ? 9.657 4.037 -33.486 1.00 94.12 848 VAL A O 1
ATOM 6750 N N . ALA A 1 849 ? 7.976 5.029 -32.344 1.00 93.75 849 ALA A N 1
ATOM 6751 C CA . ALA A 1 849 ? 7.339 5.632 -33.504 1.00 93.75 849 ALA A CA 1
ATOM 6752 C C . ALA A 1 849 ? 8.248 6.672 -34.172 1.00 93.75 849 ALA A C 1
ATOM 6754 O O . ALA A 1 849 ? 8.478 6.593 -35.377 1.00 93.75 849 ALA A O 1
ATOM 6755 N N . ALA A 1 850 ? 8.832 7.589 -33.392 1.00 92.94 850 ALA A N 1
ATOM 6756 C CA . ALA A 1 850 ? 9.777 8.582 -33.905 1.00 92.94 850 ALA A CA 1
ATOM 6757 C C . ALA A 1 850 ? 11.060 7.935 -34.469 1.00 92.94 850 ALA A C 1
ATOM 6759 O O . ALA A 1 850 ? 11.568 8.342 -35.511 1.00 92.94 850 ALA A O 1
ATOM 6760 N N . LEU A 1 851 ? 11.568 6.882 -33.821 1.00 91.81 851 LEU A N 1
ATOM 6761 C CA . LEU A 1 851 ? 12.796 6.188 -34.220 1.00 91.81 851 LEU A CA 1
ATOM 6762 C C . LEU A 1 851 ? 12.657 5.458 -35.569 1.00 91.81 851 LEU A C 1
ATOM 6764 O O . LEU A 1 851 ? 13.550 5.529 -36.424 1.00 91.81 851 LEU A O 1
ATOM 6768 N N . ASN A 1 852 ? 11.543 4.747 -35.757 1.00 91.25 852 ASN A N 1
ATOM 6769 C CA . ASN A 1 852 ? 11.281 3.906 -36.931 1.00 91.25 852 ASN A CA 1
ATOM 6770 C C . ASN A 1 852 ? 10.432 4.608 -38.004 1.00 91.25 852 ASN A C 1
ATOM 6772 O O . ASN A 1 852 ? 9.990 3.968 -38.961 1.00 91.25 852 ASN A O 1
ATOM 6776 N N . ASP A 1 853 ? 10.223 5.920 -37.862 1.00 90.44 853 ASP A N 1
ATOM 6777 C CA . ASP A 1 853 ? 9.461 6.740 -38.803 1.00 90.44 853 ASP A CA 1
ATOM 6778 C C . ASP A 1 853 ? 8.024 6.185 -38.998 1.00 90.44 853 ASP A C 1
ATOM 6780 O O . ASP A 1 853 ? 7.573 5.986 -40.129 1.00 90.44 853 ASP A O 1
ATOM 6784 N N . LEU A 1 854 ? 7.343 5.843 -37.894 1.00 92.56 854 LEU A N 1
ATOM 6785 C CA . LEU A 1 854 ? 5.970 5.313 -37.856 1.00 92.56 854 LEU A CA 1
ATOM 6786 C C . LEU A 1 854 ? 4.967 6.411 -37.482 1.00 92.56 854 LEU A C 1
ATOM 6788 O O . LEU A 1 854 ? 5.265 7.302 -36.682 1.00 92.56 854 LEU A O 1
ATOM 6792 N N . ASP A 1 855 ? 3.750 6.294 -38.005 1.00 92.75 855 ASP A N 1
ATOM 6793 C CA . ASP A 1 855 ? 2.639 7.174 -37.668 1.00 92.75 855 ASP A CA 1
ATOM 6794 C C . ASP A 1 855 ? 1.828 6.626 -36.493 1.00 92.75 855 ASP A C 1
ATOM 6796 O O . ASP A 1 855 ? 1.778 5.420 -36.233 1.00 92.75 855 ASP A O 1
ATOM 6800 N N . ILE A 1 856 ? 1.170 7.540 -35.781 1.00 94.75 856 ILE A N 1
ATOM 6801 C CA . ILE A 1 856 ? 0.348 7.231 -34.614 1.00 94.75 856 ILE A CA 1
ATOM 6802 C C . ILE A 1 856 ? -1.076 7.705 -34.870 1.00 94.75 856 ILE A C 1
ATOM 6804 O O . ILE A 1 856 ? -1.299 8.853 -35.254 1.00 94.75 856 ILE A O 1
ATOM 6808 N N . LEU A 1 857 ? -2.039 6.822 -34.621 1.00 94.50 857 LEU A N 1
ATOM 6809 C CA . LEU A 1 857 ? -3.464 7.117 -34.696 1.00 94.50 857 LEU A CA 1
ATOM 6810 C C . LEU A 1 857 ? -4.131 6.708 -33.385 1.00 94.50 857 LEU A C 1
ATOM 6812 O O . LEU A 1 857 ? -4.006 5.560 -32.957 1.00 94.50 857 LEU A O 1
ATOM 6816 N N . ALA A 1 858 ? -4.844 7.637 -32.762 1.00 93.69 858 ALA A N 1
ATOM 6817 C CA . ALA A 1 858 ? -5.672 7.371 -31.596 1.00 93.69 858 ALA A CA 1
ATOM 6818 C C . ALA A 1 858 ? -7.131 7.108 -32.003 1.00 93.69 858 ALA A C 1
ATOM 6820 O O . ALA A 1 858 ? -7.562 7.501 -33.090 1.00 93.69 858 ALA A O 1
ATOM 6821 N N . GLY A 1 859 ? -7.888 6.438 -31.136 1.00 91.19 859 GLY A N 1
ATOM 6822 C CA . GLY A 1 859 ? -9.338 6.290 -31.259 1.00 91.19 859 GLY A CA 1
ATOM 6823 C C . GLY A 1 859 ? -9.980 5.840 -29.947 1.00 91.19 859 GLY A C 1
ATOM 6824 O O . GLY A 1 859 ? -9.370 5.096 -29.190 1.00 91.19 859 GLY A O 1
ATOM 6825 N N . ASP A 1 860 ? -11.207 6.285 -29.689 1.00 89.06 860 ASP A N 1
ATOM 6826 C CA . ASP A 1 860 ? -11.973 6.004 -28.466 1.00 89.06 860 ASP A CA 1
ATOM 6827 C C . ASP A 1 860 ? -13.175 5.096 -28.791 1.00 89.06 860 ASP A C 1
ATOM 6829 O O . ASP A 1 860 ? -14.070 5.464 -29.571 1.00 89.06 860 ASP A O 1
ATOM 6833 N N . ILE A 1 861 ? -13.182 3.891 -28.214 1.00 88.25 861 ILE A N 1
ATOM 6834 C CA . ILE A 1 861 ? -14.261 2.911 -28.350 1.00 88.25 861 ILE A CA 1
ATOM 6835 C C . ILE A 1 861 ? -15.473 3.392 -27.548 1.00 88.25 861 ILE A C 1
ATOM 6837 O O . ILE A 1 861 ? -15.499 3.418 -26.317 1.00 88.25 861 ILE A O 1
ATOM 6841 N N . GLN A 1 862 ? -16.555 3.708 -28.254 1.00 83.38 862 GLN A N 1
ATOM 6842 C CA . GLN A 1 862 ? -17.796 4.126 -27.631 1.00 83.38 862 GLN A CA 1
ATOM 6843 C C . GLN A 1 862 ? -18.455 2.962 -26.883 1.00 83.38 862 GLN A C 1
ATOM 6845 O O . GLN A 1 862 ? -18.736 1.915 -27.461 1.00 83.38 862 GLN A O 1
ATOM 6850 N N . ASN A 1 863 ? -18.791 3.195 -25.610 1.00 80.19 863 ASN A N 1
ATOM 6851 C CA . ASN A 1 863 ? -19.500 2.238 -24.757 1.00 80.19 863 ASN A CA 1
ATOM 6852 C C . ASN A 1 863 ? -18.803 0.867 -24.693 1.00 80.19 863 ASN A C 1
ATOM 6854 O O . ASN A 1 863 ? -19.466 -0.164 -24.789 1.00 80.19 863 ASN A O 1
ATOM 6858 N N . ALA A 1 864 ? -17.476 0.871 -24.523 1.00 78.12 864 ALA A N 1
ATOM 6859 C CA . ALA A 1 864 ? -16.606 -0.302 -24.552 1.00 78.12 864 ALA A CA 1
ATOM 6860 C C . ALA A 1 864 ? -17.207 -1.548 -23.882 1.00 78.12 864 ALA A C 1
ATOM 6862 O O . ALA A 1 864 ? -17.379 -2.571 -24.540 1.00 78.12 864 ALA A O 1
ATOM 6863 N N . PHE A 1 865 ? -17.638 -1.468 -22.620 1.00 83.19 865 PHE A N 1
ATOM 6864 C CA . PHE A 1 865 ? -18.178 -2.641 -21.918 1.00 83.19 865 PHE A CA 1
ATOM 6865 C C . PHE A 1 865 ? -19.464 -3.191 -22.557 1.00 83.19 865 PHE A C 1
ATOM 6867 O O . PHE A 1 865 ? -19.610 -4.402 -22.693 1.00 83.19 865 PHE A O 1
ATOM 6874 N N . LEU A 1 866 ? -20.339 -2.324 -23.076 1.00 83.88 866 LEU A N 1
ATOM 6875 C CA . LEU A 1 866 ? -21.594 -2.730 -23.723 1.00 83.88 866 LEU A CA 1
ATOM 6876 C C . LEU A 1 866 ? -21.387 -3.417 -25.085 1.00 83.88 866 LEU A C 1
ATOM 6878 O O . LEU A 1 866 ? -22.352 -3.898 -25.682 1.00 83.88 866 LEU A O 1
ATOM 6882 N N . SER A 1 867 ? -20.157 -3.452 -25.606 1.00 82.25 867 SER A N 1
ATOM 6883 C CA . SER A 1 867 ? -19.822 -4.226 -26.806 1.00 82.25 867 SER A CA 1
ATOM 6884 C C . SER A 1 867 ? -19.612 -5.713 -26.507 1.00 82.25 867 SER A C 1
ATOM 6886 O O . SER A 1 867 ? -19.873 -6.548 -27.370 1.00 82.25 867 SER A O 1
ATOM 6888 N N . ALA A 1 868 ? -19.209 -6.059 -25.280 1.00 85.88 868 ALA A N 1
ATOM 6889 C CA . ALA A 1 868 ? -18.816 -7.415 -24.924 1.00 85.88 868 ALA A CA 1
ATOM 6890 C C . ALA A 1 868 ? -19.972 -8.223 -24.313 1.00 85.88 868 ALA A C 1
ATOM 6892 O O . ALA A 1 868 ? -20.735 -7.691 -23.500 1.00 85.88 868 ALA A O 1
ATOM 6893 N N . PRO A 1 869 ? -20.116 -9.513 -24.664 1.00 86.31 869 PRO A N 1
ATOM 6894 C CA . PRO A 1 869 ? -21.082 -10.391 -24.012 1.00 86.31 869 PRO A CA 1
ATOM 6895 C C . PRO A 1 869 ? -20.738 -10.570 -22.527 1.00 86.31 869 PRO A C 1
ATOM 6897 O O . PRO A 1 869 ? -19.574 -10.503 -22.139 1.00 86.31 869 PRO A O 1
ATOM 6900 N N . THR A 1 870 ? -21.755 -10.799 -21.694 1.00 86.31 870 THR A N 1
ATOM 6901 C CA . THR A 1 870 ? -21.550 -11.149 -20.280 1.00 86.31 870 THR A CA 1
ATOM 6902 C C . THR A 1 870 ? -21.686 -12.655 -20.076 1.00 86.31 870 THR A C 1
ATOM 6904 O O . THR A 1 870 ? -22.574 -13.284 -20.651 1.00 86.31 870 THR A O 1
ATOM 6907 N N . GLU A 1 871 ? -20.826 -13.229 -19.236 1.00 81.81 871 GLU A N 1
ATOM 6908 C CA . GLU A 1 871 ? -20.970 -14.608 -18.748 1.00 81.81 871 GLU A CA 1
ATOM 6909 C C . GLU A 1 871 ? -21.800 -14.673 -17.454 1.00 81.81 871 GLU A C 1
ATOM 6911 O O . GLU A 1 871 ? -22.325 -15.731 -17.100 1.00 81.81 871 GLU A O 1
ATOM 6916 N N . GLU A 1 872 ? -21.955 -13.543 -16.752 1.00 82.69 872 GLU A N 1
ATOM 6917 C CA . GLU A 1 872 ? -22.769 -13.457 -15.539 1.00 82.69 872 GLU A CA 1
ATOM 6918 C C . GLU A 1 872 ? -24.261 -13.586 -15.885 1.00 82.69 872 GLU A C 1
ATOM 6920 O O . GLU A 1 872 ? -24.818 -12.789 -16.642 1.00 82.69 872 GLU A O 1
ATOM 6925 N N . LYS A 1 873 ? -24.920 -14.592 -15.301 1.00 87.44 873 LYS A N 1
ATOM 6926 C CA . LYS A 1 873 ? -26.358 -14.841 -15.461 1.00 87.44 873 LYS A CA 1
ATOM 6927 C C . LYS A 1 873 ? -27.147 -14.023 -14.447 1.00 87.44 873 LYS A C 1
ATOM 6929 O O . LYS A 1 873 ? -27.381 -14.471 -13.327 1.00 87.44 873 LYS A O 1
ATOM 6934 N N . ILE A 1 874 ? -27.545 -12.818 -14.836 1.00 88.50 874 ILE A N 1
ATOM 6935 C CA . ILE A 1 874 ? -28.196 -11.855 -13.940 1.00 88.50 874 ILE A CA 1
ATOM 6936 C C . ILE A 1 874 ? -29.432 -11.209 -14.572 1.00 88.50 874 ILE A C 1
ATOM 6938 O O . ILE A 1 874 ? -29.507 -11.017 -15.792 1.00 88.50 874 ILE A O 1
ATOM 6942 N N . PHE A 1 875 ? -30.400 -10.860 -13.730 1.00 90.25 875 PHE A N 1
ATOM 6943 C CA . PHE A 1 875 ? -31.613 -10.148 -14.127 1.00 90.25 875 PHE A CA 1
ATOM 6944 C C . PHE A 1 875 ? -32.032 -9.130 -13.061 1.00 90.25 875 PHE A C 1
ATOM 6946 O O . PHE A 1 875 ? -31.596 -9.210 -11.915 1.00 90.25 875 PHE A O 1
ATOM 6953 N N . PHE A 1 876 ? -32.879 -8.175 -13.437 1.00 89.19 876 PHE A N 1
ATOM 6954 C CA . PHE A 1 876 ? -33.504 -7.229 -12.511 1.00 89.19 876 PHE A CA 1
ATOM 6955 C C . PHE A 1 876 ? -34.908 -6.837 -12.980 1.00 89.19 876 PHE A C 1
ATOM 6957 O O . PHE A 1 876 ? -35.255 -7.025 -14.150 1.00 89.19 876 PHE A O 1
ATOM 6964 N N . TYR A 1 877 ? -35.717 -6.286 -12.075 1.00 86.50 877 TYR A N 1
ATOM 6965 C CA . TYR A 1 877 ? -37.017 -5.699 -12.408 1.00 86.50 877 TYR A CA 1
ATOM 6966 C C . TYR A 1 877 ? -36.864 -4.211 -12.726 1.00 86.50 877 TYR A C 1
ATOM 6968 O O . TYR A 1 877 ? -36.233 -3.468 -11.975 1.00 86.50 877 TYR A O 1
ATOM 6976 N N . ALA A 1 878 ? -37.433 -3.779 -13.848 1.00 83.19 878 ALA A N 1
ATOM 6977 C CA . ALA A 1 878 ? -37.390 -2.387 -14.284 1.00 83.19 878 ALA A CA 1
ATOM 6978 C C . ALA A 1 878 ? -38.153 -1.464 -13.311 1.00 83.19 878 ALA A C 1
ATOM 6980 O O . ALA A 1 878 ? -39.355 -1.647 -13.099 1.00 83.19 878 ALA A O 1
ATOM 6981 N N . GLY A 1 879 ? -37.463 -0.469 -12.742 1.00 79.94 879 GLY A N 1
ATOM 6982 C CA . GLY A 1 879 ? -38.029 0.510 -11.809 1.00 79.94 879 GLY A CA 1
ATOM 6983 C C . GLY A 1 879 ? -38.822 1.644 -12.475 1.00 79.94 879 GLY A C 1
ATOM 6984 O O . GLY A 1 879 ? -39.093 1.630 -13.677 1.00 79.94 879 GLY A O 1
ATOM 6985 N N . ASP A 1 880 ? -39.188 2.659 -11.682 1.00 77.06 880 ASP A N 1
ATOM 6986 C CA . ASP A 1 880 ? -39.950 3.842 -12.134 1.00 77.06 880 ASP A CA 1
ATOM 6987 C C . ASP A 1 880 ? -39.240 4.589 -13.284 1.00 77.06 880 ASP A C 1
ATOM 6989 O O . ASP A 1 880 ? -39.885 5.134 -14.180 1.00 77.06 880 ASP A O 1
ATOM 6993 N N . GLU A 1 881 ? -37.907 4.587 -13.282 1.00 74.62 881 GLU A N 1
ATOM 6994 C CA . GLU A 1 881 ? -37.044 5.241 -14.269 1.00 74.62 881 GLU A CA 1
ATOM 6995 C C . GLU A 1 881 ? -37.130 4.645 -15.688 1.00 74.62 881 GLU A C 1
ATOM 6997 O O . GLU A 1 881 ? -36.701 5.286 -16.646 1.00 74.62 881 GLU A O 1
ATOM 7002 N N . TRP A 1 882 ? -37.727 3.458 -15.844 1.00 73.44 882 TRP A N 1
ATOM 7003 C CA . TRP A 1 882 ? -37.939 2.784 -17.133 1.00 73.44 882 TRP A CA 1
ATOM 7004 C C . TRP A 1 882 ? -39.289 3.123 -17.791 1.00 73.44 882 TRP A C 1
ATOM 7006 O O . TRP A 1 882 ? -39.595 2.639 -18.885 1.00 73.44 882 TRP A O 1
ATOM 7016 N N . GLY A 1 883 ? -40.113 3.961 -17.152 1.00 79.00 883 GLY A N 1
ATOM 7017 C CA . GLY A 1 883 ? -41.363 4.469 -17.717 1.00 79.00 883 GLY A CA 1
ATOM 7018 C C . GLY A 1 883 ? -42.328 3.358 -18.144 1.00 79.00 883 GLY A C 1
ATOM 7019 O O . GLY A 1 883 ? -42.836 2.603 -17.318 1.00 79.00 883 GLY A O 1
ATOM 7020 N N . ALA A 1 884 ? -42.601 3.249 -19.450 1.00 76.75 884 ALA A N 1
ATOM 7021 C CA . ALA A 1 884 ? -43.532 2.258 -20.001 1.00 76.75 884 ALA A CA 1
ATOM 7022 C C . ALA A 1 884 ? -43.077 0.797 -19.805 1.00 76.75 884 ALA A C 1
ATOM 7024 O O . ALA A 1 884 ? -43.899 -0.118 -19.906 1.00 76.75 884 ALA A O 1
ATOM 7025 N N . ASP A 1 885 ? -41.795 0.568 -19.521 1.00 79.94 885 ASP A N 1
ATOM 7026 C CA . ASP A 1 885 ? -41.224 -0.759 -19.288 1.00 79.94 885 ASP A CA 1
ATOM 7027 C C . ASP A 1 885 ? -41.160 -1.146 -17.803 1.00 79.94 885 ASP A C 1
ATOM 7029 O O . ASP A 1 885 ? -40.659 -2.222 -17.485 1.00 79.94 885 ASP A O 1
ATOM 7033 N N . LYS A 1 886 ? -41.718 -0.321 -16.907 1.00 81.19 886 LYS A N 1
ATOM 7034 C CA . LYS A 1 886 ? -41.821 -0.606 -15.471 1.00 81.19 886 LYS A CA 1
ATOM 7035 C C . LYS A 1 886 ? -42.400 -2.004 -15.193 1.00 81.19 886 LYS A C 1
ATOM 7037 O O . LYS A 1 886 ? -43.304 -2.469 -15.894 1.00 81.19 886 LYS A O 1
ATOM 7042 N N . ASP A 1 887 ? -41.854 -2.656 -14.167 1.00 82.62 887 ASP A N 1
ATOM 7043 C CA . ASP A 1 887 ? -42.201 -3.997 -13.675 1.00 82.62 887 ASP A CA 1
ATOM 7044 C C . ASP A 1 887 ? -41.915 -5.145 -14.667 1.00 82.62 887 ASP A C 1
ATOM 7046 O O . ASP A 1 887 ? -42.277 -6.298 -14.423 1.00 82.62 887 ASP A O 1
ATOM 7050 N N . ARG A 1 888 ? -41.243 -4.877 -15.797 1.00 86.88 888 ARG A N 1
ATOM 7051 C CA . ARG A 1 888 ? -40.754 -5.932 -16.698 1.00 86.88 888 ARG A CA 1
ATOM 7052 C C . ARG A 1 888 ? -39.466 -6.552 -16.168 1.00 86.88 888 ARG A C 1
ATOM 7054 O O . ARG A 1 888 ? -38.620 -5.867 -15.596 1.00 86.88 888 ARG A O 1
ATOM 7061 N N . VAL A 1 889 ? -39.294 -7.845 -16.439 1.00 87.56 889 VAL A N 1
ATOM 7062 C CA . VAL A 1 889 ? -38.034 -8.555 -16.197 1.00 87.56 889 VAL A CA 1
ATOM 7063 C C . VAL A 1 889 ? -37.027 -8.164 -17.277 1.00 87.56 889 VAL A C 1
ATOM 7065 O O . VAL A 1 889 ? -37.282 -8.334 -18.474 1.00 87.56 889 VAL A O 1
ATOM 7068 N N . VAL A 1 890 ? -35.872 -7.663 -16.847 1.00 88.75 890 VAL A N 1
ATOM 7069 C CA . VAL A 1 890 ? -34.756 -7.273 -17.707 1.00 88.75 890 VAL A CA 1
ATOM 7070 C C . VAL A 1 890 ? -33.589 -8.222 -17.469 1.00 88.75 890 VAL A C 1
ATOM 7072 O O . VAL A 1 890 ? -33.051 -8.309 -16.368 1.00 88.75 890 VAL A O 1
ATOM 7075 N N . VAL A 1 891 ? -33.185 -8.943 -18.513 1.00 89.19 891 VAL A N 1
ATOM 7076 C CA . VAL A 1 891 ? -32.025 -9.841 -18.484 1.00 89.19 891 VAL A CA 1
ATOM 7077 C C . VAL A 1 891 ? -30.812 -9.113 -19.048 1.00 89.19 891 VAL A C 1
ATOM 7079 O O . VAL A 1 891 ? -30.871 -8.571 -20.155 1.00 89.19 891 VAL A O 1
ATOM 7082 N N . VAL A 1 892 ? -29.696 -9.127 -18.321 1.00 87.88 892 VAL A N 1
ATOM 7083 C CA . VAL A 1 892 ? -28.444 -8.526 -18.797 1.00 87.88 892 VAL A CA 1
ATOM 7084 C C . VAL A 1 892 ? -27.742 -9.515 -19.727 1.00 87.88 892 VAL A C 1
ATOM 7086 O O . VAL A 1 892 ? -27.448 -10.642 -19.340 1.00 87.88 892 VAL A O 1
ATOM 7089 N N . VAL A 1 893 ? -27.501 -9.106 -20.974 1.00 87.44 893 VAL A N 1
ATOM 7090 C CA . VAL A 1 893 ? -26.905 -9.953 -22.028 1.00 87.44 893 VAL A CA 1
ATOM 7091 C C . VAL A 1 893 ? -25.508 -9.496 -22.456 1.00 87.44 893 VAL A C 1
ATOM 7093 O O . VAL A 1 893 ? -24.779 -10.252 -23.098 1.00 87.44 893 VAL A O 1
ATOM 7096 N N . ARG A 1 894 ? -25.101 -8.281 -22.079 1.00 87.62 894 ARG A N 1
ATOM 7097 C CA . ARG A 1 894 ? -23.752 -7.737 -22.305 1.00 87.62 894 ARG A CA 1
ATOM 7098 C C . ARG A 1 894 ? -23.195 -7.123 -21.026 1.00 87.62 894 ARG A C 1
ATOM 7100 O O . ARG A 1 894 ? -23.949 -6.863 -20.094 1.00 87.62 894 ARG A O 1
ATOM 7107 N N . ALA A 1 895 ? -21.886 -6.909 -20.967 1.00 86.50 895 ALA A N 1
ATOM 7108 C CA . ALA A 1 895 ? -21.198 -6.431 -19.773 1.00 86.50 895 ALA A CA 1
ATOM 7109 C C . ALA A 1 895 ? -21.641 -5.003 -19.381 1.00 86.50 895 ALA A C 1
ATOM 7111 O O . ALA A 1 895 ? -21.159 -4.005 -19.914 1.00 86.50 895 ALA A O 1
ATOM 7112 N N . LEU A 1 896 ? -22.578 -4.903 -18.431 1.00 85.69 896 LEU A N 1
ATOM 7113 C CA . LEU A 1 896 ? -23.079 -3.630 -17.903 1.00 85.69 896 LEU A CA 1
ATOM 7114 C C . LEU A 1 896 ? -22.098 -3.045 -16.873 1.00 85.69 896 LEU A C 1
ATOM 7116 O O . LEU A 1 896 ? -21.407 -3.779 -16.161 1.00 85.69 896 LEU A O 1
ATOM 7120 N N . TYR A 1 897 ? -22.018 -1.719 -16.756 1.00 82.62 897 TYR A N 1
ATOM 7121 C CA . TYR A 1 897 ? -21.201 -1.097 -15.710 1.00 82.62 897 TYR A CA 1
ATOM 7122 C C . TYR A 1 897 ? -21.672 -1.560 -14.321 1.00 82.62 897 TYR A C 1
ATOM 7124 O O . TYR A 1 897 ? -22.866 -1.670 -14.081 1.00 82.62 897 TYR A O 1
ATOM 7132 N N . GLY A 1 898 ? -20.741 -1.823 -13.400 1.00 81.75 898 GLY A N 1
ATOM 7133 C CA . GLY A 1 898 ? -21.054 -2.224 -12.020 1.00 81.75 898 GLY A CA 1
ATOM 7134 C C . GLY A 1 898 ? -21.019 -3.728 -11.741 1.00 81.75 898 GLY A C 1
ATOM 7135 O O . GLY A 1 898 ? -20.938 -4.106 -10.573 1.00 81.75 898 GLY A O 1
ATOM 7136 N N . LEU A 1 899 ? -20.992 -4.581 -12.771 1.00 84.31 899 LEU A N 1
ATOM 7137 C CA . LEU A 1 899 ? -20.686 -6.003 -12.578 1.00 84.31 899 LEU A CA 1
ATOM 7138 C C . LEU A 1 899 ? -19.210 -6.204 -12.266 1.00 84.31 899 LEU A C 1
ATOM 7140 O O . LEU A 1 899 ? -18.350 -5.437 -12.711 1.00 84.31 899 LEU A O 1
ATOM 7144 N N . LYS A 1 900 ? -18.916 -7.275 -11.528 1.00 81.25 900 LYS A N 1
ATOM 7145 C CA . LYS A 1 900 ? -17.550 -7.592 -11.115 1.00 81.25 900 LYS A CA 1
ATOM 7146 C C . LYS A 1 900 ? -16.679 -7.970 -12.316 1.00 81.25 900 LYS A C 1
ATOM 7148 O O . LYS A 1 900 ? -15.517 -7.581 -12.327 1.00 81.25 900 LYS A O 1
ATOM 7153 N N . SER A 1 901 ? -17.216 -8.656 -13.332 1.00 83.69 901 SER A N 1
ATOM 7154 C CA . SER A 1 901 ? -16.439 -9.145 -14.485 1.00 83.69 901 SER A CA 1
ATOM 7155 C C . SER A 1 901 ? -16.432 -8.240 -15.728 1.00 83.69 901 SER A C 1
ATOM 7157 O O . SER A 1 901 ? -15.692 -8.525 -16.669 1.00 83.69 901 SER A O 1
ATOM 7159 N N . SER A 1 902 ? -17.189 -7.135 -15.761 1.00 84.12 902 SER A N 1
ATOM 7160 C CA . SER A 1 902 ? -17.415 -6.362 -17.000 1.00 84.12 902 SER A CA 1
ATOM 7161 C C . SER A 1 902 ? -16.145 -5.884 -17.704 1.00 84.12 902 SER A C 1
ATOM 7163 O O . SER A 1 902 ? -16.046 -5.968 -18.927 1.00 84.12 902 SER A O 1
ATOM 7165 N N . ALA A 1 903 ? -15.154 -5.415 -16.942 1.00 83.38 903 ALA A N 1
ATOM 7166 C CA . ALA A 1 903 ? -13.890 -4.956 -17.514 1.00 83.38 903 ALA A CA 1
ATOM 7167 C C . ALA A 1 903 ? -13.095 -6.114 -18.146 1.00 83.38 903 ALA A C 1
ATOM 7169 O O . ALA A 1 903 ? -12.531 -5.959 -19.228 1.00 83.38 903 ALA A O 1
ATOM 7170 N N . LEU A 1 904 ? -13.085 -7.284 -17.499 1.00 83.88 904 LEU A N 1
ATOM 7171 C CA . LEU A 1 904 ? -12.419 -8.480 -18.012 1.00 83.88 904 LEU A CA 1
ATOM 7172 C C . LEU A 1 904 ? -13.095 -8.992 -19.287 1.00 83.88 904 LEU A C 1
ATOM 7174 O O . LEU A 1 904 ? -12.403 -9.321 -20.246 1.00 83.88 904 LEU A O 1
ATOM 7178 N N . GLN A 1 905 ? -14.430 -9.033 -19.319 1.00 86.81 905 GLN A N 1
ATOM 7179 C CA . GLN A 1 905 ? -15.173 -9.507 -20.492 1.00 86.81 905 GLN A CA 1
ATOM 7180 C C . GLN A 1 905 ? -14.908 -8.629 -21.715 1.00 86.81 905 GLN A C 1
ATOM 7182 O O . GLN A 1 905 ? -14.660 -9.138 -22.810 1.00 86.81 905 GLN A O 1
ATOM 7187 N N . PHE A 1 906 ? -14.866 -7.308 -21.521 1.00 88.56 906 PHE A N 1
ATOM 7188 C CA . PHE A 1 906 ? -14.465 -6.386 -22.577 1.00 88.56 906 PHE A CA 1
ATOM 7189 C C . PHE A 1 906 ? -13.044 -6.649 -23.072 1.00 88.56 906 PHE A C 1
ATOM 7191 O O . PHE A 1 906 ? -12.829 -6.799 -24.276 1.00 88.56 906 PHE A O 1
ATOM 7198 N N . ARG A 1 907 ? -12.087 -6.781 -22.150 1.00 88.69 907 ARG A N 1
ATOM 7199 C CA . ARG A 1 907 ? -10.703 -7.090 -22.500 1.00 88.69 907 ARG A CA 1
ATOM 7200 C C . ARG A 1 907 ? -10.583 -8.404 -23.271 1.00 88.69 907 ARG A C 1
ATOM 7202 O O . ARG A 1 907 ? -9.897 -8.434 -24.284 1.00 88.69 907 ARG A O 1
ATOM 7209 N N . ASN A 1 908 ? -11.265 -9.465 -22.841 1.00 88.31 908 ASN A N 1
ATOM 7210 C CA . ASN A 1 908 ? -11.260 -10.763 -23.521 1.00 88.31 908 ASN A CA 1
ATOM 7211 C C . ASN A 1 908 ? -11.849 -10.663 -24.932 1.00 88.31 908 ASN A C 1
ATOM 7213 O O . ASN A 1 908 ? -11.302 -11.233 -25.875 1.00 88.31 908 ASN A O 1
ATOM 7217 N N . HIS A 1 909 ? -12.937 -9.907 -25.095 1.00 89.25 909 HIS A N 1
ATOM 7218 C CA . HIS A 1 909 ? -13.562 -9.693 -26.396 1.00 89.25 909 HIS A CA 1
ATOM 7219 C C . HIS A 1 909 ? -12.650 -8.910 -27.357 1.00 89.25 909 HIS A C 1
ATOM 7221 O O . HIS A 1 909 ? -12.486 -9.285 -28.524 1.00 89.25 909 HIS A O 1
ATOM 7227 N N . LEU A 1 910 ? -11.994 -7.863 -26.854 1.00 90.19 910 LEU A N 1
ATOM 7228 C CA . LEU A 1 910 ? -11.014 -7.095 -27.615 1.00 90.19 910 LEU A CA 1
ATOM 7229 C C . LEU A 1 910 ? -9.776 -7.942 -27.944 1.00 90.19 910 LEU A C 1
ATOM 7231 O O . LEU A 1 910 ? -9.357 -7.983 -29.097 1.00 90.19 910 LEU A O 1
ATOM 7235 N N . ALA A 1 911 ? -9.250 -8.696 -26.978 1.00 88.94 911 ALA A N 1
ATOM 7236 C CA . ALA A 1 911 ? -8.126 -9.612 -27.154 1.00 88.94 911 ALA A CA 1
ATOM 7237 C C . ALA A 1 911 ? -8.415 -10.690 -28.208 1.00 88.94 911 ALA A C 1
ATOM 7239 O O . ALA A 1 911 ? -7.567 -10.965 -29.056 1.00 88.94 911 ALA A O 1
ATOM 7240 N N . ALA A 1 912 ? -9.624 -11.260 -28.216 1.00 89.19 912 ALA A N 1
ATOM 7241 C CA . ALA A 1 912 ? -10.050 -12.210 -29.240 1.00 89.19 912 ALA A CA 1
ATOM 7242 C C . ALA A 1 912 ? -10.085 -11.567 -30.636 1.00 89.19 912 ALA A C 1
ATOM 7244 O O . ALA A 1 912 ? -9.701 -12.202 -31.617 1.00 89.19 912 ALA A O 1
ATOM 7245 N N . THR A 1 913 ? -10.493 -10.300 -30.738 1.00 89.69 913 THR A N 1
ATOM 7246 C CA . THR A 1 913 ? -10.511 -9.561 -32.009 1.00 89.69 913 THR A CA 1
ATOM 7247 C C . THR A 1 913 ? -9.095 -9.244 -32.498 1.00 89.69 913 THR A C 1
ATOM 7249 O O . THR A 1 913 ? -8.744 -9.559 -33.639 1.00 89.69 913 THR A O 1
ATOM 7252 N N . LEU A 1 914 ? -8.246 -8.683 -31.633 1.00 92.06 914 LEU A N 1
ATOM 7253 C CA . LEU A 1 914 ? -6.860 -8.338 -31.963 1.00 92.06 914 LEU A CA 1
ATOM 7254 C C . LEU A 1 914 ? -6.024 -9.588 -32.286 1.00 92.06 914 LEU A C 1
ATOM 7256 O O . LEU A 1 914 ? -5.298 -9.612 -33.283 1.00 92.06 914 LEU A O 1
ATOM 7260 N N . GLY A 1 915 ? -6.166 -10.643 -31.485 1.00 90.56 915 GLY A N 1
ATOM 7261 C CA . GLY A 1 915 ? -5.461 -11.909 -31.652 1.00 90.56 915 GLY A CA 1
ATOM 7262 C C . GLY A 1 915 ? -5.960 -12.720 -32.843 1.00 90.56 915 GLY A C 1
ATOM 7263 O O . GLY A 1 915 ? -5.228 -12.916 -33.812 1.00 90.56 915 GLY A O 1
ATOM 7264 N N . ASN A 1 916 ? -7.217 -13.170 -32.800 1.00 87.44 916 ASN A N 1
ATOM 7265 C CA . ASN A 1 916 ? -7.718 -14.169 -33.747 1.00 87.44 916 ASN A CA 1
ATOM 7266 C C . ASN A 1 916 ? -8.038 -13.577 -35.125 1.00 87.44 916 ASN A C 1
ATOM 7268 O O . ASN A 1 916 ? -7.811 -14.244 -36.132 1.00 87.44 916 ASN A O 1
ATOM 7272 N N . LYS A 1 917 ? -8.559 -12.340 -35.198 1.00 85.44 917 LYS A N 1
ATOM 7273 C CA . LYS A 1 917 ? -8.932 -11.717 -36.484 1.00 85.44 917 LYS A CA 1
ATOM 7274 C C . LYS A 1 917 ? -7.807 -10.882 -37.090 1.00 85.44 917 LYS A C 1
ATOM 7276 O O . LYS A 1 917 ? -7.600 -10.922 -38.301 1.00 85.44 917 LYS A O 1
ATOM 7281 N N . LEU A 1 918 ? -7.089 -10.104 -36.276 1.00 89.75 918 LEU A N 1
ATOM 7282 C CA . LEU A 1 918 ? -6.043 -9.199 -36.773 1.00 89.75 918 LEU A CA 1
ATOM 7283 C C . LEU A 1 918 ? -4.631 -9.799 -36.729 1.00 89.75 918 LEU A C 1
ATOM 7285 O O . LEU A 1 918 ? -3.737 -9.275 -37.405 1.00 89.75 918 LEU A O 1
ATOM 7289 N N . GLY A 1 919 ? -4.428 -10.911 -36.017 1.00 92.06 919 GLY A N 1
ATOM 7290 C CA . GLY A 1 919 ? -3.150 -11.620 -35.940 1.00 92.06 919 GLY A CA 1
ATOM 7291 C C . GLY A 1 919 ? -2.091 -10.902 -35.102 1.00 92.06 919 GLY A C 1
ATOM 7292 O O . GLY A 1 919 ? -0.901 -11.050 -35.383 1.00 92.06 919 GLY A O 1
ATOM 7293 N N . PHE A 1 920 ? -2.499 -10.079 -34.135 1.00 94.69 920 PHE A N 1
ATOM 7294 C CA . PHE A 1 920 ? -1.586 -9.477 -33.164 1.00 94.69 920 PHE A CA 1
ATOM 7295 C C . PHE A 1 920 ? -1.281 -10.449 -32.022 1.00 94.69 920 PHE A C 1
ATOM 7297 O O . PHE A 1 920 ? -2.092 -11.306 -31.678 1.00 94.69 920 PHE A O 1
ATOM 7304 N N . LYS A 1 921 ? -0.116 -10.291 -31.395 1.00 93.94 921 LYS A N 1
ATOM 7305 C CA . LYS A 1 921 ? 0.263 -11.025 -30.184 1.00 93.94 921 LYS A CA 1
ATOM 7306 C C . LYS A 1 921 ? 0.332 -10.071 -28.998 1.00 93.94 921 LYS A C 1
ATOM 7308 O O . LYS A 1 921 ? 0.831 -8.958 -29.137 1.00 93.94 921 LYS A O 1
ATOM 7313 N N . SER A 1 922 ? -0.150 -10.519 -27.844 1.00 93.88 922 SER A N 1
ATOM 7314 C CA . SER A 1 922 ? -0.012 -9.790 -26.581 1.00 93.88 922 SER A CA 1
ATOM 7315 C C . SER A 1 922 ? 1.437 -9.848 -26.095 1.00 93.88 922 SER A C 1
ATOM 7317 O O . SER A 1 922 ? 2.047 -10.920 -26.078 1.00 93.88 922 SER A O 1
ATOM 7319 N N . CYS A 1 923 ? 1.982 -8.717 -25.655 1.00 92.56 923 CYS A N 1
ATOM 7320 C CA . CYS A 1 923 ? 3.259 -8.662 -24.952 1.00 92.56 923 CYS A CA 1
ATOM 7321 C C . CYS A 1 923 ? 3.112 -9.247 -23.542 1.00 92.56 923 CYS A C 1
ATOM 7323 O O . CYS A 1 923 ? 2.125 -9.005 -22.856 1.00 92.56 923 CYS A O 1
ATOM 7325 N N . LEU A 1 924 ? 4.088 -10.039 -23.093 1.00 89.94 924 LEU A N 1
ATOM 7326 C CA . LEU A 1 924 ? 4.049 -10.651 -21.758 1.00 89.94 924 LEU A CA 1
ATOM 7327 C C . LEU A 1 924 ? 4.539 -9.707 -20.656 1.00 89.94 924 LEU A C 1
ATOM 7329 O O . LEU A 1 924 ? 4.174 -9.884 -19.498 1.00 89.94 924 LEU A O 1
ATOM 7333 N N . ALA A 1 925 ? 5.351 -8.706 -21.007 1.00 89.31 925 ALA A N 1
ATOM 7334 C CA . ALA A 1 925 ? 5.759 -7.656 -20.076 1.00 89.31 925 ALA A CA 1
ATOM 7335 C C . ALA A 1 925 ? 4.662 -6.595 -19.873 1.00 89.31 925 ALA A C 1
ATOM 7337 O O . ALA A 1 925 ? 4.611 -5.968 -18.817 1.00 89.31 925 ALA A O 1
ATOM 7338 N N . ASP A 1 926 ? 3.797 -6.394 -20.873 1.00 92.31 926 ASP A N 1
ATOM 7339 C CA . ASP A 1 926 ? 2.638 -5.501 -20.811 1.00 92.31 926 ASP A CA 1
ATOM 7340 C C . ASP A 1 926 ? 1.471 -6.103 -21.624 1.00 92.31 926 ASP A C 1
ATOM 7342 O O . ASP A 1 926 ? 1.435 -5.957 -22.847 1.00 92.31 926 ASP A O 1
ATOM 7346 N N . PRO A 1 927 ? 0.533 -6.813 -20.971 1.00 89.94 927 PRO A N 1
ATOM 7347 C CA . PRO A 1 927 ? -0.519 -7.578 -21.645 1.00 89.94 927 PRO A CA 1
ATOM 7348 C C . PRO A 1 927 ? -1.536 -6.788 -22.477 1.00 89.94 927 PRO A C 1
ATOM 7350 O O . PRO A 1 927 ? -2.365 -7.401 -23.147 1.00 89.94 927 PRO A O 1
ATOM 7353 N N . ASP A 1 928 ? -1.524 -5.457 -22.417 1.00 92.62 928 ASP A N 1
ATOM 7354 C CA . ASP A 1 928 ? -2.385 -4.604 -23.247 1.00 92.62 928 ASP A CA 1
ATOM 7355 C C . ASP A 1 928 ? -1.593 -3.821 -24.304 1.00 92.62 928 ASP A C 1
ATOM 7357 O O . ASP A 1 928 ? -2.147 -2.990 -25.029 1.00 92.62 928 ASP A O 1
ATOM 7361 N N . LEU A 1 929 ? -0.303 -4.138 -24.445 1.00 95.06 929 LEU A N 1
ATOM 7362 C CA . LEU A 1 929 ? 0.476 -3.873 -25.643 1.00 95.06 929 LEU A CA 1
ATOM 7363 C C . LEU A 1 929 ? 0.394 -5.080 -26.579 1.00 95.06 929 LEU A C 1
ATOM 7365 O O . LEU A 1 929 ? 0.874 -6.174 -26.277 1.00 95.06 929 LEU A O 1
ATOM 7369 N N . TRP A 1 930 ? -0.135 -4.844 -27.768 1.00 95.75 930 TRP A N 1
ATOM 7370 C CA . TRP A 1 930 ? -0.243 -5.831 -28.830 1.00 95.75 930 TRP A CA 1
ATOM 7371 C C . TRP A 1 930 ? 0.739 -5.493 -29.940 1.00 95.75 930 TRP A C 1
ATOM 7373 O O . TRP A 1 930 ? 0.793 -4.347 -30.375 1.00 95.75 930 TRP A O 1
ATOM 7383 N N . TYR A 1 931 ? 1.497 -6.472 -30.428 1.00 95.69 931 TYR A N 1
ATOM 7384 C CA . TYR A 1 931 ? 2.467 -6.268 -31.504 1.00 95.69 931 TYR A CA 1
ATOM 7385 C C . TYR A 1 931 ? 2.263 -7.253 -32.657 1.00 95.69 931 TYR A C 1
ATOM 7387 O O . TYR A 1 931 ? 1.790 -8.380 -32.474 1.00 95.69 931 TYR A O 1
ATOM 7395 N N . LYS A 1 932 ? 2.616 -6.824 -33.872 1.00 95.06 932 LYS A N 1
ATOM 7396 C CA . LYS A 1 932 ? 2.546 -7.641 -35.088 1.00 95.06 932 LYS A CA 1
ATOM 7397 C C . LYS A 1 932 ? 3.715 -7.347 -36.021 1.00 95.06 932 LYS A C 1
ATOM 7399 O O . LYS A 1 932 ? 3.942 -6.194 -36.381 1.00 95.06 932 LYS A O 1
ATOM 7404 N N . ALA A 1 933 ? 4.437 -8.393 -36.426 1.00 94.69 933 ALA A N 1
ATOM 7405 C CA . ALA A 1 933 ? 5.543 -8.270 -37.374 1.00 94.69 933 ALA A CA 1
ATOM 7406 C C . ALA A 1 933 ? 5.024 -7.791 -38.738 1.00 94.69 933 ALA A C 1
ATOM 7408 O O . ALA A 1 933 ? 4.067 -8.354 -39.276 1.00 94.69 933 ALA A O 1
ATOM 7409 N N . CYS A 1 934 ? 5.649 -6.748 -39.271 1.00 92.19 934 CYS A N 1
ATOM 7410 C CA . CYS A 1 934 ? 5.344 -6.134 -40.555 1.00 92.19 934 CYS A CA 1
ATOM 7411 C C . CYS A 1 934 ? 6.643 -5.888 -41.336 1.00 92.19 934 CYS A C 1
ATOM 7413 O O . CYS A 1 934 ? 7.737 -5.869 -40.770 1.00 92.19 934 CYS A O 1
ATOM 7415 N N . ILE A 1 935 ? 6.502 -5.706 -42.646 1.00 90.81 935 ILE A N 1
ATOM 7416 C CA . ILE A 1 935 ? 7.584 -5.328 -43.555 1.00 90.81 935 ILE A CA 1
ATOM 7417 C C . ILE A 1 935 ? 7.117 -4.059 -44.264 1.00 90.81 935 ILE A C 1
ATOM 7419 O O . ILE A 1 935 ? 5.951 -3.982 -44.670 1.00 90.81 935 ILE A O 1
ATOM 7423 N N . ASP A 1 936 ? 7.971 -3.042 -44.317 1.00 86.31 936 ASP A N 1
ATOM 7424 C CA . ASP A 1 936 ? 7.657 -1.796 -45.013 1.00 86.31 936 ASP A CA 1
ATOM 7425 C C . ASP A 1 936 ? 7.804 -1.945 -46.541 1.00 86.31 936 ASP A C 1
ATOM 7427 O O . ASP A 1 936 ? 8.132 -3.015 -47.056 1.00 86.31 936 ASP A O 1
ATOM 7431 N N . ALA A 1 937 ? 7.506 -0.878 -47.288 1.00 83.31 937 ALA A N 1
ATOM 7432 C CA . ALA A 1 937 ? 7.627 -0.886 -48.748 1.00 83.31 937 ALA A CA 1
ATOM 7433 C C . ALA A 1 937 ? 9.082 -1.040 -49.232 1.00 83.31 937 ALA A C 1
ATOM 7435 O O . ALA A 1 937 ? 9.302 -1.514 -50.345 1.00 83.31 937 ALA A O 1
ATOM 7436 N N . ASP A 1 938 ? 10.048 -0.675 -48.386 1.00 83.69 938 ASP A N 1
ATOM 7437 C CA . ASP A 1 938 ? 11.485 -0.724 -48.656 1.00 83.69 938 ASP A CA 1
ATOM 7438 C C . ASP A 1 938 ? 12.111 -2.076 -48.244 1.00 83.69 938 ASP A C 1
ATOM 7440 O O . ASP A 1 938 ? 13.302 -2.304 -48.450 1.00 83.69 938 ASP A O 1
ATOM 7444 N N . GLY A 1 939 ? 11.314 -2.997 -47.686 1.00 84.69 939 GLY A N 1
ATOM 7445 C CA . GLY A 1 939 ? 11.751 -4.318 -47.233 1.00 84.69 939 GLY A CA 1
ATOM 7446 C C . GLY A 1 939 ? 12.286 -4.367 -45.797 1.00 84.69 939 GLY A C 1
ATOM 7447 O O . GLY A 1 939 ? 12.735 -5.428 -45.364 1.00 84.69 939 GLY A O 1
ATOM 7448 N N . ASN A 1 940 ? 12.229 -3.273 -45.034 1.00 87.75 940 ASN A N 1
ATOM 7449 C CA . ASN A 1 940 ? 12.662 -3.256 -43.640 1.00 87.75 940 ASN A CA 1
ATOM 7450 C C . ASN A 1 940 ? 11.621 -3.906 -42.729 1.00 87.75 940 ASN A C 1
ATOM 7452 O O . ASN A 1 940 ? 10.420 -3.620 -42.777 1.00 87.75 940 ASN A O 1
ATOM 7456 N N . GLU A 1 941 ? 12.106 -4.754 -41.832 1.00 92.44 941 GLU A N 1
ATOM 7457 C CA . GLU A 1 941 ? 11.285 -5.423 -40.837 1.00 92.44 941 GLU A CA 1
ATOM 7458 C C . GLU A 1 941 ? 11.022 -4.517 -39.627 1.00 92.44 941 GLU A C 1
ATOM 7460 O O . GLU A 1 941 ? 11.950 -3.991 -39.010 1.00 92.44 941 GLU A O 1
ATOM 7465 N N . TYR A 1 942 ? 9.757 -4.387 -39.229 1.00 94.06 942 TYR A N 1
ATOM 7466 C CA . TYR A 1 942 ? 9.348 -3.610 -38.058 1.00 94.06 942 TYR A CA 1
ATOM 7467 C C . TYR A 1 942 ? 8.155 -4.261 -37.340 1.00 94.06 942 TYR A C 1
ATOM 7469 O O . TYR A 1 942 ? 7.545 -5.210 -37.838 1.00 94.06 942 TYR A O 1
ATOM 7477 N N . TYR A 1 943 ? 7.809 -3.760 -36.155 1.00 95.44 943 TYR A N 1
ATOM 7478 C CA . TYR A 1 943 ? 6.580 -4.137 -35.454 1.00 95.44 943 TYR A CA 1
ATOM 7479 C C . TYR A 1 943 ? 5.547 -3.011 -35.527 1.00 95.44 943 TYR A C 1
ATOM 7481 O O . TYR A 1 943 ? 5.853 -1.861 -35.218 1.00 95.44 943 TYR A O 1
ATOM 7489 N N . ALA A 1 944 ? 4.316 -3.356 -35.906 1.00 96.00 944 ALA A N 1
ATOM 7490 C CA . ALA A 1 944 ? 3.150 -2.516 -35.659 1.00 96.00 944 ALA A CA 1
ATOM 7491 C C . ALA A 1 944 ? 2.650 -2.774 -34.234 1.00 96.00 944 ALA A C 1
ATOM 7493 O O . ALA A 1 944 ? 2.575 -3.936 -33.822 1.00 96.00 944 ALA A O 1
ATOM 7494 N N . TYR A 1 945 ? 2.279 -1.720 -33.509 1.00 96.69 945 TYR A N 1
ATOM 7495 C CA . TYR A 1 945 ? 1.817 -1.806 -32.125 1.00 96.69 945 TYR A CA 1
ATOM 7496 C C . TYR A 1 945 ? 0.390 -1.278 -31.968 1.00 96.69 945 TYR A C 1
ATOM 7498 O O . TYR A 1 945 ? -0.001 -0.315 -32.623 1.00 96.69 945 TYR A O 1
ATOM 7506 N N . ILE A 1 946 ? -0.379 -1.886 -31.069 1.00 96.12 946 ILE A N 1
ATOM 7507 C CA . ILE A 1 946 ? -1.662 -1.374 -30.582 1.00 96.12 946 ILE A CA 1
ATOM 7508 C C . ILE A 1 946 ? -1.584 -1.354 -29.059 1.00 96.12 946 ILE A C 1
ATOM 7510 O O . ILE A 1 946 ? -1.454 -2.401 -28.426 1.00 96.12 946 ILE A O 1
ATOM 7514 N N . LEU A 1 947 ? -1.633 -0.162 -28.476 1.00 95.19 947 LEU A N 1
ATOM 7515 C CA . LEU A 1 947 ? -1.662 0.044 -27.035 1.00 95.19 947 LEU A CA 1
ATOM 7516 C C . LEU A 1 947 ? -3.109 0.298 -26.628 1.00 95.19 947 LEU A C 1
ATOM 7518 O O . LEU A 1 947 ? -3.756 1.191 -27.176 1.00 95.19 947 LEU A O 1
ATOM 7522 N N . VAL A 1 948 ? -3.604 -0.489 -25.676 1.00 92.88 948 VAL A N 1
ATOM 7523 C CA . VAL A 1 948 ? -4.998 -0.435 -25.232 1.00 92.88 948 VAL A CA 1
ATOM 7524 C C . VAL A 1 948 ? -5.068 0.068 -23.794 1.00 92.88 948 VAL A C 1
ATOM 7526 O O . VAL A 1 948 ? -4.574 -0.571 -22.863 1.00 92.88 948 VAL A O 1
ATOM 7529 N N . TYR A 1 949 ? -5.732 1.203 -23.592 1.00 89.94 949 TYR A N 1
ATOM 7530 C CA . TYR A 1 949 ? -6.098 1.698 -22.271 1.00 89.94 949 TYR A CA 1
ATOM 7531 C C . TYR A 1 949 ? -7.618 1.696 -22.121 1.00 89.94 949 TYR A C 1
ATOM 7533 O O . TYR A 1 949 ? -8.285 2.708 -22.317 1.00 89.94 949 TYR A O 1
ATOM 7541 N N . VAL A 1 950 ? -8.168 0.538 -21.751 1.00 85.75 950 VAL A N 1
ATOM 7542 C CA . VAL A 1 950 ? -9.621 0.311 -21.697 1.00 85.75 950 VAL A CA 1
ATOM 7543 C C . VAL A 1 950 ? -10.275 0.728 -23.030 1.00 85.75 950 VAL A C 1
ATOM 7545 O O . VAL A 1 950 ? -10.101 0.028 -24.023 1.00 85.75 950 VAL A O 1
ATOM 7548 N N . ASP A 1 951 ? -10.976 1.861 -23.063 1.00 86.75 951 ASP A N 1
ATOM 7549 C CA . ASP A 1 951 ? -11.724 2.379 -24.210 1.00 86.75 951 ASP A CA 1
ATOM 7550 C C . ASP A 1 951 ? -10.799 3.084 -25.232 1.00 86.75 951 ASP A C 1
ATOM 7552 O O . ASP A 1 951 ? -11.129 3.149 -26.416 1.00 86.75 951 ASP A O 1
ATOM 7556 N N . ASP A 1 952 ? -9.636 3.587 -24.797 1.00 89.69 952 ASP A N 1
ATOM 7557 C CA . ASP A 1 952 ? -8.694 4.338 -25.632 1.00 89.69 952 ASP A CA 1
ATOM 7558 C C . ASP A 1 952 ? -7.712 3.395 -26.354 1.00 89.69 952 ASP A C 1
ATOM 7560 O O . ASP A 1 952 ? -7.001 2.598 -25.734 1.00 89.69 952 ASP A O 1
ATOM 7564 N N . LEU A 1 953 ? -7.628 3.525 -27.677 1.00 92.56 953 LEU A N 1
ATOM 7565 C CA . LEU A 1 953 ? -6.687 2.817 -28.540 1.00 92.56 953 LEU A CA 1
ATOM 7566 C C . LEU A 1 953 ? -5.619 3.771 -29.066 1.00 92.56 953 LEU A C 1
ATOM 7568 O O . LEU A 1 953 ? -5.933 4.857 -29.553 1.00 92.56 953 LEU A O 1
ATOM 7572 N N . LEU A 1 954 ? -4.367 3.321 -29.065 1.00 94.94 954 LEU A N 1
ATOM 7573 C CA . LEU A 1 954 ? -3.254 3.999 -29.720 1.00 94.94 954 LEU A CA 1
ATOM 7574 C C . LEU A 1 954 ? -2.554 3.019 -30.669 1.00 94.94 954 LEU A C 1
ATOM 7576 O O . LEU A 1 954 ? -1.916 2.062 -30.233 1.00 94.94 954 LEU A O 1
ATOM 7580 N N . ILE A 1 955 ? -2.697 3.244 -31.974 1.00 95.75 955 ILE A N 1
ATOM 7581 C CA . ILE A 1 955 ? -2.154 2.390 -33.036 1.00 95.75 955 ILE A CA 1
ATOM 7582 C C . ILE A 1 955 ? -0.897 3.044 -33.604 1.00 95.75 955 ILE A C 1
ATOM 7584 O O . ILE A 1 955 ? -0.950 4.187 -34.055 1.00 95.75 955 ILE A O 1
ATOM 7588 N N . ILE A 1 956 ? 0.209 2.305 -33.616 1.00 96.00 956 ILE A N 1
ATOM 7589 C CA . ILE A 1 956 ? 1.514 2.739 -34.120 1.00 96.00 956 ILE A CA 1
ATOM 7590 C C . ILE A 1 956 ? 1.896 1.847 -35.298 1.00 96.00 956 ILE A C 1
ATOM 7592 O O . ILE A 1 956 ? 2.108 0.644 -35.135 1.00 96.00 956 ILE A O 1
ATOM 7596 N N . ASP A 1 957 ? 1.963 2.424 -36.493 1.00 95.00 957 ASP A N 1
ATOM 7597 C CA . ASP A 1 957 ? 2.242 1.700 -37.735 1.00 95.00 957 ASP A CA 1
ATOM 7598 C C . ASP A 1 957 ? 2.637 2.673 -38.861 1.00 95.00 957 ASP A C 1
ATOM 7600 O O . ASP A 1 957 ? 2.408 3.872 -38.757 1.00 95.00 957 ASP A O 1
ATOM 7604 N N . LYS A 1 958 ? 3.174 2.177 -39.983 1.00 91.75 958 LYS A N 1
ATOM 7605 C CA . LYS A 1 958 ? 3.349 2.986 -41.207 1.00 91.75 958 LYS A CA 1
ATOM 7606 C C . LYS A 1 958 ? 2.012 3.423 -41.820 1.00 91.75 958 LYS A C 1
ATOM 7608 O O . LYS A 1 958 ? 1.941 4.460 -42.463 1.00 91.75 958 LYS A O 1
ATOM 7613 N N . ASN A 1 959 ? 0.952 2.625 -41.656 1.00 91.12 959 ASN A N 1
ATOM 7614 C CA . ASN A 1 959 ? -0.403 2.981 -42.081 1.00 91.12 959 ASN A CA 1
ATOM 7615 C C . ASN A 1 959 ? -1.431 2.541 -41.023 1.00 91.12 959 ASN A C 1
ATOM 7617 O O . ASN A 1 959 ? -2.114 1.530 -41.205 1.00 91.12 959 ASN A O 1
ATOM 7621 N N . PRO A 1 960 ? -1.580 3.293 -39.919 1.00 92.50 960 PRO A N 1
ATOM 7622 C CA . PRO A 1 960 ? -2.416 2.876 -38.794 1.00 92.50 960 PRO A CA 1
ATOM 7623 C C . PRO A 1 960 ? -3.918 2.822 -39.133 1.00 92.50 960 PRO A C 1
ATOM 7625 O O . PRO A 1 960 ? -4.667 2.065 -38.508 1.00 92.50 960 PRO A O 1
ATOM 7628 N N . LYS A 1 961 ? -4.371 3.545 -40.172 1.00 91.75 961 LYS A N 1
ATOM 7629 C CA . LYS A 1 961 ? -5.780 3.561 -40.610 1.00 91.75 961 LYS A CA 1
ATOM 7630 C C . LYS A 1 961 ? -6.298 2.170 -40.977 1.00 91.75 961 LYS A C 1
ATOM 7632 O O . LYS A 1 961 ? -7.422 1.832 -40.622 1.00 91.75 961 LYS A O 1
ATOM 7637 N N . ARG A 1 962 ? -5.456 1.322 -41.581 1.00 91.56 962 ARG A N 1
ATOM 7638 C CA . ARG A 1 962 ? -5.838 -0.040 -42.003 1.00 91.56 962 ARG A CA 1
ATOM 7639 C C . ARG A 1 962 ? -6.272 -0.942 -40.846 1.00 91.56 962 ARG A C 1
ATOM 7641 O O . ARG A 1 962 ? -7.023 -1.891 -41.056 1.00 91.56 962 ARG A O 1
ATOM 7648 N N . PHE A 1 963 ? -5.741 -0.707 -39.645 1.00 91.94 963 PHE A N 1
ATOM 7649 C CA . PHE A 1 963 ? -6.116 -1.459 -38.451 1.00 91.94 963 PHE A CA 1
ATOM 7650 C C . PHE A 1 963 ? -7.315 -0.816 -37.763 1.00 91.94 963 PHE A C 1
ATOM 7652 O O . PHE A 1 963 ? -8.215 -1.542 -37.348 1.00 91.94 963 PHE A O 1
ATOM 7659 N N . MET A 1 964 ? -7.382 0.519 -37.736 1.00 91.38 964 MET A N 1
ATOM 7660 C CA . MET A 1 964 ? -8.541 1.242 -37.212 1.00 91.38 964 MET A CA 1
ATOM 7661 C C . MET A 1 964 ? -9.830 0.875 -37.959 1.00 91.38 964 MET A C 1
ATOM 7663 O O . MET A 1 964 ? -10.814 0.522 -37.321 1.00 91.38 964 MET A O 1
ATOM 7667 N N . GLU A 1 965 ? -9.814 0.852 -39.294 1.00 89.75 965 GLU A N 1
ATOM 7668 C CA . GLU A 1 965 ? -10.981 0.485 -40.117 1.00 89.75 965 GLU A CA 1
ATOM 7669 C C . GLU A 1 965 ? -11.469 -0.945 -39.847 1.00 89.75 965 GLU A C 1
ATOM 7671 O O . GLU A 1 965 ? -12.670 -1.207 -39.818 1.00 89.75 965 GLU A O 1
ATOM 7676 N N . LYS A 1 966 ? -10.548 -1.884 -39.596 1.00 89.12 966 LYS A N 1
ATOM 7677 C CA . LYS A 1 966 ? -10.915 -3.263 -39.248 1.00 89.12 966 LYS A CA 1
ATOM 7678 C C . LYS A 1 966 ? -11.509 -3.360 -37.846 1.00 89.12 966 LYS A C 1
ATOM 7680 O O . LYS A 1 966 ? -12.466 -4.101 -37.654 1.00 89.12 966 LYS A O 1
ATOM 7685 N N . ILE A 1 967 ? -10.974 -2.603 -36.887 1.00 89.38 967 ILE A N 1
ATOM 7686 C CA . ILE A 1 967 ? -11.521 -2.524 -35.524 1.00 89.38 967 ILE A CA 1
ATOM 7687 C C . ILE A 1 967 ? -12.913 -1.883 -35.548 1.00 89.38 967 ILE A C 1
ATOM 7689 O O . ILE A 1 967 ? -13.810 -2.370 -34.867 1.00 89.38 967 ILE A O 1
ATOM 7693 N N . GLN A 1 968 ? -13.129 -0.866 -36.390 1.00 88.38 968 GLN A N 1
ATOM 7694 C CA . GLN A 1 968 ? -14.441 -0.243 -36.601 1.00 88.38 968 GLN A CA 1
ATOM 7695 C C . GLN A 1 968 ? -15.511 -1.206 -37.139 1.00 88.38 968 GLN A C 1
ATOM 7697 O O . GLN A 1 968 ? -16.701 -0.928 -37.003 1.00 88.38 968 GLN A O 1
ATOM 7702 N N . GLY A 1 969 ? -15.109 -2.325 -37.752 1.00 83.06 969 GLY A N 1
ATOM 7703 C CA . GLY A 1 969 ? -16.035 -3.371 -38.188 1.00 83.06 969 GLY A CA 1
ATOM 7704 C C . GLY A 1 969 ? -16.674 -4.146 -37.031 1.00 83.06 969 GLY A C 1
ATOM 7705 O O . GLY A 1 969 ? -17.821 -4.566 -37.149 1.00 83.06 969 GLY A O 1
ATOM 7706 N N . ASP A 1 970 ? -15.956 -4.303 -35.915 1.00 83.69 970 ASP A N 1
ATOM 7707 C CA . ASP A 1 970 ? -16.408 -5.059 -34.737 1.00 83.69 970 ASP A CA 1
ATOM 7708 C C . ASP A 1 970 ? -16.820 -4.148 -33.564 1.00 83.69 970 ASP A C 1
ATOM 7710 O O . ASP A 1 970 ? -17.685 -4.509 -32.766 1.00 83.69 970 ASP A O 1
ATOM 7714 N N . PHE A 1 971 ? -16.239 -2.948 -33.473 1.00 86.81 971 PHE A N 1
ATOM 7715 C CA . PHE A 1 971 ? -16.463 -1.985 -32.395 1.00 86.81 971 PHE A CA 1
ATOM 7716 C C . PHE A 1 971 ? -16.904 -0.626 -32.939 1.00 86.81 971 PHE A C 1
ATOM 7718 O O . PHE A 1 971 ? -16.403 -0.138 -33.948 1.00 86.81 971 PHE A O 1
ATOM 7725 N N . THR A 1 972 ? -17.807 0.051 -32.228 1.00 85.06 972 THR A N 1
ATOM 7726 C CA . THR A 1 972 ? -18.178 1.432 -32.571 1.00 85.06 972 THR A CA 1
ATOM 7727 C C . THR A 1 972 ? -17.137 2.397 -32.009 1.00 85.06 972 THR A C 1
ATOM 7729 O O . THR A 1 972 ? -17.091 2.626 -30.804 1.00 85.06 972 THR A O 1
ATOM 7732 N N . VAL A 1 973 ? -16.303 2.976 -32.872 1.00 86.62 973 VAL A N 1
ATOM 7733 C CA . VAL A 1 973 ? -15.300 3.991 -32.498 1.00 86.62 973 VAL A CA 1
ATOM 7734 C C . VAL A 1 973 ? -15.837 5.384 -32.824 1.00 86.62 973 VAL A C 1
ATOM 7736 O O . VAL A 1 973 ? -16.407 5.593 -33.900 1.00 86.62 973 VAL A O 1
ATOM 7739 N N . LYS A 1 974 ? -15.656 6.354 -31.921 1.00 85.62 974 LYS A N 1
ATOM 7740 C CA . LYS A 1 974 ? -16.113 7.737 -32.139 1.00 85.62 974 LYS A CA 1
ATOM 7741 C C . LYS A 1 974 ? -15.372 8.360 -33.315 1.00 85.62 974 LYS A C 1
ATOM 7743 O O . LYS A 1 974 ? -14.149 8.485 -33.273 1.00 85.62 974 LYS A O 1
ATOM 7748 N N . LYS A 1 975 ? -16.094 8.782 -34.354 1.00 82.81 975 LYS A N 1
ATOM 7749 C CA . LYS A 1 975 ? -15.487 9.290 -35.598 1.00 82.81 975 LYS A CA 1
ATOM 7750 C C . LYS A 1 975 ? -14.611 10.519 -35.352 1.00 82.81 975 LYS A C 1
ATOM 7752 O O . LYS A 1 975 ? -13.549 10.631 -35.944 1.00 82.81 975 LYS A O 1
ATOM 7757 N N . GLU A 1 976 ? -15.035 11.392 -34.446 1.00 82.38 976 GLU A N 1
ATOM 7758 C CA . GLU A 1 976 ? -14.316 12.597 -34.029 1.00 82.38 976 GLU A CA 1
ATOM 7759 C C . GLU A 1 976 ? -13.041 12.318 -33.218 1.00 82.38 976 GLU A C 1
ATOM 7761 O O . GLU A 1 976 ? -12.201 13.201 -33.095 1.00 82.38 976 GLU A O 1
ATOM 7766 N N . SER A 1 977 ? -12.890 11.108 -32.667 1.00 83.44 977 SER A N 1
ATOM 7767 C CA . SER A 1 977 ? -11.703 10.708 -31.897 1.00 83.44 977 SER A CA 1
ATOM 7768 C C . SER A 1 977 ? -10.589 10.113 -32.759 1.00 83.44 977 SER A C 1
ATOM 7770 O O . SER A 1 977 ? -9.483 9.914 -32.265 1.00 83.44 977 SER A O 1
ATOM 7772 N N . ILE A 1 978 ? -10.878 9.803 -34.029 1.00 88.44 978 ILE A N 1
ATOM 7773 C CA . ILE A 1 978 ? -9.939 9.122 -34.921 1.00 88.44 978 ILE A CA 1
ATOM 7774 C C . ILE A 1 978 ? -9.035 10.154 -35.578 1.00 88.44 978 ILE A C 1
ATOM 7776 O O . ILE A 1 978 ? -9.437 10.873 -36.492 1.00 88.44 978 ILE A O 1
ATOM 7780 N N . GLY A 1 979 ? -7.787 10.187 -35.139 1.00 90.44 979 GLY A N 1
ATOM 7781 C CA . GLY A 1 979 ? -6.797 11.120 -35.651 1.00 90.44 979 GLY A CA 1
ATOM 7782 C C . GLY A 1 979 ? -5.457 10.975 -34.939 1.00 90.44 979 GLY A C 1
ATOM 7783 O O . GLY A 1 979 ? -5.312 10.124 -34.056 1.00 90.44 979 GLY A O 1
ATOM 7784 N N . PRO A 1 980 ? -4.453 11.772 -35.332 1.00 90.62 980 PRO A N 1
ATOM 7785 C CA . PRO A 1 980 ? -3.249 11.942 -34.531 1.00 90.62 980 PRO A CA 1
ATOM 7786 C C . PRO A 1 980 ? -3.623 12.354 -33.095 1.00 90.62 980 PRO A C 1
ATOM 7788 O O . PRO A 1 980 ? -4.561 13.132 -32.915 1.00 90.62 980 PRO A O 1
ATOM 7791 N N . PRO A 1 981 ? -2.941 11.829 -32.065 1.00 90.88 981 PRO A N 1
ATOM 7792 C CA . PRO A 1 981 ? -3.277 12.155 -30.687 1.00 90.88 981 PRO A CA 1
ATOM 7793 C C . PRO A 1 981 ? -2.912 13.611 -30.365 1.00 90.88 981 PRO A C 1
ATOM 7795 O O . PRO A 1 981 ? -1.733 13.937 -30.282 1.00 90.88 981 PRO A O 1
ATOM 7798 N N . ASP A 1 982 ? -3.917 14.450 -30.102 1.00 89.06 982 ASP A N 1
ATOM 7799 C CA . ASP A 1 982 ? -3.731 15.776 -29.478 1.00 89.06 982 ASP A CA 1
ATOM 7800 C C . ASP A 1 982 ? -3.774 15.690 -27.943 1.00 89.06 982 ASP A C 1
ATOM 7802 O O . ASP A 1 982 ? -3.236 16.524 -27.211 1.00 89.06 982 ASP A O 1
ATOM 7806 N N . ARG A 1 983 ? -4.453 14.661 -27.425 1.00 86.38 983 ARG A N 1
ATOM 7807 C CA . ARG A 1 983 ? -4.600 14.395 -25.996 1.00 86.38 983 ARG A CA 1
ATOM 7808 C C . ARG A 1 983 ? -4.695 12.896 -25.762 1.00 86.38 983 ARG A C 1
ATOM 7810 O O . ARG A 1 983 ? -5.511 12.231 -26.391 1.00 86.38 983 ARG A O 1
ATOM 7817 N N . TYR A 1 984 ? -3.918 12.370 -24.821 1.00 86.44 984 TYR A N 1
ATOM 7818 C CA . TYR A 1 984 ? -3.943 10.947 -24.476 1.00 86.44 984 TYR A CA 1
ATOM 7819 C C . TYR A 1 984 ? -3.714 10.748 -22.975 1.00 86.44 984 TYR A C 1
ATOM 7821 O O . TYR A 1 984 ? -2.813 11.347 -22.390 1.00 86.44 984 TYR A O 1
ATOM 7829 N N . LEU A 1 985 ? -4.571 9.955 -22.319 1.00 83.50 985 LEU A N 1
ATOM 7830 C CA . LEU A 1 985 ? -4.520 9.667 -20.871 1.00 83.50 985 LEU A CA 1
ATOM 7831 C C . LEU A 1 985 ? -4.406 10.904 -19.962 1.00 83.50 985 LEU A C 1
ATOM 7833 O O . LEU A 1 985 ? -3.833 10.856 -18.872 1.00 83.50 985 LEU A O 1
ATOM 7837 N N . GLY A 1 986 ? -4.987 12.019 -20.407 1.00 82.62 986 GLY A N 1
ATOM 7838 C CA . GLY A 1 986 ? -4.992 13.286 -19.682 1.00 82.62 986 GLY A CA 1
ATOM 7839 C C . GLY A 1 986 ? -3.800 14.204 -19.958 1.00 82.62 986 GLY A C 1
ATOM 7840 O O . GLY A 1 986 ? -3.868 15.344 -19.498 1.00 82.62 986 GLY A O 1
ATOM 7841 N N . ALA A 1 987 ? -2.791 13.753 -20.709 1.00 87.69 987 ALA A N 1
ATOM 7842 C CA . ALA A 1 987 ? -1.679 14.571 -21.187 1.00 87.69 987 ALA A CA 1
ATOM 7843 C C . ALA A 1 987 ? -2.002 15.212 -22.540 1.00 87.69 987 ALA A C 1
ATOM 7845 O O . ALA A 1 987 ? -2.733 14.624 -23.340 1.00 87.69 987 ALA A O 1
ATOM 7846 N N . ASP A 1 988 ? -1.439 16.389 -22.787 1.00 90.94 988 ASP A N 1
ATOM 7847 C CA . ASP A 1 988 ? -1.459 17.034 -24.096 1.00 90.94 988 ASP A CA 1
ATOM 7848 C C . ASP A 1 988 ? -0.306 16.452 -24.926 1.00 90.94 988 ASP A C 1
ATOM 7850 O O . ASP A 1 988 ? 0.818 16.336 -24.432 1.00 90.94 988 ASP A O 1
ATOM 7854 N N . ILE A 1 989 ? -0.599 16.026 -26.152 1.00 92.94 989 ILE A N 1
ATOM 7855 C CA . ILE A 1 989 ? 0.349 15.357 -27.044 1.00 92.94 989 ILE A CA 1
ATOM 7856 C C . ILE A 1 989 ? 0.517 16.213 -28.294 1.00 92.94 989 ILE A C 1
ATOM 7858 O O . ILE A 1 989 ? -0.456 16.723 -28.842 1.00 92.94 989 ILE A O 1
ATOM 7862 N N . ARG A 1 990 ? 1.759 16.388 -28.745 1.00 91.75 990 ARG A N 1
ATOM 7863 C CA . ARG A 1 990 ? 2.062 17.168 -29.948 1.00 91.75 990 ARG A CA 1
ATOM 7864 C C . ARG A 1 990 ? 3.219 16.543 -30.709 1.00 91.75 990 ARG A C 1
ATOM 7866 O O . ARG A 1 990 ? 4.159 16.033 -30.107 1.00 91.75 990 ARG A O 1
ATOM 7873 N N . LYS A 1 991 ? 3.167 16.608 -32.037 1.00 90.94 991 LYS A N 1
ATOM 7874 C CA . LYS A 1 991 ? 4.308 16.289 -32.901 1.00 90.94 991 LYS A CA 1
ATOM 7875 C C . LYS A 1 991 ? 5.120 17.562 -33.132 1.00 90.94 991 LYS A C 1
ATOM 7877 O O . LYS A 1 991 ? 4.552 18.598 -33.473 1.00 90.94 991 LYS A O 1
ATOM 7882 N N . VAL A 1 992 ? 6.425 17.493 -32.905 1.00 90.38 992 VAL A N 1
ATOM 7883 C CA . VAL A 1 992 ? 7.354 18.618 -33.034 1.00 90.38 992 VAL A CA 1
ATOM 7884 C C . VAL A 1 992 ? 8.366 18.305 -34.126 1.00 90.38 992 VAL A C 1
ATOM 7886 O O . VAL A 1 992 ? 8.941 17.216 -34.162 1.00 90.38 992 VAL A O 1
ATOM 7889 N N . GLU A 1 993 ? 8.567 19.278 -35.008 1.00 88.88 993 GLU A N 1
ATOM 7890 C CA . GLU A 1 993 ? 9.644 19.308 -35.993 1.00 88.88 993 GLU A CA 1
ATOM 7891 C C . GLU A 1 993 ? 10.695 20.298 -35.476 1.00 88.88 993 GLU A C 1
ATOM 7893 O O . GLU A 1 993 ? 10.350 21.415 -35.088 1.00 88.88 993 GLU A O 1
ATOM 7898 N N . ASP A 1 994 ? 11.947 19.858 -35.375 1.00 82.19 994 ASP A N 1
ATOM 7899 C CA . ASP A 1 994 ? 13.059 20.616 -34.790 1.00 82.19 994 ASP A CA 1
ATOM 7900 C C . ASP A 1 994 ? 14.239 20.582 -35.763 1.00 82.19 994 ASP A C 1
ATOM 7902 O O . ASP A 1 994 ? 14.548 19.528 -36.329 1.00 82.19 994 ASP A O 1
ATOM 7906 N N . ASP A 1 995 ? 14.893 21.724 -35.968 1.00 65.69 995 ASP A N 1
ATOM 7907 C CA . ASP A 1 995 ? 15.973 21.864 -36.946 1.00 65.69 995 ASP A CA 1
ATOM 7908 C C . ASP A 1 995 ? 17.194 21.045 -36.496 1.00 65.69 995 ASP A C 1
ATOM 7910 O O . ASP A 1 995 ? 17.958 21.444 -35.618 1.00 65.69 995 ASP A O 1
ATOM 7914 N N . GLY A 1 996 ? 17.377 19.870 -37.106 1.00 69.44 996 GLY A N 1
ATOM 7915 C CA . GLY A 1 996 ? 18.491 18.956 -36.826 1.00 69.44 996 GLY A CA 1
ATOM 7916 C C . GLY A 1 996 ? 18.125 17.671 -36.074 1.00 69.44 996 GLY A C 1
ATOM 7917 O O . GLY A 1 996 ? 19.013 16.855 -35.843 1.00 69.44 996 GLY A O 1
ATOM 7918 N N . SER A 1 997 ? 16.848 17.452 -35.739 1.00 73.75 997 SER A N 1
ATOM 7919 C CA . SER A 1 997 ? 16.330 16.205 -35.150 1.00 73.75 997 SER A CA 1
ATOM 7920 C C . SER A 1 997 ? 15.214 15.623 -36.022 1.00 73.75 997 SER A C 1
ATOM 7922 O O . SER A 1 997 ? 14.517 16.349 -36.732 1.00 73.75 997 SER A O 1
ATOM 7924 N N . LYS A 1 998 ? 15.017 14.301 -35.991 1.00 82.06 998 LYS A N 1
ATOM 7925 C CA . LYS A 1 998 ? 13.844 13.687 -36.638 1.00 82.06 998 LYS A CA 1
ATOM 7926 C C . LYS A 1 998 ? 12.552 14.136 -35.945 1.00 82.06 998 LYS A C 1
ATOM 7928 O O . LYS A 1 998 ? 12.571 14.268 -34.724 1.00 82.06 998 LYS A O 1
ATOM 7933 N N . PRO A 1 999 ? 11.418 14.279 -36.662 1.00 89.06 999 PRO A N 1
ATOM 7934 C CA . PRO A 1 999 ? 10.139 14.610 -36.041 1.00 89.06 999 PRO A CA 1
ATOM 7935 C C . PRO A 1 999 ? 9.821 13.675 -34.870 1.00 89.06 999 PRO A C 1
ATOM 7937 O O . PRO A 1 999 ? 9.823 12.452 -35.020 1.00 89.06 999 PRO A O 1
ATOM 7940 N N . PHE A 1 1000 ? 9.533 14.252 -33.708 1.00 91.62 1000 PHE A N 1
ATOM 7941 C CA . PHE A 1 1000 ? 9.320 13.510 -32.468 1.00 91.62 1000 PHE A CA 1
ATOM 7942 C C . PHE A 1 1000 ? 8.051 13.971 -31.757 1.00 91.62 1000 PHE A C 1
ATOM 7944 O O . PHE A 1 1000 ? 7.457 14.997 -32.087 1.00 91.62 1000 PHE A O 1
ATOM 7951 N N . TRP A 1 1001 ? 7.615 13.193 -30.773 1.00 92.94 1001 TRP A N 1
ATOM 7952 C CA . TRP A 1 1001 ? 6.420 13.493 -29.989 1.00 92.94 1001 TRP A CA 1
ATOM 7953 C C . TRP A 1 1001 ? 6.791 14.139 -28.653 1.00 92.94 1001 TRP A C 1
ATOM 7955 O O . TRP A 1 1001 ? 7.787 13.761 -28.029 1.00 92.94 1001 TRP A O 1
ATOM 7965 N N . THR A 1 1002 ? 5.978 15.090 -28.198 1.00 92.88 1002 THR A N 1
ATOM 7966 C CA . THR A 1 1002 ? 6.051 15.665 -26.853 1.00 92.88 1002 THR A CA 1
ATOM 7967 C C . THR A 1 1002 ? 4.803 15.345 -26.044 1.00 92.88 1002 THR A C 1
ATOM 7969 O O . THR A 1 1002 ? 3.723 15.126 -26.595 1.00 92.88 1002 THR A O 1
ATOM 7972 N N . MET A 1 1003 ? 4.970 15.295 -24.722 1.00 92.56 1003 MET A N 1
ATOM 7973 C CA . MET A 1 1003 ? 3.890 15.105 -23.758 1.00 92.56 1003 MET A CA 1
ATOM 7974 C C . MET A 1 1003 ? 3.958 16.193 -22.687 1.00 92.56 1003 MET A C 1
ATOM 7976 O O . MET A 1 1003 ? 4.993 16.365 -22.036 1.00 92.56 1003 MET A O 1
ATOM 7980 N N . SER A 1 1004 ? 2.857 16.919 -22.491 1.00 90.81 1004 SER A N 1
ATOM 7981 C CA . SER A 1 1004 ? 2.770 18.012 -21.522 1.00 90.81 1004 SER A CA 1
ATOM 7982 C C . SER A 1 1004 ? 1.498 17.974 -20.676 1.00 90.81 1004 SER A C 1
ATOM 7984 O O . SER A 1 1004 ? 0.588 17.167 -20.872 1.00 90.81 1004 SER A O 1
ATOM 7986 N N . SER A 1 1005 ? 1.475 18.823 -19.649 1.00 89.31 1005 SER A N 1
ATOM 7987 C CA . SER A 1 1005 ? 0.386 18.904 -18.664 1.00 89.31 1005 SER A CA 1
ATOM 7988 C C . SER A 1 1005 ? -0.300 20.272 -18.661 1.00 89.31 1005 SER A C 1
ATOM 7990 O O . SER A 1 1005 ? -0.985 20.619 -17.698 1.00 89.31 1005 SER A O 1
ATOM 7992 N N . ASN A 1 1006 ? -0.117 21.057 -19.723 1.00 86.56 1006 ASN A N 1
ATOM 7993 C CA . ASN A 1 1006 ? -0.450 22.480 -19.765 1.00 86.56 1006 ASN A CA 1
ATOM 7994 C C . ASN A 1 1006 ? -1.951 22.709 -19.586 1.00 86.56 1006 ASN A C 1
ATOM 7996 O O . ASN A 1 1006 ? -2.364 23.436 -18.680 1.00 86.56 1006 ASN A O 1
ATOM 8000 N N . SER A 1 1007 ? -2.786 21.989 -20.344 1.00 85.81 1007 SER A N 1
ATOM 8001 C CA . SER A 1 1007 ? -4.243 22.113 -20.257 1.00 85.81 1007 SER A CA 1
ATOM 8002 C C . SER A 1 1007 ? -4.794 21.672 -18.897 1.00 85.81 1007 SER A C 1
ATOM 8004 O O . SER A 1 1007 ? -5.829 22.171 -18.441 1.00 85.81 1007 SER A O 1
ATOM 8006 N N . TYR A 1 1008 ? -4.108 20.739 -18.229 1.00 87.31 1008 TYR A N 1
ATOM 8007 C CA . TYR A 1 1008 ? -4.442 20.294 -16.880 1.00 87.31 1008 TYR A CA 1
ATOM 8008 C C . TYR A 1 1008 ? -4.055 21.343 -15.827 1.00 87.31 1008 TYR A C 1
ATOM 8010 O O . TYR A 1 1008 ? -4.885 21.703 -14.986 1.00 87.31 1008 TYR A O 1
ATOM 8018 N N . LEU A 1 1009 ? -2.830 21.872 -15.901 1.00 87.56 1009 LEU A N 1
ATOM 8019 C CA . LEU A 1 1009 ? -2.322 22.888 -14.981 1.00 87.56 1009 LEU A CA 1
ATOM 8020 C C . LEU A 1 1009 ? -3.089 24.204 -15.094 1.00 87.56 1009 LEU A C 1
ATOM 8022 O O . LEU A 1 1009 ? -3.433 24.776 -14.063 1.00 87.56 1009 LEU A O 1
ATOM 8026 N N . ASP A 1 1010 ? -3.446 24.651 -16.297 1.00 86.50 1010 ASP A N 1
ATOM 8027 C CA . ASP A 1 1010 ? -4.222 25.882 -16.490 1.00 86.50 1010 ASP A CA 1
ATOM 8028 C C . ASP A 1 1010 ? -5.579 25.824 -15.791 1.00 86.50 1010 ASP A C 1
ATOM 8030 O O . ASP A 1 1010 ? -5.973 26.750 -15.072 1.00 86.50 1010 ASP A O 1
ATOM 8034 N N . LYS A 1 1011 ? -6.285 24.698 -15.937 1.00 84.75 1011 LYS A N 1
ATOM 8035 C CA . LYS A 1 1011 ? -7.562 24.467 -15.253 1.00 84.75 1011 LYS A CA 1
ATOM 8036 C C . LYS A 1 1011 ? -7.371 24.395 -13.739 1.00 84.75 1011 LYS A C 1
ATOM 8038 O O . LYS A 1 1011 ? -8.153 24.990 -12.997 1.00 84.75 1011 LYS A O 1
ATOM 8043 N N . ALA A 1 1012 ? -6.333 23.702 -13.274 1.00 85.38 1012 ALA A N 1
ATOM 8044 C CA . ALA A 1 1012 ? -6.035 23.582 -11.852 1.00 85.38 1012 ALA A CA 1
ATOM 8045 C C . ALA A 1 1012 ? -5.688 24.934 -11.208 1.00 85.38 1012 ALA A C 1
ATOM 8047 O O . ALA A 1 1012 ? -6.244 25.272 -10.164 1.00 85.38 1012 ALA A O 1
ATOM 8048 N N . ILE A 1 1013 ? -4.837 25.736 -11.853 1.00 85.06 1013 ILE A N 1
ATOM 8049 C CA . ILE A 1 1013 ? -4.436 27.072 -11.397 1.00 85.06 1013 ILE A CA 1
ATOM 8050 C C . ILE A 1 1013 ? -5.639 28.018 -11.399 1.00 85.06 1013 ILE A C 1
ATOM 8052 O O . ILE A 1 1013 ? -5.828 28.764 -10.439 1.00 85.06 1013 ILE A O 1
ATOM 8056 N N . LYS A 1 1014 ? -6.494 27.972 -12.429 1.00 84.62 1014 LYS A N 1
ATOM 8057 C CA . LYS A 1 1014 ? -7.729 28.770 -12.475 1.00 84.62 1014 LYS A CA 1
ATOM 8058 C C . LYS A 1 1014 ? -8.657 28.442 -11.301 1.00 84.62 1014 LYS A C 1
ATOM 8060 O O . LYS A 1 1014 ? -9.122 29.352 -10.618 1.00 84.62 1014 LYS A O 1
ATOM 8065 N N . ASN A 1 1015 ? -8.879 27.154 -11.035 1.00 82.31 1015 ASN A N 1
ATOM 8066 C CA . ASN A 1 1015 ? -9.706 26.699 -9.914 1.00 82.31 1015 ASN A CA 1
ATOM 8067 C C . ASN A 1 1015 ? -9.094 27.070 -8.559 1.00 82.31 1015 ASN A C 1
ATOM 8069 O O . ASN A 1 1015 ? -9.816 27.443 -7.637 1.00 82.31 1015 ASN A O 1
ATOM 8073 N N . LEU A 1 1016 ? -7.768 26.997 -8.442 1.00 83.44 1016 LEU A N 1
ATOM 8074 C CA . LEU A 1 1016 ? -7.054 27.406 -7.241 1.00 83.44 1016 LEU A CA 1
ATOM 8075 C C . LEU A 1 1016 ? -7.206 28.908 -6.981 1.00 83.44 1016 LEU A C 1
ATOM 8077 O O . LEU A 1 1016 ? -7.564 29.298 -5.874 1.00 83.44 1016 LEU A O 1
ATOM 8081 N N . LYS A 1 1017 ? -7.008 29.747 -8.007 1.00 81.75 1017 LYS A N 1
ATOM 8082 C CA . LYS A 1 1017 ? -7.196 31.204 -7.918 1.00 81.75 1017 LYS A CA 1
ATOM 8083 C C . LYS A 1 1017 ? -8.624 31.566 -7.484 1.00 81.75 1017 LYS A C 1
ATOM 8085 O O . LYS A 1 1017 ? -8.787 32.447 -6.645 1.00 81.75 1017 LYS A O 1
ATOM 8090 N N . ALA A 1 1018 ? -9.638 30.867 -8.001 1.00 80.00 1018 ALA A N 1
ATOM 8091 C CA . ALA A 1 1018 ? -11.033 31.059 -7.594 1.00 80.00 1018 ALA A CA 1
ATOM 8092 C C . ALA A 1 1018 ? -11.269 30.679 -6.121 1.00 80.00 1018 ALA A C 1
ATOM 8094 O O . ALA A 1 1018 ? -11.752 31.504 -5.349 1.00 80.00 1018 ALA A O 1
ATOM 8095 N N . LYS A 1 1019 ? -10.839 29.478 -5.705 1.00 76.75 1019 LYS A N 1
ATOM 8096 C CA . LYS A 1 1019 ? -10.984 29.010 -4.315 1.00 76.75 1019 LYS A CA 1
ATOM 8097 C C . LYS A 1 1019 ? -10.280 29.911 -3.307 1.00 76.75 1019 LYS A C 1
ATOM 8099 O O . LYS A 1 1019 ? -10.818 30.178 -2.238 1.00 76.75 1019 LYS A O 1
ATOM 8104 N N . LEU A 1 1020 ? -9.083 30.390 -3.642 1.00 75.06 1020 LEU A N 1
ATOM 8105 C CA . LEU A 1 1020 ? -8.328 31.269 -2.751 1.00 75.06 1020 LEU A CA 1
ATOM 8106 C C . LEU A 1 1020 ? -9.033 32.616 -2.566 1.00 75.06 1020 LEU A C 1
ATOM 8108 O O . LEU A 1 1020 ? -9.095 33.108 -1.442 1.00 75.06 1020 LEU A O 1
ATOM 8112 N N . LYS A 1 1021 ? -9.659 33.147 -3.625 1.00 74.12 1021 LYS A N 1
ATOM 8113 C CA . LYS A 1 1021 ? -10.482 34.362 -3.555 1.00 74.12 1021 LYS A CA 1
ATOM 8114 C C . LYS A 1 1021 ? -11.723 34.179 -2.670 1.00 74.12 1021 LYS A C 1
ATOM 8116 O O . LYS A 1 1021 ? -12.069 35.095 -1.936 1.00 74.12 1021 LYS A O 1
ATOM 8121 N N . GLU A 1 1022 ? -12.369 33.015 -2.723 1.00 69.44 1022 GLU A N 1
ATOM 8122 C CA . GLU A 1 1022 ? -13.548 32.690 -1.900 1.00 69.44 1022 GLU A CA 1
ATOM 8123 C C . GLU A 1 1022 ? -13.203 32.492 -0.417 1.00 69.44 1022 GLU A C 1
ATOM 8125 O O . GLU A 1 1022 ? -13.953 32.921 0.453 1.00 69.44 1022 GLU A O 1
ATOM 8130 N N . SER A 1 1023 ? -12.058 31.873 -0.116 1.00 63.66 1023 SER A N 1
ATOM 8131 C CA . SER A 1 1023 ? -11.655 31.556 1.263 1.00 63.66 1023 SER A CA 1
ATOM 8132 C C . SER A 1 1023 ? -11.132 32.742 2.084 1.00 63.66 1023 SER A C 1
ATOM 8134 O O . SER A 1 1023 ? -10.859 32.574 3.269 1.00 63.66 1023 SER A O 1
ATOM 8136 N N . GLY A 1 1024 ? -10.920 33.913 1.470 1.00 58.25 1024 GLY A N 1
ATOM 8137 C CA . GLY A 1 1024 ? -10.336 35.082 2.145 1.00 58.25 1024 GLY A CA 1
ATOM 8138 C C . GLY A 1 1024 ? -8.900 34.882 2.660 1.00 58.25 1024 GLY A C 1
ATOM 8139 O O . GLY A 1 1024 ? -8.403 35.706 3.422 1.00 58.25 1024 GLY A O 1
ATOM 8140 N N . LEU A 1 1025 ? -8.227 33.794 2.266 1.00 58.94 1025 LEU A N 1
ATOM 8141 C CA . LEU A 1 1025 ? -6.841 33.503 2.629 1.00 58.94 1025 LEU A CA 1
ATOM 8142 C C . LEU A 1 1025 ? -5.909 34.415 1.819 1.00 58.94 1025 LEU A C 1
ATOM 8144 O O . LEU A 1 1025 ? -5.517 34.085 0.698 1.00 58.94 1025 LEU A O 1
ATOM 8148 N N . GLU A 1 1026 ? -5.558 35.577 2.372 1.00 52.88 1026 GLU A N 1
ATOM 8149 C CA . GLU A 1 1026 ? -4.518 36.424 1.792 1.00 52.88 1026 GLU A CA 1
ATOM 8150 C C . GLU A 1 1026 ? -3.140 35.782 1.996 1.00 52.88 1026 GLU A C 1
ATOM 8152 O O . GLU A 1 1026 ? -2.736 35.412 3.099 1.00 52.88 1026 GLU A O 1
ATOM 8157 N N . TYR A 1 1027 ? -2.422 35.614 0.888 1.00 55.91 1027 TYR A N 1
ATOM 8158 C CA . TYR A 1 1027 ? -1.084 35.043 0.860 1.00 55.91 1027 TYR A CA 1
ATOM 8159 C C . TYR A 1 1027 ? -0.086 35.865 1.693 1.00 55.91 1027 TYR A C 1
ATOM 8161 O O . TYR A 1 1027 ? -0.282 37.042 1.993 1.00 55.91 1027 TYR A O 1
ATOM 8169 N N . ASN A 1 1028 ? 1.094 35.284 1.921 1.00 55.50 1028 ASN A N 1
ATOM 8170 C CA . ASN A 1 1028 ? 2.303 36.055 2.202 1.00 55.50 1028 ASN A CA 1
ATOM 8171 C C . ASN A 1 1028 ? 2.473 37.175 1.145 1.00 55.50 1028 ASN A C 1
ATOM 8173 O O . ASN A 1 1028 ? 2.360 36.896 -0.051 1.00 55.50 1028 ASN A O 1
ATOM 8177 N N . LYS A 1 1029 ? 2.787 38.415 1.559 1.00 55.03 1029 LYS A N 1
ATOM 8178 C CA . LYS A 1 1029 ? 2.895 39.611 0.687 1.00 55.03 1029 LYS A CA 1
ATOM 8179 C C . LYS A 1 1029 ? 3.720 39.384 -0.595 1.00 55.03 1029 LYS A C 1
ATOM 8181 O O . LYS A 1 1029 ? 3.431 39.999 -1.612 1.00 55.03 1029 LYS A O 1
ATOM 8186 N N . LYS A 1 1030 ? 4.707 38.476 -0.563 1.00 58.44 1030 LYS A N 1
ATOM 8187 C CA . LYS A 1 1030 ? 5.539 38.072 -1.716 1.00 58.44 1030 LYS A CA 1
ATOM 8188 C C . LYS A 1 1030 ? 4.803 37.291 -2.813 1.00 58.44 1030 LYS A C 1
ATOM 8190 O O . LYS A 1 1030 ? 5.156 37.423 -3.974 1.00 58.44 1030 LYS A O 1
ATOM 8195 N N . LEU A 1 1031 ? 3.827 36.449 -2.472 1.00 58.50 1031 LEU A N 1
ATOM 8196 C CA . LEU A 1 1031 ? 3.105 35.604 -3.440 1.00 58.50 1031 LEU A CA 1
ATOM 8197 C C . LEU A 1 1031 ? 1.980 36.367 -4.156 1.00 58.50 1031 LEU A C 1
ATOM 8199 O O . LEU A 1 1031 ? 1.612 36.008 -5.275 1.00 58.50 1031 LEU A O 1
ATOM 8203 N N . SER A 1 1032 ? 1.483 37.430 -3.519 1.00 59.72 1032 SER A N 1
ATOM 8204 C CA . SER A 1 1032 ? 0.529 38.386 -4.091 1.00 59.72 1032 SER A CA 1
ATOM 8205 C C . SER A 1 1032 ? 1.191 39.438 -4.989 1.00 59.72 1032 SER A C 1
ATOM 8207 O O . SER A 1 1032 ? 0.482 40.169 -5.675 1.00 59.72 1032 SER A O 1
ATOM 8209 N N . ASP A 1 1033 ? 2.526 39.527 -4.997 1.00 66.19 1033 ASP A N 1
ATOM 8210 C CA . ASP A 1 1033 ? 3.265 40.462 -5.844 1.00 66.19 1033 ASP A CA 1
ATOM 8211 C C . ASP A 1 1033 ? 3.245 39.979 -7.312 1.00 66.19 1033 ASP A C 1
ATOM 8213 O O . ASP A 1 1033 ? 3.752 38.889 -7.617 1.00 66.19 1033 ASP A O 1
ATOM 8217 N N . PRO A 1 1034 ? 2.668 40.754 -8.251 1.00 64.50 1034 PRO A N 1
ATOM 8218 C CA . PRO A 1 1034 ? 2.670 40.406 -9.669 1.00 64.50 1034 PRO A CA 1
ATOM 8219 C C . PRO A 1 1034 ? 4.082 40.328 -10.273 1.00 64.50 1034 PRO A C 1
ATOM 8221 O O . PRO A 1 1034 ? 4.262 39.607 -11.251 1.00 64.50 1034 PRO A O 1
ATOM 8224 N N . ASN A 1 1035 ? 5.083 40.981 -9.672 1.00 72.12 1035 ASN A N 1
ATOM 8225 C CA . ASN A 1 1035 ? 6.476 40.959 -10.129 1.00 72.12 1035 ASN A CA 1
ATOM 8226 C C . ASN A 1 1035 ? 7.290 39.781 -9.564 1.00 72.12 1035 ASN A C 1
ATOM 8228 O O . ASN A 1 1035 ? 8.449 39.590 -9.940 1.00 72.12 1035 ASN A O 1
ATOM 8232 N N . TYR A 1 1036 ? 6.716 38.973 -8.666 1.00 78.00 1036 TYR A N 1
ATOM 8233 C CA . TYR A 1 1036 ? 7.417 37.828 -8.096 1.00 78.00 1036 TYR A CA 1
ATOM 8234 C C . TYR A 1 1036 ? 7.470 36.649 -9.078 1.00 78.00 1036 TYR A C 1
ATOM 8236 O O . TYR A 1 1036 ? 6.448 36.030 -9.389 1.00 78.00 1036 TYR A O 1
ATOM 8244 N N . SER A 1 1037 ? 8.688 36.321 -9.525 1.00 79.25 1037 SER A N 1
ATOM 8245 C CA . SER A 1 1037 ? 8.974 35.219 -10.447 1.00 79.25 1037 SER A CA 1
ATOM 8246 C C . SER A 1 1037 ? 9.884 34.160 -9.802 1.00 79.25 1037 SER A C 1
ATOM 8248 O O . SER A 1 1037 ? 11.114 34.281 -9.858 1.00 79.25 1037 SER A O 1
ATOM 8250 N N . PRO A 1 1038 ? 9.322 33.139 -9.122 1.00 82.12 1038 PRO A N 1
ATOM 8251 C CA . PRO A 1 1038 ? 10.102 32.046 -8.551 1.00 82.12 1038 PRO A CA 1
ATOM 8252 C C . PRO A 1 1038 ? 10.880 31.277 -9.624 1.00 82.12 1038 PRO A C 1
ATOM 8254 O O . PRO A 1 1038 ? 10.322 30.821 -10.620 1.00 82.12 1038 PRO A O 1
ATOM 8257 N N . LYS A 1 1039 ? 12.185 31.097 -9.392 1.00 84.56 1039 LYS A N 1
ATOM 8258 C CA . LYS A 1 1039 ? 13.077 30.293 -10.248 1.00 84.56 1039 LYS A CA 1
ATOM 8259 C C . LYS A 1 1039 ? 13.164 28.821 -9.831 1.00 84.56 1039 LYS A C 1
ATOM 8261 O O . LYS A 1 1039 ? 13.687 28.017 -10.591 1.00 84.56 1039 LYS A O 1
ATOM 8266 N N . GLN A 1 1040 ? 12.664 28.479 -8.646 1.00 86.12 1040 GLN A N 1
ATOM 8267 C CA . GLN A 1 1040 ? 12.709 27.132 -8.072 1.00 86.12 1040 GLN A CA 1
ATOM 8268 C C . GLN A 1 1040 ? 11.374 26.805 -7.369 1.00 86.12 1040 GLN A C 1
ATOM 8270 O O . GLN A 1 1040 ? 10.654 27.747 -7.014 1.00 86.12 1040 GLN A O 1
ATOM 8275 N N . PRO A 1 1041 ? 11.019 25.520 -7.165 1.00 86.69 1041 PRO A N 1
ATOM 8276 C CA . PRO A 1 1041 ? 9.686 25.148 -6.678 1.00 86.69 1041 PRO A CA 1
ATOM 8277 C C . PRO A 1 1041 ? 9.403 25.529 -5.216 1.00 86.69 1041 PRO A C 1
ATOM 8279 O O . PRO A 1 1041 ? 8.293 25.968 -4.916 1.00 86.69 1041 PRO A O 1
ATOM 8282 N N . PHE A 1 1042 ? 10.381 25.416 -4.309 1.00 88.62 1042 PHE A N 1
ATOM 8283 C CA . PHE A 1 1042 ? 10.281 25.926 -2.931 1.00 88.62 1042 PHE A CA 1
ATOM 8284 C C . PHE A 1 1042 ? 10.723 27.388 -2.810 1.00 88.62 1042 PHE A C 1
ATOM 8286 O O . PHE A 1 1042 ? 11.480 27.902 -3.632 1.00 88.62 1042 PHE A O 1
ATOM 8293 N N . THR A 1 1043 ? 10.284 28.081 -1.755 1.00 80.31 1043 THR A N 1
ATOM 8294 C CA . THR A 1 1043 ? 10.650 29.496 -1.550 1.00 80.31 1043 THR A CA 1
ATOM 8295 C C . THR A 1 1043 ? 12.158 29.703 -1.385 1.00 80.31 1043 THR A C 1
ATOM 8297 O O . THR A 1 1043 ? 12.687 30.737 -1.794 1.00 80.31 1043 THR A O 1
ATOM 8300 N N . THR A 1 1044 ? 12.860 28.738 -0.782 1.00 78.38 1044 THR A N 1
ATOM 8301 C CA . THR A 1 1044 ? 14.315 28.754 -0.563 1.00 78.38 1044 THR A CA 1
ATOM 8302 C C . THR A 1 1044 ? 14.897 27.357 -0.769 1.00 78.38 1044 THR A C 1
ATOM 8304 O O . THR A 1 1044 ? 14.262 26.365 -0.423 1.00 78.38 1044 THR A O 1
ATOM 8307 N N . ALA A 1 1045 ? 16.131 27.275 -1.276 1.00 70.69 1045 ALA A N 1
ATOM 8308 C CA . ALA A 1 1045 ? 16.838 26.001 -1.462 1.00 70.69 1045 ALA A CA 1
ATOM 8309 C C . ALA A 1 1045 ? 17.123 25.271 -0.133 1.00 70.69 1045 ALA A C 1
ATOM 8311 O O . ALA A 1 1045 ? 17.309 24.062 -0.108 1.00 70.69 1045 ALA A O 1
ATOM 8312 N N . SER A 1 1046 ? 17.130 26.005 0.983 1.00 77.62 1046 SER A N 1
ATOM 8313 C CA . SER A 1 1046 ? 17.321 25.483 2.339 1.00 77.62 1046 SER A CA 1
ATOM 8314 C C . SER A 1 1046 ? 16.021 25.105 3.055 1.00 77.62 1046 SER A C 1
ATOM 8316 O O . SER A 1 1046 ? 16.073 24.725 4.224 1.00 77.62 1046 SER A O 1
ATOM 8318 N N . TYR A 1 1047 ? 14.853 25.260 2.420 1.00 82.88 1047 TYR A N 1
ATOM 8319 C CA . TYR A 1 1047 ? 13.588 24.942 3.076 1.00 82.88 1047 TYR A CA 1
ATOM 8320 C C . TYR A 1 1047 ? 13.473 23.433 3.324 1.00 82.88 1047 TYR A C 1
ATOM 8322 O O . TYR A 1 1047 ? 13.490 22.636 2.386 1.00 82.88 1047 TYR A O 1
ATOM 8330 N N . LYS A 1 1048 ? 13.329 23.056 4.599 1.00 84.81 1048 LYS A N 1
ATOM 8331 C CA . LYS A 1 1048 ? 13.175 21.673 5.059 1.00 84.81 1048 LYS A CA 1
ATOM 8332 C C . LYS A 1 1048 ? 11.815 21.501 5.740 1.00 84.81 1048 LYS A C 1
ATOM 8334 O O . LYS A 1 1048 ? 11.644 22.014 6.847 1.00 84.81 1048 LYS A O 1
ATOM 8339 N N . PRO A 1 1049 ? 10.846 20.804 5.116 1.00 87.00 1049 PRO A N 1
ATOM 8340 C CA . PRO A 1 1049 ? 9.502 20.628 5.676 1.00 87.00 1049 PRO A CA 1
ATOM 8341 C C . PRO A 1 1049 ? 9.480 20.005 7.081 1.00 87.00 1049 PRO A C 1
ATOM 8343 O O . PRO A 1 1049 ? 8.611 20.297 7.891 1.00 87.00 1049 PRO A O 1
ATOM 8346 N N . GLU A 1 1050 ? 10.450 19.162 7.431 1.00 84.06 1050 GLU A N 1
ATOM 8347 C CA . GLU A 1 1050 ? 10.554 18.565 8.767 1.00 84.06 1050 GLU A CA 1
ATOM 8348 C C . GLU A 1 1050 ? 10.928 19.542 9.880 1.00 84.06 1050 GLU A C 1
ATOM 8350 O O . GLU A 1 1050 ? 10.670 19.239 11.043 1.00 84.06 1050 GLU A O 1
ATOM 8355 N N . LEU A 1 1051 ? 11.492 20.700 9.535 1.00 86.56 1051 LEU A N 1
ATOM 8356 C CA . LEU A 1 1051 ? 11.845 21.758 10.479 1.00 86.56 1051 LEU A CA 1
ATOM 8357 C C . LEU A 1 1051 ? 10.766 22.846 10.571 1.00 86.56 1051 LEU A C 1
ATOM 8359 O O . LEU A 1 1051 ? 10.951 23.832 11.282 1.00 86.56 1051 LEU A O 1
ATOM 8363 N N . ASP A 1 1052 ? 9.651 22.696 9.854 1.00 85.38 1052 ASP A N 1
ATOM 8364 C CA . ASP A 1 1052 ? 8.574 23.676 9.865 1.00 85.38 1052 ASP A CA 1
ATOM 8365 C C . ASP A 1 1052 ? 7.826 23.645 11.211 1.00 85.38 1052 ASP A C 1
ATOM 8367 O O . ASP A 1 1052 ? 7.224 22.638 11.596 1.00 85.38 1052 ASP A O 1
ATOM 8371 N N . THR A 1 1053 ? 7.876 24.759 11.944 1.00 86.62 1053 THR A N 1
ATOM 8372 C CA . THR A 1 1053 ? 7.254 24.938 13.267 1.00 86.62 1053 THR A CA 1
ATOM 8373 C C . THR A 1 1053 ? 5.970 25.767 13.227 1.00 86.62 1053 THR A C 1
ATOM 8375 O O . THR A 1 1053 ? 5.416 26.079 14.280 1.00 86.62 1053 THR A O 1
ATOM 8378 N N . SER A 1 1054 ? 5.473 26.115 12.036 1.00 88.06 1054 SER A N 1
ATOM 8379 C CA . SER A 1 1054 ? 4.250 26.911 11.870 1.00 88.06 1054 SER A CA 1
ATOM 8380 C C . SER A 1 1054 ? 2.992 26.193 12.383 1.00 88.06 1054 SER A C 1
ATOM 8382 O O . SER A 1 1054 ? 2.998 24.983 12.622 1.00 88.06 1054 SER A O 1
ATOM 8384 N N . GLU A 1 1055 ? 1.899 26.931 12.583 1.00 87.62 1055 GLU A N 1
ATOM 8385 C CA . GLU A 1 1055 ? 0.656 26.388 13.149 1.00 87.62 1055 GLU A CA 1
ATOM 8386 C C . GLU A 1 1055 ? 0.074 25.252 12.297 1.00 87.62 1055 GLU A C 1
ATOM 8388 O O . GLU A 1 1055 ? 0.227 25.235 11.072 1.00 87.62 1055 GLU A O 1
ATOM 8393 N N . GLU A 1 1056 ? -0.593 24.292 12.943 1.00 88.62 1056 GLU A N 1
ATOM 8394 C CA . GLU A 1 1056 ? -1.300 23.213 12.249 1.00 88.62 1056 GLU A CA 1
ATOM 8395 C C . GLU A 1 1056 ? -2.456 23.776 11.411 1.00 88.62 1056 GLU A C 1
ATOM 8397 O O . GLU A 1 1056 ? -3.142 24.712 11.816 1.00 88.62 1056 GLU A O 1
ATOM 8402 N N . CYS A 1 1057 ? -2.670 23.206 10.227 1.00 84.69 1057 CYS A N 1
ATOM 8403 C CA . CYS A 1 1057 ? -3.769 23.613 9.359 1.00 84.69 1057 CYS A CA 1
ATOM 8404 C C . CYS A 1 1057 ? -5.141 23.255 9.957 1.00 84.69 1057 CYS A C 1
ATOM 8406 O O . CYS A 1 1057 ? -5.307 22.196 10.561 1.00 84.69 1057 CYS A O 1
ATOM 8408 N N . THR A 1 1058 ? -6.150 24.091 9.696 1.00 82.44 1058 THR A N 1
ATOM 8409 C CA . THR A 1 1058 ? -7.567 23.773 9.963 1.00 82.44 1058 THR A CA 1
ATOM 8410 C C . THR A 1 1058 ? -8.085 22.669 9.029 1.00 82.44 1058 THR A C 1
ATOM 8412 O O . THR A 1 1058 ? -7.498 22.435 7.976 1.00 82.44 1058 THR A O 1
ATOM 8415 N N . ASP A 1 1059 ? -9.205 22.008 9.345 1.00 78.69 1059 ASP A N 1
ATOM 8416 C CA . ASP A 1 1059 ? -9.748 20.901 8.526 1.00 78.69 1059 ASP A CA 1
ATOM 8417 C C . ASP A 1 1059 ? -9.977 21.284 7.044 1.00 78.69 1059 ASP A C 1
ATOM 8419 O O . ASP A 1 1059 ? -9.670 20.507 6.129 1.00 78.69 1059 ASP A O 1
ATOM 8423 N N . ASP A 1 1060 ? -10.428 22.515 6.788 1.00 76.44 1060 ASP A N 1
ATOM 8424 C CA . ASP A 1 1060 ? -10.598 23.051 5.433 1.00 76.44 1060 ASP A CA 1
ATOM 8425 C C . ASP A 1 1060 ? -9.250 23.243 4.721 1.00 76.44 1060 ASP A C 1
ATOM 8427 O O . ASP A 1 1060 ? -9.092 22.886 3.549 1.00 76.44 1060 ASP A O 1
ATOM 8431 N N . GLN A 1 1061 ? -8.242 23.747 5.438 1.00 80.56 1061 GLN A N 1
ATOM 8432 C CA . GLN A 1 1061 ? -6.878 23.908 4.932 1.00 80.56 1061 GLN A CA 1
ATOM 8433 C C . GLN A 1 1061 ? -6.187 22.559 4.695 1.00 80.56 1061 GLN A C 1
ATOM 8435 O O . GLN A 1 1061 ? -5.462 22.411 3.711 1.00 80.56 1061 GLN A O 1
ATOM 8440 N N . VAL A 1 1062 ? -6.434 21.553 5.541 1.00 81.88 1062 VAL A N 1
ATOM 8441 C CA . VAL A 1 1062 ? -5.954 20.175 5.347 1.00 81.88 1062 VAL A CA 1
ATOM 8442 C C . VAL A 1 1062 ? -6.556 19.590 4.072 1.00 81.88 1062 VAL A C 1
ATOM 8444 O O . VAL A 1 1062 ? -5.835 19.015 3.252 1.00 81.88 1062 VAL A O 1
ATOM 8447 N N . THR A 1 1063 ? -7.862 19.773 3.874 1.00 81.00 1063 THR A N 1
ATOM 8448 C CA . THR A 1 1063 ? -8.565 19.329 2.665 1.00 81.00 1063 THR A CA 1
ATOM 8449 C C . THR A 1 1063 ? -8.017 20.035 1.425 1.00 81.00 1063 THR A C 1
ATOM 8451 O O . THR A 1 1063 ? -7.752 19.394 0.405 1.00 81.00 1063 THR A O 1
ATOM 8454 N N . LEU A 1 1064 ? -7.777 21.348 1.502 1.00 82.31 1064 LEU A N 1
ATOM 8455 C CA . LEU A 1 1064 ? -7.135 22.109 0.432 1.00 82.31 1064 LEU A CA 1
ATOM 8456 C C . LEU A 1 1064 ? -5.724 21.581 0.138 1.00 82.31 1064 LEU A C 1
ATOM 8458 O O . LEU A 1 1064 ? -5.433 21.273 -1.014 1.00 82.31 1064 LEU A O 1
ATOM 8462 N N . PHE A 1 1065 ? -4.877 21.400 1.152 1.00 87.12 1065 PHE A N 1
ATOM 8463 C CA . PHE A 1 1065 ? -3.518 20.874 1.001 1.00 87.12 1065 PHE A CA 1
ATOM 8464 C C . PHE A 1 1065 ? -3.499 19.498 0.322 1.00 87.12 1065 PHE A C 1
ATOM 8466 O O . PHE A 1 1065 ? -2.755 19.288 -0.636 1.00 87.12 1065 PHE A O 1
ATOM 8473 N N . GLN A 1 1066 ? -4.356 18.571 0.761 1.00 84.94 1066 GLN A N 1
ATOM 8474 C CA . GLN A 1 1066 ? -4.485 17.245 0.149 1.00 84.94 1066 GLN A CA 1
ATOM 8475 C C . GLN A 1 1066 ? -4.897 17.333 -1.325 1.00 84.94 1066 GLN A C 1
ATOM 8477 O O . GLN A 1 1066 ? -4.326 16.631 -2.164 1.00 84.94 1066 GLN A O 1
ATOM 8482 N N . ASN A 1 1067 ? -5.834 18.228 -1.654 1.00 84.50 1067 ASN A N 1
ATOM 8483 C CA . ASN A 1 1067 ? -6.241 18.479 -3.035 1.00 84.50 1067 ASN A CA 1
ATOM 8484 C C . ASN A 1 1067 ? -5.078 19.025 -3.882 1.00 84.50 1067 ASN A C 1
ATOM 8486 O O . ASN A 1 1067 ? -4.854 18.538 -4.989 1.00 84.50 1067 ASN A O 1
ATOM 8490 N N . LEU A 1 1068 ? -4.312 19.994 -3.367 1.00 87.56 1068 LEU A N 1
ATOM 8491 C CA . LEU A 1 1068 ? -3.157 20.581 -4.061 1.00 87.56 1068 LEU A CA 1
ATOM 8492 C C . LEU A 1 1068 ? -2.066 19.548 -4.348 1.00 87.56 1068 LEU A C 1
ATOM 8494 O O . LEU A 1 1068 ? -1.578 19.461 -5.475 1.00 87.56 1068 LEU A O 1
ATOM 8498 N N . ILE A 1 1069 ? -1.719 18.733 -3.352 1.00 92.31 1069 ILE A N 1
ATOM 8499 C CA . ILE A 1 1069 ? -0.731 17.661 -3.504 1.00 92.31 1069 ILE A CA 1
ATOM 8500 C C . ILE A 1 1069 ? -1.217 16.613 -4.508 1.00 92.31 1069 ILE A C 1
ATOM 8502 O O . ILE A 1 1069 ? -0.441 16.179 -5.357 1.00 92.31 1069 ILE A O 1
ATOM 8506 N N . GLY A 1 1070 ? -2.503 16.245 -4.469 1.00 87.75 1070 GLY A N 1
ATOM 8507 C CA . GLY A 1 1070 ? -3.100 15.343 -5.455 1.00 87.75 1070 GLY A CA 1
ATOM 8508 C C . GLY A 1 1070 ? -2.975 15.874 -6.885 1.00 87.75 1070 GLY A C 1
ATOM 8509 O O . GLY A 1 1070 ? -2.576 15.136 -7.786 1.00 87.75 1070 GLY A O 1
ATOM 8510 N N . ILE A 1 1071 ? -3.235 17.171 -7.080 1.00 87.62 1071 ILE A N 1
ATOM 8511 C CA . ILE A 1 1071 ? -3.102 17.822 -8.386 1.00 87.62 1071 ILE A CA 1
ATOM 8512 C C . ILE A 1 1071 ? -1.650 17.798 -8.872 1.00 87.62 1071 ILE A C 1
ATOM 8514 O O . ILE A 1 1071 ? -1.403 17.395 -10.008 1.00 87.62 1071 ILE A O 1
ATOM 8518 N N . MET A 1 1072 ? -0.695 18.203 -8.031 1.00 90.94 1072 MET A N 1
ATOM 8519 C CA . MET A 1 1072 ? 0.721 18.252 -8.408 1.00 90.94 1072 MET A CA 1
ATOM 8520 C C . MET A 1 1072 ? 1.305 16.859 -8.650 1.00 90.94 1072 MET A C 1
ATOM 8522 O O . MET A 1 1072 ? 2.076 16.680 -9.587 1.00 90.94 1072 MET A O 1
ATOM 8526 N N . ARG A 1 1073 ? 0.889 15.845 -7.881 1.00 90.31 1073 ARG A N 1
ATOM 8527 C CA . ARG A 1 1073 ? 1.288 14.450 -8.116 1.00 90.31 1073 ARG A CA 1
ATOM 8528 C C . ARG A 1 1073 ? 0.845 13.960 -9.493 1.00 90.31 1073 ARG A C 1
ATOM 8530 O O . ARG A 1 1073 ? 1.610 13.277 -10.166 1.00 90.31 1073 ARG A O 1
ATOM 8537 N N . TRP A 1 1074 ? -0.361 14.326 -9.925 1.00 89.44 1074 TRP A N 1
ATOM 8538 C CA . TRP A 1 1074 ? -0.805 14.033 -11.286 1.00 89.44 1074 TRP A CA 1
ATOM 8539 C C . TRP A 1 1074 ? -0.006 14.814 -12.335 1.00 89.44 1074 TRP A C 1
ATOM 8541 O O . TRP A 1 1074 ? 0.372 14.245 -13.350 1.00 89.44 1074 TRP A O 1
ATOM 8551 N N . ALA A 1 1075 ? 0.326 16.084 -12.087 1.00 89.94 1075 ALA A N 1
ATOM 8552 C CA . ALA A 1 1075 ? 1.171 16.859 -12.999 1.00 89.94 1075 ALA A CA 1
ATOM 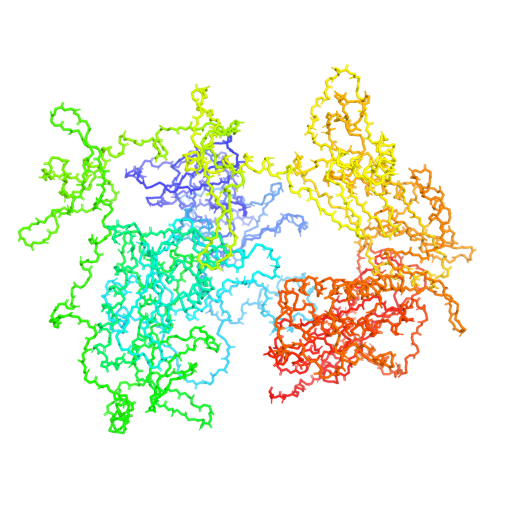8553 C C . ALA A 1 1075 ? 2.573 16.240 -13.176 1.00 89.94 1075 ALA A C 1
ATOM 8555 O O . ALA A 1 1075 ? 3.074 16.185 -14.299 1.00 89.94 1075 ALA A O 1
ATOM 8556 N N . VAL A 1 1076 ? 3.178 15.721 -12.099 1.00 89.50 1076 VAL A N 1
ATOM 8557 C CA . VAL A 1 1076 ? 4.442 14.960 -12.156 1.00 89.50 1076 VAL A CA 1
ATOM 8558 C C . VAL A 1 1076 ? 4.291 13.738 -13.059 1.00 89.50 1076 VAL A C 1
ATOM 8560 O O . VAL A 1 1076 ? 5.133 13.509 -13.919 1.00 89.50 1076 VAL A O 1
ATOM 8563 N N . GLU A 1 1077 ? 3.196 12.990 -12.913 1.00 86.88 1077 GLU A N 1
ATOM 8564 C CA . GLU A 1 1077 ? 2.902 11.804 -13.726 1.00 86.88 1077 GLU A CA 1
ATOM 8565 C C . GLU A 1 1077 ? 2.720 12.129 -15.221 1.00 86.88 1077 GLU A C 1
ATOM 8567 O O . GLU A 1 1077 ? 3.148 11.360 -16.085 1.00 86.88 1077 GLU A O 1
ATOM 8572 N N . LEU A 1 1078 ? 2.127 13.286 -15.532 1.00 86.94 1078 LEU A N 1
ATOM 8573 C CA . LEU A 1 1078 ? 1.968 13.788 -16.900 1.00 86.94 1078 LEU A CA 1
ATOM 8574 C C . LEU A 1 1078 ? 3.261 14.364 -17.501 1.00 86.94 1078 LEU A C 1
ATOM 8576 O O . LEU A 1 1078 ? 3.304 14.590 -18.705 1.00 86.94 1078 LEU A O 1
ATOM 8580 N N . GLY A 1 1079 ? 4.305 14.600 -16.699 1.00 86.44 1079 GLY A N 1
ATOM 8581 C CA . GLY A 1 1079 ? 5.627 14.987 -17.198 1.00 86.44 1079 GLY A CA 1
ATOM 8582 C C . GLY A 1 1079 ? 6.333 16.133 -16.472 1.00 86.44 1079 GLY A C 1
ATOM 8583 O O . GLY A 1 1079 ? 7.459 16.467 -16.831 1.00 86.44 1079 GLY A O 1
ATOM 8584 N N . ARG A 1 1080 ? 5.740 16.723 -15.424 1.00 89.25 1080 ARG A N 1
ATOM 8585 C CA . ARG A 1 1080 ? 6.392 17.759 -14.594 1.00 89.25 1080 ARG A CA 1
ATOM 8586 C C . ARG A 1 1080 ? 7.365 17.164 -13.582 1.00 89.25 1080 ARG A C 1
ATOM 8588 O O . ARG A 1 1080 ? 7.180 17.272 -12.371 1.00 89.25 1080 ARG A O 1
ATOM 8595 N N . ILE A 1 1081 ? 8.411 16.520 -14.092 1.00 88.12 1081 ILE A N 1
ATOM 8596 C CA . ILE A 1 1081 ? 9.463 15.901 -13.274 1.00 88.12 1081 ILE A CA 1
ATOM 8597 C C . ILE A 1 1081 ? 10.227 16.927 -12.424 1.00 88.12 1081 ILE A C 1
ATOM 8599 O O . ILE A 1 1081 ? 10.753 16.576 -11.372 1.00 88.12 1081 ILE A O 1
ATOM 8603 N N . ASP A 1 1082 ? 10.222 18.201 -12.833 1.00 87.50 1082 ASP A N 1
ATOM 8604 C CA . ASP A 1 1082 ? 10.930 19.311 -12.189 1.00 87.50 1082 ASP A CA 1
ATOM 8605 C C . ASP A 1 1082 ? 10.384 19.710 -10.810 1.00 87.50 1082 ASP A C 1
ATOM 8607 O O . ASP A 1 1082 ? 11.048 20.457 -10.103 1.00 87.50 1082 ASP A O 1
ATOM 8611 N N . ILE A 1 1083 ? 9.207 19.209 -10.422 1.00 90.31 1083 ILE A N 1
ATOM 8612 C CA . ILE A 1 1083 ? 8.635 19.372 -9.073 1.00 90.31 1083 ILE A CA 1
ATOM 8613 C C . ILE A 1 1083 ? 8.517 18.040 -8.309 1.00 90.31 1083 ILE A C 1
ATOM 8615 O O . ILE A 1 1083 ? 7.917 17.976 -7.233 1.00 90.31 1083 ILE A O 1
ATOM 8619 N N . GLY A 1 1084 ? 9.008 16.937 -8.889 1.00 87.75 1084 GLY A N 1
ATOM 8620 C CA . GLY A 1 1084 ? 8.770 15.585 -8.377 1.00 87.75 1084 GLY A CA 1
ATOM 8621 C C . GLY A 1 1084 ? 9.326 15.361 -6.969 1.00 87.75 1084 GLY A C 1
ATOM 8622 O O . GLY A 1 1084 ? 8.692 14.687 -6.152 1.00 87.75 1084 GLY A O 1
ATOM 8623 N N . TYR A 1 1085 ? 10.474 15.968 -6.667 1.00 85.44 1085 TYR A N 1
ATOM 8624 C CA . TYR A 1 1085 ? 11.106 15.907 -5.351 1.00 85.44 1085 TYR A CA 1
ATOM 8625 C C . TYR A 1 1085 ? 10.257 16.616 -4.288 1.00 85.44 1085 TYR A C 1
ATOM 8627 O O . TYR A 1 1085 ? 9.895 16.016 -3.275 1.00 85.44 1085 TYR A O 1
ATOM 8635 N N . GLU A 1 1086 ? 9.872 17.864 -4.537 1.00 89.44 1086 GLU A N 1
ATOM 8636 C CA . GLU A 1 1086 ? 9.133 18.703 -3.599 1.00 89.44 1086 GLU A CA 1
ATOM 8637 C C . GLU A 1 1086 ? 7.757 18.119 -3.281 1.00 89.44 1086 GLU A C 1
ATOM 8639 O O . GLU A 1 1086 ? 7.348 18.072 -2.117 1.00 89.44 1086 GLU A O 1
ATOM 8644 N N . VAL A 1 1087 ? 7.069 17.584 -4.298 1.00 90.75 1087 VAL A N 1
ATOM 8645 C CA . VAL A 1 1087 ? 5.807 16.856 -4.108 1.00 90.75 1087 VAL A CA 1
ATOM 8646 C C . VAL A 1 1087 ? 6.020 15.618 -3.235 1.00 90.75 1087 VAL A C 1
ATOM 8648 O O . VAL A 1 1087 ? 5.205 15.357 -2.347 1.00 90.75 1087 VAL A O 1
ATOM 8651 N N . SER A 1 1088 ? 7.104 14.864 -3.448 1.00 87.00 1088 SER A N 1
ATOM 8652 C CA . SER A 1 1088 ? 7.435 13.674 -2.650 1.00 87.00 1088 SER A CA 1
ATOM 8653 C C . SER A 1 1088 ? 7.669 14.028 -1.176 1.00 87.00 1088 SER A C 1
ATOM 8655 O O . SER A 1 1088 ? 7.113 13.375 -0.287 1.00 87.00 1088 SER A O 1
ATOM 8657 N N . VAL A 1 1089 ? 8.402 15.114 -0.897 1.00 87.00 1089 VAL A N 1
ATOM 8658 C CA . VAL A 1 1089 ? 8.650 15.574 0.478 1.00 87.00 1089 VAL A CA 1
ATOM 8659 C C . VAL A 1 1089 ? 7.360 16.070 1.142 1.00 87.00 1089 VAL A C 1
ATOM 8661 O O . VAL A 1 1089 ? 7.024 15.620 2.239 1.00 87.00 1089 VAL A O 1
ATOM 8664 N N . LEU A 1 1090 ? 6.589 16.945 0.486 1.00 90.44 1090 LEU A N 1
ATOM 8665 C CA . LEU A 1 1090 ? 5.354 17.494 1.062 1.00 90.44 1090 LEU A CA 1
ATOM 8666 C C . LEU A 1 1090 ? 4.258 16.433 1.256 1.00 90.44 1090 LEU A C 1
ATOM 8668 O O . LEU A 1 1090 ? 3.475 16.522 2.204 1.00 90.44 1090 LEU A O 1
ATOM 8672 N N . SER A 1 1091 ? 4.234 15.381 0.431 1.00 89.38 1091 SER A N 1
ATOM 8673 C CA . SER A 1 1091 ? 3.279 14.265 0.557 1.00 89.38 1091 SER A CA 1
ATOM 8674 C C . SER A 1 1091 ? 3.370 13.528 1.902 1.00 89.38 1091 SER A C 1
ATOM 8676 O O . SER A 1 1091 ? 2.419 12.861 2.313 1.00 89.38 1091 SER A O 1
ATOM 8678 N N . ARG A 1 1092 ? 4.478 13.672 2.639 1.00 87.12 1092 ARG A N 1
ATOM 8679 C CA . ARG A 1 1092 ? 4.639 13.124 3.997 1.00 87.12 1092 ARG A CA 1
ATOM 8680 C C . ARG A 1 1092 ? 3.694 13.764 5.016 1.00 87.12 1092 ARG A C 1
ATOM 8682 O O . ARG A 1 1092 ? 3.339 13.127 6.003 1.00 87.12 1092 ARG A O 1
ATOM 8689 N N . TYR A 1 1093 ? 3.261 14.997 4.766 1.00 89.69 1093 TYR A N 1
ATOM 8690 C CA . TYR A 1 1093 ? 2.501 15.809 5.715 1.00 89.69 1093 TYR A CA 1
ATOM 8691 C C . TYR A 1 1093 ? 0.997 15.820 5.425 1.00 89.69 1093 TYR A C 1
ATOM 8693 O O . TYR A 1 1093 ? 0.270 16.625 5.989 1.00 89.69 1093 TYR A O 1
ATOM 8701 N N . LEU A 1 1094 ? 0.484 14.897 4.599 1.00 86.44 1094 LEU A N 1
ATOM 8702 C CA . LEU A 1 1094 ? -0.940 14.841 4.228 1.00 86.44 1094 LEU A CA 1
ATOM 8703 C C . LEU A 1 1094 ? -1.901 14.611 5.405 1.00 86.44 1094 LEU A C 1
ATOM 8705 O O . LEU A 1 1094 ? -3.103 14.817 5.255 1.00 86.44 1094 LEU A O 1
ATOM 8709 N N . VAL A 1 1095 ? -1.420 14.093 6.538 1.00 82.12 1095 VAL A N 1
ATOM 8710 C CA . VAL A 1 1095 ? -2.260 13.812 7.718 1.00 82.12 1095 VAL A CA 1
ATOM 8711 C C . VAL A 1 1095 ? -2.396 15.032 8.622 1.00 82.12 1095 VAL A C 1
ATOM 8713 O O . VAL A 1 1095 ? -3.481 15.264 9.138 1.00 82.12 1095 VAL A O 1
ATOM 8716 N N . SER A 1 1096 ? -1.304 15.769 8.815 1.00 85.38 1096 SER A N 1
ATOM 8717 C CA . SER A 1 1096 ? -1.223 16.915 9.723 1.00 85.38 1096 SER A CA 1
ATOM 8718 C C . SER A 1 1096 ? -0.311 17.976 9.097 1.00 85.38 1096 SER A C 1
ATOM 8720 O O . SER A 1 1096 ? 0.835 18.135 9.526 1.00 85.38 1096 SER A O 1
ATOM 8722 N N . PRO A 1 1097 ? -0.742 18.619 7.994 1.00 91.06 1097 PRO A N 1
ATOM 8723 C CA . PRO A 1 1097 ? 0.030 19.688 7.388 1.00 91.06 1097 PRO A CA 1
ATOM 8724 C C . PRO A 1 1097 ? 0.033 20.915 8.301 1.00 91.06 1097 PRO A C 1
ATOM 8726 O O . PRO A 1 1097 ? -0.895 21.142 9.077 1.00 91.06 1097 PRO A O 1
ATOM 8729 N N . ARG A 1 1098 ? 1.096 21.707 8.192 1.00 91.75 1098 ARG A N 1
ATOM 8730 C CA . ARG A 1 1098 ? 1.230 23.000 8.852 1.00 91.75 1098 ARG A CA 1
ATOM 8731 C C . ARG A 1 1098 ? 0.995 24.102 7.829 1.00 91.75 1098 ARG A C 1
ATOM 8733 O O . ARG A 1 1098 ? 1.117 23.877 6.622 1.00 91.75 1098 ARG A O 1
ATOM 8740 N N . THR A 1 1099 ? 0.689 25.296 8.308 1.00 88.31 1099 THR A N 1
ATOM 8741 C CA . THR A 1 1099 ? 0.451 26.483 7.477 1.00 88.31 1099 THR A CA 1
ATOM 8742 C C . THR A 1 1099 ? 1.627 26.779 6.543 1.00 88.31 1099 THR A C 1
ATOM 8744 O O . THR A 1 1099 ? 1.410 27.071 5.368 1.00 88.31 1099 THR A O 1
ATOM 8747 N N . GLY A 1 1100 ? 2.867 26.587 6.993 1.00 88.62 1100 GLY A N 1
ATOM 8748 C CA . GLY A 1 1100 ? 4.067 26.676 6.161 1.00 88.62 1100 GLY A CA 1
ATOM 8749 C C . GLY A 1 1100 ? 4.093 25.653 5.019 1.00 88.62 1100 GLY A C 1
ATOM 8750 O O . GLY A 1 1100 ? 4.329 26.038 3.874 1.00 88.62 1100 GLY A O 1
ATOM 8751 N N . HIS A 1 1101 ? 3.709 24.392 5.258 1.00 92.12 1101 HIS A N 1
ATOM 8752 C CA . HIS A 1 1101 ? 3.567 23.384 4.193 1.00 92.12 1101 HIS A CA 1
ATOM 8753 C C . HIS A 1 1101 ? 2.532 23.799 3.139 1.00 92.12 1101 HIS A C 1
ATOM 8755 O O . HIS A 1 1101 ? 2.765 23.639 1.938 1.00 92.12 1101 HIS A O 1
ATOM 8761 N N . LEU A 1 1102 ? 1.392 24.343 3.577 1.00 89.31 1102 LEU A N 1
ATOM 8762 C CA . LEU A 1 1102 ? 0.347 24.829 2.676 1.00 89.31 1102 LEU A CA 1
ATOM 8763 C C . LEU A 1 1102 ? 0.841 26.004 1.824 1.00 89.31 1102 LEU A C 1
ATOM 8765 O O . LEU A 1 1102 ? 0.623 26.013 0.613 1.00 89.31 1102 LEU A O 1
ATOM 8769 N N . LEU A 1 1103 ? 1.560 26.954 2.425 1.00 87.69 1103 LEU A N 1
ATOM 8770 C CA . LEU A 1 1103 ? 2.146 28.086 1.705 1.00 87.69 1103 LEU A CA 1
ATOM 8771 C C . LEU A 1 1103 ? 3.166 27.639 0.651 1.00 87.69 1103 LEU A C 1
ATOM 8773 O O . LEU A 1 1103 ? 3.205 28.213 -0.435 1.00 87.69 1103 LEU A O 1
ATOM 8777 N N . GLN A 1 1104 ? 3.950 26.597 0.928 1.00 89.94 1104 GLN A N 1
ATOM 8778 C CA . GLN A 1 1104 ? 4.905 26.048 -0.040 1.00 89.94 1104 GLN A CA 1
ATOM 8779 C C . GLN A 1 1104 ? 4.209 25.328 -1.186 1.00 89.94 1104 GLN A C 1
ATOM 8781 O O . GLN A 1 1104 ? 4.567 25.546 -2.340 1.00 89.94 1104 GLN A O 1
ATOM 8786 N N . ALA A 1 1105 ? 3.167 24.542 -0.901 1.00 91.00 1105 ALA A N 1
ATOM 8787 C CA . ALA A 1 1105 ? 2.355 23.935 -1.951 1.00 91.00 1105 ALA A CA 1
ATOM 8788 C C . ALA A 1 1105 ? 1.765 25.012 -2.876 1.00 91.00 1105 ALA A C 1
ATOM 8790 O O . ALA A 1 1105 ? 1.824 24.890 -4.094 1.00 91.00 1105 ALA A O 1
ATOM 8791 N N . ILE A 1 1106 ? 1.261 26.109 -2.311 1.00 87.50 1106 ILE A N 1
ATOM 8792 C CA . ILE A 1 1106 ? 0.743 27.248 -3.074 1.00 87.50 1106 ILE A CA 1
ATOM 8793 C C . ILE A 1 1106 ? 1.854 27.958 -3.874 1.00 87.50 1106 ILE A C 1
ATOM 8795 O O . ILE A 1 1106 ? 1.652 28.306 -5.039 1.00 87.50 1106 ILE A O 1
ATOM 8799 N N . HIS A 1 1107 ? 3.040 28.143 -3.289 1.00 88.75 1107 HIS A N 1
ATOM 8800 C CA . HIS A 1 1107 ? 4.203 28.699 -3.982 1.00 88.75 1107 HIS A CA 1
ATOM 8801 C C . HIS A 1 1107 ? 4.609 27.850 -5.195 1.00 88.75 1107 HIS A C 1
ATOM 8803 O O . HIS A 1 1107 ? 4.873 28.396 -6.268 1.00 88.75 1107 HIS A O 1
ATOM 8809 N N . MET A 1 1108 ? 4.573 26.521 -5.073 1.00 90.62 1108 MET A N 1
ATOM 8810 C CA . MET A 1 1108 ? 4.820 25.617 -6.197 1.00 90.62 1108 MET A CA 1
ATOM 8811 C C . MET A 1 1108 ? 3.818 25.841 -7.336 1.00 90.62 1108 MET A C 1
ATOM 8813 O O . MET A 1 1108 ? 4.220 25.857 -8.494 1.00 90.62 1108 MET A O 1
ATOM 8817 N N . PHE A 1 1109 ? 2.538 26.107 -7.050 1.00 88.81 1109 PHE A N 1
ATOM 8818 C CA . PHE A 1 1109 ? 1.573 26.474 -8.097 1.00 88.81 1109 PHE A CA 1
ATOM 8819 C C . PHE A 1 1109 ? 1.919 27.793 -8.799 1.00 88.81 1109 PHE A C 1
ATOM 8821 O O . PHE A 1 1109 ? 1.710 27.898 -10.005 1.00 88.81 1109 PHE A O 1
ATOM 8828 N N . LYS A 1 1110 ? 2.478 28.783 -8.091 1.00 86.38 1110 LYS A N 1
ATOM 8829 C CA . LYS A 1 1110 ? 2.981 30.023 -8.712 1.00 86.38 1110 LYS A CA 1
ATOM 8830 C C . LYS A 1 1110 ? 4.189 29.748 -9.612 1.00 86.38 1110 LYS A C 1
ATOM 8832 O O . LYS A 1 1110 ? 4.255 30.294 -10.709 1.00 86.38 1110 LYS A O 1
ATOM 8837 N N . PHE A 1 1111 ? 5.104 28.879 -9.182 1.00 89.38 1111 PHE A N 1
ATOM 8838 C CA . PHE A 1 1111 ? 6.207 28.399 -10.018 1.00 89.38 1111 PHE A CA 1
ATOM 8839 C C . PHE A 1 1111 ? 5.689 27.698 -11.283 1.00 89.38 1111 PHE A C 1
ATOM 8841 O O . PHE A 1 1111 ? 6.115 28.033 -12.386 1.00 89.38 1111 PHE A O 1
ATOM 8848 N N . LEU A 1 1112 ? 4.713 26.799 -11.146 1.00 89.75 1112 LEU A N 1
ATOM 8849 C CA . LEU A 1 1112 ? 4.069 26.135 -12.280 1.00 89.75 1112 LEU A CA 1
ATOM 8850 C C . LEU A 1 1112 ? 3.354 27.124 -13.212 1.00 89.75 1112 LEU A C 1
ATOM 8852 O O . LEU A 1 1112 ? 3.348 26.887 -14.411 1.00 89.75 1112 LEU A O 1
ATOM 8856 N N . ASP A 1 1113 ? 2.781 28.217 -12.689 1.00 87.25 1113 ASP A N 1
ATOM 8857 C CA . ASP A 1 1113 ? 2.081 29.242 -13.483 1.00 87.25 1113 ASP A CA 1
ATOM 8858 C C . ASP A 1 1113 ? 3.030 30.052 -14.384 1.00 87.25 1113 ASP A C 1
ATOM 8860 O O . ASP A 1 1113 ? 2.626 30.521 -15.442 1.00 87.25 1113 ASP A O 1
ATOM 8864 N N . ILE A 1 1114 ? 4.291 30.208 -13.976 1.00 85.75 1114 ILE A N 1
ATOM 8865 C CA . ILE A 1 1114 ? 5.314 30.931 -14.749 1.00 85.75 1114 ILE A CA 1
ATOM 8866 C C . ILE A 1 1114 ? 6.063 29.988 -15.688 1.00 85.75 1114 ILE A C 1
ATOM 8868 O O . ILE A 1 1114 ? 6.312 30.327 -16.838 1.00 85.75 1114 ILE A O 1
ATOM 8872 N N . HIS A 1 1115 ? 6.410 28.794 -15.208 1.00 86.75 1115 HIS A N 1
ATOM 8873 C CA . HIS A 1 1115 ? 7.176 27.797 -15.958 1.00 86.75 1115 HIS A CA 1
ATOM 8874 C C . HIS A 1 1115 ? 6.245 26.737 -16.548 1.00 86.75 1115 HIS A C 1
ATOM 8876 O O . HIS A 1 1115 ? 6.399 25.547 -16.256 1.00 86.75 1115 HIS A O 1
ATOM 8882 N N . LYS A 1 1116 ? 5.232 27.161 -17.312 1.00 79.31 1116 LYS A N 1
ATOM 8883 C CA . LYS A 1 1116 ? 4.238 26.252 -17.909 1.00 79.31 1116 LYS A CA 1
ATOM 8884 C C . LYS A 1 1116 ? 4.794 25.462 -19.082 1.00 79.31 1116 LYS A C 1
ATOM 8886 O O . LYS A 1 1116 ? 4.532 24.272 -19.159 1.00 79.31 1116 LYS A O 1
ATOM 8891 N N . ASP A 1 1117 ? 5.630 26.083 -19.907 1.00 80.06 1117 ASP A N 1
ATOM 8892 C CA . ASP A 1 1117 ? 6.046 25.570 -21.223 1.00 80.06 1117 ASP A CA 1
ATOM 8893 C C . ASP A 1 1117 ? 7.086 24.431 -21.171 1.00 80.06 1117 ASP A C 1
ATOM 8895 O O . ASP A 1 1117 ? 7.866 24.232 -22.100 1.00 80.06 1117 ASP A O 1
ATOM 8899 N N . LYS A 1 1118 ? 7.131 23.676 -20.068 1.00 86.31 1118 LYS A N 1
ATOM 8900 C CA . LYS A 1 1118 ? 8.005 22.511 -19.916 1.00 86.31 1118 LYS A CA 1
ATOM 8901 C C . LYS A 1 1118 ? 7.257 21.240 -20.309 1.00 86.31 1118 LYS A C 1
ATOM 8903 O O . LYS A 1 1118 ? 6.283 20.859 -19.659 1.00 86.31 1118 LYS A O 1
ATOM 8908 N N . GLU A 1 1119 ? 7.761 20.562 -21.333 1.00 89.56 1119 GLU A N 1
ATOM 8909 C CA . GLU A 1 1119 ? 7.201 19.323 -21.881 1.00 89.56 1119 GLU A CA 1
ATOM 8910 C C . GLU A 1 1119 ? 8.251 18.203 -21.853 1.00 89.56 1119 GLU A C 1
ATOM 8912 O O . GLU A 1 1119 ? 9.455 18.466 -21.902 1.00 89.56 1119 GLU A O 1
ATOM 8917 N N . LEU A 1 1120 ? 7.808 16.946 -21.799 1.00 91.25 1120 LEU A N 1
ATOM 8918 C CA . LEU A 1 1120 ? 8.686 15.806 -22.060 1.00 91.25 1120 LEU A CA 1
ATOM 8919 C C . LEU A 1 1120 ? 8.828 15.615 -23.565 1.00 91.25 1120 LEU A C 1
ATOM 8921 O O . LEU A 1 1120 ? 7.825 15.605 -24.275 1.00 91.25 1120 LEU A O 1
ATOM 8925 N N . ALA A 1 1121 ? 10.056 15.423 -24.038 1.00 91.00 1121 ALA A N 1
ATOM 8926 C CA . ALA A 1 1121 ? 10.354 15.185 -25.444 1.00 91.00 1121 ALA A CA 1
ATOM 8927 C C . ALA A 1 1121 ? 10.848 13.749 -25.656 1.00 91.00 1121 ALA A C 1
ATOM 8929 O O . ALA A 1 1121 ? 11.829 13.331 -25.041 1.00 91.00 1121 ALA A O 1
ATOM 8930 N N . PHE A 1 1122 ? 10.197 13.001 -26.549 1.00 92.81 1122 PHE A N 1
ATOM 8931 C CA . PHE A 1 1122 ? 10.587 11.633 -26.905 1.00 92.81 1122 PHE A CA 1
ATOM 8932 C C . PHE A 1 1122 ? 11.491 11.625 -28.141 1.00 92.81 1122 PHE A C 1
ATOM 8934 O O . PHE A 1 1122 ? 11.146 11.060 -29.178 1.00 92.81 1122 PHE A O 1
ATOM 8941 N N . LYS A 1 1123 ? 12.638 12.308 -28.040 1.00 90.44 1123 LYS A N 1
ATOM 8942 C CA . LYS A 1 1123 ? 13.593 12.453 -29.146 1.00 90.44 1123 LYS A CA 1
ATOM 8943 C C . LYS A 1 1123 ? 14.310 11.122 -29.438 1.00 90.44 1123 LYS A C 1
ATOM 8945 O O . LYS A 1 1123 ? 14.870 10.538 -28.506 1.00 90.44 1123 LYS A O 1
ATOM 8950 N N . PRO A 1 1124 ? 14.343 10.659 -30.704 1.00 89.38 1124 PRO A N 1
ATOM 8951 C CA . PRO A 1 1124 ? 15.015 9.417 -31.078 1.00 89.38 1124 PRO A CA 1
ATOM 8952 C C . PRO A 1 1124 ? 16.539 9.554 -31.140 1.00 89.38 1124 PRO A C 1
ATOM 8954 O O . PRO A 1 1124 ? 17.222 8.538 -31.213 1.00 89.38 1124 PRO A O 1
ATOM 8957 N N . ASP A 1 1125 ? 17.081 10.771 -31.113 1.00 87.62 1125 ASP A N 1
ATOM 8958 C CA . ASP A 1 1125 ? 18.522 10.989 -31.214 1.00 87.62 1125 ASP A CA 1
ATOM 8959 C C . ASP A 1 1125 ? 19.252 10.509 -29.964 1.00 87.62 1125 ASP A C 1
ATOM 8961 O O . ASP A 1 1125 ? 18.775 10.659 -28.834 1.00 87.62 1125 ASP A O 1
ATOM 8965 N N . VAL A 1 1126 ? 20.449 9.972 -30.167 1.00 81.44 1126 VAL A N 1
ATOM 8966 C CA . VAL A 1 1126 ? 21.367 9.658 -29.076 1.00 81.44 1126 VAL A CA 1
ATOM 8967 C C . VAL A 1 1126 ? 21.822 10.977 -28.438 1.00 81.44 1126 VAL A C 1
ATOM 8969 O O . VAL A 1 1126 ? 22.186 11.908 -29.162 1.00 81.44 1126 VAL A O 1
ATOM 8972 N N . PRO A 1 1127 ? 21.785 11.107 -27.103 1.00 76.19 1127 PRO A N 1
ATOM 8973 C CA . PRO A 1 1127 ? 22.099 12.367 -26.449 1.00 76.19 1127 PRO A CA 1
ATOM 8974 C C . PRO A 1 1127 ? 23.567 12.743 -26.695 1.00 76.19 1127 PRO A C 1
ATOM 8976 O O . PRO A 1 1127 ? 24.472 11.939 -26.468 1.00 76.19 1127 PRO A O 1
ATOM 8979 N N . ASN A 1 1128 ? 23.809 13.980 -27.149 1.00 70.44 1128 ASN A N 1
ATOM 8980 C CA . ASN A 1 1128 ? 25.158 14.518 -27.349 1.00 70.44 1128 ASN A CA 1
ATOM 8981 C C . ASN A 1 1128 ? 25.785 14.872 -25.996 1.00 70.44 1128 ASN A C 1
ATOM 8983 O O . ASN A 1 1128 ? 25.813 16.026 -25.565 1.00 70.44 1128 ASN A O 1
ATOM 8987 N N . LEU A 1 1129 ? 26.218 13.840 -25.286 1.00 68.94 1129 LEU A N 1
ATOM 8988 C CA . LEU A 1 1129 ? 26.860 13.966 -23.994 1.00 68.94 1129 LEU A CA 1
ATOM 8989 C C . LEU A 1 1129 ? 28.378 13.991 -24.210 1.00 68.94 1129 LEU A C 1
ATOM 8991 O O . LEU A 1 1129 ? 28.932 13.126 -24.891 1.00 68.94 1129 LEU A O 1
ATOM 8995 N N . ALA A 1 1130 ? 29.047 14.998 -23.640 1.00 59.72 1130 ALA A N 1
ATOM 8996 C CA . ALA A 1 1130 ? 30.496 15.192 -23.718 1.00 59.72 1130 ALA A CA 1
ATOM 8997 C C . ALA A 1 1130 ? 31.246 14.146 -22.868 1.00 59.72 1130 ALA A C 1
ATOM 8999 O O . ALA A 1 1130 ? 31.829 14.457 -21.830 1.00 59.72 1130 ALA A O 1
ATOM 9000 N N . PHE A 1 1131 ? 31.177 12.879 -23.273 1.00 65.31 1131 PHE A N 1
ATOM 9001 C CA . PHE A 1 1131 ? 31.769 11.756 -22.558 1.00 65.31 1131 PHE A CA 1
ATOM 9002 C C . PHE A 1 1131 ? 33.109 11.327 -23.142 1.00 65.31 1131 PHE A C 1
ATOM 9004 O O . PHE A 1 1131 ? 33.370 11.440 -24.338 1.00 65.31 1131 PHE A O 1
ATOM 9011 N N . ASN A 1 1132 ? 33.950 10.760 -22.278 1.00 67.38 1132 ASN A N 1
ATOM 9012 C CA . ASN A 1 1132 ? 35.155 10.057 -22.693 1.00 67.38 1132 ASN A CA 1
ATOM 9013 C C . ASN A 1 1132 ? 34.774 8.632 -23.133 1.00 67.38 1132 ASN A C 1
ATOM 9015 O O . ASN A 1 1132 ? 34.826 7.686 -22.342 1.00 67.38 1132 ASN A O 1
ATOM 9019 N N . TYR A 1 1133 ? 34.325 8.505 -24.383 1.00 66.81 1133 TYR A N 1
ATOM 9020 C CA . TYR A 1 1133 ? 33.905 7.232 -24.979 1.00 66.81 1133 TYR A CA 1
ATOM 9021 C C . TYR A 1 1133 ? 35.022 6.181 -24.981 1.00 66.81 1133 TYR A C 1
ATOM 9023 O O . TYR A 1 1133 ? 34.732 4.998 -24.810 1.00 66.81 1133 TYR A O 1
ATOM 9031 N N . ASP A 1 1134 ? 36.286 6.602 -25.077 1.00 71.94 1134 ASP A N 1
ATOM 9032 C CA . ASP A 1 1134 ? 37.438 5.699 -25.009 1.00 71.94 1134 ASP A CA 1
ATOM 9033 C C . ASP A 1 1134 ? 37.523 5.008 -23.645 1.00 71.94 1134 ASP A C 1
ATOM 9035 O O . ASP A 1 1134 ? 37.682 3.791 -23.575 1.00 71.94 1134 ASP A O 1
ATOM 9039 N N . LYS A 1 1135 ? 37.304 5.755 -22.556 1.00 72.31 1135 LYS A N 1
ATOM 9040 C CA . LYS A 1 1135 ? 37.290 5.202 -21.194 1.00 72.31 1135 LYS A CA 1
ATOM 9041 C C . LYS A 1 1135 ? 36.116 4.247 -20.962 1.00 72.31 1135 LYS A C 1
ATOM 9043 O O . LYS A 1 1135 ? 36.282 3.218 -20.314 1.00 72.31 1135 LYS A O 1
ATOM 9048 N N . ILE A 1 1136 ? 34.934 4.561 -21.502 1.00 72.19 1136 ILE A N 1
ATOM 9049 C CA . ILE A 1 1136 ? 33.761 3.670 -21.436 1.00 72.19 1136 ILE A CA 1
ATOM 9050 C C . ILE A 1 1136 ? 34.048 2.366 -22.188 1.00 72.19 1136 ILE A C 1
ATOM 9052 O O . ILE A 1 1136 ? 33.718 1.280 -21.703 1.00 72.19 1136 ILE A O 1
ATOM 9056 N N . LYS A 1 1137 ? 34.678 2.462 -23.362 1.00 73.88 1137 LYS A N 1
ATOM 9057 C CA . LYS A 1 1137 ? 35.056 1.307 -24.174 1.00 73.88 1137 LYS A CA 1
ATOM 9058 C C . LYS A 1 1137 ? 36.103 0.443 -23.470 1.00 73.88 1137 LYS A C 1
ATOM 9060 O O . LYS A 1 1137 ? 35.880 -0.756 -23.335 1.00 73.88 1137 LYS A O 1
ATOM 9065 N N . GLU A 1 1138 ? 37.168 1.049 -22.949 1.00 78.81 1138 GLU A N 1
ATOM 9066 C CA . GLU A 1 1138 ? 38.208 0.370 -22.164 1.00 78.81 1138 GLU A CA 1
ATOM 9067 C C . GLU A 1 1138 ? 37.605 -0.363 -20.958 1.00 78.81 1138 GLU A C 1
ATOM 9069 O O . GLU A 1 1138 ? 37.876 -1.540 -20.727 1.00 78.81 1138 GLU A O 1
ATOM 9074 N N . GLN A 1 1139 ? 36.715 0.303 -20.219 1.00 76.31 1139 GLN A N 1
ATOM 9075 C CA . GLN A 1 1139 ? 36.044 -0.285 -19.064 1.00 76.31 1139 GLN A CA 1
ATOM 9076 C C . GLN A 1 1139 ? 35.096 -1.426 -19.459 1.00 76.31 1139 GLN A C 1
ATOM 9078 O O . GLN A 1 1139 ? 35.022 -2.438 -18.763 1.00 76.31 1139 GLN A O 1
ATOM 9083 N N . THR A 1 1140 ? 34.397 -1.302 -20.588 1.00 76.94 1140 THR A N 1
ATOM 9084 C CA . THR A 1 1140 ? 33.540 -2.369 -21.124 1.00 76.94 1140 THR A CA 1
ATOM 9085 C C . THR A 1 1140 ? 34.369 -3.594 -21.511 1.00 76.94 1140 THR A C 1
ATOM 9087 O O . THR A 1 1140 ? 33.994 -4.720 -21.188 1.00 76.94 1140 THR A O 1
ATOM 9090 N N . GLU A 1 1141 ? 35.509 -3.392 -22.175 1.00 82.31 1141 GLU A N 1
ATOM 9091 C CA . GLU A 1 1141 ? 36.444 -4.467 -22.520 1.00 82.31 1141 GLU A CA 1
ATOM 9092 C C . GLU A 1 1141 ? 37.046 -5.117 -21.268 1.00 82.31 1141 GLU A C 1
ATOM 9094 O O . GLU A 1 1141 ? 37.100 -6.346 -21.181 1.00 82.31 1141 GLU A O 1
ATOM 9099 N N . TYR A 1 1142 ? 37.411 -4.319 -20.259 1.00 83.25 1142 TYR A N 1
ATOM 9100 C CA . TYR A 1 1142 ? 37.864 -4.819 -18.962 1.00 83.25 1142 TYR A CA 1
ATOM 9101 C C . TYR A 1 1142 ? 36.806 -5.698 -18.286 1.00 83.25 1142 TYR A C 1
ATOM 9103 O O . TYR A 1 1142 ? 37.125 -6.809 -17.871 1.00 83.25 1142 TYR A O 1
ATOM 9111 N N . MET A 1 1143 ? 35.548 -5.249 -18.215 1.00 79.75 1143 MET A N 1
ATOM 9112 C CA . MET A 1 1143 ? 34.464 -6.014 -17.586 1.00 79.75 1143 MET A CA 1
ATOM 9113 C C . MET A 1 1143 ? 34.175 -7.318 -18.332 1.00 79.75 1143 MET A C 1
ATOM 9115 O O . MET A 1 1143 ? 34.011 -8.350 -17.689 1.00 79.75 1143 MET A O 1
ATOM 9119 N N . LYS A 1 1144 ? 34.196 -7.307 -19.673 1.00 82.69 1144 LYS A N 1
ATOM 9120 C CA . LYS A 1 1144 ? 34.077 -8.531 -20.488 1.00 82.69 1144 LYS A CA 1
ATOM 9121 C C . LYS A 1 1144 ? 35.222 -9.510 -20.236 1.00 82.69 1144 LYS A C 1
ATOM 9123 O O . LYS A 1 1144 ? 35.004 -10.713 -20.227 1.00 82.69 1144 LYS A O 1
ATOM 9128 N N . LYS A 1 1145 ? 36.442 -9.008 -20.026 1.00 84.31 1145 LYS A N 1
ATOM 9129 C CA . LYS A 1 1145 ? 37.600 -9.847 -19.693 1.00 84.31 1145 LYS A CA 1
ATOM 9130 C C . LYS A 1 1145 ? 37.535 -10.385 -18.261 1.00 84.31 1145 LYS A C 1
ATOM 9132 O O . LYS A 1 1145 ? 37.944 -11.516 -18.027 1.00 84.31 1145 LYS A O 1
ATOM 9137 N N . ALA A 1 1146 ? 37.070 -9.573 -17.312 1.00 81.06 1146 ALA A N 1
ATOM 9138 C CA . ALA A 1 1146 ? 36.952 -9.946 -15.905 1.00 81.06 1146 ALA A CA 1
ATOM 9139 C C . ALA A 1 1146 ? 35.810 -10.946 -15.662 1.00 81.06 1146 ALA A C 1
ATOM 9141 O O . ALA A 1 1146 ? 35.941 -11.821 -14.811 1.00 81.06 1146 ALA A O 1
ATOM 9142 N N . TYR A 1 1147 ? 34.723 -10.832 -16.429 1.00 82.38 1147 TYR A N 1
ATOM 9143 C CA . TYR A 1 1147 ? 33.539 -11.682 -16.338 1.00 82.38 1147 TYR A CA 1
ATOM 9144 C C . TYR A 1 1147 ? 33.156 -12.227 -17.727 1.00 82.38 1147 TYR A C 1
ATOM 9146 O O . TYR A 1 1147 ? 32.154 -11.793 -18.299 1.00 82.38 1147 TYR A O 1
ATOM 9154 N N . PRO A 1 1148 ? 33.943 -13.162 -18.294 1.00 81.88 1148 PRO A N 1
ATOM 9155 C CA . PRO A 1 1148 ? 33.711 -13.685 -19.645 1.00 81.88 1148 PRO A CA 1
ATOM 9156 C C . PRO A 1 1148 ? 32.396 -14.465 -19.771 1.00 81.88 1148 PRO A C 1
ATOM 9158 O O . PRO A 1 1148 ? 31.793 -14.471 -20.841 1.00 81.88 1148 PRO A O 1
ATOM 9161 N N . ASP A 1 1149 ? 31.924 -15.056 -18.670 1.00 84.50 1149 ASP A N 1
ATOM 9162 C CA . ASP A 1 1149 ? 30.683 -15.838 -18.618 1.00 84.50 1149 ASP A CA 1
ATOM 9163 C C . ASP A 1 1149 ? 29.436 -14.971 -18.363 1.00 84.50 1149 ASP A C 1
ATOM 9165 O O . ASP A 1 1149 ? 28.313 -15.477 -18.342 1.00 84.50 1149 ASP A O 1
ATOM 9169 N N . ALA A 1 1150 ? 29.602 -13.661 -18.139 1.00 79.00 1150 ALA A N 1
ATOM 9170 C CA . ALA A 1 1150 ? 28.482 -12.761 -17.887 1.00 79.00 1150 ALA A CA 1
ATOM 9171 C C . ALA A 1 1150 ? 27.736 -12.456 -19.193 1.00 79.00 1150 ALA A C 1
ATOM 9173 O O . ALA A 1 1150 ? 28.156 -11.622 -19.999 1.00 79.00 1150 ALA A O 1
ATOM 9174 N N . VAL A 1 1151 ? 26.593 -13.114 -19.376 1.00 80.19 1151 VAL A N 1
ATOM 9175 C CA . VAL A 1 1151 ? 25.691 -12.906 -20.513 1.00 80.19 1151 VAL A CA 1
ATOM 9176 C C . VAL A 1 1151 ? 24.353 -12.374 -20.011 1.00 80.19 1151 VAL A C 1
ATOM 9178 O O . VAL A 1 1151 ? 23.873 -12.750 -18.942 1.00 80.19 1151 VAL A O 1
ATOM 9181 N N . GLU A 1 1152 ? 23.739 -11.476 -20.781 1.00 83.50 1152 GLU A N 1
ATOM 9182 C CA . GLU A 1 1152 ? 22.381 -11.025 -20.496 1.00 83.50 1152 GLU A CA 1
ATOM 9183 C C . GLU A 1 1152 ? 21.401 -12.202 -20.592 1.00 83.50 1152 GLU A C 1
ATOM 9185 O O . GLU A 1 1152 ? 21.345 -12.902 -21.603 1.00 83.50 1152 GLU A O 1
ATOM 9190 N N . VAL A 1 1153 ? 20.605 -12.402 -19.542 1.00 82.50 1153 VAL A N 1
ATOM 9191 C CA . VAL A 1 1153 ? 19.569 -13.436 -19.518 1.00 82.50 1153 VAL A CA 1
ATOM 9192 C C . VAL A 1 1153 ? 18.395 -12.977 -20.380 1.00 82.50 1153 VAL A C 1
ATOM 9194 O O . VAL A 1 1153 ? 17.603 -12.126 -19.973 1.00 82.50 1153 VAL A O 1
ATOM 9197 N N . LEU A 1 1154 ? 18.284 -13.547 -21.579 1.00 85.12 1154 LEU A N 1
ATOM 9198 C CA . LEU A 1 1154 ? 17.159 -13.301 -22.474 1.00 85.12 1154 LEU A CA 1
ATOM 9199 C C . LEU A 1 1154 ? 15.987 -14.236 -22.137 1.00 85.12 1154 LEU A C 1
ATOM 9201 O O . LEU A 1 1154 ? 16.199 -15.429 -21.906 1.00 85.12 1154 LEU A O 1
ATOM 9205 N N . PRO A 1 1155 ? 14.738 -13.742 -22.136 1.00 84.31 1155 PRO A N 1
ATOM 9206 C CA . PRO A 1 1155 ? 13.576 -14.601 -21.953 1.00 84.31 1155 PRO A CA 1
ATOM 9207 C C . PRO A 1 1155 ? 13.450 -15.611 -23.108 1.00 84.31 1155 PRO A C 1
ATOM 9209 O O . PRO A 1 1155 ? 13.542 -15.207 -24.269 1.00 84.31 1155 PRO A O 1
ATOM 9212 N N . PRO A 1 1156 ? 13.167 -16.900 -22.842 1.00 85.12 1156 PRO A N 1
ATOM 9213 C CA . PRO A 1 1156 ? 13.121 -17.938 -23.884 1.00 85.12 1156 PRO A CA 1
ATOM 9214 C C . PRO A 1 1156 ? 11.996 -17.724 -24.911 1.00 85.12 1156 PRO A C 1
ATOM 9216 O O . PRO A 1 1156 ? 12.025 -18.268 -26.009 1.00 85.12 1156 PRO A O 1
ATOM 9219 N N . ASN A 1 1157 ? 10.992 -16.932 -24.548 1.00 89.19 1157 ASN A N 1
ATOM 9220 C CA . ASN A 1 1157 ? 9.821 -16.573 -25.338 1.00 89.19 1157 ASN A CA 1
ATOM 9221 C C . ASN A 1 1157 ? 9.858 -15.118 -25.844 1.00 89.19 1157 ASN A C 1
ATOM 9223 O O . ASN A 1 1157 ? 8.822 -14.606 -26.275 1.00 89.19 1157 ASN A O 1
ATOM 9227 N N . ALA A 1 1158 ? 11.013 -14.446 -25.781 1.00 88.31 1158 ALA A N 1
ATOM 9228 C CA . ALA A 1 1158 ? 11.159 -13.100 -26.321 1.00 88.31 1158 ALA A CA 1
ATOM 9229 C C . ALA A 1 1158 ? 10.954 -13.097 -27.853 1.00 88.31 1158 ALA A C 1
ATOM 9231 O O . ALA A 1 1158 ? 11.486 -13.969 -28.550 1.00 88.31 1158 ALA A O 1
ATOM 9232 N N . PRO A 1 1159 ? 10.183 -12.143 -28.407 1.00 93.19 1159 PRO A N 1
ATOM 9233 C CA . PRO A 1 1159 ? 10.038 -12.003 -29.850 1.00 93.19 1159 PRO A CA 1
ATOM 9234 C C . PRO A 1 1159 ? 11.365 -11.607 -30.509 1.00 93.19 1159 PRO A C 1
ATOM 9236 O O . PRO A 1 1159 ? 12.203 -10.937 -29.909 1.00 93.19 1159 PRO A O 1
ATOM 9239 N N . THR A 1 1160 ? 11.543 -11.976 -31.781 1.00 92.81 1160 THR A N 1
ATOM 9240 C CA . THR A 1 1160 ? 12.713 -11.555 -32.567 1.00 92.81 1160 THR A CA 1
ATOM 9241 C C . THR A 1 1160 ? 12.772 -10.025 -32.633 1.00 92.81 1160 THR A C 1
ATOM 9243 O O . THR A 1 1160 ? 11.765 -9.434 -33.035 1.00 92.81 1160 THR A O 1
ATOM 9246 N N . PRO A 1 1161 ? 13.900 -9.379 -32.285 1.00 92.94 1161 PRO A N 1
ATOM 9247 C CA . PRO A 1 1161 ? 14.033 -7.926 -32.366 1.00 92.94 1161 PRO A CA 1
ATOM 9248 C C . PRO A 1 1161 ? 13.869 -7.407 -33.804 1.00 92.94 1161 PRO A C 1
ATOM 9250 O O . PRO A 1 1161 ? 14.454 -7.976 -34.723 1.00 92.94 1161 PRO A O 1
ATOM 9253 N N . ARG A 1 1162 ? 13.081 -6.340 -34.011 1.00 93.06 1162 ARG A N 1
ATOM 9254 C CA . ARG A 1 1162 ? 12.845 -5.711 -35.331 1.00 93.06 1162 ARG A CA 1
ATOM 9255 C C . ARG A 1 1162 ? 12.859 -4.183 -35.234 1.00 93.06 1162 ARG A C 1
ATOM 9257 O O . ARG A 1 1162 ? 12.406 -3.623 -34.239 1.00 93.06 1162 ARG A O 1
ATOM 9264 N N . GLY A 1 1163 ? 13.308 -3.510 -36.292 1.00 90.12 1163 GLY A N 1
ATOM 9265 C CA . GLY A 1 1163 ? 13.478 -2.053 -36.336 1.00 90.12 1163 GLY A CA 1
ATOM 9266 C C . GLY A 1 1163 ? 14.877 -1.590 -35.912 1.00 90.12 1163 GLY A C 1
ATOM 9267 O O . GLY A 1 1163 ? 15.836 -2.359 -35.937 1.00 90.12 1163 GLY A O 1
ATOM 9268 N N . LYS A 1 1164 ? 15.005 -0.311 -35.552 1.00 90.44 1164 LYS A N 1
ATOM 9269 C CA . LYS A 1 1164 ? 16.272 0.299 -35.114 1.00 90.44 1164 LYS A CA 1
ATOM 9270 C C . LYS A 1 1164 ? 16.513 0.097 -33.618 1.00 90.44 1164 LYS A C 1
ATOM 9272 O O . LYS A 1 1164 ? 15.565 0.032 -32.836 1.00 90.44 1164 LYS A O 1
ATOM 9277 N N . SER A 1 1165 ? 17.785 0.028 -33.233 1.00 90.94 1165 SER A N 1
ATOM 9278 C CA . SER A 1 1165 ? 18.199 -0.163 -31.845 1.00 90.94 1165 SER A CA 1
ATOM 9279 C C . SER A 1 1165 ? 18.098 1.104 -30.997 1.00 90.94 1165 SER A C 1
ATOM 9281 O O . SER A 1 1165 ? 18.222 2.222 -31.499 1.00 90.94 1165 SER A O 1
ATOM 9283 N N . LEU A 1 1166 ? 17.891 0.911 -29.693 1.00 91.75 1166 LEU A N 1
ATOM 9284 C CA . LEU A 1 1166 ? 17.909 1.959 -28.672 1.00 91.75 1166 LEU A CA 1
ATOM 9285 C C . LEU A 1 1166 ? 19.092 1.776 -27.720 1.00 91.75 1166 LEU A C 1
ATOM 9287 O O . LEU A 1 1166 ? 19.397 0.654 -27.316 1.00 91.75 1166 LEU A O 1
ATOM 9291 N N . SER A 1 1167 ? 19.683 2.887 -27.295 1.00 89.81 1167 SER A N 1
ATOM 9292 C CA . SER A 1 1167 ? 20.678 2.949 -26.225 1.00 89.81 1167 SER A CA 1
ATOM 9293 C C . SER A 1 1167 ? 20.029 3.413 -24.915 1.00 89.81 1167 SER A C 1
ATOM 9295 O O . SER A 1 1167 ? 19.087 4.209 -24.923 1.00 89.81 1167 SER A O 1
ATOM 9297 N N . MET A 1 1168 ? 20.515 2.921 -23.771 1.00 90.81 1168 MET A N 1
ATOM 9298 C CA . MET A 1 1168 ? 19.940 3.224 -22.453 1.00 90.81 1168 MET A CA 1
ATOM 9299 C C . MET A 1 1168 ? 20.942 3.930 -21.537 1.00 90.81 1168 MET A C 1
ATOM 9301 O O . MET A 1 1168 ? 22.078 3.477 -21.371 1.00 90.81 1168 MET A O 1
ATOM 9305 N N . TYR A 1 1169 ? 20.483 5.013 -20.906 1.00 88.81 1169 TYR A N 1
ATOM 9306 C CA . TYR A 1 1169 ? 21.277 5.881 -20.036 1.00 88.81 1169 TYR A CA 1
ATOM 9307 C C . TYR A 1 1169 ? 20.556 6.084 -18.707 1.00 88.81 1169 TYR A C 1
ATOM 9309 O O . TYR A 1 1169 ? 19.362 6.384 -18.685 1.00 88.81 1169 TYR A O 1
ATOM 9317 N N . VAL A 1 1170 ? 21.265 5.936 -17.591 1.00 89.19 1170 VAL A N 1
ATOM 9318 C CA . VAL A 1 1170 ? 20.683 6.061 -16.251 1.00 89.19 1170 VAL A CA 1
ATOM 9319 C C . VAL A 1 1170 ? 21.515 6.995 -15.393 1.00 89.19 1170 VAL A C 1
ATOM 9321 O O . VAL A 1 1170 ? 22.710 6.778 -15.233 1.00 89.19 1170 VAL A O 1
ATOM 9324 N N . PHE A 1 1171 ? 20.879 8.007 -14.809 1.00 87.12 1171 PHE A N 1
ATOM 9325 C CA . PHE A 1 1171 ? 21.508 8.941 -13.871 1.00 87.12 1171 PHE A CA 1
ATOM 9326 C C . PHE A 1 1171 ? 21.069 8.610 -12.450 1.00 87.12 1171 PHE A C 1
ATOM 9328 O O . PHE A 1 1171 ? 19.870 8.459 -12.210 1.00 87.12 1171 PHE A O 1
ATOM 9335 N N . VAL A 1 1172 ? 22.021 8.475 -11.526 1.00 85.12 1172 VAL A N 1
ATOM 9336 C CA . VAL A 1 1172 ? 21.783 8.072 -10.135 1.00 85.12 1172 VAL A CA 1
ATOM 9337 C C . VAL A 1 1172 ? 22.438 9.072 -9.185 1.00 85.12 1172 VAL A C 1
ATOM 9339 O O . VAL A 1 1172 ? 23.625 9.344 -9.326 1.00 85.12 1172 VAL A O 1
ATOM 9342 N N . ASP A 1 1173 ? 21.668 9.552 -8.204 1.00 82.56 1173 ASP A N 1
ATOM 9343 C CA . ASP A 1 1173 ? 22.124 10.440 -7.125 1.00 82.56 1173 ASP A CA 1
ATOM 9344 C C . ASP A 1 1173 ? 21.372 10.143 -5.803 1.00 82.56 1173 ASP A C 1
ATOM 9346 O O . ASP A 1 1173 ? 20.242 9.628 -5.818 1.00 82.56 1173 ASP A O 1
ATOM 9350 N N . SER A 1 1174 ? 21.981 10.443 -4.649 1.00 76.94 1174 SER A N 1
ATOM 9351 C CA . SER A 1 1174 ? 21.345 10.379 -3.327 1.00 76.94 1174 SER A CA 1
ATOM 9352 C C . SER A 1 1174 ? 21.888 11.415 -2.327 1.00 76.94 1174 SER A C 1
ATOM 9354 O O . SER A 1 1174 ? 23.096 11.559 -2.175 1.00 76.94 1174 SER A O 1
ATOM 9356 N N . ASP A 1 1175 ? 20.999 12.011 -1.527 1.00 74.00 1175 ASP A N 1
ATOM 9357 C CA . ASP A 1 1175 ? 21.301 13.010 -0.500 1.00 74.00 1175 ASP A CA 1
ATOM 9358 C C . ASP A 1 1175 ? 21.391 12.319 0.862 1.00 74.00 1175 ASP A C 1
ATOM 9360 O O . ASP A 1 1175 ? 20.400 11.855 1.453 1.00 74.00 1175 ASP A O 1
ATOM 9364 N N . HIS A 1 1176 ? 22.622 12.210 1.355 1.00 69.94 1176 HIS A N 1
ATOM 9365 C CA . HIS A 1 1176 ? 22.916 11.579 2.633 1.00 69.94 1176 HIS A CA 1
ATOM 9366 C C . HIS A 1 1176 ? 22.370 12.406 3.796 1.00 69.94 1176 HIS A C 1
ATOM 9368 O O . HIS A 1 1176 ? 22.679 13.584 3.948 1.00 69.94 1176 HIS A O 1
ATOM 9374 N N . ALA A 1 1177 ? 21.567 11.765 4.649 1.00 63.00 1177 ALA A N 1
ATOM 9375 C CA . ALA A 1 1177 ? 20.933 12.399 5.805 1.00 63.00 1177 ALA A CA 1
ATOM 9376 C C . ALA A 1 1177 ? 20.153 13.697 5.486 1.00 63.00 1177 ALA A C 1
ATOM 9378 O O . ALA A 1 1177 ? 20.063 14.593 6.333 1.00 63.00 1177 ALA A O 1
ATOM 9379 N N . GLY A 1 1178 ? 19.556 13.772 4.287 1.00 66.81 1178 GLY A N 1
ATOM 9380 C CA . GLY A 1 1178 ? 18.761 14.917 3.833 1.00 66.81 1178 GLY A CA 1
ATOM 9381 C C . GLY A 1 1178 ? 17.640 15.318 4.798 1.00 66.81 1178 GLY A C 1
ATOM 9382 O O . GLY A 1 1178 ? 17.432 16.513 5.036 1.00 66.81 1178 GLY A O 1
ATOM 9383 N N . ASP A 1 1179 ? 16.989 14.328 5.427 1.00 70.69 1179 ASP A N 1
ATOM 9384 C CA . ASP A 1 1179 ? 16.034 14.532 6.523 1.00 70.69 1179 ASP A CA 1
ATOM 9385 C C . ASP A 1 1179 ? 16.784 14.792 7.837 1.00 70.69 1179 ASP A C 1
ATOM 9387 O O . ASP A 1 1179 ? 17.372 13.883 8.431 1.00 70.69 1179 ASP A O 1
ATOM 9391 N N . THR A 1 1180 ? 16.754 16.034 8.321 1.00 74.69 1180 THR A N 1
ATOM 9392 C CA . THR A 1 1180 ? 17.572 16.435 9.482 1.00 74.69 1180 THR A CA 1
ATOM 9393 C C . THR A 1 1180 ? 17.112 15.827 10.799 1.00 74.69 1180 THR A C 1
ATOM 9395 O O . THR A 1 1180 ? 17.909 15.736 11.727 1.00 74.69 1180 THR A O 1
ATOM 9398 N N . VAL A 1 1181 ? 15.847 15.408 10.894 1.00 73.06 1181 VAL A N 1
ATOM 9399 C CA . VAL A 1 1181 ? 15.260 14.881 12.135 1.00 73.06 1181 VAL A CA 1
ATOM 9400 C C . VAL A 1 1181 ? 15.497 13.380 12.252 1.00 73.06 1181 VAL A C 1
ATOM 9402 O O . VAL A 1 1181 ? 15.917 12.889 13.293 1.00 73.06 1181 VAL A O 1
ATOM 9405 N N . THR A 1 1182 ? 15.235 12.632 11.180 1.00 68.69 1182 THR A N 1
ATOM 9406 C CA . THR A 1 1182 ? 15.368 11.165 11.184 1.00 68.69 1182 THR A CA 1
ATOM 9407 C C . THR A 1 1182 ? 16.734 10.679 10.710 1.00 68.69 1182 THR A C 1
ATOM 9409 O O . THR A 1 1182 ? 16.996 9.479 10.780 1.00 68.69 1182 THR A O 1
ATOM 9412 N N . ARG A 1 1183 ? 17.577 11.585 10.187 1.00 68.81 1183 ARG A N 1
ATOM 9413 C CA . ARG A 1 1183 ? 18.878 11.311 9.544 1.00 68.81 1183 ARG A CA 1
ATOM 9414 C C . ARG A 1 1183 ? 18.797 10.315 8.386 1.00 68.81 1183 ARG A C 1
ATOM 9416 O O . ARG A 1 1183 ? 19.815 9.828 7.905 1.00 68.81 1183 ARG A O 1
ATOM 9423 N N . ARG A 1 1184 ? 17.588 10.011 7.906 1.00 63.31 1184 ARG A N 1
ATOM 9424 C CA . ARG A 1 1184 ? 17.386 9.139 6.752 1.00 63.31 1184 ARG A CA 1
ATOM 9425 C C . ARG A 1 1184 ? 17.813 9.875 5.501 1.00 63.31 1184 ARG A C 1
ATOM 9427 O O . ARG A 1 1184 ? 17.371 10.998 5.252 1.00 63.31 1184 ARG A O 1
ATOM 9434 N N . SER A 1 1185 ? 18.628 9.203 4.706 1.00 57.62 1185 SER A N 1
ATOM 9435 C CA . SER A 1 1185 ? 19.002 9.693 3.395 1.00 57.62 1185 SER A CA 1
ATOM 9436 C C . SER A 1 1185 ? 17.762 9.758 2.518 1.00 57.62 1185 SER A C 1
ATOM 9438 O O . SER A 1 1185 ? 16.939 8.831 2.455 1.00 57.62 1185 SER A O 1
ATOM 9440 N N . GLN A 1 1186 ? 17.601 10.892 1.860 1.00 57.88 1186 GLN A N 1
ATOM 9441 C CA . GLN A 1 1186 ? 16.650 10.992 0.783 1.00 57.88 1186 GLN A CA 1
ATOM 9442 C C . GLN A 1 1186 ? 17.420 10.655 -0.477 1.00 57.88 1186 GLN A C 1
ATOM 9444 O O . GLN A 1 1186 ? 18.442 11.258 -0.750 1.00 57.88 1186 GLN A O 1
ATOM 9449 N N . THR A 1 1187 ? 16.970 9.690 -1.267 1.00 50.06 1187 THR A N 1
ATOM 9450 C CA . THR A 1 1187 ? 17.538 9.568 -2.608 1.00 50.06 1187 THR A CA 1
ATOM 9451 C C . THR A 1 1187 ? 17.051 10.795 -3.400 1.00 50.06 1187 THR A C 1
ATOM 9453 O O . THR A 1 1187 ? 15.888 10.852 -3.803 1.00 50.06 1187 THR A O 1
ATOM 9456 N N . GLY A 1 1188 ? 17.879 11.837 -3.483 1.00 36.34 1188 GLY A N 1
ATOM 9457 C CA . GLY A 1 1188 ? 17.637 13.140 -4.118 1.00 36.34 1188 GLY A CA 1
ATOM 9458 C C . GLY A 1 1188 ? 18.994 13.826 -4.295 1.00 36.34 1188 GLY A C 1
ATOM 9459 O O . GLY A 1 1188 ? 19.851 13.605 -3.471 1.00 36.34 1188 GLY A O 1
ATOM 9460 N N . ILE A 1 1189 ? 19.293 14.574 -5.341 1.00 31.59 1189 ILE A N 1
ATOM 9461 C CA . ILE A 1 1189 ? 18.453 15.404 -6.196 1.00 31.59 1189 ILE A CA 1
ATOM 9462 C C . ILE A 1 1189 ? 18.485 14.789 -7.606 1.00 31.59 1189 ILE A C 1
ATOM 9464 O O . ILE A 1 1189 ? 19.528 14.427 -8.120 1.00 31.59 1189 ILE A O 1
ATOM 9468 N N . THR A 1 1190 ? 17.312 14.587 -8.216 1.00 41.47 1190 THR A N 1
ATOM 9469 C CA . THR A 1 1190 ? 17.085 13.657 -9.351 1.00 41.47 1190 THR A CA 1
ATOM 9470 C C . THR A 1 1190 ? 17.466 12.203 -9.050 1.00 41.47 1190 THR A C 1
ATOM 9472 O O . THR A 1 1190 ? 18.439 11.661 -9.558 1.00 41.47 1190 THR A O 1
ATOM 9475 N N . GLY A 1 1191 ? 16.639 11.531 -8.240 1.00 58.31 1191 GLY A N 1
ATOM 9476 C CA . GLY A 1 1191 ? 16.698 10.075 -8.156 1.00 58.31 1191 GLY A CA 1
ATOM 9477 C C . GLY A 1 1191 ? 16.498 9.422 -9.529 1.00 58.31 1191 GLY A C 1
ATOM 9478 O O . GLY A 1 1191 ? 16.014 10.065 -10.453 1.00 58.31 1191 GLY A O 1
ATOM 9479 N N . ILE A 1 1192 ? 16.910 8.160 -9.631 1.00 67.19 1192 ILE A N 1
ATOM 9480 C CA . ILE A 1 1192 ? 17.099 7.379 -10.864 1.00 67.19 1192 ILE A CA 1
ATOM 9481 C C . ILE A 1 1192 ? 16.236 7.876 -12.029 1.00 67.19 1192 ILE A C 1
ATOM 9483 O O . ILE A 1 1192 ? 15.022 7.647 -12.039 1.00 67.19 1192 ILE A O 1
ATOM 9487 N N . ILE A 1 1193 ? 16.863 8.545 -12.999 1.00 86.25 1193 ILE A N 1
ATOM 9488 C CA . ILE A 1 1193 ? 16.219 8.889 -14.269 1.00 86.25 1193 ILE A CA 1
ATOM 9489 C C . ILE A 1 1193 ? 16.778 7.971 -15.340 1.00 86.25 1193 ILE A C 1
ATOM 9491 O O . ILE A 1 1193 ? 17.978 7.983 -15.615 1.00 86.25 1193 ILE A O 1
ATOM 9495 N N . LEU A 1 1194 ? 15.889 7.184 -15.935 1.00 89.94 1194 LEU A N 1
ATOM 9496 C CA . LEU A 1 1194 ? 16.193 6.288 -17.035 1.00 89.94 1194 LEU A CA 1
ATOM 9497 C C . LEU A 1 1194 ? 15.748 6.939 -18.340 1.00 89.94 1194 LEU A C 1
ATOM 9499 O O . LEU A 1 1194 ? 14.558 7.202 -18.555 1.00 89.94 1194 LEU A O 1
ATOM 9503 N N . TYR A 1 1195 ? 16.725 7.151 -19.209 1.00 91.25 1195 TYR A N 1
ATOM 9504 C CA . TYR A 1 1195 ? 16.551 7.611 -20.572 1.00 91.25 1195 TYR A CA 1
ATOM 9505 C C . TYR A 1 1195 ? 16.721 6.450 -21.548 1.00 91.25 1195 TYR A C 1
ATOM 9507 O O . TYR A 1 1195 ? 17.636 5.633 -21.414 1.00 91.25 1195 TYR A O 1
ATOM 9515 N N . LEU A 1 1196 ? 15.855 6.415 -22.556 1.00 92.38 1196 LEU A N 1
ATOM 9516 C CA . LEU A 1 1196 ? 16.082 5.663 -23.785 1.00 92.38 1196 LEU A CA 1
ATOM 9517 C C . LEU A 1 1196 ? 16.418 6.679 -24.870 1.00 92.38 1196 LEU A C 1
ATOM 9519 O O . LEU A 1 1196 ? 15.619 7.574 -25.140 1.00 92.38 1196 LEU A O 1
ATOM 9523 N N . ASN A 1 1197 ? 17.612 6.587 -25.449 1.00 91.00 1197 ASN A N 1
ATOM 9524 C CA . ASN A 1 1197 ? 18.201 7.663 -26.245 1.00 91.00 1197 ASN A CA 1
ATOM 9525 C C . ASN A 1 1197 ? 18.091 9.004 -25.485 1.00 91.00 1197 ASN A C 1
ATOM 9527 O O . ASN A 1 1197 ? 18.526 9.085 -24.337 1.00 91.00 1197 ASN A O 1
ATOM 9531 N N . SER A 1 1198 ? 17.510 10.045 -26.084 1.00 88.94 1198 SER A N 1
ATOM 9532 C CA . SER A 1 1198 ? 17.306 11.351 -25.437 1.00 88.94 1198 SER A CA 1
ATOM 9533 C C . SER A 1 1198 ? 15.947 11.490 -24.731 1.00 88.94 1198 SER A C 1
ATOM 9535 O O . SER A 1 1198 ? 15.568 12.594 -24.340 1.00 88.94 1198 SER A O 1
ATOM 9537 N N . ALA A 1 1199 ? 15.192 10.400 -24.563 1.00 91.25 1199 ALA A N 1
ATOM 9538 C CA . ALA A 1 1199 ? 13.828 10.423 -24.047 1.00 91.25 1199 ALA A CA 1
ATOM 9539 C C . ALA A 1 1199 ? 13.733 9.913 -22.593 1.00 91.25 1199 ALA A C 1
ATOM 9541 O O . ALA A 1 1199 ? 14.061 8.750 -22.340 1.00 91.25 1199 ALA A O 1
ATOM 9542 N N . PRO A 1 1200 ? 13.248 10.720 -21.630 1.00 90.88 1200 PRO A N 1
ATOM 9543 C CA . PRO A 1 1200 ? 13.036 10.273 -20.253 1.00 90.88 1200 PRO A CA 1
ATOM 9544 C C . PRO A 1 1200 ? 11.806 9.358 -20.152 1.00 90.88 1200 PRO A C 1
ATOM 9546 O O . PRO A 1 1200 ? 10.682 9.768 -20.455 1.00 90.88 1200 PRO A O 1
ATOM 9549 N N . ILE A 1 1201 ? 12.002 8.122 -19.684 1.00 91.31 1201 ILE A N 1
ATOM 9550 C CA . ILE A 1 1201 ? 10.929 7.115 -19.594 1.00 91.31 1201 ILE A CA 1
ATOM 9551 C C . ILE A 1 1201 ? 10.485 6.895 -18.150 1.00 91.31 1201 ILE A C 1
ATOM 9553 O O . ILE A 1 1201 ? 9.284 6.951 -17.866 1.00 91.31 1201 ILE A O 1
ATOM 9557 N N . ILE A 1 1202 ? 11.440 6.682 -17.239 1.00 89.19 1202 ILE A N 1
ATOM 9558 C CA . ILE A 1 1202 ? 11.192 6.433 -15.812 1.00 89.19 1202 ILE A CA 1
ATOM 9559 C C . ILE A 1 1202 ? 11.981 7.438 -14.979 1.00 89.19 1202 ILE A C 1
ATOM 9561 O O . ILE A 1 1202 ? 13.149 7.702 -15.250 1.00 89.19 1202 ILE A O 1
ATOM 9565 N N . TRP A 1 1203 ? 11.342 7.960 -13.937 1.00 87.31 1203 TRP A N 1
ATOM 9566 C CA . TRP A 1 1203 ? 11.961 8.779 -12.901 1.00 87.31 1203 TRP A CA 1
ATOM 9567 C C . TRP A 1 1203 ? 11.474 8.314 -11.531 1.00 87.31 1203 TRP A C 1
ATOM 9569 O O . TRP A 1 1203 ? 10.308 7.948 -11.361 1.00 87.31 1203 TRP A O 1
ATOM 9579 N N . TYR A 1 1204 ? 12.358 8.340 -10.537 1.00 77.62 1204 TYR A N 1
ATOM 9580 C CA . TYR A 1 1204 ? 12.056 7.837 -9.201 1.00 77.62 1204 TYR A CA 1
ATOM 9581 C C . TYR A 1 1204 ? 12.645 8.740 -8.116 1.00 77.62 1204 TYR A C 1
ATOM 9583 O O . TYR A 1 1204 ? 13.843 8.979 -8.093 1.00 77.62 1204 TYR A O 1
ATOM 9591 N N . SER A 1 1205 ? 11.824 9.207 -7.169 1.00 80.44 1205 SER A N 1
ATOM 9592 C CA . SER A 1 1205 ? 12.298 9.946 -5.987 1.00 80.44 1205 SER A CA 1
ATOM 9593 C C . SER A 1 1205 ? 11.611 9.438 -4.724 1.00 80.44 1205 SER A C 1
ATOM 9595 O O . SER A 1 1205 ? 10.392 9.561 -4.562 1.00 80.44 1205 SER A O 1
ATOM 9597 N N . LYS A 1 1206 ? 12.394 8.851 -3.813 1.00 75.50 1206 LYS A N 1
ATOM 9598 C CA . LYS A 1 1206 ? 11.889 8.277 -2.562 1.00 75.50 1206 LYS A CA 1
ATOM 9599 C C . LYS A 1 1206 ? 12.927 8.385 -1.448 1.00 75.50 1206 LYS A C 1
ATOM 9601 O O . LYS A 1 1206 ? 14.120 8.215 -1.671 1.00 75.50 1206 LYS A O 1
ATOM 9606 N N . ARG A 1 1207 ? 12.454 8.606 -0.219 1.00 75.31 1207 ARG A N 1
ATOM 9607 C CA . ARG A 1 1207 ? 13.279 8.501 0.991 1.00 75.31 1207 ARG A CA 1
ATOM 9608 C C . ARG A 1 1207 ? 13.658 7.042 1.258 1.00 75.31 1207 ARG A C 1
ATOM 9610 O O . ARG A 1 1207 ? 12.789 6.167 1.189 1.00 75.31 1207 ARG A O 1
ATOM 9617 N N . GLN A 1 1208 ? 14.919 6.793 1.600 1.00 73.25 1208 GLN A N 1
ATOM 9618 C CA . GLN A 1 1208 ? 15.388 5.453 1.947 1.00 73.25 1208 GLN A CA 1
ATOM 9619 C C . GLN A 1 1208 ? 14.740 4.981 3.256 1.00 73.25 1208 GLN A C 1
ATOM 9621 O O . GLN A 1 1208 ? 14.367 5.773 4.129 1.00 73.25 1208 GLN A O 1
ATOM 9626 N N . ALA A 1 1209 ? 14.510 3.671 3.359 1.00 69.50 1209 ALA A N 1
ATOM 9627 C CA . ALA A 1 1209 ? 13.899 3.084 4.550 1.00 69.50 1209 ALA A CA 1
ATOM 9628 C C . ALA A 1 1209 ? 14.895 3.008 5.719 1.00 69.50 1209 ALA A C 1
ATOM 9630 O O . ALA A 1 1209 ? 14.483 3.138 6.875 1.00 69.50 1209 ALA A O 1
ATOM 9631 N N . THR A 1 1210 ? 16.175 2.826 5.397 1.00 68.00 1210 THR A N 1
ATOM 9632 C CA . THR A 1 1210 ? 17.312 2.708 6.311 1.00 68.00 1210 THR A CA 1
ATOM 9633 C C . THR A 1 1210 ? 17.993 4.061 6.537 1.00 68.00 1210 THR A C 1
ATOM 9635 O O . THR A 1 1210 ? 17.833 5.001 5.757 1.00 68.00 1210 THR A O 1
ATOM 9638 N N . VAL A 1 1211 ? 18.714 4.175 7.656 1.00 73.44 1211 VAL A N 1
ATOM 9639 C CA . VAL A 1 1211 ? 19.637 5.285 7.926 1.00 73.44 1211 VAL A CA 1
ATOM 9640 C C . VAL A 1 1211 ? 21.025 4.794 7.544 1.00 73.44 1211 VAL A C 1
ATOM 9642 O O . VAL A 1 1211 ? 21.517 3.834 8.131 1.00 73.44 1211 VAL A O 1
ATOM 9645 N N . GLU A 1 1212 ? 21.635 5.428 6.549 1.00 72.00 1212 GLU A N 1
ATOM 9646 C CA . GLU A 1 1212 ? 22.942 5.017 6.047 1.00 72.00 1212 GLU A CA 1
ATOM 9647 C C . GLU A 1 1212 ? 24.067 5.709 6.815 1.00 72.00 1212 GLU A C 1
ATOM 9649 O O . GLU A 1 1212 ? 24.008 6.902 7.116 1.00 72.00 1212 GLU A O 1
ATOM 9654 N N . SER A 1 1213 ? 25.126 4.960 7.118 1.00 67.81 1213 SER A N 1
ATOM 9655 C CA . SER A 1 1213 ? 26.264 5.442 7.918 1.00 67.81 1213 SER A CA 1
ATOM 9656 C C . SER A 1 1213 ? 27.219 6.368 7.154 1.00 67.81 1213 SER A C 1
ATOM 9658 O O . SER A 1 1213 ? 28.094 6.982 7.759 1.00 67.81 1213 SER A O 1
ATOM 9660 N N . SER A 1 1214 ? 27.091 6.458 5.827 1.00 76.00 1214 SER A N 1
ATOM 9661 C CA . SER A 1 1214 ? 27.935 7.296 4.968 1.00 76.00 1214 SER A CA 1
ATOM 9662 C C . SER A 1 1214 ? 27.234 7.624 3.649 1.00 76.00 1214 SER A C 1
ATOM 9664 O O . SER A 1 1214 ? 26.341 6.884 3.229 1.00 76.00 1214 SER A O 1
ATOM 9666 N N . THR A 1 1215 ? 27.702 8.672 2.965 1.00 76.00 1215 THR A N 1
ATOM 9667 C CA . THR A 1 1215 ? 27.294 9.018 1.589 1.00 76.00 1215 THR A CA 1
ATOM 9668 C C . THR A 1 1215 ? 27.481 7.853 0.622 1.00 76.00 1215 THR A C 1
ATOM 9670 O O . THR A 1 1215 ? 26.599 7.565 -0.177 1.00 76.00 1215 THR A O 1
ATOM 9673 N N . PHE A 1 1216 ? 28.578 7.100 0.768 1.00 81.06 1216 PHE A N 1
ATOM 9674 C CA . PHE A 1 1216 ? 28.808 5.877 -0.004 1.00 81.06 1216 PHE A CA 1
ATOM 9675 C C . PHE A 1 1216 ? 27.658 4.871 0.150 1.00 81.06 1216 PHE A C 1
ATOM 9677 O O . PHE A 1 1216 ? 27.205 4.318 -0.844 1.00 81.06 1216 PHE A O 1
ATOM 9684 N N . GLY A 1 1217 ? 27.174 4.637 1.376 1.00 76.75 1217 GLY A N 1
ATOM 9685 C CA . GLY A 1 1217 ? 26.089 3.683 1.633 1.00 76.75 1217 GLY A CA 1
ATOM 9686 C C . GLY A 1 1217 ? 24.778 4.096 0.965 1.00 76.75 1217 GLY A C 1
ATOM 9687 O O . GLY A 1 1217 ? 24.169 3.295 0.256 1.00 76.75 1217 GLY A O 1
ATOM 9688 N N . SER A 1 1218 ? 24.381 5.364 1.111 1.00 76.94 1218 SER A N 1
ATOM 9689 C CA . SER A 1 1218 ? 23.144 5.867 0.501 1.00 76.94 1218 SER A CA 1
ATOM 9690 C C . SER A 1 1218 ? 23.179 5.850 -1.018 1.00 76.94 1218 SER A C 1
ATOM 9692 O O . SER A 1 1218 ? 22.191 5.457 -1.644 1.00 76.94 1218 SER A O 1
ATOM 9694 N N . GLU A 1 1219 ? 24.314 6.194 -1.614 1.00 82.31 1219 GLU A N 1
ATOM 9695 C CA . GLU A 1 1219 ? 24.454 6.203 -3.065 1.00 82.31 1219 GLU A CA 1
ATOM 9696 C C . GLU A 1 1219 ? 24.579 4.795 -3.648 1.00 82.31 1219 GLU A C 1
ATOM 9698 O O . GLU A 1 1219 ? 24.008 4.501 -4.698 1.00 82.31 1219 GLU A O 1
ATOM 9703 N N . PHE A 1 1220 ? 25.235 3.876 -2.939 1.00 83.69 1220 PHE A N 1
ATOM 9704 C CA . PHE A 1 1220 ? 25.318 2.478 -3.356 1.00 83.69 1220 PHE A CA 1
ATOM 9705 C C . PHE A 1 1220 ? 23.940 1.794 -3.340 1.00 83.69 1220 PHE A C 1
ATOM 9707 O O . PHE A 1 1220 ? 23.606 1.035 -4.251 1.00 83.69 1220 PHE A O 1
ATOM 9714 N N . VAL A 1 1221 ? 23.088 2.114 -2.356 1.00 82.38 1221 VAL A N 1
ATOM 9715 C CA . VAL A 1 1221 ? 21.682 1.672 -2.342 1.00 82.38 1221 VAL A CA 1
ATOM 9716 C C . VAL A 1 1221 ? 20.917 2.238 -3.541 1.00 82.38 1221 VAL A C 1
ATOM 9718 O O . VAL A 1 1221 ? 20.139 1.514 -4.165 1.00 82.38 1221 VAL A O 1
ATOM 9721 N N . ALA A 1 1222 ? 21.145 3.503 -3.903 1.00 81.75 1222 ALA A N 1
ATOM 9722 C CA . ALA A 1 1222 ? 20.534 4.098 -5.090 1.00 81.75 1222 ALA A CA 1
ATOM 9723 C C . ALA A 1 1222 ? 20.988 3.391 -6.383 1.00 81.75 1222 ALA A C 1
ATOM 9725 O O . ALA A 1 1222 ? 20.151 3.066 -7.225 1.00 81.75 1222 ALA A O 1
ATOM 9726 N N . LEU A 1 1223 ? 22.279 3.060 -6.504 1.00 85.50 1223 LEU A N 1
ATOM 9727 C CA . LEU A 1 1223 ? 22.839 2.317 -7.638 1.00 85.50 1223 LEU A CA 1
ATOM 9728 C C . LEU A 1 1223 ? 22.248 0.904 -7.768 1.00 85.50 1223 LEU A C 1
ATOM 9730 O O . LEU A 1 1223 ? 21.945 0.452 -8.876 1.00 85.50 1223 LEU A O 1
ATOM 9734 N N . ARG A 1 1224 ? 22.023 0.212 -6.645 1.00 85.62 1224 ARG A N 1
ATOM 9735 C CA . ARG A 1 1224 ? 21.336 -1.088 -6.639 1.00 85.62 1224 ARG A CA 1
ATOM 9736 C C . ARG A 1 1224 ? 19.923 -0.971 -7.213 1.00 85.62 1224 ARG A C 1
ATOM 9738 O O . ARG A 1 1224 ? 19.568 -1.732 -8.108 1.00 85.62 1224 ARG A O 1
ATOM 9745 N N . VAL A 1 1225 ? 19.129 -0.016 -6.724 1.00 84.75 1225 VAL A N 1
ATOM 9746 C CA . VAL A 1 1225 ? 17.754 0.193 -7.215 1.00 84.75 1225 VAL A CA 1
ATOM 9747 C C . VAL A 1 1225 ? 17.765 0.549 -8.706 1.00 84.75 1225 VAL A C 1
ATOM 9749 O O . VAL A 1 1225 ? 16.913 0.079 -9.458 1.00 84.75 1225 VAL A O 1
ATOM 9752 N N . ALA A 1 1226 ? 18.755 1.322 -9.162 1.00 86.75 1226 ALA A N 1
ATOM 9753 C CA . ALA A 1 1226 ? 18.931 1.636 -10.579 1.00 86.75 1226 ALA A CA 1
ATOM 9754 C C . ALA A 1 1226 ? 19.183 0.379 -11.416 1.00 86.75 1226 ALA A C 1
ATOM 9756 O O . ALA A 1 1226 ? 18.584 0.214 -12.474 1.00 86.75 1226 ALA A O 1
ATOM 9757 N N . SER A 1 1227 ? 20.015 -0.531 -10.911 1.00 87.69 1227 SER A N 1
ATOM 9758 C CA . SER A 1 1227 ? 20.328 -1.801 -11.572 1.00 87.69 1227 SER A CA 1
ATOM 9759 C C . SER A 1 1227 ? 19.091 -2.698 -11.705 1.00 87.69 1227 SER A C 1
ATOM 9761 O O . SER A 1 1227 ? 18.854 -3.266 -12.769 1.00 87.69 1227 SER A O 1
ATOM 9763 N N . GLU A 1 1228 ? 18.245 -2.766 -10.672 1.00 88.25 1228 GLU A N 1
ATOM 9764 C CA . GLU A 1 1228 ? 16.972 -3.504 -10.720 1.00 88.25 1228 GLU A CA 1
ATOM 9765 C C . GLU A 1 1228 ? 16.004 -2.904 -11.766 1.00 88.25 1228 GLU A C 1
ATOM 9767 O O . GLU A 1 1228 ? 15.387 -3.639 -12.544 1.00 88.25 1228 GLU A O 1
ATOM 9772 N N . LEU A 1 1229 ? 15.922 -1.569 -11.859 1.00 88.94 1229 LEU A N 1
ATOM 9773 C CA . LEU A 1 1229 ? 15.121 -0.883 -12.883 1.00 88.94 1229 LEU A CA 1
ATOM 9774 C C . LEU A 1 1229 ? 15.651 -1.123 -14.303 1.00 88.94 1229 LEU A C 1
ATOM 9776 O O . LEU A 1 1229 ? 14.858 -1.307 -15.226 1.00 88.94 1229 LEU A O 1
ATOM 9780 N N . ILE A 1 1230 ? 16.974 -1.164 -14.478 1.00 90.44 1230 ILE A N 1
ATOM 9781 C CA . ILE A 1 1230 ? 17.631 -1.478 -15.754 1.00 90.44 1230 ILE A CA 1
ATOM 9782 C C . ILE A 1 1230 ? 17.249 -2.882 -16.218 1.00 90.44 1230 ILE A C 1
ATOM 9784 O O . ILE A 1 1230 ? 16.808 -3.039 -17.355 1.00 90.44 1230 ILE A O 1
ATOM 9788 N N . ILE A 1 1231 ? 17.355 -3.887 -15.344 1.00 90.19 1231 ILE A N 1
ATOM 9789 C CA . ILE A 1 1231 ? 16.991 -5.275 -15.669 1.00 90.19 1231 ILE A CA 1
ATOM 9790 C C . ILE A 1 1231 ? 15.519 -5.349 -16.091 1.00 90.19 1231 ILE A C 1
ATOM 9792 O O . ILE A 1 1231 ? 15.200 -5.909 -17.141 1.00 90.19 1231 ILE A O 1
ATOM 9796 N N . SER A 1 1232 ? 14.623 -4.721 -15.320 1.00 90.88 1232 SER A N 1
ATOM 9797 C CA . SER A 1 1232 ? 13.195 -4.686 -15.646 1.00 90.88 1232 SER A CA 1
ATOM 9798 C C . SER A 1 1232 ? 12.910 -3.990 -16.981 1.00 90.88 1232 SER A C 1
ATOM 9800 O O . SER A 1 1232 ? 12.034 -4.435 -17.724 1.00 90.88 1232 SER A O 1
ATOM 9802 N N . MET A 1 1233 ? 13.618 -2.900 -17.293 1.00 92.50 1233 MET A N 1
ATOM 9803 C CA . MET A 1 1233 ? 13.428 -2.157 -18.538 1.00 92.50 1233 MET A CA 1
ATOM 9804 C C . MET A 1 1233 ? 13.946 -2.938 -19.747 1.00 92.50 1233 MET A C 1
ATOM 9806 O O . MET A 1 1233 ? 13.254 -3.018 -20.759 1.00 92.50 1233 MET A O 1
ATOM 9810 N N . ARG A 1 1234 ? 15.119 -3.576 -19.641 1.00 92.56 1234 ARG A N 1
ATOM 9811 C CA . ARG A 1 1234 ? 15.656 -4.425 -20.718 1.00 92.56 1234 ARG A CA 1
ATOM 9812 C C . ARG A 1 1234 ? 14.741 -5.609 -20.997 1.00 92.56 1234 ARG A C 1
ATOM 9814 O O . ARG A 1 1234 ? 14.399 -5.842 -22.151 1.00 92.56 1234 ARG A O 1
ATOM 9821 N N . TYR A 1 1235 ? 14.260 -6.285 -19.951 1.00 92.81 1235 TYR A N 1
ATOM 9822 C CA . TYR A 1 1235 ? 13.254 -7.340 -20.085 1.00 92.81 1235 TYR A CA 1
ATOM 9823 C C . TYR A 1 1235 ? 12.011 -6.848 -20.841 1.00 92.81 1235 TYR A C 1
ATOM 9825 O O . TYR A 1 1235 ? 11.549 -7.509 -21.772 1.00 92.81 1235 TYR A O 1
ATOM 9833 N N . LYS A 1 1236 ? 11.493 -5.663 -20.484 1.00 93.50 1236 LYS A N 1
ATOM 9834 C CA . LYS A 1 1236 ? 10.337 -5.064 -21.161 1.00 93.50 1236 LYS A CA 1
ATOM 9835 C C . LYS A 1 1236 ? 10.629 -4.791 -22.640 1.00 93.50 1236 LYS A C 1
ATOM 9837 O O . LYS A 1 1236 ? 9.848 -5.223 -23.479 1.00 93.50 1236 LYS A O 1
ATOM 9842 N N . LEU A 1 1237 ? 11.750 -4.151 -22.973 1.00 93.88 1237 LEU A N 1
ATOM 9843 C CA . LEU A 1 1237 ? 12.131 -3.847 -24.360 1.00 93.88 1237 LEU A CA 1
ATOM 9844 C C . LEU A 1 1237 ? 12.313 -5.111 -25.217 1.00 93.88 1237 LEU A C 1
ATOM 9846 O O . LEU A 1 1237 ? 11.790 -5.165 -26.331 1.00 93.88 1237 LEU A O 1
ATOM 9850 N N . HIS A 1 1238 ? 12.956 -6.154 -24.677 1.00 93.56 1238 HIS A N 1
ATOM 9851 C CA . HIS A 1 1238 ? 13.070 -7.455 -25.350 1.00 93.56 1238 HIS A CA 1
ATOM 9852 C C . HIS A 1 1238 ? 11.697 -8.073 -25.617 1.00 93.56 1238 HIS A C 1
ATOM 9854 O O . HIS A 1 1238 ? 11.425 -8.508 -26.731 1.00 93.56 1238 HIS A O 1
ATOM 9860 N N . MET A 1 1239 ? 10.792 -8.049 -24.633 1.00 94.00 1239 MET A N 1
ATOM 9861 C CA . MET A 1 1239 ? 9.419 -8.551 -24.793 1.00 94.00 1239 MET A CA 1
ATOM 9862 C C . MET A 1 1239 ? 8.571 -7.734 -25.772 1.00 94.00 1239 MET A C 1
ATOM 9864 O O . MET A 1 1239 ? 7.626 -8.269 -26.353 1.00 94.00 1239 MET A O 1
ATOM 9868 N N . MET A 1 1240 ? 8.908 -6.461 -25.977 1.00 94.44 1240 MET A N 1
ATOM 9869 C CA . MET A 1 1240 ? 8.315 -5.616 -27.016 1.00 94.44 1240 MET A CA 1
ATOM 9870 C C . MET A 1 1240 ? 8.890 -5.903 -28.412 1.00 94.44 1240 MET A C 1
ATOM 9872 O O . MET A 1 1240 ? 8.313 -5.456 -29.397 1.00 94.44 1240 MET A O 1
ATOM 9876 N N . GLY A 1 1241 ? 10.002 -6.639 -28.517 1.00 93.25 1241 GLY A N 1
ATOM 9877 C CA . GLY A 1 1241 ? 10.707 -6.871 -29.779 1.00 93.25 1241 GLY A CA 1
ATOM 9878 C C . GLY A 1 1241 ? 11.530 -5.669 -30.243 1.00 93.25 1241 GLY A C 1
ATOM 9879 O O . GLY A 1 1241 ? 11.824 -5.556 -31.435 1.00 93.25 1241 GLY A O 1
ATOM 9880 N N . VAL A 1 1242 ? 11.892 -4.770 -29.323 1.00 93.75 1242 VAL A N 1
ATOM 9881 C CA . VAL A 1 1242 ? 12.709 -3.586 -29.607 1.00 93.75 1242 VAL A CA 1
ATOM 9882 C C . VAL A 1 1242 ? 14.192 -3.952 -29.476 1.00 93.75 1242 VAL A C 1
ATOM 9884 O O . VAL A 1 1242 ? 14.602 -4.414 -28.409 1.00 93.75 1242 VAL A O 1
ATOM 9887 N N . PRO A 1 1243 ? 15.021 -3.751 -30.517 1.00 92.25 1243 PRO A N 1
ATOM 9888 C CA . PRO A 1 1243 ? 16.452 -4.016 -30.428 1.00 92.25 1243 PRO A CA 1
ATOM 9889 C C . PRO A 1 1243 ? 17.137 -3.061 -29.441 1.00 92.25 1243 PRO A C 1
ATOM 9891 O O . PRO A 1 1243 ? 16.854 -1.862 -29.416 1.00 92.25 1243 PRO A O 1
ATOM 9894 N N . ILE A 1 1244 ? 18.071 -3.583 -28.647 1.00 91.88 1244 ILE A N 1
ATOM 9895 C CA . ILE A 1 1244 ? 18.835 -2.806 -27.664 1.00 91.88 1244 ILE A CA 1
ATOM 9896 C C . ILE A 1 1244 ? 20.305 -2.791 -28.078 1.00 91.88 1244 ILE A C 1
ATOM 9898 O O . ILE A 1 1244 ? 20.885 -3.833 -28.382 1.00 91.88 1244 ILE A O 1
ATOM 9902 N N . GLU A 1 1245 ? 20.909 -1.609 -28.088 1.00 87.62 1245 GLU A N 1
ATOM 9903 C CA . GLU A 1 1245 ? 22.318 -1.413 -28.402 1.00 87.62 1245 GLU A CA 1
ATOM 9904 C C . GLU A 1 1245 ? 23.170 -1.562 -27.137 1.00 87.62 1245 GLU A C 1
ATOM 9906 O O . GLU A 1 1245 ? 23.019 -0.810 -26.176 1.00 87.62 1245 GLU A O 1
ATOM 9911 N N . GLY A 1 1246 ? 24.081 -2.538 -27.143 1.00 83.56 1246 GLY A N 1
ATOM 9912 C CA . GLY A 1 1246 ? 25.156 -2.638 -26.156 1.00 83.56 1246 GLY A CA 1
ATOM 9913 C C . GLY A 1 1246 ? 24.732 -2.719 -24.672 1.00 83.56 1246 GLY A C 1
ATOM 9914 O O . GLY A 1 1246 ? 23.591 -3.078 -24.334 1.00 83.56 1246 GLY A O 1
ATOM 9915 N N . PRO A 1 1247 ? 25.691 -2.467 -23.755 1.00 83.50 1247 PRO A N 1
ATOM 9916 C CA . PRO A 1 1247 ? 25.433 -2.378 -22.321 1.00 83.50 1247 PRO A CA 1
ATOM 9917 C C . PRO A 1 1247 ? 24.739 -1.059 -21.952 1.00 83.50 1247 PRO A C 1
ATOM 9919 O O . PRO A 1 1247 ? 24.765 -0.086 -22.696 1.00 83.50 1247 PRO A O 1
ATOM 9922 N N . THR A 1 1248 ? 24.133 -1.009 -20.765 1.00 87.69 1248 THR A N 1
ATOM 9923 C CA . THR A 1 1248 ? 23.530 0.230 -20.244 1.00 87.69 1248 THR A CA 1
ATOM 9924 C C . THR A 1 1248 ? 24.585 1.134 -19.623 1.00 87.69 1248 THR A C 1
ATOM 9926 O O . THR A 1 1248 ? 25.413 0.668 -18.841 1.00 87.69 1248 THR A O 1
ATOM 9929 N N . HIS A 1 1249 ? 24.511 2.432 -19.905 1.00 85.50 1249 HIS A N 1
ATOM 9930 C CA . HIS A 1 1249 ? 25.394 3.425 -19.304 1.00 85.50 1249 HIS A CA 1
ATOM 9931 C C . HIS A 1 1249 ? 24.789 3.972 -18.008 1.00 85.50 1249 HIS A C 1
ATOM 9933 O O . HIS A 1 1249 ? 23.709 4.563 -18.027 1.00 85.50 1249 HIS A O 1
ATOM 9939 N N . ILE A 1 1250 ? 25.488 3.784 -16.886 1.00 86.25 1250 ILE A N 1
ATOM 9940 C CA . ILE A 1 1250 ? 25.085 4.306 -15.575 1.00 86.25 1250 ILE A CA 1
ATOM 9941 C C . ILE A 1 1250 ? 26.024 5.445 -15.177 1.00 86.25 1250 ILE A C 1
ATOM 9943 O O . ILE A 1 1250 ? 27.243 5.278 -15.179 1.00 86.25 1250 ILE A O 1
ATOM 9947 N N . PHE A 1 1251 ? 25.450 6.584 -14.805 1.00 82.75 1251 PHE A N 1
ATOM 9948 C CA . PHE A 1 1251 ? 26.157 7.778 -14.360 1.00 82.75 1251 PHE A CA 1
ATOM 9949 C C . PHE A 1 1251 ? 25.919 7.993 -12.868 1.00 82.75 1251 PHE A C 1
ATOM 9951 O O . PHE A 1 1251 ? 24.777 8.091 -12.419 1.00 82.75 1251 PHE A O 1
ATOM 9958 N N . CYS A 1 1252 ? 27.019 8.062 -12.124 1.00 81.75 1252 CYS A N 1
ATOM 9959 C CA . CYS A 1 1252 ? 27.081 8.336 -10.693 1.00 81.75 1252 CYS A CA 1
ATOM 9960 C C . CYS A 1 1252 ? 28.241 9.313 -10.468 1.00 81.75 1252 CYS A C 1
ATOM 9962 O O . CYS A 1 1252 ? 29.306 9.159 -11.075 1.00 81.75 1252 CYS A O 1
ATOM 9964 N N . ASP A 1 1253 ? 28.026 10.336 -9.650 1.00 80.50 1253 ASP A N 1
ATOM 9965 C CA . ASP A 1 1253 ? 28.996 11.394 -9.361 1.00 80.50 1253 ASP A CA 1
ATOM 9966 C C . ASP A 1 1253 ? 29.944 11.047 -8.197 1.00 80.50 1253 ASP A C 1
ATOM 9968 O O . ASP A 1 1253 ? 31.031 11.625 -8.085 1.00 80.50 1253 ASP A O 1
ATOM 9972 N N . ASN A 1 1254 ? 29.619 10.042 -7.378 1.00 82.44 1254 ASN A N 1
ATOM 9973 C CA . ASN A 1 1254 ? 30.502 9.564 -6.319 1.00 82.44 1254 ASN A CA 1
ATOM 9974 C C . ASN A 1 1254 ? 31.559 8.580 -6.811 1.00 82.44 1254 ASN A C 1
ATOM 9976 O O . ASN A 1 1254 ? 31.342 7.389 -7.059 1.00 82.44 1254 ASN A O 1
ATOM 9980 N N . GLU A 1 1255 ? 32.784 9.093 -6.835 1.00 81.88 1255 GLU A N 1
ATOM 9981 C CA . GLU A 1 1255 ? 33.973 8.362 -7.248 1.00 81.88 1255 GLU A CA 1
ATOM 9982 C C . GLU A 1 1255 ? 34.219 7.079 -6.430 1.00 81.88 1255 GLU A C 1
ATOM 9984 O O . GLU A 1 1255 ? 34.729 6.095 -6.970 1.00 81.88 1255 GLU A O 1
ATOM 9989 N N . ALA A 1 1256 ? 33.865 7.050 -5.138 1.00 80.62 1256 ALA A N 1
ATOM 9990 C CA . ALA A 1 1256 ? 34.041 5.859 -4.308 1.00 80.62 1256 ALA A CA 1
ATOM 9991 C C . ALA A 1 1256 ? 33.050 4.754 -4.694 1.00 80.62 1256 ALA A C 1
ATOM 9993 O O . ALA A 1 1256 ? 33.439 3.586 -4.738 1.00 80.62 1256 ALA A O 1
ATOM 9994 N N . VAL A 1 1257 ? 31.800 5.105 -5.009 1.00 82.19 1257 VAL A N 1
ATOM 9995 C CA . VAL A 1 1257 ? 30.795 4.160 -5.521 1.00 82.19 1257 VAL A CA 1
ATOM 9996 C C . VAL A 1 1257 ? 31.226 3.616 -6.881 1.00 82.19 1257 VAL A C 1
ATOM 9998 O O . VAL A 1 1257 ? 31.260 2.398 -7.061 1.00 82.19 1257 VAL A O 1
ATOM 10001 N N . TYR A 1 1258 ? 31.662 4.483 -7.798 1.00 82.00 1258 TYR A N 1
ATOM 10002 C CA . TYR A 1 1258 ? 32.193 4.078 -9.104 1.00 82.00 1258 TYR A CA 1
ATOM 10003 C C . TYR A 1 1258 ? 33.380 3.109 -8.974 1.00 82.00 1258 TYR A C 1
ATOM 10005 O O . TYR A 1 1258 ? 33.342 2.012 -9.528 1.00 82.00 1258 TYR A O 1
ATOM 10013 N N . LYS A 1 1259 ? 34.416 3.457 -8.198 1.00 81.50 1259 LYS A N 1
ATOM 10014 C CA . LYS A 1 1259 ? 35.617 2.613 -8.060 1.00 81.50 1259 LYS A CA 1
ATOM 10015 C C . LYS A 1 1259 ? 35.293 1.236 -7.485 1.00 81.50 1259 LYS A C 1
ATOM 10017 O O . LYS A 1 1259 ? 35.763 0.240 -8.022 1.00 81.50 1259 LYS A O 1
ATOM 10022 N N . ASN A 1 1260 ? 34.470 1.171 -6.438 1.00 81.31 1260 ASN A N 1
ATOM 10023 C CA . ASN A 1 1260 ? 34.144 -0.099 -5.782 1.00 81.31 1260 ASN A CA 1
ATOM 10024 C C . ASN A 1 1260 ? 33.153 -0.965 -6.572 1.00 81.31 1260 ASN A C 1
ATOM 10026 O O . ASN A 1 1260 ? 33.157 -2.177 -6.397 1.00 81.31 1260 ASN A O 1
ATOM 10030 N N . SER A 1 1261 ? 32.321 -0.375 -7.434 1.00 79.38 1261 SER A N 1
ATOM 10031 C CA . SER A 1 1261 ? 31.414 -1.134 -8.309 1.00 79.38 1261 SER A CA 1
ATOM 10032 C C . SER A 1 1261 ? 32.072 -1.583 -9.617 1.00 79.38 1261 SER A C 1
ATOM 10034 O O . SER A 1 1261 ? 31.666 -2.588 -10.189 1.00 79.38 1261 SER A O 1
ATOM 10036 N N . SER A 1 1262 ? 33.084 -0.852 -10.091 1.00 74.94 1262 SER A N 1
ATOM 10037 C CA . SER A 1 1262 ? 33.663 -1.046 -11.426 1.00 74.94 1262 SER A CA 1
ATOM 10038 C C . SER A 1 1262 ? 35.029 -1.729 -11.445 1.00 74.94 1262 SER A C 1
ATOM 10040 O O . SER A 1 1262 ? 35.433 -2.258 -12.477 1.00 74.94 1262 SER A O 1
ATOM 10042 N N . ILE A 1 1263 ? 35.779 -1.684 -10.341 1.00 77.19 1263 ILE A N 1
ATOM 10043 C CA . ILE A 1 1263 ? 37.155 -2.186 -10.273 1.00 77.19 1263 ILE A CA 1
ATOM 10044 C C . ILE A 1 1263 ? 37.209 -3.298 -9.225 1.00 77.19 1263 ILE A C 1
ATOM 10046 O O . ILE A 1 1263 ? 37.179 -3.027 -8.027 1.00 77.19 1263 ILE A O 1
ATOM 10050 N N . ALA A 1 1264 ? 37.343 -4.550 -9.670 1.00 70.31 1264 ALA A N 1
ATOM 10051 C CA . ALA A 1 1264 ? 37.289 -5.726 -8.793 1.00 70.31 1264 ALA A CA 1
ATOM 10052 C C . ALA A 1 1264 ? 38.367 -5.733 -7.688 1.00 70.31 1264 ALA A C 1
ATOM 10054 O O . ALA A 1 1264 ? 38.150 -6.271 -6.610 1.00 70.31 1264 ALA A O 1
ATOM 10055 N N . HIS A 1 1265 ? 39.523 -5.107 -7.938 1.00 73.94 1265 HIS A N 1
ATOM 10056 C CA . HIS A 1 1265 ? 40.626 -4.990 -6.976 1.00 73.94 1265 HIS A CA 1
ATOM 10057 C C . HIS A 1 1265 ? 40.590 -3.687 -6.153 1.00 73.94 1265 HIS A C 1
ATOM 10059 O O . HIS A 1 1265 ? 41.548 -3.378 -5.439 1.00 73.94 1265 HIS A O 1
ATOM 10065 N N . SER A 1 1266 ? 39.524 -2.884 -6.267 1.00 75.31 1266 SER A N 1
ATOM 10066 C CA . SER A 1 1266 ? 39.374 -1.666 -5.471 1.00 75.31 1266 SER A CA 1
ATOM 10067 C C . SER A 1 1266 ? 39.226 -2.019 -3.994 1.00 75.31 1266 SER A C 1
ATOM 10069 O O . SER A 1 1266 ? 38.378 -2.815 -3.603 1.00 75.31 1266 SER A O 1
ATOM 10071 N N . THR A 1 1267 ? 40.033 -1.379 -3.152 1.00 68.56 1267 THR A N 1
ATOM 10072 C CA . THR A 1 1267 ? 39.865 -1.444 -1.701 1.00 68.56 1267 THR A CA 1
ATOM 10073 C C . THR A 1 1267 ? 38.788 -0.460 -1.256 1.00 68.56 1267 THR A C 1
ATOM 10075 O O . THR A 1 1267 ? 38.733 0.684 -1.718 1.00 68.56 1267 THR A O 1
ATOM 10078 N N . LEU A 1 1268 ? 37.932 -0.897 -0.330 1.00 65.75 1268 LEU A N 1
ATOM 10079 C CA . LEU A 1 1268 ? 36.796 -0.124 0.166 1.00 65.75 1268 LEU A CA 1
ATOM 10080 C C . LEU A 1 1268 ? 37.261 1.124 0.940 1.00 65.75 1268 LEU A C 1
ATOM 10082 O O . LEU A 1 1268 ? 37.456 1.096 2.154 1.00 65.75 1268 LEU A O 1
ATOM 10086 N N . LYS A 1 1269 ? 37.422 2.254 0.247 1.00 56.06 1269 LYS A N 1
ATOM 10087 C CA . LYS A 1 1269 ? 37.738 3.553 0.861 1.00 56.06 1269 LYS A CA 1
ATOM 10088 C C . LYS A 1 1269 ? 36.461 4.261 1.321 1.00 56.06 1269 LYS A C 1
ATOM 10090 O O . LYS A 1 1269 ? 35.963 5.159 0.645 1.00 56.06 1269 LYS A O 1
ATOM 10095 N N . LYS A 1 1270 ? 35.925 3.871 2.480 1.00 54.44 1270 LYS A N 1
ATOM 10096 C CA . LYS A 1 1270 ? 34.839 4.613 3.144 1.00 54.44 1270 LYS A CA 1
ATOM 10097 C C . LYS A 1 1270 ? 35.399 5.906 3.743 1.00 54.44 1270 LYS A C 1
ATOM 10099 O O . LYS A 1 1270 ? 36.198 5.860 4.674 1.00 54.44 1270 LYS A O 1
ATOM 10104 N N . LYS A 1 1271 ? 34.969 7.071 3.244 1.00 50.88 1271 LYS A N 1
ATOM 10105 C CA . LYS A 1 1271 ? 35.108 8.325 4.003 1.00 50.88 1271 LYS A CA 1
ATOM 10106 C C . LYS A 1 1271 ? 34.107 8.267 5.158 1.00 50.88 1271 LYS A C 1
ATOM 10108 O O . LYS A 1 1271 ? 32.917 8.494 4.960 1.00 50.88 1271 LYS A O 1
ATOM 10113 N N . HIS A 1 1272 ? 34.577 7.904 6.347 1.00 41.47 1272 HIS A N 1
ATOM 10114 C CA . HIS A 1 1272 ? 33.797 8.026 7.573 1.00 41.47 1272 HIS A CA 1
ATOM 10115 C C . HIS A 1 1272 ? 33.772 9.499 7.985 1.00 41.47 1272 HIS A C 1
ATOM 10117 O O . HIS A 1 1272 ? 34.718 9.978 8.600 1.00 41.47 1272 HIS A O 1
ATOM 10123 N N . ASN A 1 1273 ? 32.703 10.218 7.651 1.00 38.16 1273 ASN A N 1
ATOM 10124 C CA . ASN A 1 1273 ? 32.363 11.438 8.374 1.00 38.16 1273 ASN A CA 1
ATOM 10125 C C . ASN A 1 1273 ? 31.310 11.053 9.412 1.00 38.16 1273 ASN A C 1
ATOM 10127 O O . ASN A 1 1273 ? 30.132 10.936 9.085 1.00 38.16 1273 ASN A O 1
ATOM 10131 N N . SER A 1 1274 ? 31.739 10.813 10.652 1.00 31.39 1274 SER A N 1
ATOM 10132 C CA . SER A 1 1274 ? 30.823 10.911 11.785 1.00 31.39 1274 SER A CA 1
ATOM 10133 C C . SER A 1 1274 ? 30.450 12.385 11.939 1.00 31.39 1274 SER A C 1
ATOM 10135 O O . SER A 1 1274 ? 31.320 13.190 12.279 1.00 31.39 1274 SER A O 1
ATOM 10137 N N . ILE A 1 1275 ? 29.195 12.739 11.663 1.00 33.59 1275 ILE A N 1
ATOM 10138 C CA . ILE A 1 1275 ? 28.575 13.969 12.170 1.00 33.59 1275 ILE A CA 1
ATOM 10139 C C . ILE A 1 1275 ? 27.175 13.635 12.665 1.00 33.59 1275 ILE A C 1
ATOM 10141 O O . ILE A 1 1275 ? 26.342 13.166 11.844 1.00 33.59 1275 ILE A O 1
#

Secondary structure (DSSP, 8-state):
--------EEPP------GGG-------HHHHHH-EEEEE-TT-SS-EEETT-EEEEEEEEEEEEEEPSSGGG-EEEEEEEEEEEEEEE-TTS-EEEEEEEEEEEEETT-SSEEE-HHHHHTTT-EE----GGG-SSTT-EEEE-TTS-EEEEEEETTEEEEEEBPPPHHHHHHSEEEEEE--S---TTSTTTTTT--------TTHHHHTTTT-TTHHHH--THHHHHHTT---SS--TTTT------------S---HHHHHHHHT--HHHHHHHHHHSB-S-----S----SS--S-GGGGSPBPPTTT-EEEEEEEE-SSPPTTS-SEEEEEEETTS-EEEEEESSSSHHHHHHHHHHHHHHT-B-SEEEE-S-HHHHSHHHHHHHHHHT-EEEEPPTT-GGG-THHHHHHHHHHHHHHHHHHTT--GGGHHHHHHHHHHHHHHS----GGGTTS-HHHHHHSSPPB-HHHHSS-TT-EEEEEETTTTEEEEEEEEEE-TTSSSTT-EEEEETTS-EEEES-EEEPPHHHHTSHHHHHHHGGGTTT---SS---SS-S---GGGGS--SGGGGSTT-TTTT-EEEEE-TTS-EEEEEEEEE-B-TTSPBSS---SSGGG---EEEEE-TTS-EEEEEHHHHHHHHHTTS-TTS--S--EEEEEEEEE-TTTSPPGGGSEEE-TTS-EEE----TTEEEEEEETTS-EEEEEHHHHHHH-HHHHHHHHHHHHHTTTTTTEEETTEEEPSSHHHHHHHHHHTT--HHHHHHHHHHHHHGGGEEEPPTTPPPPTTPEE--EEEEEEE-TTS-EEEEEEE-TTSSPPPSS--PPP---HHHHHHHHHHHHHTT-EEEEEEBTTHHHHSBP-S-EEEE--GGGGGGTT-EEEE-B--TT-SSHHHHHHHHHHHIIIIIT--EE-SSSTTEEEEEEE-TTS-EEEEEEEEETTEEEEEESSTHHHHHHHHHHS-B-GGG-BS-SEETTEEEEEEEETTEEEEEEEE-HHHHHHHHHHHHHHHHHTT-PPPTTTS-TT---SSSSSSTT--GGG--SPBPPHHHHHHHHHHHHHHHHHHHHT-GGGHHHHHHHGGGSSS-BHHHHHHHHHHHHHHHHS----EEE--SPP-----HHHHHHHHHHHHHH-TT------TTPPPP-S--B-EEEEE--BTT-STTT-PPEE-SS--EEEETTEEEEE--EE-SSPPSSHHHHHHHHHHHHHHHHHHHHHHHHHHT--B-SSPEEEES-HHHHHHHH-TT----------

pLDDT: mean 74.49, std 17.41, range [23.5, 96.69]

InterPro domains:
  IPR001584 Integrase, catalytic core [PS50994] (306-469)
  IPR012337 Ribonuclease H-like superfamily [SSF53098] (343-473)
  IPR013103 Reverse transcriptase, RNA-dependent DNA polymerase [PF07727] (806-1015)
  IPR036397 Ribonuclease H superfamily [G3DSA:3.30.420.10] (304-477)

Foldseek 3Di:
DQPWPFLKDWDADDDDPPPVPDDQDDDDPCCQVQFAKAWEDQNHLFKAAESFWDFPDWDPRTFIKTDGPDVVVPIRGGFTWTWTWWWAQDPVRAIEIEIGHRHGYPHHNDRYIYHHQLQQVLQVWHWDPDWPVVDPDQFPTWTAAPVRDIATWGDDPGIIIGGIGRDDPVCVVPHHYGYRGDNPDWDSNDDSIPSPDDDPPPDDPPPPVVVQPPDPVSVVVDDPPVVVVVVPDDDDDDDDPPPPDDDDDDDDDDDDDDDLVLQCVQLVHDSVQSVLLPVQFAQPLDDPPPPDQPPDDDPQPQSRFDEWDPVWQEKFKDWAAFPDQAPVQFGTWMWIATLQFQIATDTFNDLALAGHLVVVVVCCHPQRAGQEYEYAPDHNCPDDNNVVVCVSNVHHYHYADPPRPLVGPHVVSSVVLVVSLVVQCVVLVHAPSLVSLSSRASSNVSQSTQLPDVVQVSHGNSCNGVVDHYHCNQVSQHGAQAKKWAQDPVVRDTDIWTWHHFDPPDDDRQWTWTAHLLRDIDIGRGIGGDDPVVCPDPVNVVSVVSNVVNRDDPDPPPRDDDDDDPVVSPPPSPVVPFSSPPQQQDWAFDQDPVRDTFTKGWHGWDADPVGHGPFDQDPDQLPGATKTWIAGPVRDIDIDGSNNRVVRQVVQADPVGDHDWDWDAWDDKDFQPVWDDDPVRQWDQDPVRDIDGNDDQIRMWIWTQTPVRDIDIDGPVVVCVRDVPRVVVVVVVVCVVVVQPFDDDPNDTWHSAPVRLVVSCVVVVHCQQVVQLVVQCVVCVLQKDWDDPPDDADPPAAEWDWGKDWDADPVRRIHIFIATQQVPPDDDPDDQDDAAFDVLVVLVLQLQLLQQVKAKKKWFFPPLLSLFFDPHRYWYADPVSVPVRHRIIMTGGTQGHHHSNSLVRSVVVVCCCCCVVVPWDAQPLGRQKTWDWDADPVRFIDIWIWGGGRRMIMTIGNCRVVVVVSVVVSTPIDPVRIDGDCDDPQWGKDWDDDVPFGTGMWTANQVLLVSVLVVVVVVCVVVVDDADPLLPDPPRADPALFPDPPDQQLPDPAAWDDPVLLVVLLVLLVSVVVRVVRPPVRCVQVSQRLVVCSVIHHPSSSNSSVSNSSNCVNVVPDIFISTNAADPDPDPVVVVVVLLVVVCVVCVPDDQDADPPFDAAGGDAWAKEWEFAKAQLSPVPVRFIWRDDFQIFMDTRNGTSDTDTGTDPDHDQARLRRRLVSVVVNVVVVSSVVNSCRSVSHHYPDDHHYDDPDPQNCCVVRPVPDDNDTPRDDD